Protein 6WFM (pdb70)

Foldseek 3Di:
DWWKKKFAAAAFFEEEFAFFFDPLQVLLLLLLQLQAQFKAKEFSAAQAVSVVLSQVQLVVQPWDKDWDCDFRHTHIMMITGNNRRDDQEGDCVSLQVDVSVCSNNLSSCQRPQKHKGFCYCVCVLLVVLQVQQPWDWDADPRITIIGGPFGAAGEEERPAEDSSSLSSSVSNQQAGAAKHKYAQYAQQVSSLLSVVSQVQQPWDWPPHNHRIIMTGHDNGGYYYYGGHAGHQLLVLLVLLLNQQSQYKYKYFQHQCVQCVQSVVQSVQQQWDWDDDRTMIITGNPRDHTAQEEAEDDGPPHHHLSCQLSSLLSQQAHAAKYKYFYPDDPVPDPLVVQQVQQVWDWDDDPRIIIGHHDQAGAADEGEAEDPSNQSSQNSNSHHHHGMHMYTYDDSVDSDSNDSVNVSVVRPIDMDIDD/DWWKKKFAAAAFFAEEFAFAFAPLQVLLLLLLQLQADAKAKEWSAAQAPSVVLSQVQLVVQPWDKDWACDFRHTHIIIITGNNRRDDQEGDCVSLQVPVLVCSNNLSSCQNPQKHKDFAYPPPCVLQVVLQVQQPWDWDADPRMIIIGHPAGAAGEEEGPAEDASSLSSSVSNQQAGAAKHKYAQYAQQVSSLLSVVSQVQQPWDWPDHNHRIIMTGHDNGGHYYYGGHAGHQLLVLLVLLLNQQSQHKYKYFQHQCVQCVQSVVQSVQQQWDWDDDRTMIMTGNPNDHTAQEEAEDDGPPHHHLSCQLSSLLSQQAGAAKYKYAYPPPSPPLVVQQVQQVWDWDDDPRMIIGHYDQAGAADEGEAEDPSNQSNQNSNSNRHHGMHMYIYDDSVDRDSNRSVNVSVVRPIDMDIDD

Nearest PDB structures (foldseek):
  6wfm-assembly1_B  TM=1.002E+00  e=2.589E-90  Stenotrophomonas maltophilia K279a
  1q3g-assembly4_W  TM=9.207E-01  e=4.689E-57  Enterobacter cloacae
  3kr6-assembly1_A  TM=9.138E-01  e=2.370E-57  Escherichia coli K-12
  4r7u-assembly1_A  TM=9.165E-01  e=1.010E-55  Vibrio cholerae O1 biovar El Tor str. N16961
  3swe-assembly1_A  TM=9.162E-01  e=1.100E-54  Haemophilus influenzae Rd KW20

Radius of gyration: 29.43 Å; Cα contacts (8 Å, |Δi|>4): 2212; chains: 2; bounding box: 81×82×48 Å

Organism: Stenotrophomonas maltophilia (strain K279a) (NCBI:txid522373)

InterPro domains:
  IPR001986 Enolpyruvate transferase domain [PF00275] (6-412)
  IPR005750 UDP-N-acetylglucosamine 1-carboxyvinyltransferase [MF_00111] (1-422)
  IPR005750 UDP-N-acetylglucosamine 1-carboxyvinyltransferase [PTHR43783] (3-423)
  IPR005750 UDP-N-acetylglucosamine 1-carboxyvinyltransferase [TIGR01072] (1-421)
  IPR005750 UDP-N-acetylglucosamine 1-carboxyvinyltransferase [cd01555] (12-415)
  IPR013792 RNA 3'-terminal phosphate cyclase/enolpyruvate transferase, alpha/beta [SSF55205] (1-422)
  IPR036968 Enolpyruvate transferase domain superfamily [G3DSA:3.65.10.10] (4-419)
  IPR036968 Enolpyruvate transferase domain superfamily [G3DSA:3.65.10.10] (21-234)

CATH classification: 3.65.10.10 (+1 more: 3.65.10.10)

Secondary structure (DSSP, 8-state):
-EEEEEEE--PPPEEEEE--B-HHHHHHHHHHGGGBSS-EEEEEE---HHHHHHHHHHHHTT-EEEEE--BTTB-EEEEEE-TT----B--HHHHTT-GGGGGGHHHHHHHHSEEEEEPP---HHHHHHHHHTT-EEEEETTEEEEE-SS-B--EEE-SS--HHHHHHHHHHHTTSBSEEEEES----HHHHHHHHHHHHTT-EEE-TTSS-EEEE--S-B--EEEEPPB-HHHHHHHHHHHHHTT-EEEEES--GGG-HHHHHHHHHTT-EEEE-SSEEEEE-TTPPPBP--EE--STTS--GGGHHHHHHHHHTSBSEEEEE--S-SS--TTHHHHHHTT-EEEEETTEEEEE--S--B--EEEE-SHHHHHHHHHHHTTSBSEEEEEEEGGG--GGGSHHHHHHHTT-EEEEE-/-EEEEEEE--PPPEEEEE--B-HHHHHHHHHHGGGBSS-EEEEEE---HHHHHHHHHHHHTT-EEEEE---SSS-EEEEEE-TT----B--HHHHTT-GGGGGGHHHHHHHHSEEEEEPP----HHHHHHHHTTT-EEEEETTEEEEE-SS-B--EEE-SS--HHHHHHHHHHHTTSBSEEEEES----HHHHHHHHHHHHTT-EEE-TTSS-EEEE--S-B--EEEEPPB-HHHHHHHHHHHHHTT-EEEEES--GGG-HHHHHHHHHTT-EEEE-SSEEEEE-TTPPPBP--EE--STTS--GGGHHHHHHHHHTSBSEEEEE------TTHHHHHHTT-EEEEETTEEEEE--S--B--EEEE-SHHHHHHHHHHHTTSBSEEEEEEEGGG--GGGSHHHHHHHTT-EEEEE-

Solvent-accessible surface area: 30779 Å² total; per-residue (Å²): 85,72,37,86,2,19,0,50,18,45,51,42,0,105,38,117,10,9,6,7,1,4,72,75,0,0,6,1,0,0,2,0,0,0,6,2,65,79,47,0,50,0,13,9,0,2,56,22,78,29,7,56,21,1,21,113,0,0,37,93,0,17,7,132,35,87,77,97,99,8,61,76,64,112,2,3,20,0,55,0,25,0,140,49,9,113,89,67,53,0,36,25,102,25,10,41,88,8,81,20,1,17,2,0,0,0,0,0,1,27,72,77,20,28,0,40,1,3,13,47,91,130,24,71,7,5,22,101,0,0,81,40,1,50,7,127,13,86,67,85,82,1,48,0,51,5,54,13,116,99,6,108,26,21,111,23,67,2,90,108,85,21,43,52,0,0,1,0,0,0,0,0,1,0,19,1,88,41,74,0,37,0,24,49,1,2,84,46,11,7,4,25,5,0,1,84,1,0,65,59,2,38,6,113,10,126,30,52,42,68,35,132,5,47,0,88,25,26,163,114,0,30,12,35,145,20,79,0,2,12,19,32,37,32,2,0,4,2,0,0,0,0,0,2,9,14,1,88,0,29,0,38,102,3,82,16,112,15,4,95,24,7,20,60,34,0,82,88,0,14,9,97,36,81,68,84,138,78,17,0,26,0,24,0,96,73,103,94,1,112,20,3,83,10,80,1,30,100,52,100,41,11,18,26,73,0,0,0,6,0,0,0,0,0,0,10,0,90,35,56,0,65,0,36,0,71,82,79,86,98,47,16,53,0,9,31,9,0,29,17,1,28,9,60,14,112,66,112,61,88,30,0,55,0,141,15,26,128,156,5,60,19,25,65,1,35,0,65,45,130,24,3,10,16,0,0,0,0,0,0,4,62,0,65,46,61,0,32,0,16,16,44,125,103,20,77,36,36,52,9,8,20,10,71,11,0,45,66,1,46,14,69,22,95,143,60,145,96,69,46,80,4,18,0,50,18,47,52,40,0,108,39,58,10,13,3,8,1,5,87,77,0,0,6,1,0,0,3,0,2,0,7,4,58,89,46,0,47,0,21,6,0,2,50,26,101,29,6,79,25,2,20,44,0,0,34,97,0,20,10,54,35,87,80,81,96,8,59,74,70,91,6,3,21,0,55,0,29,0,139,64,9,109,83,61,49,0,37,24,103,38,10,33,88,8,147,18,1,16,2,0,0,0,0,0,1,25,78,81,21,28,0,41,1,2,13,35,33,55,146,33,88,15,7,25,39,0,0,81,39,0,53,8,128,12,84,70,86,84,1,46,0,54,5,52,10,119,117,5,44,27,21,120,24,71,3,124,59,92,20,42,50,0,0,1,0,0,0,0,0,0,0,18,2,113,42,74,0,30,0,35,49,0,2,83,50,12,7,4,23,5,0,1,79,1,0,64,62,3,42,8,39,11,128,31,54,45,69,29,126,4,40,0,111,19,40,161,120,0,28,12,27,155,20,78,0,2,9,18,24,37,34,1,0,5,4,0,0,0,0,0,2,9,15,1,87,0,32,0,56,80,4,78,15,110,16,4,95,27,5,17,62,32,0,83,99,0,46,6,98,35,82,65,82,126,72,19,0,25,0,25,2,126,74,48,96,2,42,19,5,86,8,67,2,38,116,54,102,41,11,19,38,75,0,0,1,7,0,0,0,0,0,0,10,0,94,33,60,0,49,0,49,8,101,106,108,64,31,69,0,8,38,8,0,29,19,1,28,10,67,15,97,63,110,64,118,34,0,45,0,139,17,28,126,153,4,58,23,24,66,1,28,0,77,47,128,52,4,9,15,0,0,0,0,0,0,4,62,0,68,46,60,0,28,0,16,21,42,126,84,20,66,33,36,50,9,9,21,9,70,12,0,45,65,1,45,14,67,21,96,139,60,146

Sequence (833 aa):
HMAKIIVVTGGAALHGEVSSISGAKNAVLPILCATLLADEEPVEITNVPHLHDVVTTVKLLGELGAKVTIDDQGTLSRGSAIVVDPRPVNQHVAPYELVKTMRASSILVLGPLLARFGAAEVSLPGPVDQHIKGLQALGAEIVVENGFIKASAKRLKGGHFTFDMVSVTGTENVLMGAVLAEGTTVLDNCAMEPEVTDLAHCLIALGAKIEGLGTARLVIEGVERLSGGRHEVLPDRIETGTFLVAAAMTGGKVVTVNRARPNTMDAVLSKLVEAGAKIETTDDSITLDMQGRRPKAVNLTTAPYPAFPTDMQAQFMALNCVADGVGVINETIFENRFMHVNELLRLGADIQVEGHTAIVRGSEHLSGAPVMATDLRASASSLILAGLMASGDTTIDRIYHLDRGYENIEEKLSSLGATIRRVPHMAKIVVTGGAALHGEVSISGAKNAVLPILCATLLADEPVEITNVPHLHDVVTTVKLLGELGAKVTIDQGTLSRGSAIVVDPRPVNQHVAPYELVKTMRASSILVLGPLLARFGAAEVSLPGGPVDQHIKGLQALGAEIVVENGFIKASAKRLKGGHFTFDMVSVTGTENVLMGAVLAEGTTVLDNCAMEPEVTDLAHCLIALGAKIEGLGTARLVIEGVERRLSGGRHEVLPDRIETGTFLVAAAMTGGKVTVNRARPNTMDAVLSKLVEAGAKIETTDDSITLDMQGRRPKAVNLTTAPYPAFPTDMQAQFMALNCVADGVGVINETENRFMHVNELLRLGADIQVEGHTAIVRGSEHLSSGAPVMATDLRASASSLILAGLMASGDTTIDRIYHLDRGYENIEEKLSSLGATIRRVP

B-factor: mean 49.15, std 12.38, range [25.23, 108.74]

Structure (mmCIF, N/CA/C/O backbone):
data_6WFM
#
_entry.id   6WFM
#
_cell.length_a   84.740
_cell.length_b   136.950
_cell.length_c   155.920
_cell.angle_alpha   90.000
_cell.angle_beta   90.000
_cell.angle_gamma   90.000
#
_symmetry.space_group_name_H-M   'C 2 2 21'
#
loop_
_entity.id
_entity.type
_entity.pdbx_description
1 polymer 'UDP-N-acetylglucosamine 1-carboxyvinyltransferase'
2 water water
#
loop_
_atom_site.group_PDB
_atom_site.id
_atom_site.type_symbol
_atom_site.label_atom_id
_atom_site.label_alt_id
_atom_site.label_comp_id
_atom_site.label_asym_id
_atom_site.label_entity_id
_atom_site.label_seq_id
_atom_site.pdbx_PDB_ins_code
_atom_site.Cartn_x
_atom_site.Cartn_y
_atom_site.Cartn_z
_atom_site.occupancy
_atom_site.B_iso_or_equiv
_atom_site.auth_seq_id
_atom_site.auth_comp_id
_atom_site.auth_asym_id
_atom_site.auth_atom_id
_atom_site.pdbx_PDB_model_num
ATOM 1 N N . HIS A 1 8 ? 4.833 -19.833 34.307 1.00 83.58 0 HIS A N 1
ATOM 2 C CA . HIS A 1 8 ? 4.836 -20.888 35.320 1.00 87.75 0 HIS A CA 1
ATOM 3 C C . HIS A 1 8 ? 5.281 -22.232 34.743 1.00 82.10 0 HIS A C 1
ATOM 4 O O . HIS A 1 8 ? 4.871 -22.613 33.648 1.00 73.61 0 HIS A O 1
ATOM 6 N N . MET A 1 9 ? 6.121 -22.945 35.498 1.00 93.32 1 MET A N 1
ATOM 7 C CA . MET A 1 9 ? 6.854 -24.108 34.995 1.00 82.68 1 MET A CA 1
ATOM 8 C C . MET A 1 9 ? 6.933 -25.151 36.102 1.00 85.70 1 MET A C 1
ATOM 9 O O . MET A 1 9 ? 7.627 -24.940 37.106 1.00 78.74 1 MET A O 1
ATOM 14 N N . ALA A 1 10 ? 6.244 -26.275 35.924 1.00 69.99 2 ALA A N 1
ATOM 15 C CA . ALA A 1 10 ? 6.445 -27.401 36.822 1.00 68.43 2 ALA A CA 1
ATOM 16 C C . ALA A 1 10 ? 7.506 -28.340 36.249 1.00 61.86 2 ALA A C 1
ATOM 17 O O . ALA A 1 10 ? 7.784 -28.339 35.044 1.00 62.56 2 ALA A O 1
ATOM 19 N N . LYS A 1 11 ? 8.072 -29.170 37.118 1.00 38.81 3 LYS A N 1
ATOM 20 C CA . LYS A 1 11 ? 9.116 -30.109 36.738 1.00 39.59 3 LYS A CA 1
ATOM 21 C C . LYS A 1 11 ? 8.580 -31.530 36.710 1.00 40.82 3 LYS A C 1
ATOM 22 O O . LYS A 1 11 ? 7.801 -31.948 37.579 1.00 37.97 3 LYS A O 1
ATOM 28 N N . ILE A 1 12 ? 9.035 -32.243 35.689 1.00 34.30 4 ILE A N 1
ATOM 29 C CA A ILE A 1 12 ? 8.771 -33.659 35.468 0.49 37.12 4 ILE A CA 1
ATOM 30 C CA B ILE A 1 12 ? 8.771 -33.657 35.454 0.51 37.12 4 ILE A CA 1
ATOM 31 C C . ILE A 1 12 ? 10.134 -34.339 35.449 1.00 38.46 4 ILE A C 1
ATOM 32 O O . ILE A 1 12 ? 11.021 -33.930 34.694 1.00 42.71 4 ILE A O 1
ATOM 41 N N . VAL A 1 13 ? 10.316 -35.355 36.288 1.00 32.97 5 VAL A N 1
ATOM 42 C CA . VAL A 1 13 ? 11.618 -36.019 36.392 1.00 31.68 5 VAL A CA 1
ATOM 43 C C . VAL A 1 13 ? 11.471 -37.470 35.955 1.00 35.66 5 VAL A C 1
ATOM 44 O O . VAL A 1 13 ? 10.696 -38.225 36.547 1.00 31.44 5 VAL A O 1
ATOM 48 N N . VAL A 1 14 ? 12.213 -37.856 34.917 1.00 31.64 6 VAL A N 1
ATOM 49 C CA . VAL A 1 14 ? 12.157 -39.197 34.345 1.00 32.88 6 VAL A CA 1
ATOM 50 C C . VAL A 1 14 ? 13.456 -39.923 34.668 1.00 33.85 6 VAL A C 1
ATOM 51 O O . VAL A 1 14 ? 14.541 -39.397 34.405 1.00 36.99 6 VAL A O 1
ATOM 55 N N . THR A 1 15 ? 13.361 -41.141 35.190 1.00 32.29 7 THR A N 1
ATOM 56 C CA . THR A 1 15 ? 14.534 -42.004 35.293 1.00 37.03 7 THR A CA 1
ATOM 57 C C . THR A 1 15 ? 14.510 -42.998 34.136 1.00 35.96 7 THR A C 1
ATOM 58 O O . THR A 1 15 ? 13.550 -43.767 33.999 1.00 38.00 7 THR A O 1
ATOM 62 N N . GLY A 1 16 ? 15.567 -42.992 33.327 1.00 37.58 8 GLY A N 1
ATOM 63 C CA . GLY A 1 16 ? 15.580 -43.764 32.090 1.00 38.51 8 GLY A CA 1
ATOM 64 C C . GLY A 1 16 ? 16.027 -45.221 32.258 1.00 41.26 8 GLY A C 1
ATOM 65 O O . GLY A 1 16 ? 16.644 -45.613 33.253 1.00 37.68 8 GLY A O 1
ATOM 66 N N . GLY A 1 17 ? 15.666 -46.040 31.271 1.00 40.89 9 GLY A N 1
ATOM 67 C CA . GLY A 1 17 ? 16.206 -47.387 31.176 1.00 48.64 9 GLY A CA 1
ATOM 68 C C . GLY A 1 17 ? 15.222 -48.535 31.030 1.00 44.03 9 GLY A C 1
ATOM 69 O O . GLY A 1 17 ? 15.503 -49.517 30.335 1.00 45.07 9 GLY A O 1
ATOM 70 N N . ALA A 1 18 ? 14.071 -48.427 31.681 1.00 39.06 10 ALA A N 1
ATOM 71 C CA . ALA A 1 18 ? 13.160 -49.556 31.828 1.00 40.45 10 ALA A CA 1
ATOM 72 C C . ALA A 1 18 ? 12.334 -49.794 30.567 1.00 43.33 10 ALA A C 1
ATOM 73 O O . ALA A 1 18 ? 11.757 -48.862 29.996 1.00 37.18 10 ALA A O 1
ATOM 75 N N . ALA A 1 19 ? 12.232 -51.061 30.163 1.00 41.57 11 ALA A N 1
ATOM 76 C CA . ALA A 1 19 ? 11.315 -51.419 29.085 1.00 41.21 11 ALA A CA 1
ATOM 77 C C . ALA A 1 19 ? 9.868 -51.327 29.558 1.00 41.41 11 ALA A C 1
ATOM 78 O O . ALA A 1 19 ? 9.516 -51.805 30.640 1.00 39.01 11 ALA A O 1
ATOM 80 N N . LEU A 1 20 ? 9.018 -50.728 28.730 1.00 36.57 12 LEU A N 1
ATOM 81 C CA . LEU A 1 20 ? 7.618 -50.546 29.086 1.00 41.97 12 LEU A CA 1
ATOM 82 C C . LEU A 1 20 ? 6.825 -51.806 28.761 1.00 40.21 12 LEU A C 1
ATOM 83 O O . LEU A 1 20 ? 7.045 -52.441 27.732 1.00 40.59 12 LEU A O 1
ATOM 88 N N . HIS A 1 21 ? 5.916 -52.176 29.662 1.00 41.75 13 HIS A N 1
ATOM 89 C CA . HIS A 1 21 ? 5.091 -53.369 29.520 1.00 43.28 13 HIS A CA 1
ATOM 90 C C . HIS A 1 21 ? 3.723 -53.084 30.112 1.00 47.20 13 HIS A C 1
ATOM 91 O O . HIS A 1 21 ? 3.626 -52.441 31.159 1.00 44.73 13 HIS A O 1
ATOM 98 N N . GLY A 1 22 ? 2.670 -53.495 29.424 1.00 42.02 14 GLY A N 1
ATOM 99 C CA . GLY A 1 22 ? 1.356 -53.362 30.010 1.00 41.80 14 GLY A CA 1
ATOM 100 C C . GLY A 1 22 ? 0.347 -52.886 28.991 1.00 46.74 14 GLY A C 1
ATOM 101 O O . GLY A 1 22 ? 0.567 -52.959 27.782 1.00 42.08 14 GLY A O 1
ATOM 102 N N . GLU A 1 23 ? -0.777 -52.383 29.489 1.00 41.02 15 GLU A N 1
ATOM 103 C CA . GLU A 1 23 ? -1.818 -51.885 28.609 1.00 39.04 15 GLU A CA 1
ATOM 104 C C . GLU A 1 23 ? -2.285 -50.514 29.058 1.00 43.20 15 GLU A C 1
ATOM 105 O O . GLU A 1 23 ? -2.265 -50.184 30.244 1.00 43.95 15 GLU A O 1
ATOM 111 N N . VAL A 1 24 ? -2.692 -49.709 28.084 1.00 38.93 16 VAL A N 1
ATOM 112 C CA . VAL A 1 24 ? -3.247 -48.388 28.335 1.00 40.81 16 VAL A CA 1
ATOM 113 C C . VAL A 1 24 ? -4.389 -48.176 27.364 1.00 43.10 16 VAL A C 1
ATOM 114 O O . VAL A 1 24 ? -4.520 -48.869 26.353 1.00 42.29 16 VAL A O 1
ATOM 118 N N . SER A 1 25 ? -5.220 -47.208 27.685 1.00 40.09 17 SER A N 1
ATOM 119 C CA A SER A 1 25 ? -6.290 -46.775 26.804 0.54 41.25 17 SER A CA 1
ATOM 120 C CA B SER A 1 25 ? -6.277 -46.777 26.791 0.46 41.29 17 SER A CA 1
ATOM 121 C C . SER A 1 25 ? -6.158 -45.277 26.589 1.00 39.42 17 SER A C 1
ATOM 122 O O . SER A 1 25 ? -5.687 -44.548 27.468 1.00 41.49 17 SER A O 1
ATOM 127 N N . ILE A 1 26 ? -6.576 -44.821 25.424 1.00 33.99 18 ILE A N 1
ATOM 128 C CA . ILE A 1 26 ? -6.511 -43.404 25.125 1.00 36.70 18 ILE A CA 1
ATOM 129 C C . ILE A 1 26 ? -7.940 -42.929 24.984 1.00 34.43 18 ILE A C 1
ATOM 130 O O . ILE A 1 26 ? -8.864 -43.733 24.865 1.00 39.91 18 ILE A O 1
ATOM 135 N N . SER A 1 27 ? -8.127 -41.616 25.086 1.00 29.81 19 SER A N 1
ATOM 136 C CA . SER A 1 27 ? -9.445 -41.020 24.933 1.00 37.97 19 SER A CA 1
ATOM 137 C C . SER A 1 27 ? -9.521 -40.288 23.588 1.00 35.25 19 SER A C 1
ATOM 138 O O . SER A 1 27 ? -8.689 -40.524 22.700 1.00 35.97 19 SER A O 1
ATOM 141 N N . GLY A 1 28 ? -10.500 -39.386 23.456 1.00 36.93 20 GLY A N 1
ATOM 142 C CA . GLY A 1 28 ? -10.876 -38.850 22.141 1.00 33.97 20 GLY A CA 1
ATOM 143 C C . GLY A 1 28 ? -9.950 -37.768 21.611 1.00 34.11 20 GLY A C 1
ATOM 144 O O . GLY A 1 28 ? -9.306 -37.035 22.351 1.00 31.85 20 GLY A O 1
ATOM 145 N N . ALA A 1 29 ? -9.916 -37.647 20.280 1.00 34.24 21 ALA A N 1
ATOM 146 C CA . ALA A 1 29 ? -9.110 -36.621 19.636 1.00 31.93 21 ALA A CA 1
ATOM 147 C C . ALA A 1 29 ? -9.728 -35.246 19.836 1.00 36.12 21 ALA A C 1
ATOM 148 O O . ALA A 1 29 ? -10.941 -35.075 19.707 1.00 35.06 21 ALA A O 1
ATOM 150 N N . LYS A 1 30 ? -8.877 -34.249 20.095 1.00 45.88 22 LYS A N 1
ATOM 151 C CA . LYS A 1 30 ? -9.349 -32.871 20.279 1.00 46.54 22 LYS A CA 1
ATOM 152 C C . LYS A 1 30 ? -10.097 -32.360 19.048 1.00 49.94 22 LYS A C 1
ATOM 153 O O . LYS A 1 30 ? -11.199 -31.797 19.143 1.00 46.09 22 LYS A O 1
ATOM 159 N N . ASN A 1 31 ? -9.510 -32.540 17.880 1.00 47.78 23 ASN A N 1
ATOM 160 C CA . ASN A 1 31 ? -10.114 -31.983 16.688 1.00 47.75 23 ASN A CA 1
ATOM 161 C C . ASN A 1 31 ? -11.341 -32.756 16.254 1.00 46.81 23 ASN A C 1
ATOM 162 O O . ASN A 1 31 ? -11.973 -32.392 15.249 1.00 47.67 23 ASN A O 1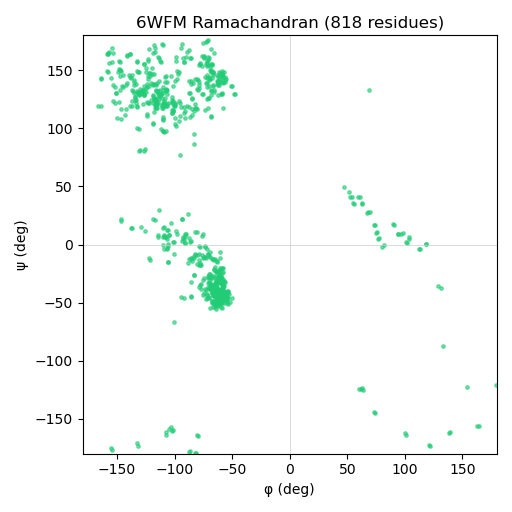
ATOM 167 N N . ALA A 1 32 ? -11.686 -33.822 16.986 1.00 38.23 24 ALA A N 1
ATOM 168 C CA . ALA A 1 32 ? -12.998 -34.427 16.833 1.00 37.77 24 ALA A CA 1
ATOM 169 C C . ALA A 1 32 ? -13.983 -33.881 17.859 1.00 35.83 24 ALA A C 1
ATOM 170 O O . ALA A 1 32 ? -15.114 -33.533 17.509 1.00 33.58 24 ALA A O 1
ATOM 172 N N . VAL A 1 33 ? -13.573 -33.777 19.126 1.00 35.53 25 VAL A N 1
ATOM 173 C CA . VAL A 1 33 ? -14.552 -33.492 20.169 1.00 34.03 25 VAL A CA 1
ATOM 174 C C . VAL A 1 33 ? -15.050 -32.054 20.078 1.00 33.04 25 VAL A C 1
ATOM 175 O O . VAL A 1 33 ? -16.219 -31.782 20.369 1.00 32.35 25 VAL A O 1
ATOM 179 N N . LEU A 1 34 ? -14.197 -31.114 19.660 1.00 32.54 26 LEU A N 1
ATOM 180 C CA . LEU A 1 34 ? -14.629 -29.715 19.678 1.00 32.95 26 LEU A CA 1
ATOM 181 C C . LEU A 1 34 ? -15.746 -29.436 18.680 1.00 35.19 26 LEU A C 1
ATOM 182 O O . LEU A 1 34 ? -16.801 -28.922 19.087 1.00 34.33 26 LEU A O 1
ATOM 187 N N . PRO A 1 35 ? -15.607 -29.752 17.382 1.00 34.36 27 PRO A N 1
ATOM 188 C CA . PRO A 1 35 ? -16.753 -29.538 16.490 1.00 33.05 27 PRO A CA 1
ATOM 189 C C . PRO A 1 35 ? -17.951 -30.376 16.873 1.00 35.29 27 PRO A C 1
ATOM 190 O O . PRO A 1 35 ? -19.089 -29.939 16.667 1.00 36.19 27 PRO A O 1
ATOM 194 N N . ILE A 1 36 ? -17.730 -31.563 17.445 1.00 32.21 28 ILE A N 1
ATOM 195 C CA . ILE A 1 36 ? -18.846 -32.416 17.823 1.00 34.04 28 ILE A CA 1
ATOM 196 C C . ILE A 1 36 ? -19.647 -31.775 18.957 1.00 34.87 28 ILE A C 1
ATOM 197 O O . ILE A 1 36 ? -20.884 -31.809 18.958 1.00 34.63 28 ILE A O 1
ATOM 202 N N . LEU A 1 37 ? -18.969 -31.168 19.933 1.00 33.26 29 LEU A N 1
ATOM 203 C CA . LEU A 1 37 ? -19.706 -30.443 20.964 1.00 35.42 29 LEU A CA 1
ATOM 204 C C . LEU A 1 37 ? -20.506 -29.291 20.363 1.00 35.30 29 LEU A C 1
ATOM 205 O O . LEU A 1 37 ? -21.653 -29.041 20.762 1.00 34.12 29 LEU A O 1
ATOM 210 N N . CYS A 1 38 ? -19.914 -28.567 19.412 1.00 35.41 30 CYS A N 1
ATOM 211 C CA . CYS A 1 38 ? -20.654 -27.475 18.793 1.00 38.35 30 CYS A CA 1
ATOM 212 C C . CYS A 1 38 ? -21.832 -28.008 17.996 1.00 37.59 30 CYS A C 1
ATOM 213 O O . CYS A 1 38 ? -22.887 -27.369 17.946 1.00 35.98 30 CYS A O 1
ATOM 216 N N . ALA A 1 39 ? -21.678 -29.187 17.396 1.00 37.51 31 ALA A N 1
ATOM 217 C CA . ALA A 1 39 ? -22.754 -29.751 16.584 1.00 40.11 31 ALA A CA 1
ATOM 218 C C . ALA A 1 39 ? -24.001 -30.052 17.404 1.00 39.57 31 ALA A C 1
ATOM 219 O O . ALA A 1 39 ? -25.097 -30.110 16.838 1.00 37.96 31 ALA A O 1
ATOM 221 N N . THR A 1 40 ? -23.869 -30.226 18.729 1.00 33.61 32 THR A N 1
ATOM 222 C CA . THR A 1 40 ? -25.047 -30.506 19.540 1.00 35.94 32 THR A CA 1
ATOM 223 C C . THR A 1 40 ? -26.040 -29.354 19.511 1.00 37.21 32 THR A C 1
ATOM 224 O O . THR A 1 40 ? -27.231 -29.580 19.721 1.00 39.21 32 THR A O 1
ATOM 228 N N . LEU A 1 41 ? -25.582 -28.133 19.226 1.00 38.69 33 LEU A N 1
ATOM 229 C CA . LEU A 1 41 ? -26.493 -27.005 19.057 1.00 41.91 33 LEU A CA 1
ATOM 230 C C . LEU A 1 41 ? -27.493 -27.220 17.919 1.00 43.29 33 LEU A C 1
ATOM 231 O O . LEU A 1 41 ? -28.559 -26.590 17.915 1.00 41.43 33 LEU A O 1
ATOM 236 N N . LEU A 1 42 ? -27.191 -28.118 16.982 1.00 40.10 34 LEU A N 1
ATOM 237 C CA . LEU A 1 42 ? -28.103 -28.407 15.878 1.00 39.90 34 LEU A CA 1
ATOM 238 C C . LEU A 1 42 ? -29.262 -29.305 16.289 1.00 41.94 34 LEU A C 1
ATOM 239 O O . LEU A 1 42 ? -30.260 -29.373 15.566 1.00 43.76 34 LEU A O 1
ATOM 244 N N . ALA A 1 43 ? -29.167 -29.982 17.431 1.00 39.32 35 ALA A N 1
ATOM 245 C CA . ALA A 1 43 ? -30.071 -31.086 17.720 1.00 45.01 35 ALA A CA 1
ATOM 246 C C . ALA A 1 43 ? -31.312 -30.615 18.489 1.00 46.22 35 ALA A C 1
ATOM 247 O O . ALA A 1 43 ? -31.310 -29.569 19.142 1.00 43.80 35 ALA A O 1
ATOM 249 N N . ASP A 1 44 ? -32.388 -31.408 18.376 1.00 46.85 36 ASP A N 1
ATOM 250 C CA . ASP A 1 44 ? -33.672 -31.163 19.036 1.00 45.94 36 ASP A CA 1
ATOM 251 C C . ASP A 1 44 ? -33.777 -31.757 20.430 1.00 49.08 36 ASP A C 1
ATOM 252 O O . ASP A 1 44 ? -34.711 -31.411 21.158 1.00 48.18 36 ASP A O 1
ATOM 257 N N . GLU A 1 45 ? -32.897 -32.678 20.780 1.00 46.75 37 GLU A N 1
ATOM 258 C CA A GLU A 1 45 ? -32.979 -33.458 22.014 0.55 46.99 37 GLU A CA 1
ATOM 259 C CA B GLU A 1 45 ? -32.985 -33.410 22.032 0.45 46.99 37 GLU A CA 1
ATOM 260 C C . GLU A 1 45 ? -31.583 -33.584 22.588 1.00 46.30 37 GLU A C 1
ATOM 261 O O . GLU A 1 45 ? -30.592 -33.316 21.895 1.00 44.54 37 GLU A O 1
ATOM 272 N N . PRO A 1 46 ? -31.442 -33.991 23.865 1.00 46.50 38 PRO A N 1
ATOM 273 C CA . PRO A 1 46 ? -30.100 -34.124 24.443 1.00 41.51 38 PRO A CA 1
ATOM 274 C C . PRO A 1 46 ? -29.219 -35.081 23.654 1.00 44.35 38 PRO A C 1
ATOM 275 O O . PRO A 1 46 ? -29.696 -36.032 23.026 1.00 44.42 38 PRO A O 1
ATOM 279 N N . VAL A 1 47 ? -27.918 -34.791 23.664 1.00 41.87 39 VAL A N 1
ATOM 280 C CA . VAL A 1 47 ? -26.913 -35.588 22.967 1.00 38.80 39 VAL A CA 1
ATOM 281 C C . VAL A 1 47 ? -25.838 -35.965 23.979 1.00 40.51 39 VAL A C 1
ATOM 282 O O . VAL A 1 47 ? -25.320 -35.098 24.690 1.00 39.56 39 VAL A O 1
ATOM 286 N N . GLU A 1 48 ? -25.509 -37.249 24.060 1.00 37.19 40 GLU A N 1
ATOM 287 C CA . GLU A 1 48 ? -24.435 -37.697 24.935 1.00 40.68 40 GLU A CA 1
ATOM 288 C C . GLU A 1 48 ? -23.181 -37.962 24.110 1.00 34.74 40 GLU A C 1
ATOM 289 O O . GLU A 1 48 ? -23.213 -38.754 23.165 1.00 38.40 40 GLU A O 1
ATOM 295 N N . ILE A 1 49 ? -22.097 -37.280 24.466 1.00 33.17 41 ILE A N 1
ATOM 296 C CA . ILE A 1 49 ? -20.781 -37.432 23.849 1.00 36.87 41 ILE A CA 1
ATOM 297 C C . ILE A 1 49 ? -19.875 -38.149 24.841 1.00 36.50 41 ILE A C 1
ATOM 298 O O . ILE A 1 49 ? -19.674 -37.670 25.964 1.00 39.38 41 ILE A O 1
ATOM 303 N N . THR A 1 50 ? -19.363 -39.311 24.452 1.00 34.59 42 THR A N 1
ATOM 304 C CA . THR A 1 50 ? -18.461 -40.090 25.291 1.00 33.23 42 THR A CA 1
ATOM 305 C C . THR A 1 50 ? -17.043 -40.101 24.724 1.00 39.66 42 THR A C 1
ATOM 306 O O . THR A 1 50 ? -16.766 -39.597 23.624 1.00 32.96 42 THR A O 1
ATOM 310 N N . ASN A 1 51 ? -16.129 -40.664 25.518 1.00 33.01 43 ASN A N 1
ATOM 311 C CA . ASN A 1 51 ? -14.697 -40.709 25.192 1.00 34.70 43 ASN A CA 1
ATOM 312 C C . ASN A 1 51 ? -14.087 -39.311 25.100 1.00 33.85 43 ASN A C 1
ATOM 313 O O . ASN A 1 51 ? -13.161 -39.070 24.321 1.00 32.20 43 ASN A O 1
ATOM 318 N N . VAL A 1 52 ? -14.551 -38.386 25.934 1.00 33.24 44 VAL A N 1
ATOM 319 C CA . VAL A 1 52 ? -14.133 -36.985 25.827 1.00 28.55 44 VAL A CA 1
ATOM 320 C C . VAL A 1 52 ? -12.822 -36.789 26.585 1.00 34.97 44 VAL A C 1
ATOM 321 O O . VAL A 1 52 ? -12.755 -37.100 27.795 1.00 30.13 44 VAL A O 1
ATOM 325 N N . PRO A 1 53 ? -11.783 -36.258 25.942 1.00 32.62 45 PRO A N 1
ATOM 326 C CA . PRO A 1 53 ? -10.511 -36.027 26.634 1.00 30.41 45 PRO A CA 1
ATOM 327 C C . PRO A 1 53 ? -10.592 -34.831 27.562 1.00 34.21 45 PRO A C 1
ATOM 328 O O . PRO A 1 53 ? -11.482 -33.977 27.459 1.00 31.94 45 PRO A O 1
ATOM 332 N N . HIS A 1 54 ? -9.639 -34.764 28.494 1.00 33.28 46 HIS A N 1
ATOM 333 C CA . HIS A 1 54 ? -9.519 -33.574 29.327 1.00 31.17 46 HIS A CA 1
ATOM 334 C C . HIS A 1 54 ? -8.564 -32.611 28.641 1.00 32.46 46 HIS A C 1
ATOM 335 O O . HIS A 1 54 ? -7.382 -32.916 28.466 1.00 33.55 46 HIS A O 1
ATOM 342 N N . LEU A 1 55 ? -9.096 -31.463 28.227 1.00 35.71 47 LEU A N 1
ATOM 343 C CA . LEU A 1 55 ? -8.370 -30.404 27.547 1.00 38.50 47 LEU A CA 1
ATOM 344 C C . LEU A 1 55 ? -8.990 -29.081 27.962 1.00 36.39 47 LEU A C 1
ATOM 345 O O . LEU A 1 55 ? -10.205 -28.986 28.129 1.00 33.79 47 LEU A O 1
ATOM 350 N N . HIS A 1 56 ? -8.156 -28.048 28.088 1.00 40.32 48 HIS A N 1
ATOM 351 C CA . HIS A 1 56 ? -8.691 -26.727 28.393 1.00 41.64 48 HIS A CA 1
ATOM 352 C C . HIS A 1 56 ? -9.783 -26.329 27.403 1.00 38.00 48 HIS A C 1
ATOM 353 O O . HIS A 1 56 ? -10.803 -25.752 27.793 1.00 38.17 48 HIS A O 1
ATOM 355 N N . ASP A 1 57 ? -9.594 -26.642 26.114 1.00 39.10 49 ASP A N 1
ATOM 356 C CA . ASP A 1 57 ? -10.592 -26.273 25.113 1.00 40.41 49 ASP A CA 1
ATOM 357 C C . ASP A 1 57 ? -11.924 -26.984 25.343 1.00 38.90 49 ASP A C 1
ATOM 358 O O . ASP A 1 57 ? -12.990 -26.415 25.076 1.00 39.51 49 ASP A O 1
ATOM 363 N N . VAL A 1 58 ? -11.891 -28.237 25.800 1.00 35.69 50 VAL A N 1
ATOM 364 C CA . VAL A 1 58 ? -13.142 -28.917 26.131 1.00 34.66 50 VAL A CA 1
ATOM 365 C C . VAL A 1 58 ? -13.844 -28.189 27.271 1.00 36.54 50 VAL A C 1
ATOM 366 O O . VAL A 1 58 ? -15.066 -27.990 27.254 1.00 35.98 50 VAL A O 1
ATOM 370 N N . VAL A 1 59 ? -13.078 -27.784 28.283 1.00 39.12 51 VAL A N 1
ATOM 371 C CA . VAL A 1 59 ? -13.647 -27.047 29.405 1.00 38.26 51 VAL A CA 1
ATOM 372 C C . VAL A 1 59 ? -14.257 -25.740 28.916 1.00 40.04 51 VAL A C 1
ATOM 373 O O . VAL A 1 59 ? -15.372 -25.367 29.303 1.00 35.62 51 VAL A O 1
ATOM 377 N N . THR A 1 60 ? -13.523 -25.016 28.062 1.00 34.83 52 THR A N 1
ATOM 378 C CA . THR A 1 60 ? -14.036 -23.755 27.537 1.00 39.95 52 THR A CA 1
ATOM 379 C C . THR A 1 60 ? -15.299 -23.979 26.719 1.00 35.47 52 THR A C 1
ATOM 380 O O . THR A 1 60 ? -16.282 -23.245 26.870 1.00 36.70 52 THR A O 1
ATOM 384 N N . THR A 1 61 ? -15.308 -25.021 25.887 1.00 35.85 53 THR A N 1
ATOM 385 C CA . THR A 1 61 ? -16.468 -25.274 25.031 1.00 37.57 53 THR A CA 1
ATOM 386 C C . THR A 1 61 ? -17.699 -25.633 25.851 1.00 38.99 53 THR A C 1
ATOM 387 O O . THR A 1 61 ? -18.804 -25.158 25.562 1.00 39.01 53 THR A O 1
ATOM 391 N N . VAL A 1 62 ? -17.526 -26.439 26.902 1.00 38.72 54 VAL A N 1
ATOM 392 C CA . VAL A 1 62 ? -18.638 -26.717 27.807 1.00 37.09 54 VAL A CA 1
ATOM 393 C C . VAL A 1 62 ? -19.179 -25.420 28.386 1.00 36.29 54 VAL A C 1
ATOM 394 O O . VAL A 1 62 ? -20.395 -25.212 28.443 1.00 37.64 54 VAL A O 1
ATOM 398 N N . LYS A 1 63 ? -18.284 -24.521 28.805 1.00 34.97 55 LYS A N 1
ATOM 399 C CA . LYS A 1 63 ? -18.723 -23.229 29.320 1.00 37.65 55 LYS A CA 1
ATOM 400 C C . LYS A 1 63 ? -19.455 -22.433 28.258 1.00 41.37 55 LYS A C 1
ATOM 401 O O . LYS A 1 63 ? -20.486 -21.807 28.536 1.00 43.39 55 LYS A O 1
ATOM 407 N N . LEU A 1 64 ? -18.928 -22.431 27.032 1.00 40.33 56 LEU A N 1
ATOM 408 C CA . LEU A 1 64 ? -19.563 -21.683 25.959 1.00 36.47 56 LEU A CA 1
ATOM 409 C C . LEU A 1 64 ? -20.981 -22.177 25.718 1.00 36.91 56 LEU A C 1
ATOM 410 O O . LEU A 1 64 ? -21.916 -21.379 25.583 1.00 37.67 56 LEU A O 1
ATOM 415 N N . LEU A 1 65 ? -21.161 -23.498 25.656 1.00 34.99 57 LEU A N 1
ATOM 416 C CA . LEU A 1 65 ? -22.494 -24.047 25.440 1.00 35.58 57 LEU A CA 1
ATOM 417 C C . LEU A 1 65 ? -23.444 -23.614 26.550 1.00 42.20 57 LEU A C 1
ATOM 418 O O . LEU A 1 65 ? -24.609 -23.272 26.293 1.00 42.39 57 LEU A O 1
ATOM 423 N N . GLY A 1 66 ? -22.954 -23.615 27.794 1.00 40.31 58 GLY A N 1
ATOM 424 C CA . GLY A 1 66 ? -23.772 -23.157 28.903 1.00 42.30 58 GLY A CA 1
ATOM 425 C C . GLY A 1 66 ? -24.155 -21.698 28.763 1.00 47.25 58 GLY A C 1
ATOM 426 O O . GLY A 1 66 ? -25.306 -21.326 28.990 1.00 47.71 58 GLY A O 1
ATOM 427 N N . GLU A 1 67 ? -23.208 -20.851 28.346 1.00 40.85 59 GLU A N 1
ATOM 428 C CA . GLU A 1 67 ? -23.545 -19.438 28.215 1.00 43.92 59 GLU A CA 1
ATOM 429 C C . GLU A 1 67 ? -24.497 -19.185 27.050 1.00 46.88 59 GLU A C 1
ATOM 430 O O . GLU A 1 67 ? -25.249 -18.204 27.070 1.00 49.80 59 GLU A O 1
ATOM 436 N N . LEU A 1 68 ? -24.498 -20.057 26.038 1.00 44.57 60 LEU A N 1
ATOM 437 C CA . LEU A 1 68 ? -25.507 -19.973 24.992 1.00 46.62 60 LEU A CA 1
ATOM 438 C C . LEU A 1 68 ? -26.866 -20.475 25.456 1.00 43.71 60 LEU A C 1
ATOM 439 O O . LEU A 1 68 ? -27.859 -20.283 24.744 1.00 46.91 60 LEU A O 1
ATOM 444 N N . GLY A 1 69 ? -26.938 -21.116 26.620 1.00 52.39 61 GLY A N 1
ATOM 445 C CA . GLY A 1 69 ? -28.199 -21.556 27.187 1.00 46.11 61 GLY A CA 1
ATOM 446 C C . GLY A 1 69 ? -28.386 -23.057 27.251 1.00 50.26 61 GLY A C 1
ATOM 447 O O . GLY A 1 69 ? -29.411 -23.510 27.774 1.00 48.18 61 GLY A O 1
ATOM 448 N N . ALA A 1 70 ? -27.449 -23.847 26.732 1.00 45.59 62 ALA A N 1
ATOM 449 C CA . ALA A 1 70 ? -27.566 -25.292 26.843 1.00 46.06 62 ALA A CA 1
ATOM 450 C C . ALA A 1 70 ? -27.341 -25.727 28.289 1.00 44.05 62 ALA A C 1
ATOM 451 O O . ALA A 1 70 ? -26.676 -25.041 29.067 1.00 47.26 62 ALA A O 1
ATOM 453 N N . LYS A 1 71 ? -27.912 -26.871 28.651 1.00 45.45 63 LYS A N 1
ATOM 454 C CA . LYS A 1 71 ? -27.655 -27.508 29.940 1.00 46.80 63 LYS A CA 1
ATOM 455 C C . LYS A 1 71 ? -26.683 -28.660 29.714 1.00 45.36 63 LYS A C 1
ATOM 456 O O . LYS A 1 71 ? -26.963 -29.560 28.911 1.00 45.01 63 LYS A O 1
ATOM 462 N N . VAL A 1 72 ? -25.535 -28.614 30.388 1.00 38.90 64 VAL A N 1
ATOM 463 C CA . VAL A 1 72 ? -24.439 -29.544 30.144 1.00 35.75 64 VAL A CA 1
ATOM 464 C C . VAL A 1 72 ? -24.031 -30.202 31.450 1.00 41.89 64 VAL A C 1
ATOM 465 O O . VAL A 1 72 ? -23.795 -29.512 32.445 1.00 40.81 64 VAL A O 1
ATOM 469 N N . THR A 1 73 ? -23.900 -31.525 31.432 1.00 41.71 65 THR A N 1
ATOM 470 C CA . THR A 1 73 ? -23.394 -32.279 32.568 1.00 40.16 65 THR A CA 1
ATOM 471 C C . THR A 1 73 ? -22.157 -33.059 32.142 1.00 42.72 65 THR A C 1
ATOM 472 O O . THR A 1 73 ? -22.021 -33.461 30.978 1.00 44.20 65 THR A O 1
ATOM 476 N N . ILE A 1 74 ? -21.228 -33.228 33.079 1.00 36.22 66 ILE A N 1
ATOM 477 C CA . ILE A 1 74 ? -19.964 -33.894 32.809 1.00 38.27 66 ILE A CA 1
ATOM 478 C C . ILE A 1 74 ? -19.720 -34.960 33.862 1.00 42.30 66 ILE A C 1
ATOM 479 O O . ILE A 1 74 ? -19.827 -34.690 35.068 1.00 43.01 66 ILE A O 1
ATOM 484 N N . ASP A 1 75 ? -19.399 -36.163 33.403 1.00 39.65 67 ASP A N 1
ATOM 485 C CA A ASP A 1 75 ? -18.849 -37.223 34.243 0.59 39.11 67 ASP A CA 1
ATOM 486 C CA B ASP A 1 75 ? -18.860 -37.238 34.228 0.41 39.31 67 ASP A CA 1
ATOM 487 C C . ASP A 1 75 ? -17.374 -37.341 33.886 1.00 40.72 67 ASP A C 1
ATOM 488 O O . ASP A 1 75 ? -17.019 -37.731 32.761 1.00 36.69 67 ASP A O 1
ATOM 497 N N . GLN A 1 76 ? -16.515 -36.972 34.831 1.00 34.46 68 GLN A N 1
ATOM 498 C CA . GLN A 1 76 ? -15.091 -36.856 34.532 1.00 38.32 68 GLN A CA 1
ATOM 499 C C . GLN A 1 76 ? -14.463 -38.207 34.221 1.00 35.49 68 GLN A C 1
ATOM 500 O O . GLN A 1 76 ? -14.708 -39.203 34.913 1.00 36.18 68 GLN A O 1
ATOM 506 N N . GLY A 1 77 ? -13.625 -38.222 33.189 1.00 37.77 69 GLY A N 1
ATOM 507 C CA . GLY A 1 77 ? -12.900 -39.407 32.798 1.00 36.44 69 GLY A CA 1
ATOM 508 C C . GLY A 1 77 ? -11.803 -39.780 33.791 1.00 41.35 69 GLY A C 1
ATOM 509 O O . GLY A 1 77 ? -11.557 -39.124 34.814 1.00 37.06 69 GLY A O 1
ATOM 510 N N . THR A 1 78 ? -11.179 -40.922 33.489 1.00 33.86 70 THR A N 1
ATOM 511 C CA . THR A 1 78 ? -10.123 -41.527 34.292 1.00 37.78 70 THR A CA 1
ATOM 512 C C . THR A 1 78 ? -8.952 -41.920 33.406 1.00 41.11 70 THR A C 1
ATOM 513 O O . THR A 1 78 ? -8.968 -41.655 32.193 1.00 38.67 70 THR A O 1
ATOM 517 N N . LEU A 1 79 ? -7.964 -42.610 33.993 1.00 38.96 71 LEU A N 1
ATOM 518 C CA . LEU A 1 79 ? -6.841 -43.122 33.208 1.00 43.62 71 LEU A CA 1
ATOM 519 C C . LEU A 1 79 ? -7.314 -44.082 32.121 1.00 41.24 71 LEU A C 1
ATOM 520 O O . LEU A 1 79 ? -6.680 -44.190 31.065 1.00 47.30 71 LEU A O 1
ATOM 525 N N . SER A 1 80 ? -8.410 -44.796 32.365 1.00 41.66 72 SER A N 1
ATOM 526 C CA . SER A 1 80 ? -8.842 -45.860 31.478 1.00 45.63 72 SER A CA 1
ATOM 527 C C . SER A 1 80 ? -10.109 -45.518 30.705 1.00 41.62 72 SER A C 1
ATOM 528 O O . SER A 1 80 ? -10.560 -46.337 29.898 1.00 45.47 72 SER A O 1
ATOM 531 N N . ARG A 1 81 ? -10.684 -44.336 30.905 1.00 41.78 73 ARG A N 1
ATOM 532 C CA . ARG A 1 81 ? -11.927 -43.985 30.232 1.00 41.37 73 ARG A CA 1
ATOM 533 C C . ARG A 1 81 ? -12.019 -42.473 30.080 1.00 42.51 73 ARG A C 1
ATOM 534 O O . ARG A 1 81 ? -11.724 -41.733 31.021 1.00 40.46 73 ARG A O 1
ATOM 542 N N . GLY A 1 82 ? -12.450 -42.007 28.904 1.00 37.03 74 GLY A N 1
ATOM 543 C CA . GLY A 1 82 ? -12.648 -40.583 28.730 1.00 31.60 74 GLY A CA 1
ATOM 544 C C . GLY A 1 82 ? -13.912 -40.110 29.422 1.00 33.45 74 GLY A C 1
ATOM 545 O O . GLY A 1 82 ? -14.718 -40.893 29.907 1.00 39.29 74 GLY A O 1
ATOM 546 N N . SER A 1 83 ? -14.110 -38.798 29.433 1.00 35.39 75 SER A N 1
ATOM 547 C CA . SER A 1 83 ? -15.279 -38.237 30.102 1.00 37.22 75 SER A CA 1
ATOM 548 C C . SER A 1 83 ? -16.545 -38.483 29.290 1.00 37.39 75 SER A C 1
ATOM 549 O O . SER A 1 83 ? -16.491 -38.792 28.100 1.00 32.19 75 SER A O 1
ATOM 552 N N . ALA A 1 84 ? -17.698 -38.368 29.955 1.00 36.41 76 ALA A N 1
ATOM 553 C CA . ALA A 1 84 ? -19.002 -38.409 29.298 1.00 34.83 76 ALA A CA 1
ATOM 554 C C . ALA A 1 84 ? -19.707 -37.075 29.507 1.00 39.26 76 ALA A C 1
ATOM 555 O O . ALA A 1 84 ? -19.875 -36.622 30.648 1.00 36.34 76 ALA A O 1
ATOM 557 N N . ILE A 1 85 ? -20.117 -36.442 28.410 1.00 33.00 77 ILE A N 1
ATOM 558 C CA . ILE A 1 85 ? -20.774 -35.140 28.458 1.00 36.28 77 ILE A CA 1
ATOM 559 C C . ILE A 1 85 ? -22.180 -35.267 27.879 1.00 43.49 77 ILE A C 1
ATOM 560 O O . ILE A 1 85 ? -22.355 -35.808 26.780 1.00 40.23 77 ILE A O 1
ATOM 565 N N . VAL A 1 86 ? -23.186 -34.784 28.615 1.00 37.70 78 VAL A N 1
ATOM 566 C CA . VAL A 1 86 ? -24.548 -34.726 28.087 1.00 37.61 78 VAL A CA 1
ATOM 567 C C . VAL A 1 86 ? -24.916 -33.268 27.835 1.00 42.31 78 VAL A C 1
ATOM 568 O O . VAL A 1 86 ? -24.868 -32.443 28.756 1.00 37.91 78 VAL A O 1
ATOM 572 N N . VAL A 1 87 ? -25.285 -32.951 26.588 1.00 36.19 79 VAL A N 1
ATOM 573 C CA . VAL A 1 87 ? -25.680 -31.601 26.192 1.00 38.21 79 VAL A CA 1
ATOM 574 C C . VAL A 1 87 ? -27.169 -31.600 25.904 1.00 38.57 79 VAL A C 1
ATOM 575 O O . VAL A 1 87 ? -27.625 -32.290 24.982 1.00 43.29 79 VAL A O 1
ATOM 579 N N . ASP A 1 88 ? -27.921 -30.791 26.649 1.00 39.45 80 ASP A N 1
ATOM 580 C CA . ASP A 1 88 ? -29.320 -30.539 26.343 1.00 40.61 80 ASP A CA 1
ATOM 581 C C . ASP A 1 88 ? -29.394 -29.221 25.597 1.00 46.64 80 ASP A C 1
ATOM 582 O O . ASP A 1 88 ? -29.326 -28.156 26.225 1.00 42.26 80 ASP A O 1
ATOM 587 N N . PRO A 1 89 ? -29.544 -29.236 24.266 1.00 42.01 81 PRO A N 1
ATOM 588 C CA . PRO A 1 89 ? -29.567 -27.988 23.494 1.00 47.84 81 PRO A CA 1
ATOM 589 C C . PRO A 1 89 ? -30.913 -27.289 23.479 1.00 47.77 81 PRO A C 1
ATOM 590 O O . PRO A 1 89 ? -31.006 -26.176 22.944 1.00 50.15 81 PRO A O 1
ATOM 594 N N . ARG A 1 90 ? -31.958 -27.925 23.998 1.00 47.00 82 ARG A N 1
ATOM 595 C CA . ARG A 1 90 ? -33.308 -27.367 23.905 1.00 50.68 82 ARG A CA 1
ATOM 596 C C . ARG A 1 90 ? -33.440 -25.963 24.497 1.00 53.43 82 ARG A C 1
ATOM 597 O O . ARG A 1 90 ? -34.089 -25.117 23.851 1.00 52.31 82 ARG A O 1
ATOM 605 N N . PRO A 1 91 ? -32.919 -25.641 25.676 1.00 53.50 83 PRO A N 1
ATOM 606 C CA . PRO A 1 91 ? -33.068 -24.274 26.194 1.00 51.21 83 PRO A CA 1
ATOM 607 C C . PRO A 1 91 ? -32.078 -23.265 25.627 1.00 53.94 83 PRO A C 1
ATOM 608 O O . PRO A 1 91 ? -32.008 -22.148 26.146 1.00 55.90 83 PRO A O 1
ATOM 612 N N . VAL A 1 92 ? -31.324 -23.602 24.578 1.00 52.73 84 VAL A N 1
ATOM 613 C CA . VAL A 1 92 ? -30.413 -22.631 23.976 1.00 53.00 84 VAL A CA 1
ATOM 614 C C . VAL A 1 92 ? -31.206 -21.415 23.513 1.00 53.95 84 VAL A C 1
ATOM 615 O O . VAL A 1 92 ? -32.233 -21.541 22.836 1.00 54.79 84 VAL A O 1
ATOM 619 N N . ASN A 1 93 ? -30.745 -20.220 23.905 1.00 52.27 85 ASN A N 1
ATOM 620 C CA . ASN A 1 93 ? -31.495 -19.004 23.617 1.00 57.35 85 ASN A CA 1
ATOM 621 C C . ASN A 1 93 ? -30.631 -17.837 23.151 1.00 59.47 85 ASN A C 1
ATOM 622 O O . ASN A 1 93 ? -31.117 -16.698 23.154 1.00 61.07 85 ASN A O 1
ATOM 627 N N . GLN A 1 94 ? -29.378 -18.069 22.770 1.00 52.21 86 GLN A N 1
ATOM 628 C CA . GLN A 1 94 ? -28.470 -16.995 22.398 1.00 54.21 86 GLN A CA 1
ATOM 629 C C . GLN A 1 94 ? -27.778 -17.370 21.101 1.00 51.67 86 GLN A C 1
ATOM 630 O O . GLN A 1 94 ? -27.257 -18.482 20.974 1.00 49.86 86 GLN A O 1
ATOM 636 N N . HIS A 1 95 ? -27.752 -16.439 20.155 1.00 49.37 87 HIS A N 1
ATOM 637 C CA . HIS A 1 95 ? -27.040 -16.629 18.901 1.00 51.86 87 HIS A CA 1
ATOM 638 C C . HIS A 1 95 ? -25.769 -15.800 18.842 1.00 47.98 87 HIS A C 1
ATOM 639 O O . HIS A 1 95 ? -25.029 -15.888 17.858 1.00 46.42 87 HIS A O 1
ATOM 646 N N . VAL A 1 96 ? -25.505 -14.986 19.861 1.00 46.33 88 VAL A N 1
ATOM 647 C CA . VAL A 1 96 ? -24.277 -14.206 19.951 1.00 47.82 88 VAL A CA 1
ATOM 648 C C . VAL A 1 96 ? -23.343 -14.906 20.927 1.00 49.32 88 VAL A C 1
ATOM 649 O O . VAL A 1 96 ? -23.643 -15.006 22.124 1.00 46.77 88 VAL A O 1
ATOM 653 N N . ALA A 1 97 ? -22.218 -15.392 20.421 1.00 46.13 89 ALA A N 1
ATOM 654 C CA . ALA A 1 97 ? -21.239 -16.038 21.281 1.00 43.45 89 ALA A CA 1
ATOM 655 C C . ALA A 1 97 ? -20.476 -14.977 22.069 1.00 47.69 89 ALA A C 1
ATOM 656 O O . ALA A 1 97 ? -19.978 -14.013 21.472 1.00 46.79 89 ALA A O 1
ATOM 658 N N . PRO A 1 98 ? -20.373 -15.118 23.392 1.00 47.22 90 PRO A N 1
ATOM 659 C CA . PRO A 1 98 ? -19.765 -14.063 24.223 1.00 47.44 90 PRO A CA 1
ATOM 660 C C . PRO A 1 98 ? -18.269 -13.920 23.978 1.00 43.66 90 PRO A C 1
ATOM 661 O O . PRO A 1 98 ? -17.519 -14.894 24.053 1.00 48.14 90 PRO A O 1
ATOM 665 N N . TYR A 1 99 ? -17.838 -12.682 23.710 1.00 45.75 91 TYR A N 1
ATOM 666 C CA . TYR A 1 99 ? -16.420 -12.407 23.496 1.00 42.56 91 TYR A CA 1
ATOM 667 C C . TYR A 1 99 ? -15.553 -12.910 24.648 1.00 46.61 91 TYR A C 1
ATOM 668 O O . TYR A 1 99 ? -14.465 -13.452 24.420 1.00 45.47 91 TYR A O 1
ATOM 677 N N . GLU A 1 100 ? -16.017 -12.740 25.899 1.00 47.33 92 GLU A N 1
ATOM 678 C CA . GLU A 1 100 ? -15.188 -13.088 27.051 1.00 50.58 92 GLU A CA 1
ATOM 679 C C . GLU A 1 100 ? -14.757 -14.550 27.031 1.00 46.20 92 G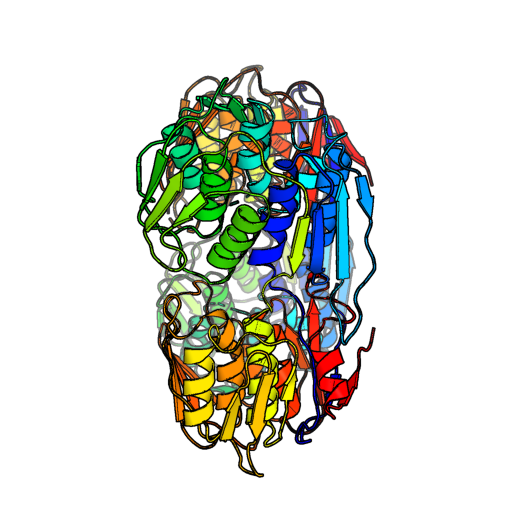LU A C 1
ATOM 680 O O . GLU A 1 100 ? -13.623 -14.870 27.399 1.00 49.08 92 GLU A O 1
ATOM 686 N N . LEU A 1 101 ? -15.618 -15.445 26.568 1.00 47.47 93 LEU A N 1
ATOM 687 C CA . LEU A 1 101 ? -15.201 -16.833 26.414 1.00 50.76 93 LEU A CA 1
ATOM 688 C C . LEU A 1 101 ? -14.512 -17.083 25.080 1.00 49.72 93 LEU A C 1
ATOM 689 O O . LEU A 1 101 ? -13.477 -17.757 25.019 1.00 54.56 93 LEU A O 1
ATOM 694 N N . VAL A 1 102 ? -15.074 -16.539 24.004 1.00 50.03 94 VAL A N 1
ATOM 695 C CA . VAL A 1 102 ? -14.562 -16.815 22.668 1.00 46.55 94 VAL A CA 1
ATOM 696 C C . VAL A 1 102 ? -13.097 -16.417 22.562 1.00 44.48 94 VAL A C 1
ATOM 697 O O . VAL A 1 102 ? -12.293 -17.112 21.929 1.00 44.83 94 VAL A O 1
ATOM 701 N N . LYS A 1 103 ? -12.713 -15.331 23.231 1.00 42.64 95 LYS A N 1
ATOM 702 C CA . LYS A 1 103 ? -11.380 -14.770 23.052 1.00 44.15 95 LYS A CA 1
ATOM 703 C C . LYS A 1 103 ? -10.260 -15.713 23.490 1.00 53.52 95 LYS A C 1
ATOM 704 O O . LYS A 1 103 ? -9.097 -15.446 23.167 1.00 48.27 95 LYS A O 1
ATOM 710 N N . THR A 1 104 ? -10.562 -16.787 24.226 1.00 47.32 96 THR A N 1
ATOM 711 C CA . THR A 1 104 ? -9.528 -17.696 24.710 1.00 52.84 96 THR A CA 1
ATOM 712 C C . THR A 1 104 ? -9.409 -18.959 23.870 1.00 52.98 96 THR A C 1
ATOM 713 O O . THR A 1 104 ? -8.624 -19.846 24.228 1.00 55.27 96 THR A O 1
ATOM 717 N N . MET A 1 105 ? -10.189 -19.081 22.795 1.00 46.41 97 MET A N 1
ATOM 718 C CA . MET A 1 105 ? -10.292 -20.341 22.062 1.00 45.57 97 MET A CA 1
ATOM 719 C C . MET A 1 105 ? -10.591 -20.061 20.589 1.00 40.87 97 MET A C 1
ATOM 720 O O . MET A 1 105 ? -11.720 -19.690 20.255 1.00 42.72 97 MET A O 1
ATOM 725 N N . ARG A 1 106 ? -9.613 -20.279 19.700 1.00 45.60 98 ARG A N 1
ATOM 726 C CA . ARG A 1 106 ? -9.856 -20.048 18.270 1.00 46.76 98 ARG A CA 1
ATOM 727 C C . ARG A 1 106 ? -10.927 -20.985 17.722 1.00 47.86 98 ARG A C 1
ATOM 728 O O . ARG A 1 106 ? -11.699 -20.600 16.830 1.00 46.76 98 ARG A O 1
ATOM 730 N N . ALA A 1 107 ? -11.016 -22.202 18.262 1.00 42.11 99 ALA A N 1
ATOM 731 C CA . ALA A 1 107 ? -12.033 -23.167 17.858 1.00 46.80 99 ALA A CA 1
ATOM 732 C C . ALA A 1 107 ? -13.459 -22.676 18.088 1.00 44.89 99 ALA A C 1
ATOM 733 O O . ALA A 1 107 ? -14.412 -23.345 17.679 1.00 48.14 99 ALA A O 1
ATOM 735 N N . SER A 1 108 ? -13.623 -21.519 18.730 1.00 40.74 100 SER A N 1
ATOM 736 C CA A SER A 1 108 ? -14.956 -20.966 18.961 0.67 43.83 100 SER A CA 1
ATOM 737 C CA B SER A 1 108 ? -14.960 -20.975 18.958 0.33 43.82 100 SER A CA 1
ATOM 738 C C . SER A 1 108 ? -15.695 -20.670 17.659 1.00 40.02 100 SER A C 1
ATOM 739 O O . SER A 1 108 ? -16.930 -20.586 17.661 1.00 42.05 100 SER A O 1
ATOM 744 N N . ILE A 1 109 ? -14.974 -20.504 16.553 1.00 42.27 101 ILE A N 1
ATOM 745 C CA . ILE A 1 109 ? -15.614 -20.259 15.261 1.00 39.63 101 ILE A CA 1
ATOM 746 C C . ILE A 1 109 ? -16.565 -21.387 14.885 1.00 39.34 101 ILE A C 1
ATOM 747 O O . ILE A 1 109 ? -17.468 -21.200 14.054 1.00 38.08 101 ILE A O 1
ATOM 752 N N . LEU A 1 110 ? -16.397 -22.563 15.495 1.00 40.94 102 LEU A N 1
ATOM 753 C CA . LEU A 1 110 ? -17.213 -23.722 15.154 1.00 38.88 102 LEU A CA 1
ATOM 754 C C . LEU A 1 110 ? -18.660 -23.617 15.624 1.00 36.78 102 LEU A C 1
ATOM 755 O O . LEU A 1 110 ? -19.470 -24.468 15.233 1.00 37.07 102 LEU A O 1
ATOM 760 N N . VAL A 1 111 ? -19.022 -22.606 16.429 1.00 37.74 103 VAL A N 1
ATOM 761 C CA . VAL A 1 111 ? -20.441 -22.379 16.717 1.00 36.03 103 VAL A CA 1
ATOM 762 C C . VAL A 1 111 ? -21.130 -21.556 15.635 1.00 40.68 103 VAL A C 1
ATOM 763 O O . VAL A 1 111 ? -22.363 -21.471 15.624 1.00 40.04 103 VAL A O 1
ATOM 767 N N . LEU A 1 112 ? -20.379 -20.957 14.708 1.00 36.35 104 LEU A N 1
ATOM 768 C CA . LEU A 1 112 ? -21.004 -20.083 13.716 1.00 39.57 104 LEU A CA 1
ATOM 769 C C . LEU A 1 112 ? -21.982 -20.854 12.829 1.00 38.26 104 LEU A C 1
ATOM 770 O O . LEU A 1 112 ? -23.150 -20.470 12.691 1.00 41.68 104 LEU A O 1
ATOM 775 N N . GLY A 1 113 ? -21.535 -21.960 12.243 1.00 40.00 105 GLY A N 1
ATOM 776 C CA . GLY A 1 113 ? -22.385 -22.778 11.396 1.00 37.75 105 GLY A CA 1
ATOM 777 C C . GLY A 1 113 ? -23.625 -23.316 12.094 1.00 39.08 105 GLY A C 1
ATOM 778 O O . GLY A 1 113 ? -24.750 -23.136 11.621 1.00 37.94 105 GLY A O 1
ATOM 779 N N . PRO A 1 114 ? -23.438 -24.004 13.230 1.00 39.20 106 PRO A N 1
ATOM 780 C CA . PRO A 1 114 ? -24.609 -24.494 13.995 1.00 41.08 106 PRO A CA 1
ATOM 781 C C . PRO A 1 114 ? -25.592 -23.403 14.403 1.00 38.31 106 PRO A C 1
ATOM 782 O O . PRO A 1 114 ? -26.798 -23.549 14.182 1.00 39.91 106 PRO A O 1
ATOM 786 N N . LEU A 1 115 ? -25.115 -22.311 15.009 1.00 38.71 107 LEU A N 1
ATOM 787 C CA . LEU A 1 115 ? -26.035 -21.261 15.438 1.00 39.61 107 LEU A CA 1
ATOM 788 C C . LEU A 1 115 ? -26.758 -20.642 14.250 1.00 42.08 107 LEU A C 1
ATOM 789 O O . LEU A 1 115 ? -27.963 -20.365 14.313 1.00 43.95 107 LEU A O 1
ATOM 794 N N . LEU A 1 116 ? -26.037 -20.424 13.154 1.00 40.89 108 LEU A N 1
ATOM 795 C CA . LEU A 1 116 ? -26.675 -19.890 11.958 1.00 39.42 108 LEU A CA 1
ATOM 796 C C . LEU A 1 116 ? -27.764 -20.830 11.448 1.00 46.67 108 LEU A C 1
ATOM 797 O O . LEU A 1 116 ? -28.880 -20.396 11.136 1.00 44.29 108 LEU A O 1
ATOM 802 N N . ALA A 1 117 ? -27.467 -22.132 11.380 1.00 42.64 109 ALA A N 1
ATOM 803 C CA . ALA A 1 117 ? -28.444 -23.076 10.838 1.00 46.91 109 ALA A CA 1
ATOM 804 C C . ALA A 1 117 ? -29.659 -23.210 11.746 1.00 52.94 109 ALA A C 1
ATOM 805 O O . ALA A 1 117 ? -30.795 -23.270 11.262 1.00 59.23 109 ALA A O 1
ATOM 807 N N . ARG A 1 118 ? -29.438 -23.261 13.063 1.00 48.32 110 ARG A N 1
ATOM 808 C CA . ARG A 1 118 ? -30.539 -23.439 14.010 1.00 51.04 110 ARG A CA 1
ATOM 809 C C . ARG A 1 118 ? -31.360 -22.163 14.168 1.00 51.13 110 ARG A C 1
ATOM 810 O O . ARG A 1 118 ? -32.595 -22.217 14.236 1.00 56.04 110 ARG A O 1
ATOM 818 N N . PHE A 1 119 ? -30.699 -21.006 14.234 1.00 48.79 111 PHE A N 1
ATOM 819 C CA . PHE A 1 119 ? -31.362 -19.767 14.608 1.00 47.81 111 PHE A CA 1
ATOM 820 C C . PHE A 1 119 ? -31.601 -18.804 13.454 1.00 51.94 111 PHE A C 1
ATOM 821 O O . PHE A 1 119 ? -32.396 -17.869 13.609 1.00 55.21 111 PHE A O 1
ATOM 829 N N . GLY A 1 120 ? -30.953 -19.000 12.313 1.00 48.50 112 GLY A N 1
ATOM 830 C CA . GLY A 1 120 ? -31.015 -18.016 11.253 1.00 50.26 112 GLY A CA 1
ATOM 831 C C . GLY A 1 120 ? -30.144 -16.801 11.479 1.00 52.63 112 GLY A C 1
ATOM 832 O O . GLY A 1 120 ? -30.203 -15.853 10.683 1.00 53.62 112 GLY A O 1
ATOM 833 N N . ALA A 1 121 ? -29.346 -16.800 12.540 1.00 50.86 113 ALA A N 1
ATOM 834 C CA . ALA A 1 121 ? -28.475 -15.693 12.903 1.00 53.46 113 ALA A CA 1
ATOM 835 C C . ALA A 1 121 ? -27.366 -16.241 13.791 1.00 48.34 113 ALA A C 1
ATOM 836 O O . ALA A 1 121 ? -27.567 -17.213 14.526 1.00 49.83 113 ALA A O 1
ATOM 838 N N . ALA A 1 122 ? -26.191 -15.621 13.699 1.00 50.95 114 ALA A N 1
ATOM 839 C CA . ALA A 1 122 ? -25.051 -16.001 14.524 1.00 49.96 114 ALA A CA 1
ATOM 840 C C . ALA A 1 122 ? -24.026 -14.878 14.478 1.00 49.14 114 ALA A C 1
ATOM 841 O O . ALA A 1 122 ? -23.843 -14.240 13.432 1.00 49.42 114 ALA A O 1
ATOM 843 N N . GLU A 1 123 ? -23.384 -14.629 15.620 1.00 48.29 115 GLU A N 1
ATOM 844 C CA . GLU A 1 123 ? -22.346 -13.611 15.737 1.00 44.55 115 GLU A CA 1
ATOM 845 C C . GLU A 1 123 ? -21.208 -14.205 16.552 1.00 47.58 115 GLU A C 1
ATOM 846 O O . GLU A 1 123 ? -21.426 -14.673 17.676 1.00 46.16 115 GLU A O 1
ATOM 852 N N . VAL A 1 124 ? -20.003 -14.206 15.988 1.00 42.15 116 VAL A N 1
ATOM 853 C CA . VAL A 1 124 ? -18.821 -14.719 16.670 1.00 48.07 116 VAL A CA 1
ATOM 854 C C . VAL A 1 124 ? -17.700 -13.715 16.479 1.00 49.66 116 VAL A C 1
ATOM 855 O O . VAL A 1 124 ? -17.524 -13.181 15.376 1.00 41.27 116 VAL A O 1
ATOM 859 N N . SER A 1 125 ? -16.943 -13.469 17.552 1.00 39.69 117 SER A N 1
ATOM 860 C CA . SER A 1 125 ? -15.808 -12.562 17.473 1.00 42.38 117 SER A CA 1
ATOM 861 C C . SER A 1 125 ? -14.779 -13.080 16.479 1.00 42.86 117 SER A C 1
ATOM 862 O O . SER A 1 125 ? -14.581 -14.290 16.345 1.00 43.00 117 SER A O 1
ATOM 865 N N . LEU A 1 126 ? -14.131 -12.155 15.779 1.00 45.02 118 LEU A N 1
ATOM 866 C CA . LEU A 1 126 ? -12.935 -12.484 15.014 1.00 51.46 118 LEU A CA 1
ATOM 867 C C . LEU A 1 126 ? -11.864 -13.056 15.942 1.00 53.72 118 LEU A C 1
ATOM 868 O O . LEU A 1 126 ? -11.734 -12.603 17.082 1.00 49.28 118 LEU A O 1
ATOM 873 N N . PRO A 1 127 ? -11.086 -14.040 15.494 1.00 56.34 119 PRO A N 1
ATOM 874 C CA . PRO A 1 127 ? -9.978 -14.556 16.314 1.00 54.91 119 PRO A CA 1
ATOM 875 C C . PRO A 1 127 ? -8.854 -13.542 16.467 1.00 56.48 119 PRO A C 1
ATOM 876 O O . PRO A 1 127 ? -8.798 -12.506 15.803 1.00 55.70 119 PRO A O 1
ATOM 880 N N . GLY A 1 128 ? -7.950 -13.848 17.394 1.00 60.01 120 GLY A N 1
ATOM 881 C CA . GLY A 1 128 ? -6.765 -13.034 17.600 1.00 64.54 120 GLY A CA 1
ATOM 882 C C . GLY A 1 128 ? -5.594 -13.455 16.730 1.00 74.28 120 GLY A C 1
ATOM 883 O O . GLY A 1 128 ? -5.654 -14.483 16.053 1.00 80.46 120 GLY A O 1
ATOM 884 N N . PRO A 1 136 ? -7.465 -18.791 6.738 1.00 91.38 128 PRO A N 1
ATOM 885 C CA . PRO A 1 136 ? -7.768 -18.220 8.054 1.00 92.20 128 PRO A CA 1
ATOM 886 C C . PRO A 1 136 ? -9.251 -18.412 8.317 1.00 88.54 128 PRO A C 1
ATOM 887 O O . PRO A 1 136 ? -9.759 -19.535 8.355 1.00 92.57 128 PRO A O 1
ATOM 891 N N . VAL A 1 137 ? -9.936 -17.287 8.521 1.00 71.87 129 VAL A N 1
ATOM 892 C CA . VAL A 1 137 ? -11.375 -17.284 8.735 1.00 63.77 129 VAL A CA 1
ATOM 893 C C . VAL A 1 137 ? -12.140 -17.223 7.414 1.00 63.74 129 VAL A C 1
ATOM 894 O O . VAL A 1 137 ? -13.353 -17.489 7.390 1.00 52.83 129 VAL A O 1
ATOM 898 N N . ASP A 1 138 ? -11.465 -16.923 6.304 1.00 59.91 130 ASP A N 1
ATOM 899 C CA . ASP A 1 138 ? -12.184 -16.615 5.072 1.00 61.64 130 ASP A CA 1
ATOM 900 C C . ASP A 1 138 ? -12.904 -17.832 4.499 1.00 53.28 130 ASP A C 1
ATOM 901 O O . ASP A 1 138 ? -13.985 -17.693 3.919 1.00 55.14 130 ASP A O 1
ATOM 906 N N . GLN A 1 139 ? -12.325 -19.029 4.633 1.00 53.42 131 GLN A N 1
ATOM 907 C CA . GLN A 1 139 ? -12.982 -20.221 4.095 1.00 51.17 131 GLN A CA 1
ATOM 908 C C . GLN A 1 139 ? -14.309 -20.488 4.797 1.00 51.28 131 GLN A C 1
ATOM 909 O O . GLN A 1 139 ? -15.265 -20.974 4.172 1.00 41.44 131 GLN A O 1
ATOM 915 N N . HIS A 1 140 ? -14.376 -20.211 6.108 1.00 44.41 132 HIS A N 1
ATOM 916 C CA . HIS A 1 140 ? -15.628 -20.354 6.851 1.00 41.11 132 HIS A CA 1
ATOM 917 C C . HIS A 1 140 ? -16.683 -19.382 6.336 1.00 43.50 132 HIS A C 1
ATOM 918 O O . HIS A 1 140 ? -17.844 -19.760 6.126 1.00 40.50 132 HIS A O 1
ATOM 925 N N . ILE A 1 141 ? -16.298 -18.114 6.159 1.00 43.41 133 ILE A N 1
ATOM 926 C CA . ILE A 1 141 ? -17.232 -17.096 5.686 1.00 45.70 133 ILE A CA 1
ATOM 927 C C . ILE A 1 141 ? -17.669 -17.391 4.249 1.00 50.08 133 ILE A C 1
ATOM 928 O O . ILE A 1 141 ? -18.868 -17.396 3.949 1.00 46.22 133 ILE A O 1
ATOM 933 N N . LYS A 1 142 ? -16.707 -17.651 3.348 1.00 44.60 134 LYS A N 1
ATOM 934 C CA . LYS A 1 142 ? -17.041 -17.946 1.956 1.00 52.34 134 LYS A CA 1
ATOM 935 C C . LYS A 1 142 ? -17.910 -19.193 1.843 1.00 52.52 134 LYS A C 1
ATOM 936 O O . LYS A 1 142 ? -18.872 -19.216 1.066 1.00 44.54 134 LYS A O 1
ATOM 942 N N . GLY A 1 143 ? -17.576 -20.247 2.597 1.00 43.35 135 GLY A N 1
ATOM 943 C CA . GLY A 1 143 ? -18.352 -21.474 2.513 1.00 40.17 135 GLY A CA 1
ATOM 944 C C . GLY A 1 143 ? -19.794 -21.288 2.952 1.00 46.55 135 GLY A C 1
ATOM 945 O O . GLY A 1 143 ? -20.719 -21.802 2.316 1.00 41.73 135 GLY A O 1
ATOM 946 N N . LEU A 1 144 ? -20.006 -20.556 4.052 1.00 43.87 136 LEU A N 1
ATOM 947 C CA . LEU A 1 144 ? -21.366 -20.303 4.512 1.00 41.12 136 LEU A CA 1
ATOM 948 C C . LEU A 1 144 ? -22.103 -19.373 3.558 1.00 43.06 136 LEU A C 1
ATOM 949 O O . LEU A 1 144 ? -23.316 -19.528 3.351 1.00 44.82 136 LEU A O 1
ATOM 954 N N . GLN A 1 145 ? -21.378 -18.447 2.917 1.00 44.92 137 GLN A N 1
ATOM 955 C CA . GLN A 1 145 ? -21.989 -17.594 1.903 1.00 45.05 137 GLN A CA 1
ATOM 956 C C . GLN A 1 145 ? -22.460 -18.399 0.701 1.00 48.92 137 GLN A C 1
ATOM 957 O O . GLN A 1 145 ? -23.471 -18.049 0.071 1.00 47.08 137 GLN A O 1
ATOM 963 N N . ALA A 1 146 ? -21.732 -19.468 0.355 1.00 46.23 138 ALA A N 1
ATOM 964 C CA . ALA A 1 146 ? -22.150 -20.342 -0.733 1.00 46.95 138 ALA A CA 1
ATOM 965 C C . ALA A 1 146 ? -23.445 -21.075 -0.413 1.00 45.65 138 ALA A C 1
ATOM 966 O O . ALA A 1 146 ? -24.134 -21.519 -1.336 1.00 45.94 138 ALA A O 1
ATOM 968 N N . LEU A 1 147 ? -23.794 -21.190 0.863 1.00 43.75 139 LEU A N 1
ATOM 969 C CA . LEU A 1 147 ? -25.057 -21.759 1.312 1.00 46.76 139 LEU A CA 1
ATOM 970 C C . LEU A 1 147 ? -26.142 -20.704 1.476 1.00 49.11 139 LEU A C 1
ATOM 971 O O . LEU A 1 147 ? -27.209 -21.000 2.028 1.00 47.52 139 LEU A O 1
ATOM 976 N N . GLY A 1 148 ? -25.874 -19.472 1.062 1.00 45.94 140 GLY A N 1
ATOM 977 C CA . GLY A 1 148 ? -26.881 -18.438 1.074 1.00 51.64 140 GLY A CA 1
ATOM 978 C C . GLY A 1 148 ? -26.872 -17.519 2.271 1.00 47.27 140 GLY A C 1
ATOM 979 O O . GLY A 1 148 ? -27.808 -16.723 2.419 1.00 48.69 140 GLY A O 1
ATOM 980 N N . ALA A 1 149 ? -25.852 -17.589 3.125 1.00 47.57 141 ALA A N 1
ATOM 981 C CA . ALA A 1 149 ? -25.804 -16.723 4.289 1.00 45.10 141 ALA A CA 1
ATOM 982 C C . ALA A 1 149 ? -25.335 -15.327 3.905 1.00 48.18 141 ALA A C 1
ATOM 983 O O . ALA A 1 149 ? -24.415 -15.161 3.095 1.00 43.79 141 ALA A O 1
ATOM 985 N N . GLU A 1 150 ? -25.966 -14.324 4.513 1.00 44.71 142 GLU A N 1
ATOM 986 C CA . GLU A 1 150 ? -25.471 -12.956 4.488 1.00 46.80 142 GLU A CA 1
ATOM 987 C C . GLU A 1 150 ? -24.508 -12.802 5.661 1.00 50.09 142 GLU A C 1
ATOM 988 O O . GLU A 1 150 ? -24.898 -12.991 6.819 1.00 45.23 142 GLU A O 1
ATOM 994 N N . ILE A 1 151 ? -23.248 -12.506 5.370 1.00 49.08 143 ILE A N 1
ATOM 995 C CA . ILE A 1 151 ? -22.232 -12.405 6.406 1.00 46.65 143 ILE A CA 1
ATOM 996 C C . ILE A 1 151 ? -21.471 -11.109 6.207 1.00 48.60 143 ILE A C 1
ATOM 997 O O . ILE A 1 151 ? -21.045 -10.801 5.089 1.00 51.39 143 ILE A O 1
ATOM 1002 N N . VAL A 1 152 ? -21.340 -10.337 7.281 1.00 45.28 144 VAL A N 1
ATOM 1003 C CA . VAL A 1 152 ? -20.512 -9.143 7.307 1.00 48.11 144 VAL A CA 1
ATOM 1004 C C . VAL A 1 152 ? -19.663 -9.192 8.567 1.00 48.07 144 VAL A C 1
ATOM 1005 O O . VAL A 1 152 ? -19.978 -9.889 9.534 1.00 47.64 144 VAL A O 1
ATOM 1009 N N . VAL A 1 153 ? -18.556 -8.465 8.531 1.00 47.29 145 VAL A N 1
ATOM 1010 C CA . VAL A 1 153 ? -17.697 -8.274 9.690 1.00 48.72 145 VAL A CA 1
ATOM 1011 C C . VAL A 1 153 ? -17.843 -6.819 10.100 1.00 49.73 145 VAL A C 1
ATOM 1012 O O . VAL A 1 153 ? -17.543 -5.915 9.307 1.00 51.30 145 VAL A O 1
ATOM 1016 N N . GLU A 1 154 ? -18.352 -6.580 11.310 1.00 50.07 146 GLU A N 1
ATOM 1017 C CA . GLU A 1 154 ? -18.396 -5.224 11.839 1.00 52.36 146 GLU A CA 1
ATOM 1018 C C . GLU A 1 154 ? -18.072 -5.241 13.324 1.00 52.57 146 GLU A C 1
ATOM 1019 O O . GLU A 1 154 ? -18.502 -6.138 14.057 1.00 51.20 146 GLU A O 1
ATOM 1025 N N . ASN A 1 155 ? -17.282 -4.251 13.740 1.00 54.49 147 ASN A N 1
ATOM 1026 C CA . ASN A 1 155 ? -16.849 -4.112 15.129 1.00 55.18 147 ASN A CA 1
ATOM 1027 C C . ASN A 1 155 ? -16.146 -5.372 15.615 1.00 53.22 147 ASN A C 1
ATOM 1028 O O . ASN A 1 155 ? -16.277 -5.774 16.770 1.00 52.94 147 ASN A O 1
ATOM 1033 N N . GLY A 1 156 ? -15.410 -6.021 14.714 1.00 52.00 148 GLY A N 1
ATOM 1034 C CA . GLY A 1 156 ? -14.674 -7.204 15.110 1.00 50.34 148 GLY A CA 1
ATOM 1035 C C . GLY A 1 156 ? -15.514 -8.437 15.347 1.00 48.25 148 GLY A C 1
ATOM 1036 O O . GLY A 1 156 ? -15.042 -9.378 15.994 1.00 49.71 148 GLY A O 1
ATOM 1037 N N . PHE A 1 157 ? -16.753 -8.458 14.865 1.00 47.88 149 PHE A N 1
ATOM 1038 C CA . PHE A 1 157 ? -17.606 -9.634 14.946 1.00 46.11 149 PHE A CA 1
ATOM 1039 C C . PHE A 1 157 ? -17.948 -10.134 13.552 1.00 47.61 149 PHE A C 1
ATOM 1040 O O . PHE A 1 157 ? -18.248 -9.338 12.659 1.00 46.01 149 PHE A O 1
ATOM 1048 N N . ILE A 1 158 ? -17.920 -11.451 13.379 1.00 47.30 150 ILE A N 1
ATOM 1049 C CA . ILE A 1 158 ? -18.533 -12.072 12.212 1.00 46.94 150 ILE A CA 1
ATOM 1050 C C . ILE A 1 158 ? -20.030 -12.182 12.479 1.00 50.41 150 ILE A C 1
ATOM 1051 O O . ILE A 1 158 ? -20.455 -12.884 13.402 1.00 46.01 150 ILE A O 1
ATOM 1056 N N . LYS A 1 159 ? -20.833 -11.487 11.674 1.00 43.50 151 LYS A N 1
ATOM 1057 C CA . LYS A 1 159 ? -22.281 -11.470 11.837 1.00 43.62 151 LYS A CA 1
ATOM 1058 C C . LYS A 1 159 ? -22.916 -12.111 10.612 1.00 48.64 151 LYS A C 1
ATOM 1059 O O . LYS A 1 159 ? -22.801 -11.585 9.501 1.00 43.54 151 LYS A O 1
ATOM 1065 N N . ALA A 1 160 ? -23.612 -13.220 10.825 1.00 47.92 152 ALA A N 1
ATOM 1066 C CA . ALA A 1 160 ? -24.196 -14.008 9.756 1.00 48.75 152 ALA A CA 1
ATOM 1067 C C . ALA A 1 160 ? -25.700 -14.100 9.961 1.00 51.81 152 ALA A C 1
ATOM 1068 O O . ALA A 1 160 ? -26.181 -14.147 11.099 1.00 45.95 152 ALA A O 1
ATOM 1070 N N . SER A 1 161 ? -26.444 -14.108 8.856 1.00 47.86 153 SER A N 1
ATOM 1071 C CA . SER A 1 161 ? -27.881 -14.290 8.936 1.00 48.63 153 SER A CA 1
ATOM 1072 C C . SER A 1 161 ? -28.363 -14.997 7.681 1.00 47.71 153 SER A C 1
ATOM 1073 O O . SER A 1 161 ? -27.798 -14.831 6.596 1.00 46.65 153 SER A O 1
ATOM 1076 N N . ALA A 1 162 ? -29.420 -15.784 7.849 1.00 49.43 154 ALA A N 1
ATOM 1077 C CA . ALA A 1 162 ? -30.072 -16.456 6.734 1.00 52.11 154 ALA A CA 1
ATOM 1078 C C . ALA A 1 162 ? -31.414 -16.986 7.199 1.00 53.55 154 ALA A C 1
ATOM 1079 O O . ALA A 1 162 ? -31.468 -17.786 8.136 1.00 55.77 154 ALA A O 1
ATOM 1081 N N . LYS A 1 163 ? -32.502 -16.521 6.583 1.00 57.04 155 LYS A N 1
ATOM 1082 C CA . LYS A 1 163 ? -33.805 -17.112 6.864 1.00 63.15 155 LYS A CA 1
ATOM 1083 C C . LYS A 1 163 ? -33.725 -18.625 6.732 1.00 60.54 155 LYS A C 1
ATOM 1084 O O . LYS A 1 163 ? -34.166 -19.368 7.615 1.00 62.47 155 LYS A O 1
ATOM 1086 N N . ARG A 1 164 ? -33.105 -19.093 5.650 1.00 60.63 156 ARG A N 1
ATOM 1087 C CA . ARG A 1 164 ? -33.028 -20.518 5.353 1.00 62.21 156 ARG A CA 1
ATOM 1088 C C . ARG A 1 164 ? -31.764 -20.778 4.542 1.00 54.32 156 ARG A C 1
ATOM 1089 O O . ARG A 1 164 ? -31.582 -20.191 3.471 1.00 53.29 156 ARG A O 1
ATOM 1097 N N . LEU A 1 165 ? -30.886 -21.634 5.056 1.00 55.67 157 LEU A N 1
ATOM 1098 C CA . LEU A 1 165 ? -29.700 -22.029 4.308 1.00 49.83 157 LEU A CA 1
ATOM 1099 C C . LEU A 1 165 ? -30.105 -22.942 3.156 1.00 43.90 157 LEU A C 1
ATOM 1100 O O . LEU A 1 165 ? -31.045 -23.731 3.270 1.00 43.55 157 LEU A O 1
ATOM 1105 N N . LYS A 1 166 ? -29.384 -22.828 2.039 1.00 43.29 158 LYS A N 1
ATOM 1106 C CA . LYS A 1 166 ? -29.756 -23.494 0.792 1.00 47.28 158 LYS A CA 1
ATOM 1107 C C . LYS A 1 166 ? -28.581 -24.282 0.221 1.00 41.81 158 LYS A C 1
ATOM 1108 O O . LYS A 1 166 ? -27.467 -23.766 0.130 1.00 40.46 158 LYS A O 1
ATOM 1114 N N . GLY A 1 167 ? -28.835 -25.527 -0.179 1.00 46.96 159 GLY A N 1
ATOM 1115 C CA . GLY A 1 167 ? -27.748 -26.366 -0.656 1.00 42.12 159 GLY A CA 1
ATOM 1116 C C . GLY A 1 167 ? -27.101 -25.787 -1.905 1.00 44.08 159 GLY A C 1
ATOM 1117 O O . GLY A 1 167 ? -27.781 -25.291 -2.808 1.00 45.34 159 GLY A O 1
ATOM 1118 N N . GLY A 1 168 ? -25.774 -25.859 -1.952 1.00 41.29 160 GLY A N 1
ATOM 1119 C CA . GLY A 1 168 ? -25.067 -25.428 -3.141 1.00 51.19 160 GLY A CA 1
ATOM 1120 C C . GLY A 1 168 ? -23.723 -26.109 -3.270 1.00 47.80 160 GLY A C 1
ATOM 1121 O O . GLY A 1 168 ? -23.370 -26.987 -2.481 1.00 41.83 160 GLY A O 1
ATOM 1122 N N . HIS A 1 169 ? -22.969 -25.681 -4.278 1.00 43.16 161 HIS A N 1
ATOM 1123 C CA . HIS A 1 169 ? -21.616 -26.167 -4.495 1.00 41.33 161 HIS A CA 1
ATOM 1124 C C . HIS A 1 169 ? -20.618 -25.179 -3.908 1.00 43.79 161 HIS A C 1
ATOM 1125 O O . HIS A 1 169 ? -20.841 -23.966 -3.942 1.00 45.45 161 HIS A O 1
ATOM 1132 N N . PHE A 1 170 ? -19.545 -25.710 -3.320 1.00 40.43 162 PHE A N 1
ATOM 1133 C CA . PHE A 1 170 ? -18.453 -24.886 -2.819 1.00 43.38 162 PHE A CA 1
ATOM 1134 C C . PHE A 1 170 ? -17.144 -25.664 -2.855 1.00 44.76 162 PHE A C 1
ATOM 1135 O O . PHE A 1 170 ? -17.092 -26.819 -2.413 1.00 42.67 162 PHE A O 1
ATOM 1143 N N . THR A 1 171 ? -16.086 -25.014 -3.329 1.00 44.59 163 THR A N 1
ATOM 1144 C CA . THR A 1 171 ? -14.737 -25.562 -3.300 1.00 42.11 163 THR A CA 1
ATOM 1145 C C . THR A 1 171 ? -13.877 -24.735 -2.357 1.00 44.15 163 THR A C 1
ATOM 1146 O O . THR A 1 171 ? -13.787 -23.509 -2.499 1.00 44.86 163 THR A O 1
ATOM 1150 N N . PHE A 1 172 ? -13.254 -25.407 -1.395 1.00 40.20 164 PHE A N 1
ATOM 1151 C CA . PHE A 1 172 ? -12.294 -24.750 -0.524 1.00 45.19 164 PHE A CA 1
ATOM 1152 C C . PHE A 1 172 ? -11.044 -24.369 -1.309 1.00 45.68 164 PHE A C 1
ATOM 1153 O O . PHE A 1 172 ? -10.478 -25.197 -2.026 1.00 42.76 164 PHE A O 1
ATOM 1161 N N . ASP A 1 173 ? -10.586 -23.128 -1.134 1.00 52.14 165 ASP A N 1
ATOM 1162 C CA . ASP A 1 173 ? -9.357 -22.686 -1.793 1.00 61.14 165 ASP A CA 1
ATOM 1163 C C . ASP A 1 173 ? -8.152 -23.472 -1.285 1.00 59.86 165 ASP A C 1
ATOM 1164 O O . ASP A 1 173 ? -7.335 -23.961 -2.071 1.00 62.55 165 ASP A O 1
ATOM 1169 N N . MET A 1 174 ? -7.999 -23.565 0.028 1.00 56.39 166 MET A N 1
ATOM 1170 C CA . MET A 1 174 ? -7.004 -24.436 0.641 1.00 57.86 166 MET A CA 1
ATOM 1171 C C . MET A 1 174 ? -7.711 -25.363 1.613 1.00 50.43 166 MET A C 1
ATOM 1172 O O . MET A 1 174 ? -8.785 -25.042 2.132 1.00 48.38 166 MET A O 1
ATOM 1177 N N . VAL A 1 175 ? -7.122 -26.541 1.815 1.00 51.82 167 VAL A N 1
ATOM 1178 C CA . VAL A 1 175 ? -7.695 -27.504 2.741 1.00 44.66 167 VAL A CA 1
ATOM 1179 C C . VAL A 1 175 ? -7.756 -26.885 4.132 1.00 44.65 167 VAL A C 1
ATOM 1180 O O . VAL A 1 175 ? -6.773 -26.324 4.620 1.00 44.16 167 VAL A O 1
ATOM 1184 N N . SER A 1 176 ? -8.927 -26.966 4.764 1.00 40.63 168 SER A N 1
ATOM 1185 C CA . SER A 1 176 ? -9.149 -26.412 6.095 1.00 43.95 168 SER A CA 1
ATOM 1186 C C . SER A 1 176 ? -9.943 -27.434 6.892 1.00 40.27 168 SER A C 1
ATOM 1187 O O . SER A 1 176 ? -11.066 -27.783 6.517 1.00 41.10 168 SER A O 1
ATOM 1190 N N . VAL A 1 177 ? -9.362 -27.916 7.987 1.00 37.05 169 VAL A N 1
ATOM 1191 C CA . VAL A 1 177 ? -10.069 -28.881 8.821 1.00 36.29 169 VAL A CA 1
ATOM 1192 C C . VAL A 1 177 ? -11.296 -28.238 9.443 1.00 36.97 169 VAL A C 1
ATOM 1193 O O . VAL A 1 177 ? -12.407 -28.767 9.344 1.00 35.88 169 VAL A O 1
ATOM 1197 N N . THR A 1 178 ? -11.115 -27.081 10.089 1.00 36.87 170 THR A N 1
ATOM 1198 C CA . THR A 1 178 ? -12.240 -26.447 10.770 1.00 37.62 170 THR A CA 1
ATOM 1199 C C . THR A 1 178 ? -13.187 -25.776 9.782 1.00 37.59 170 THR A C 1
ATOM 1200 O O . THR A 1 178 ? -14.389 -25.693 10.046 1.00 37.34 170 THR A O 1
ATOM 1204 N N . GLY A 1 179 ? -12.667 -25.292 8.652 1.00 39.26 171 GLY A N 1
ATOM 1205 C CA . GLY A 1 179 ? -13.544 -24.828 7.585 1.00 37.75 171 GLY A CA 1
ATOM 1206 C C . GLY A 1 179 ? -14.460 -25.923 7.068 1.00 37.29 171 GLY A C 1
ATOM 1207 O O . GLY A 1 179 ? -15.673 -25.726 6.916 1.00 34.73 171 GLY A O 1
ATOM 1208 N N . THR A 1 180 ? -13.887 -27.088 6.761 1.00 35.26 172 THR A N 1
ATOM 1209 C CA . THR A 1 180 ? -14.722 -28.204 6.340 1.00 33.76 172 THR A CA 1
ATOM 1210 C C . THR A 1 180 ? -15.797 -28.487 7.379 1.00 33.84 172 THR A C 1
ATOM 1211 O O . THR A 1 180 ? -16.967 -28.680 7.041 1.00 32.17 172 THR A O 1
ATOM 1215 N N . GLU A 1 181 ? -15.419 -28.502 8.663 1.00 32.63 173 GLU A N 1
ATOM 1216 C CA . GLU A 1 181 ? -16.370 -28.839 9.719 1.00 32.22 173 GLU A CA 1
ATOM 1217 C C . GLU A 1 181 ? -17.475 -27.795 9.843 1.00 33.61 173 GLU A C 1
ATOM 1218 O O . GLU A 1 181 ? -18.655 -28.141 9.939 1.00 33.82 173 GLU A O 1
ATOM 1224 N N . ASN A 1 182 ? -17.125 -26.514 9.799 1.00 34.66 174 ASN A N 1
ATOM 1225 C CA . ASN A 1 182 ? -18.130 -25.474 10.003 1.00 36.25 174 ASN A CA 1
ATOM 1226 C C . ASN A 1 182 ? -19.146 -25.448 8.867 1.00 38.95 174 ASN A C 1
ATOM 1227 O O . ASN A 1 182 ? -20.359 -25.323 9.095 1.00 34.25 174 ASN A O 1
ATOM 1232 N N . VAL A 1 183 ? -18.669 -25.553 7.628 1.00 34.79 175 VAL A N 1
ATOM 1233 C CA . VAL A 1 183 ? -19.580 -25.530 6.499 1.00 36.70 175 VAL A CA 1
ATOM 1234 C C . VAL A 1 183 ? -20.424 -26.793 6.472 1.00 36.03 175 VAL A C 1
ATOM 1235 O O . VAL A 1 183 ? -21.624 -26.744 6.180 1.00 36.14 175 VAL A O 1
ATOM 1239 N N . LEU A 1 184 ? -19.829 -27.937 6.812 1.00 34.68 176 LEU A N 1
ATOM 1240 C CA . LEU A 1 184 ? -20.607 -29.172 6.885 1.00 33.80 176 LEU A CA 1
ATOM 1241 C C . LEU A 1 184 ? -21.787 -29.022 7.835 1.00 34.59 176 LEU A C 1
ATOM 1242 O O . LEU A 1 184 ? -22.916 -29.409 7.518 1.00 33.73 176 LEU A O 1
ATOM 1247 N N . MET A 1 185 ? -21.537 -28.466 9.023 1.00 34.59 177 MET A N 1
ATOM 1248 C CA . MET A 1 185 ? -22.619 -28.283 9.977 1.00 35.73 177 MET A CA 1
ATOM 1249 C C . MET A 1 185 ? -23.688 -27.335 9.444 1.00 37.60 177 MET A C 1
ATOM 1250 O O . MET A 1 185 ? -24.874 -27.505 9.749 1.00 37.95 177 MET A O 1
ATOM 1255 N N . GLY A 1 186 ? -23.304 -26.358 8.616 1.00 35.18 178 GLY A N 1
ATOM 1256 C CA . GLY A 1 186 ? -24.302 -25.498 8.012 1.00 35.70 178 GLY A CA 1
ATOM 1257 C C . GLY A 1 186 ? -25.132 -26.205 6.956 1.00 37.46 178 GLY A C 1
ATOM 1258 O O . GLY A 1 186 ? -26.309 -25.892 6.780 1.00 36.14 178 GLY A O 1
ATOM 1259 N N . ALA A 1 187 ? -24.561 -27.211 6.295 1.00 37.53 179 ALA A N 1
ATOM 1260 C CA . ALA A 1 187 ? -25.236 -27.852 5.170 1.00 38.47 179 ALA A CA 1
ATOM 1261 C C . ALA A 1 187 ? -26.232 -28.911 5.612 1.00 37.91 179 ALA A C 1
ATOM 1262 O O . ALA A 1 187 ? -27.219 -29.142 4.911 1.00 37.35 179 ALA A O 1
ATOM 1264 N N . VAL A 1 188 ? -26.036 -29.521 6.790 1.00 37.73 180 VAL A N 1
ATOM 1265 C CA . VAL A 1 188 ? -26.813 -30.717 7.110 1.00 36.80 180 VAL A CA 1
ATOM 1266 C C . VAL A 1 188 ? -28.287 -30.390 7.317 1.00 39.10 180 VAL A C 1
ATOM 1267 O O . VAL A 1 188 ? -29.145 -31.255 7.121 1.00 39.27 180 VAL A O 1
ATOM 1271 N N . LEU A 1 189 ? -28.615 -29.167 7.726 1.00 38.10 181 LEU A N 1
ATOM 1272 C CA . LEU A 1 189 ? -30.008 -28.758 7.861 1.00 39.15 181 LEU A CA 1
ATOM 1273 C C . LEU A 1 189 ? -30.434 -27.786 6.767 1.00 40.09 181 LEU A C 1
ATOM 1274 O O . LEU A 1 189 ? -31.553 -27.256 6.814 1.00 40.87 181 LEU A O 1
ATOM 1279 N N . ALA A 1 190 ? -29.578 -27.538 5.785 1.00 40.52 182 ALA A N 1
ATOM 1280 C CA . ALA A 1 190 ? -29.945 -26.624 4.717 1.00 41.03 182 ALA A CA 1
ATOM 1281 C C . ALA A 1 190 ? -31.026 -27.242 3.838 1.00 43.39 182 ALA A C 1
ATOM 1282 O O . ALA A 1 190 ? -31.243 -28.456 3.824 1.00 43.74 182 ALA A O 1
ATOM 1284 N N . GLU A 1 191 ? -31.711 -26.379 3.099 1.00 42.37 183 GLU A N 1
ATOM 1285 C CA . GLU A 1 191 ? -32.742 -26.817 2.168 1.00 46.11 183 GLU A CA 1
ATOM 1286 C C . GLU A 1 191 ? -32.063 -27.221 0.869 1.00 43.73 183 GLU A C 1
ATOM 1287 O O . GLU A 1 191 ? -31.458 -26.385 0.194 1.00 44.30 183 GLU A O 1
ATOM 1293 N N . GLY A 1 192 ? -32.145 -28.493 0.519 1.00 48.06 184 GLY A N 1
ATOM 1294 C CA . GLY A 1 192 ? -31.567 -28.963 -0.725 1.00 45.65 184 GLY A CA 1
ATOM 1295 C C . GLY A 1 192 ? -30.240 -29.656 -0.504 1.00 44.64 184 GLY A C 1
ATOM 1296 O O . GLY A 1 192 ? -29.882 -30.040 0.610 1.00 43.68 184 GLY A O 1
ATOM 1297 N N . THR A 1 193 ? -29.493 -29.807 -1.596 1.00 43.47 185 THR A N 1
ATOM 1298 C CA . THR A 1 193 ? -28.319 -30.668 -1.620 1.00 42.58 185 THR A CA 1
ATOM 1299 C C . THR A 1 193 ? -27.050 -29.848 -1.818 1.00 41.42 185 THR A C 1
ATOM 1300 O O . THR A 1 193 ? -26.959 -29.052 -2.764 1.00 42.08 185 THR A O 1
ATOM 1304 N N . THR A 1 194 ? -26.048 -30.117 -0.988 1.00 40.08 186 THR A N 1
ATOM 1305 C CA . THR A 1 194 ? -24.775 -29.407 -0.994 1.00 40.29 186 THR A CA 1
ATOM 1306 C C . THR A 1 194 ? -23.664 -30.351 -1.418 1.00 41.35 186 THR A C 1
ATOM 1307 O O . THR A 1 194 ? -23.682 -31.537 -1.074 1.00 39.06 186 THR A O 1
ATOM 1311 N N . VAL A 1 195 ? -22.730 -29.831 -2.210 1.00 40.20 187 VAL A N 1
ATOM 1312 C CA . VAL A 1 195 ? -21.504 -30.539 -2.541 1.00 39.28 187 VAL A CA 1
ATOM 1313 C C . VAL A 1 195 ? -20.334 -29.648 -2.147 1.00 38.49 187 VAL A C 1
ATOM 1314 O O . VAL A 1 195 ? -20.226 -28.510 -2.621 1.00 41.10 187 VAL A O 1
ATOM 1318 N N . LEU A 1 196 ? -19.465 -30.164 -1.280 1.00 37.55 188 LEU A N 1
ATOM 1319 C CA . LEU A 1 196 ? -18.257 -29.476 -0.845 1.00 36.95 188 LEU A CA 1
ATOM 1320 C C . LEU A 1 196 ? -17.055 -30.172 -1.472 1.00 42.31 188 LEU A C 1
ATOM 1321 O O . LEU A 1 196 ? -16.903 -31.390 -1.326 1.00 39.75 188 LEU A O 1
ATOM 1326 N N . ASP A 1 197 ? -16.205 -29.409 -2.166 1.00 39.67 189 ASP A N 1
ATOM 1327 C CA . ASP A 1 197 ? -14.998 -29.964 -2.763 1.00 38.94 189 ASP A CA 1
ATOM 1328 C C . ASP A 1 197 ? -13.745 -29.438 -2.069 1.00 38.49 189 ASP A C 1
ATOM 1329 O O . ASP A 1 197 ? -13.740 -28.358 -1.471 1.00 40.37 189 ASP A O 1
ATOM 1334 N N . ASN A 1 198 ? -12.660 -30.206 -2.203 1.00 38.93 190 ASN A N 1
ATOM 1335 C CA . ASN A 1 198 ? -11.379 -29.925 -1.541 1.00 38.73 190 ASN A CA 1
ATOM 1336 C C . ASN A 1 198 ? -11.531 -29.930 -0.020 1.00 37.21 190 ASN A C 1
ATOM 1337 O O . ASN A 1 198 ? -10.941 -29.101 0.683 1.00 36.89 190 ASN A O 1
ATOM 1342 N N . CYS A 1 199 ? -12.306 -30.885 0.491 1.00 37.51 191 CYS A N 1
ATOM 1343 C CA . CYS A 1 199 ? -12.503 -30.999 1.940 1.00 35.28 191 CYS A CA 1
ATOM 1344 C C . CYS A 1 199 ? -11.288 -31.622 2.611 1.00 37.67 191 CYS A C 1
ATOM 1345 O O . CYS A 1 199 ? -10.560 -32.415 2.018 1.00 37.41 191 CYS A O 1
ATOM 1348 N N . ALA A 1 200 ? -11.099 -31.300 3.887 1.00 34.76 192 ALA A N 1
ATOM 1349 C CA . ALA A 1 200 ? -10.083 -32.005 4.653 1.00 35.12 192 ALA A CA 1
ATOM 1350 C C . ALA A 1 200 ? -10.504 -33.461 4.831 1.00 34.30 192 ALA A C 1
ATOM 1351 O O . ALA A 1 200 ? -11.686 -33.762 4.996 1.00 37.30 192 ALA A O 1
ATOM 1353 N N . MET A 1 201 ? -9.531 -34.367 4.785 1.00 36.00 193 MET A N 1
ATOM 1354 C CA . MET A 1 201 ? -9.773 -35.804 4.870 1.00 39.85 193 MET A CA 1
ATOM 1355 C C . MET A 1 201 ? -9.299 -36.413 6.187 1.00 37.71 193 MET A C 1
ATOM 1356 O O . MET A 1 201 ? -9.290 -37.639 6.319 1.00 45.03 193 MET A O 1
ATOM 1361 N N . GLU A 1 202 ? -8.875 -35.601 7.148 1.00 38.31 194 GLU A N 1
ATOM 1362 C CA . GLU A 1 202 ? -8.431 -36.148 8.425 1.00 37.80 194 GLU A CA 1
ATOM 1363 C C . GLU A 1 202 ? -9.558 -36.955 9.078 1.00 38.12 194 GLU A C 1
ATOM 1364 O O . GLU A 1 202 ? -10.738 -36.617 8.945 1.00 36.02 194 GLU A O 1
ATOM 1370 N N . PRO A 1 203 ? -9.221 -38.034 9.786 1.00 37.49 195 PRO A N 1
ATOM 1371 C CA . PRO A 1 203 ? -10.263 -38.864 10.423 1.00 39.41 195 PRO A CA 1
ATOM 1372 C C . PRO A 1 203 ? -11.163 -38.106 11.406 1.00 36.96 195 PRO A C 1
ATOM 1373 O O . PRO A 1 203 ? -12.290 -38.552 11.671 1.00 36.31 195 PRO A O 1
ATOM 1377 N N . GLU A 1 204 ? -10.689 -36.998 11.970 1.00 34.06 196 GLU A N 1
ATOM 1378 C CA . GLU A 1 204 ? -11.510 -36.204 12.880 1.00 37.29 196 GLU A CA 1
ATOM 1379 C C . GLU A 1 204 ? -12.672 -35.547 12.140 1.00 38.15 196 GLU A C 1
ATOM 1380 O O . GLU A 1 204 ? -13.778 -35.432 12.676 1.00 33.58 196 GLU A O 1
ATOM 1386 N N . VAL A 1 205 ? -12.431 -35.093 10.909 1.00 31.13 197 VAL A N 1
ATOM 1387 C CA . VAL A 1 205 ? -13.522 -34.600 10.074 1.00 35.43 197 VAL A CA 1
ATOM 1388 C C . VAL A 1 205 ? -14.545 -35.705 9.833 1.00 34.23 197 VAL A C 1
ATOM 1389 O O . VAL A 1 205 ? -15.754 -35.523 10.032 1.00 36.14 197 VAL A O 1
ATOM 1393 N N . THR A 1 206 ? -14.072 -36.868 9.393 1.00 34.26 198 THR A N 1
ATOM 1394 C CA . THR A 1 206 ? -14.975 -37.987 9.173 1.00 34.64 198 THR A CA 1
ATOM 1395 C C . THR A 1 206 ? -15.739 -38.335 10.448 1.00 32.22 198 THR A C 1
ATOM 1396 O O . THR A 1 206 ? -16.918 -38.696 10.392 1.00 34.72 198 THR A O 1
ATOM 1400 N N . ASP A 1 207 ? -15.096 -38.205 11.616 1.00 33.96 199 ASP A N 1
ATOM 1401 C CA . ASP A 1 207 ? -15.805 -38.543 12.847 1.00 31.44 199 ASP A CA 1
ATOM 1402 C C . ASP A 1 207 ? -16.940 -37.568 13.123 1.00 33.79 199 ASP A C 1
ATOM 1403 O O . ASP A 1 207 ? -18.016 -37.976 13.566 1.00 36.75 199 ASP A O 1
ATOM 1408 N N . LEU A 1 208 ? -16.729 -36.276 12.870 1.00 32.65 200 LEU A N 1
ATOM 1409 C CA . LEU A 1 208 ? -17.849 -35.343 12.950 1.00 33.78 200 LEU A CA 1
ATOM 1410 C C . LEU A 1 208 ? -18.981 -35.772 12.018 1.00 33.79 200 LEU A C 1
ATOM 1411 O O . LEU A 1 208 ? -20.157 -35.744 12.401 1.00 33.22 200 LEU A O 1
ATOM 1416 N N . ALA A 1 209 ? -18.647 -36.181 10.786 1.00 32.62 201 ALA A N 1
ATOM 1417 C CA . ALA A 1 209 ? -19.696 -36.597 9.867 1.00 34.50 201 ALA A CA 1
ATOM 1418 C C . ALA A 1 209 ? -20.444 -37.817 10.399 1.00 34.99 201 ALA A C 1
ATOM 1419 O O . ALA A 1 209 ? -21.678 -37.886 10.306 1.00 34.90 201 ALA A O 1
ATOM 1421 N N . HIS A 1 210 ? -19.726 -38.781 10.985 1.00 37.44 202 HIS A N 1
ATOM 1422 C CA . HIS A 1 210 ? -20.414 -39.926 11.579 1.00 37.24 202 HIS A CA 1
ATOM 1423 C C . HIS A 1 210 ? -21.387 -39.474 12.662 1.00 34.23 202 HIS A C 1
ATOM 1424 O O . HIS A 1 210 ? -22.507 -39.985 12.758 1.00 36.16 202 HIS A O 1
ATOM 1431 N N . CYS A 1 211 ? -20.980 -38.493 13.465 1.00 38.04 203 CYS A N 1
ATOM 1432 C CA . CYS A 1 211 ? -21.851 -37.955 14.511 1.00 33.24 203 CYS A CA 1
ATOM 1433 C C . CYS A 1 211 ? -23.091 -37.312 13.911 1.00 35.50 203 CYS A C 1
ATOM 1434 O O . CYS A 1 211 ? -24.210 -37.562 14.363 1.00 35.21 203 CYS A O 1
ATOM 1437 N N . LEU A 1 212 ? -22.911 -36.474 12.877 1.00 37.60 204 LEU A N 1
ATOM 1438 C CA . LEU A 1 212 ? -24.069 -35.829 12.272 1.00 36.41 204 LEU A CA 1
ATOM 1439 C C . LEU A 1 212 ? -25.025 -36.862 11.706 1.00 38.49 204 LEU A C 1
ATOM 1440 O O . LEU A 1 212 ? -26.237 -36.770 11.915 1.00 38.47 204 LEU A O 1
ATOM 1445 N N . ILE A 1 213 ? -24.490 -37.892 11.043 1.00 40.51 205 ILE A N 1
ATOM 1446 C CA . ILE A 1 213 ? -25.348 -38.953 10.521 1.00 38.07 205 ILE A CA 1
ATOM 1447 C C . ILE A 1 213 ? -26.092 -39.638 11.668 1.00 40.92 205 ILE A C 1
ATOM 1448 O O . ILE A 1 213 ? -27.285 -39.942 11.558 1.00 40.99 205 ILE A O 1
ATOM 1453 N N . ALA A 1 214 ? -25.410 -39.864 12.795 1.00 39.33 206 ALA A N 1
ATOM 1454 C CA . ALA A 1 214 ? -26.081 -40.509 13.927 1.00 41.16 206 ALA A CA 1
ATOM 1455 C C . ALA A 1 214 ? -27.266 -39.691 14.418 1.00 41.25 206 ALA A C 1
ATOM 1456 O O . ALA A 1 214 ? -28.236 -40.251 14.932 1.00 44.49 206 ALA A O 1
ATOM 1458 N N . LEU A 1 215 ? -27.219 -38.374 14.246 1.00 44.16 207 LEU A N 1
ATOM 1459 C CA . LEU A 1 215 ? -28.319 -37.504 14.623 1.00 39.66 207 LEU A CA 1
ATOM 1460 C C . LEU A 1 215 ? -29.311 -37.287 13.489 1.00 43.48 207 LEU A C 1
ATOM 1461 O O . LEU A 1 215 ? -30.284 -36.548 13.667 1.00 44.58 207 LEU A O 1
ATOM 1466 N N . GLY A 1 216 ? -29.098 -37.908 12.330 1.00 44.66 208 GLY A N 1
ATOM 1467 C CA . GLY A 1 216 ? -30.074 -37.851 11.250 1.00 45.17 208 GLY A CA 1
ATOM 1468 C C . GLY A 1 216 ? -29.581 -37.198 9.974 1.00 43.27 208 GLY A C 1
ATOM 1469 O O . GLY A 1 216 ? -30.361 -37.101 9.015 1.00 44.66 208 GLY A O 1
ATOM 1470 N N . ALA A 1 217 ? -28.334 -36.738 9.905 1.00 41.12 209 ALA A N 1
ATOM 1471 C CA . ALA A 1 217 ? -27.844 -36.121 8.676 1.00 43.53 209 ALA A CA 1
ATOM 1472 C C . ALA A 1 217 ? -27.650 -37.169 7.582 1.00 45.63 209 ALA A C 1
ATOM 1473 O O . ALA A 1 217 ? -27.490 -38.364 7.846 1.00 41.62 209 ALA A O 1
ATOM 1475 N N . LYS A 1 218 ? -27.648 -36.699 6.335 1.00 41.84 210 LYS A N 1
ATOM 1476 C CA . LYS A 1 218 ? -27.395 -37.552 5.176 1.00 46.44 210 LYS A CA 1
ATOM 1477 C C . LYS A 1 218 ? -26.150 -37.011 4.488 1.00 44.81 210 LYS A C 1
ATOM 1478 O O . LYS A 1 218 ? -26.218 -35.983 3.810 1.00 44.72 210 LYS A O 1
ATOM 1484 N N . ILE A 1 219 ? -25.019 -37.688 4.674 1.00 41.45 211 ILE A N 1
ATOM 1485 C CA . ILE A 1 219 ? -23.738 -37.260 4.126 1.00 40.56 211 ILE A CA 1
ATOM 1486 C C . ILE A 1 219 ? -23.091 -38.458 3.451 1.00 44.61 211 ILE A C 1
ATOM 1487 O O . ILE A 1 219 ? -23.003 -39.536 4.048 1.00 45.39 211 ILE A O 1
ATOM 1492 N N . GLU A 1 220 ? -22.624 -38.267 2.221 1.00 43.19 212 GLU A N 1
ATOM 1493 C CA . GLU A 1 220 ? -21.904 -39.289 1.480 1.00 45.05 212 GLU A CA 1
ATOM 1494 C C . GLU A 1 220 ? -20.542 -38.737 1.079 1.00 43.71 212 GLU A C 1
ATOM 1495 O O . GLU A 1 220 ? -20.312 -37.525 1.098 1.00 43.36 212 GLU A O 1
ATOM 1501 N N . GLY A 1 221 ? -19.618 -39.643 0.774 1.00 42.63 213 GLY A N 1
ATOM 1502 C CA . GLY A 1 221 ? -18.255 -39.260 0.450 1.00 40.24 213 GLY A CA 1
ATOM 1503 C C . GLY A 1 221 ? -17.322 -39.196 1.638 1.00 43.07 213 GLY A C 1
ATOM 1504 O O . GLY A 1 221 ? -16.242 -38.599 1.530 1.00 38.78 213 GLY A O 1
ATOM 1505 N N . LEU A 1 222 ? -17.702 -39.796 2.767 1.00 43.34 214 LEU A N 1
ATOM 1506 C CA . LEU A 1 222 ? -16.890 -39.706 3.974 1.00 39.17 214 LEU A CA 1
ATOM 1507 C C . LEU A 1 222 ? -15.485 -40.210 3.692 1.00 43.43 214 LEU A C 1
ATOM 1508 O O . LEU A 1 222 ? -15.300 -41.214 2.999 1.00 43.30 214 LEU A O 1
ATOM 1513 N N . GLY A 1 223 ? -14.498 -39.523 4.251 1.00 41.48 215 GLY A N 1
ATOM 1514 C CA . GLY A 1 223 ? -13.113 -39.867 4.031 1.00 46.45 215 GLY A CA 1
ATOM 1515 C C . GLY A 1 223 ? -12.507 -39.350 2.738 1.00 43.46 215 GLY A C 1
ATOM 1516 O O . GLY A 1 223 ? -11.322 -39.609 2.488 1.00 41.81 215 GLY A O 1
ATOM 1517 N N . THR A 1 224 ? -13.270 -38.648 1.906 1.00 42.15 216 THR A N 1
ATOM 1518 C CA . THR A 1 224 ? -12.767 -38.137 0.635 1.00 40.64 216 THR A CA 1
ATOM 1519 C C . THR A 1 224 ? -12.837 -36.616 0.649 1.00 42.66 216 THR A C 1
ATOM 1520 O O . THR A 1 224 ? -13.443 -36.008 1.537 1.00 37.87 216 THR A O 1
ATOM 1524 N N . ALA A 1 225 ? -12.243 -36.013 -0.388 1.00 40.50 217 ALA A N 1
ATOM 1525 C CA . ALA A 1 225 ? -12.257 -34.567 -0.586 1.00 41.96 217 ALA A CA 1
ATOM 1526 C C . ALA A 1 225 ? -13.621 -34.034 -1.026 1.00 41.80 217 ALA A C 1
ATOM 1527 O O . ALA A 1 225 ? -13.824 -32.818 -0.979 1.00 43.44 217 ALA A O 1
ATOM 1529 N N . ARG A 1 226 ? -14.566 -34.893 -1.417 1.00 40.44 218 ARG A N 1
ATOM 1530 C CA . ARG A 1 226 ? -15.900 -34.452 -1.825 1.00 40.86 218 ARG A CA 1
ATOM 1531 C C . ARG A 1 226 ? -16.969 -35.005 -0.888 1.00 43.93 218 ARG A C 1
ATOM 1532 O O . ARG A 1 226 ? -17.168 -36.222 -0.804 1.00 41.17 218 ARG A O 1
ATOM 1540 N N . LEU A 1 227 ? -17.670 -34.107 -0.209 1.00 36.83 219 LEU A N 1
ATOM 1541 C CA . LEU A 1 227 ? -18.790 -34.465 0.650 1.00 39.93 219 LEU A CA 1
ATOM 1542 C C . LEU A 1 227 ? -20.080 -34.020 -0.030 1.00 39.42 219 LEU A C 1
ATOM 1543 O O . LEU A 1 227 ? -20.163 -32.885 -0.510 1.00 40.53 219 LEU A O 1
ATOM 1548 N N . VAL A 1 228 ? -21.069 -34.917 -0.084 1.00 38.40 220 VAL A N 1
ATOM 1549 C CA . VAL A 1 228 ? -22.380 -34.656 -0.683 1.00 39.87 220 VAL A CA 1
ATOM 1550 C C . VAL A 1 228 ? -23.411 -34.755 0.430 1.00 41.94 220 VAL A C 1
ATOM 1551 O O . VAL A 1 228 ? -23.518 -35.795 1.092 1.00 41.03 220 VAL A O 1
ATOM 1555 N N . ILE A 1 229 ? -24.160 -33.680 0.647 1.00 43.78 221 ILE A N 1
ATOM 1556 C CA . ILE A 1 229 ? -25.055 -33.575 1.800 1.00 41.68 221 ILE A CA 1
ATOM 1557 C C . ILE A 1 229 ? -26.471 -33.317 1.301 1.00 46.16 221 ILE A C 1
ATOM 1558 O O . ILE A 1 229 ? -26.727 -32.311 0.630 1.00 45.74 221 ILE A O 1
ATOM 1563 N N . GLU A 1 230 ? -27.390 -34.200 1.666 1.00 43.66 222 GLU A N 1
ATOM 1564 C CA . GLU A 1 230 ? -28.811 -34.021 1.408 1.00 43.10 222 GLU A CA 1
ATOM 1565 C C . GLU A 1 230 ? -29.383 -33.410 2.682 1.00 48.13 222 GLU A C 1
ATOM 1566 O O . GLU A 1 230 ? -29.382 -34.058 3.734 1.00 46.58 222 GLU A O 1
ATOM 1572 N N . GLY A 1 231 ? -29.779 -32.142 2.605 1.00 46.30 223 GLY A N 1
ATOM 1573 C CA . GLY A 1 231 ? -30.232 -31.444 3.802 1.00 44.84 223 GLY A CA 1
ATOM 1574 C C . GLY A 1 231 ? -31.474 -32.095 4.380 1.00 47.01 223 GLY A C 1
ATOM 1575 O O . GLY A 1 231 ? -32.357 -32.538 3.652 1.00 48.89 223 GLY A O 1
ATOM 1576 N N . VAL A 1 232 ? -31.536 -32.165 5.713 1.00 47.73 224 VAL A N 1
ATOM 1577 C CA . VAL A 1 232 ? -32.708 -32.687 6.406 1.00 50.00 224 VAL A CA 1
ATOM 1578 C C . VAL A 1 232 ? -33.311 -31.573 7.257 1.00 46.99 224 VAL A C 1
ATOM 1579 O O . VAL A 1 232 ? -32.688 -30.542 7.511 1.00 45.48 224 VAL A O 1
ATOM 1583 N N . GLU A 1 233 ? -34.543 -31.800 7.707 1.00 51.04 225 GLU A N 1
ATOM 1584 C CA . GLU A 1 233 ? -35.254 -30.745 8.414 1.00 53.35 225 GLU A CA 1
ATOM 1585 C C . GLU A 1 233 ? -34.793 -30.611 9.869 1.00 49.54 225 GLU A C 1
ATOM 1586 O O . GLU A 1 233 ? -34.682 -29.490 10.374 1.00 52.19 225 GLU A O 1
ATOM 1592 N N . ARG A 1 234 ? -34.483 -31.717 10.544 1.00 46.17 226 ARG A N 1
ATOM 1593 C CA . ARG A 1 234 ? -34.096 -31.656 11.953 1.00 48.99 226 ARG A CA 1
ATOM 1594 C C . ARG A 1 234 ? -33.074 -32.736 12.274 1.00 47.90 226 ARG A C 1
ATOM 1595 O O . ARG A 1 234 ? -33.089 -33.823 11.687 1.00 50.65 226 ARG A O 1
ATOM 1603 N N . LEU A 1 235 ? -32.198 -32.438 13.229 1.00 46.86 227 LEU A N 1
ATOM 1604 C CA . LEU A 1 235 ? -31.353 -33.452 13.846 1.00 44.77 227 LEU A CA 1
ATOM 1605 C C . LEU A 1 235 ? -31.952 -33.863 15.185 1.00 50.21 227 LEU A C 1
ATOM 1606 O O . LEU A 1 235 ? -32.482 -33.029 15.925 1.00 48.65 227 LEU A O 1
ATOM 1611 N N . SER A 1 236 ? -31.882 -35.155 15.479 1.00 48.36 228 SER A N 1
ATOM 1612 C CA . SER A 1 236 ? -32.426 -35.687 16.711 1.00 49.62 228 SER A CA 1
ATOM 1613 C C . SER A 1 236 ? -31.379 -35.598 17.816 1.00 47.97 228 SER A C 1
ATOM 1614 O O . SER A 1 236 ? -30.260 -35.118 17.615 1.00 44.50 228 SER A O 1
ATOM 1617 N N . GLY A 1 237 ? -31.740 -36.088 19.001 1.00 49.09 229 GLY A N 1
ATOM 1618 C CA . GLY A 1 237 ? -30.756 -36.367 20.016 1.00 46.22 229 GLY A CA 1
ATOM 1619 C C . GLY A 1 237 ? -30.115 -37.706 19.738 1.00 47.50 229 GLY A C 1
ATOM 1620 O O . GLY A 1 237 ? -30.429 -38.387 18.763 1.00 47.45 229 GLY A O 1
ATOM 1621 N N . GLY A 1 238 ? -29.190 -38.091 20.601 1.00 43.81 230 GLY A N 1
ATOM 1622 C CA . GLY A 1 238 ? -28.513 -39.351 20.382 1.00 47.70 230 GLY A CA 1
ATOM 1623 C C . GLY A 1 238 ? -27.226 -39.430 21.181 1.00 48.38 230 GLY A C 1
ATOM 1624 O O . GLY A 1 238 ? -27.063 -38.756 22.199 1.00 41.18 230 GLY A O 1
ATOM 1625 N N . ARG A 1 239 ? -26.329 -40.277 20.686 1.00 46.64 231 ARG A N 1
ATOM 1626 C CA . ARG A 1 239 ? -25.098 -40.627 21.374 1.00 45.45 231 ARG A CA 1
ATOM 1627 C C . ARG A 1 239 ? -23.973 -40.700 20.353 1.00 46.17 231 ARG A C 1
ATOM 1628 O O . ARG A 1 239 ? -24.200 -41.086 19.205 1.00 44.38 231 ARG A O 1
ATOM 1636 N N . HIS A 1 240 ? -22.761 -40.320 20.760 1.00 41.08 232 HIS A N 1
ATOM 1637 C CA . HIS A 1 240 ? -21.602 -40.480 19.882 1.00 41.07 232 HIS A CA 1
ATOM 1638 C C . HIS A 1 240 ? -20.348 -40.670 20.727 1.00 44.32 232 HIS A C 1
ATOM 1639 O O . HIS A 1 240 ? -20.103 -39.901 21.665 1.00 38.58 232 HIS A O 1
ATOM 1646 N N . GLU A 1 241 ? -19.569 -41.701 20.397 1.00 40.65 233 GLU A N 1
ATOM 1647 C CA . GLU A 1 241 ? -18.280 -41.950 21.032 1.00 39.72 233 GLU A CA 1
ATOM 1648 C C . GLU A 1 241 ? -17.185 -41.313 20.187 1.00 38.97 233 GLU A C 1
ATOM 1649 O O . GLU A 1 241 ? -16.997 -41.685 19.019 1.00 38.92 233 GLU A O 1
ATOM 1655 N N . VAL A 1 242 ? -16.460 -40.354 20.776 1.00 33.96 234 VAL A N 1
ATOM 1656 C CA . VAL A 1 242 ? -15.451 -39.618 20.023 1.00 35.18 234 VAL A CA 1
ATOM 1657 C C . VAL A 1 242 ? -14.353 -40.547 19.530 1.00 38.74 234 VAL A C 1
ATOM 1658 O O . VAL A 1 242 ? -13.893 -41.439 20.254 1.00 32.07 234 VAL A O 1
ATOM 1662 N N . LEU A 1 243 ? -13.941 -40.333 18.268 1.00 33.21 235 LEU A N 1
ATOM 1663 C CA . LEU A 1 243 ? -12.816 -41.039 17.674 1.00 36.42 235 LEU A CA 1
ATOM 1664 C C . LEU A 1 243 ? -11.606 -41.023 18.612 1.00 32.65 235 LEU A C 1
ATOM 1665 O O . LEU A 1 243 ? -11.199 -39.948 19.066 1.00 31.77 235 LEU A O 1
ATOM 1670 N N . PRO A 1 244 ? -10.992 -42.175 18.881 1.00 35.39 236 PRO A N 1
ATOM 1671 C CA . PRO A 1 244 ? -9.754 -42.199 19.675 1.00 36.27 236 PRO A CA 1
ATOM 1672 C C . PRO A 1 244 ? -8.667 -41.325 19.069 1.00 36.19 236 PRO A C 1
ATOM 1673 O O . PRO A 1 244 ? -8.537 -41.225 17.844 1.00 34.73 236 PRO A O 1
ATOM 1677 N N . ASP A 1 245 ? -7.882 -40.693 19.952 1.00 31.97 237 ASP A N 1
ATOM 1678 C CA . ASP A 1 245 ? -6.779 -39.824 19.556 1.00 35.33 237 ASP A CA 1
ATOM 1679 C C . ASP A 1 245 ? -5.660 -40.654 18.921 1.00 37.50 237 ASP A C 1
ATOM 1680 O O . ASP A 1 245 ? -4.977 -41.429 19.607 1.00 34.10 237 ASP A O 1
ATOM 1685 N N . ARG A 1 246 ? -5.461 -40.500 17.604 1.00 32.21 238 ARG A N 1
ATOM 1686 C CA . ARG A 1 246 ? -4.416 -41.282 16.943 1.00 32.32 238 ARG A CA 1
ATOM 1687 C C . ARG A 1 246 ? -3.015 -40.829 17.351 1.00 30.32 238 ARG A C 1
ATOM 1688 O O . ARG A 1 246 ? -2.079 -41.632 17.349 1.00 31.63 238 ARG A O 1
ATOM 1696 N N . ILE A 1 247 ? -2.851 -39.562 17.716 1.00 31.39 239 ILE A N 1
ATOM 1697 C CA . ILE A 1 247 ? -1.532 -39.064 18.101 1.00 33.60 239 ILE A CA 1
ATOM 1698 C C . ILE A 1 247 ? -1.125 -39.621 19.466 1.00 37.00 239 ILE A C 1
ATOM 1699 O O . ILE A 1 247 ? 0.010 -40.082 19.645 1.00 33.81 239 ILE A O 1
ATOM 1704 N N . GLU A 1 248 ? -2.036 -39.586 20.443 1.00 34.02 240 GLU A N 1
ATOM 1705 C CA . GLU A 1 248 ? -1.761 -40.232 21.730 1.00 35.26 240 GLU A CA 1
ATOM 1706 C C . GLU A 1 248 ? -1.457 -41.709 21.553 1.00 34.82 240 GLU A C 1
ATOM 1707 O O . GLU A 1 248 ? -0.543 -42.242 22.195 1.00 31.26 240 GLU A O 1
ATOM 1713 N N . THR A 1 249 ? -2.254 -42.398 20.726 1.00 32.09 241 THR A N 1
ATOM 1714 C CA . THR A 1 249 ? -2.004 -43.806 20.443 1.00 31.64 241 THR A CA 1
ATOM 1715 C C . THR A 1 249 ? -0.581 -44.004 19.938 1.00 32.82 241 THR A C 1
ATOM 1716 O O . THR A 1 249 ? 0.166 -44.838 20.459 1.00 31.67 241 THR A O 1
ATOM 1720 N N . GLY A 1 250 ? -0.181 -43.214 18.934 1.00 34.25 242 GLY A N 1
ATOM 1721 C CA . GLY A 1 250 ? 1.163 -43.352 18.385 1.00 35.56 242 GLY A CA 1
ATOM 1722 C C . GLY A 1 250 ? 2.241 -43.062 19.416 1.00 34.05 242 GLY A C 1
ATOM 1723 O O . GLY A 1 250 ? 3.270 -43.745 19.468 1.00 31.53 242 GLY A O 1
ATOM 1724 N N . THR A 1 251 ? 2.017 -42.050 20.255 1.00 33.27 243 THR A N 1
ATOM 1725 C CA . THR A 1 251 ? 3.017 -41.710 21.263 1.00 31.75 243 THR A CA 1
ATOM 1726 C C . THR A 1 251 ? 3.300 -42.889 22.185 1.00 31.50 243 THR A C 1
ATOM 1727 O O . THR A 1 251 ? 4.466 -43.192 22.465 1.00 31.84 243 THR A O 1
ATOM 1731 N N . PHE A 1 252 ? 2.250 -43.588 22.649 1.00 30.91 244 PHE A N 1
ATOM 1732 C CA . PHE A 1 252 ? 2.467 -44.741 23.529 1.00 30.45 244 PHE A CA 1
ATOM 1733 C C . PHE A 1 252 ? 3.107 -45.908 22.783 1.00 33.16 244 PHE A C 1
ATOM 1734 O O . PHE A 1 252 ? 3.929 -46.635 23.356 1.00 31.80 244 PHE A O 1
ATOM 1742 N N . LEU A 1 253 ? 2.725 -46.131 21.515 1.00 30.04 245 LEU A N 1
ATOM 1743 C CA . LEU A 1 253 ? 3.395 -47.168 20.729 1.00 32.85 245 LEU A CA 1
ATOM 1744 C C . LEU A 1 253 ? 4.869 -46.843 20.527 1.00 31.56 245 LEU A C 1
ATOM 1745 O O . LEU A 1 253 ? 5.727 -47.736 20.612 1.00 30.08 245 LEU A O 1
ATOM 1750 N N . VAL A 1 254 ? 5.184 -45.575 20.254 1.00 27.58 246 VAL A N 1
ATOM 1751 C CA . VAL A 1 254 ? 6.582 -45.187 20.085 1.00 31.17 246 VAL A CA 1
ATOM 1752 C C . VAL A 1 254 ? 7.347 -45.385 21.384 1.00 32.75 246 VAL A C 1
ATOM 1753 O O . VAL A 1 254 ? 8.477 -45.886 21.390 1.00 31.69 246 VAL A O 1
ATOM 1757 N N . ALA A 1 255 ? 6.738 -45.003 22.515 1.00 30.47 247 ALA A N 1
ATOM 1758 C CA . ALA A 1 255 ? 7.401 -45.182 23.800 1.00 33.42 247 ALA A CA 1
ATOM 1759 C C . ALA A 1 255 ? 7.700 -46.652 24.060 1.00 31.12 247 ALA A C 1
ATOM 1760 O O . ALA A 1 255 ? 8.807 -46.995 24.475 1.00 32.75 247 ALA A O 1
ATOM 1762 N N . ALA A 1 256 ? 6.744 -47.545 23.767 1.00 30.98 248 ALA A N 1
ATOM 1763 C CA . ALA A 1 256 ? 7.013 -48.977 23.871 1.00 37.42 248 ALA A CA 1
ATOM 1764 C C . ALA A 1 256 ? 8.148 -49.402 22.953 1.00 37.47 248 ALA A C 1
ATOM 1765 O O . ALA A 1 256 ? 9.045 -50.152 23.358 1.00 35.02 248 ALA A O 1
ATOM 1767 N N . ALA A 1 257 ? 8.105 -48.956 21.693 1.00 34.42 249 ALA A N 1
ATOM 1768 C CA . ALA A 1 257 ? 9.114 -49.364 20.723 1.00 34.00 249 ALA A CA 1
ATOM 1769 C C . ALA A 1 257 ? 10.511 -48.955 21.170 1.00 35.36 249 ALA A C 1
ATOM 1770 O O . ALA A 1 257 ? 11.434 -49.777 21.171 1.00 36.21 249 ALA A O 1
ATOM 1772 N N . MET A 1 258 ? 10.680 -47.699 21.613 1.00 33.18 250 MET A N 1
ATOM 1773 C CA . MET A 1 258 ? 12.034 -47.209 21.849 1.00 37.54 250 MET A CA 1
ATOM 1774 C C . MET A 1 258 ? 12.646 -47.715 23.147 1.00 36.55 250 MET A C 1
ATOM 1775 O O . MET A 1 258 ? 13.873 -47.643 23.291 1.00 34.60 250 MET A O 1
ATOM 1780 N N . THR A 1 259 ? 11.832 -48.217 24.090 1.00 35.43 251 THR A N 1
ATOM 1781 C CA . THR A 1 259 ? 12.327 -48.853 25.309 1.00 36.19 251 THR A CA 1
ATOM 1782 C C . THR A 1 259 ? 12.457 -50.365 25.171 1.00 36.82 251 THR A C 1
ATOM 1783 O O . THR A 1 259 ? 12.798 -51.034 26.150 1.00 37.97 251 THR A O 1
ATOM 1787 N N . GLY A 1 260 ? 12.189 -50.921 23.994 1.00 33.92 252 GLY A N 1
ATOM 1788 C CA . GLY A 1 260 ? 12.281 -52.361 23.829 1.00 37.24 252 GLY A CA 1
ATOM 1789 C C . GLY A 1 260 ? 11.211 -53.148 24.553 1.00 35.72 252 GLY A C 1
ATOM 1790 O O . GLY A 1 260 ? 11.433 -54.308 24.891 1.00 38.69 252 GLY A O 1
ATOM 1791 N N . GLY A 1 261 ? 10.040 -52.559 24.763 1.00 39.05 253 GLY A N 1
ATOM 1792 C CA . GLY A 1 261 ? 8.988 -53.161 25.551 1.00 40.20 253 GLY A CA 1
ATOM 1793 C C . GLY A 1 261 ? 7.893 -53.793 24.713 1.00 44.41 253 GLY A C 1
ATOM 1794 O O . GLY A 1 261 ? 8.089 -54.157 23.548 1.00 41.99 253 GLY A O 1
ATOM 1795 N N . LYS A 1 262 ? 6.733 -53.978 25.342 1.00 43.23 254 LYS A N 1
ATOM 1796 C CA . LYS A 1 262 ? 5.563 -54.572 24.699 1.00 43.42 254 LYS A CA 1
ATOM 1797 C C . LYS A 1 262 ? 4.336 -53.941 25.335 1.00 47.37 254 LYS A C 1
ATOM 1798 O O . LYS A 1 262 ? 4.177 -54.024 26.559 1.00 48.08 254 LYS A O 1
ATOM 1804 N N . VAL A 1 263 ? 3.476 -53.313 24.532 1.00 39.81 255 VAL A N 1
ATOM 1805 C CA A VAL A 1 263 ? 2.303 -52.607 25.041 0.66 43.04 255 VAL A CA 1
ATOM 1806 C CA B VAL A 1 263 ? 2.285 -52.663 25.070 0.34 43.08 255 VAL A CA 1
ATOM 1807 C C . VAL A 1 263 ? 1.099 -52.920 24.158 1.00 47.37 255 VAL A C 1
ATOM 1808 O O . VAL A 1 263 ? 1.230 -53.062 22.937 1.00 42.90 255 VAL A O 1
ATOM 1815 N N . THR A 1 264 ? -0.074 -53.008 24.781 1.00 40.97 256 THR A N 1
ATOM 1816 C CA . THR A 1 264 ? -1.352 -53.058 24.094 1.00 39.80 256 THR A CA 1
ATOM 1817 C C . THR A 1 264 ? -2.091 -51.761 24.377 1.00 43.04 256 THR A C 1
ATOM 1818 O O . THR A 1 264 ? -2.284 -51.395 25.544 1.00 41.84 256 THR A O 1
ATOM 1822 N N . VAL A 1 265 ? -2.509 -51.072 23.322 1.00 40.87 257 VAL A N 1
ATOM 1823 C CA . VAL A 1 265 ? -3.340 -49.881 23.451 1.00 42.48 257 VAL A CA 1
ATOM 1824 C C . VAL A 1 265 ? -4.776 -50.307 23.179 1.00 44.85 257 VAL A C 1
ATOM 1825 O O . VAL A 1 265 ? -5.078 -50.855 22.114 1.00 41.77 257 VAL A O 1
ATOM 1829 N N . ASN A 1 266 ? -5.658 -50.091 24.155 1.00 40.87 258 ASN A N 1
ATOM 1830 C CA . ASN A 1 266 ? -7.052 -50.489 24.067 1.00 38.84 258 ASN A CA 1
ATOM 1831 C C . ASN A 1 266 ? -7.907 -49.298 23.671 1.00 38.16 258 ASN A C 1
ATOM 1832 O O . ASN A 1 266 ? -7.504 -48.148 23.828 1.00 40.81 258 ASN A O 1
ATOM 1837 N N . ARG A 1 267 ? -9.110 -49.593 23.179 1.00 39.32 259 ARG A N 1
ATOM 1838 C CA . ARG A 1 267 ? -10.010 -48.580 22.632 1.00 41.31 259 ARG A CA 1
ATOM 1839 C C . ARG A 1 267 ? -9.284 -47.721 21.588 1.00 43.26 259 ARG A C 1
ATOM 1840 O O . ARG A 1 267 ? -9.397 -46.494 21.548 1.00 41.71 259 ARG A O 1
ATOM 1848 N N . ALA A 1 268 ? -8.551 -48.407 20.716 1.00 43.47 260 ALA A N 1
ATOM 1849 C CA . ALA A 1 268 ? -7.850 -47.818 19.583 1.00 44.21 260 ALA A CA 1
ATOM 1850 C C . ALA A 1 268 ? -8.709 -47.901 18.322 1.00 38.05 260 ALA A C 1
ATOM 1851 O O . ALA A 1 268 ? -9.736 -48.577 18.279 1.00 42.98 260 ALA A O 1
ATOM 1853 N N . ARG A 1 269 ? -8.270 -47.199 17.280 1.00 39.19 261 ARG A N 1
ATOM 1854 C CA . ARG A 1 269 ? -8.914 -47.221 15.966 1.00 44.39 261 ARG A CA 1
ATOM 1855 C C . ARG A 1 269 ? -7.814 -47.452 14.937 1.00 36.12 261 ARG A C 1
ATOM 1856 O O . ARG A 1 269 ? -7.306 -46.500 14.330 1.00 35.78 261 ARG A O 1
ATOM 1864 N N . PRO A 1 270 ? -7.393 -48.706 14.751 1.00 39.33 262 PRO A N 1
ATOM 1865 C CA . PRO A 1 270 ? -6.198 -48.972 13.928 1.00 39.58 262 PRO A CA 1
ATOM 1866 C C . PRO A 1 270 ? -6.272 -48.437 12.505 1.00 39.73 262 PRO A C 1
ATOM 1867 O O . PRO A 1 270 ? -5.243 -48.004 11.978 1.00 36.69 262 PRO A O 1
ATOM 1871 N N . ASN A 1 271 ? -7.444 -48.395 11.873 1.00 39.68 263 ASN A N 1
ATOM 1872 C CA . ASN A 1 271 ? -7.447 -47.946 10.482 1.00 42.09 263 ASN A CA 1
ATOM 1873 C C . ASN A 1 271 ? -7.273 -46.431 10.362 1.00 43.47 263 ASN A C 1
ATOM 1874 O O . ASN A 1 271 ? -7.450 -45.878 9.275 1.00 43.05 263 ASN A O 1
ATOM 1879 N N . THR A 1 272 ? -6.963 -45.743 11.464 1.00 36.16 264 THR A N 1
ATOM 1880 C CA . THR A 1 272 ? -6.507 -44.361 11.412 1.00 32.92 264 THR A CA 1
ATOM 1881 C C . THR A 1 272 ? -5.010 -44.258 11.670 1.00 31.79 264 THR A C 1
ATOM 1882 O O . THR A 1 272 ? -4.484 -43.151 11.776 1.00 36.64 264 THR A O 1
ATOM 1886 N N . MET A 1 273 ? -4.309 -45.394 11.726 1.00 37.56 265 MET A N 1
ATOM 1887 C CA . MET A 1 273 ? -2.924 -45.443 12.187 1.00 39.09 265 MET A CA 1
ATOM 1888 C C . MET A 1 273 ? -1.979 -46.099 11.187 1.00 37.74 265 MET A C 1
ATOM 1889 O O . MET A 1 273 ? -0.827 -46.383 11.549 1.00 34.95 265 MET A O 1
ATOM 1894 N N . ASP A 1 274 ? -2.422 -46.341 9.946 1.00 36.56 266 ASP A N 1
ATOM 1895 C CA . ASP A 1 274 ? -1.641 -47.178 9.027 1.00 39.28 266 ASP A CA 1
ATOM 1896 C C . ASP A 1 274 ? -0.199 -46.685 8.870 1.00 39.40 266 ASP A C 1
ATOM 1897 O O . ASP A 1 274 ? 0.753 -47.461 9.019 1.00 37.51 266 ASP A O 1
ATOM 1902 N N . ALA A 1 275 ? -0.015 -45.395 8.571 1.00 37.42 267 ALA A N 1
ATOM 1903 C CA . ALA A 1 275 ? 1.335 -44.907 8.279 1.00 37.88 267 ALA A CA 1
ATOM 1904 C C . ALA A 1 275 ? 2.230 -45.027 9.502 1.00 36.78 267 ALA A C 1
ATOM 1905 O O . ALA A 1 275 ? 3.428 -45.321 9.390 1.00 35.30 267 ALA A O 1
ATOM 1907 N N . VAL A 1 276 ? 1.664 -44.791 10.681 1.00 32.89 268 VAL A N 1
ATOM 1908 C CA . VAL A 1 276 ? 2.442 -44.875 11.912 1.00 35.20 268 VAL A CA 1
ATOM 1909 C C . VAL A 1 276 ? 2.815 -46.321 12.214 1.00 34.25 268 VAL A C 1
ATOM 1910 O O . VAL A 1 276 ? 3.958 -46.618 12.580 1.00 35.86 268 VAL A O 1
ATOM 1914 N N . LEU A 1 277 ? 1.857 -47.244 12.084 1.00 33.70 269 LEU A N 1
ATOM 1915 C CA . LEU A 1 277 ? 2.185 -48.646 12.336 1.00 37.08 269 LEU A CA 1
ATOM 1916 C C . LEU A 1 277 ? 3.216 -49.166 11.336 1.00 37.85 269 LEU A C 1
ATOM 1917 O O . LEU A 1 277 ? 4.113 -49.937 11.697 1.00 36.00 269 LEU A O 1
ATOM 1922 N N . SER A 1 278 ? 3.110 -48.758 10.070 1.00 37.42 270 SER A N 1
ATOM 1923 C CA . SER A 1 278 ? 4.085 -49.220 9.085 1.00 39.93 270 SER A CA 1
ATOM 1924 C C . SER A 1 278 ? 5.493 -48.751 9.445 1.00 37.96 270 SER A C 1
ATOM 1925 O O . SER A 1 278 ? 6.459 -49.518 9.348 1.00 35.03 270 SER A O 1
ATOM 1928 N N . LYS A 1 279 ? 5.616 -47.510 9.917 1.00 34.75 271 LYS A N 1
ATOM 1929 C CA . LYS A 1 279 ? 6.923 -46.986 10.293 1.00 38.30 271 LYS A CA 1
ATOM 1930 C C . LYS A 1 279 ? 7.479 -47.698 11.532 1.00 40.43 271 LYS A C 1
ATOM 1931 O O . LYS A 1 279 ? 8.689 -47.921 11.640 1.00 39.48 271 LYS A O 1
ATOM 1937 N N . LEU A 1 280 ? 6.612 -48.059 12.481 1.00 35.52 272 LEU A N 1
ATOM 1938 C CA . LEU A 1 280 ? 7.072 -48.829 13.637 1.00 38.15 272 LEU A CA 1
ATOM 1939 C C . LEU A 1 280 ? 7.536 -50.230 13.229 1.00 38.80 272 LEU A C 1
ATOM 1940 O O . LEU A 1 280 ? 8.506 -50.753 13.789 1.00 39.73 272 LEU A O 1
ATOM 1945 N N . VAL A 1 281 ? 6.848 -50.868 12.274 1.00 38.49 273 VAL A N 1
ATOM 1946 C CA . VAL A 1 281 ? 7.349 -52.139 11.744 1.00 40.86 273 VAL A CA 1
ATOM 1947 C C . VAL A 1 281 ? 8.757 -51.950 11.199 1.00 40.70 273 VAL A C 1
ATOM 1948 O O . VAL A 1 281 ? 9.658 -52.765 11.441 1.00 40.36 273 VAL A O 1
ATOM 1952 N N . GLU A 1 282 ? 8.975 -50.850 10.481 1.00 39.58 274 GLU A N 1
ATOM 1953 C CA . GLU A 1 282 ? 10.307 -50.559 9.970 1.00 41.71 274 GLU A CA 1
ATOM 1954 C C . GLU A 1 282 ? 11.313 -50.400 11.095 1.00 41.47 274 GLU A C 1
ATOM 1955 O O . GLU A 1 282 ? 12.491 -50.715 10.917 1.00 41.57 274 GLU A O 1
ATOM 1961 N N . ALA A 1 283 ? 10.866 -49.946 12.268 1.00 39.81 275 ALA A N 1
ATOM 1962 C CA . ALA A 1 283 ? 11.760 -49.805 13.402 1.00 39.01 275 ALA A CA 1
ATOM 1963 C C . ALA A 1 283 ? 12.064 -51.132 14.081 1.00 45.54 275 ALA A C 1
ATOM 1964 O O . ALA A 1 283 ? 12.855 -51.153 15.035 1.00 44.00 275 ALA A O 1
ATOM 1966 N N . GLY A 1 284 ? 11.471 -52.229 13.620 1.00 43.91 276 GLY A N 1
ATOM 1967 C CA . GLY A 1 284 ? 11.662 -53.522 14.252 1.00 49.31 276 GLY A CA 1
ATOM 1968 C C . GLY A 1 284 ? 10.519 -54.025 15.121 1.00 47.93 276 GLY A C 1
ATOM 1969 O O . GLY A 1 284 ? 10.667 -55.075 15.757 1.00 44.61 276 GLY A O 1
ATOM 1970 N N . ALA A 1 285 ? 9.380 -53.335 15.151 1.00 42.82 277 ALA A N 1
ATOM 1971 C CA . ALA A 1 285 ? 8.278 -53.744 16.008 1.00 41.37 277 ALA A CA 1
ATOM 1972 C C . ALA A 1 285 ? 7.461 -54.872 15.383 1.00 46.16 277 ALA A C 1
ATOM 1973 O O . ALA A 1 285 ? 7.237 -54.904 14.170 1.00 43.21 277 ALA A O 1
ATOM 1975 N N . LYS A 1 286 ? 7.016 -55.800 16.231 1.00 40.42 278 LYS A N 1
ATOM 1976 C CA . LYS A 1 286 ? 6.020 -56.809 15.887 1.00 41.30 278 LYS A CA 1
ATOM 1977 C C . LYS A 1 286 ? 4.659 -56.280 16.331 1.00 46.23 278 LYS A C 1
ATOM 1978 O O . LYS A 1 286 ? 4.469 -55.957 17.509 1.00 42.98 278 LYS A O 1
ATOM 1984 N N . ILE A 1 287 ? 3.723 -56.165 15.395 1.00 42.45 279 ILE A N 1
ATOM 1985 C CA . ILE A 1 287 ? 2.466 -55.467 15.651 1.00 40.78 279 ILE A CA 1
ATOM 1986 C C . ILE A 1 287 ? 1.280 -56.333 15.240 1.00 47.25 279 ILE A C 1
ATOM 1987 O O . ILE A 1 287 ? 1.263 -56.884 14.134 1.00 44.58 279 ILE A O 1
ATOM 1992 N N . GLU A 1 288 ? 0.299 -56.466 16.143 1.00 44.99 280 GLU A N 1
ATOM 1993 C CA . GLU A 1 288 ? -1.018 -57.016 15.836 1.00 47.57 280 GLU A CA 1
ATOM 1994 C C . GLU A 1 288 ? -2.103 -55.981 16.109 1.00 47.15 280 GLU A C 1
ATOM 1995 O O . GLU A 1 288 ? -1.924 -55.076 16.930 1.00 45.05 280 GLU A O 1
ATOM 2001 N N . THR A 1 289 ? -3.217 -56.087 15.381 1.00 48.02 281 THR A N 1
ATOM 2002 C CA . THR A 1 289 ? -4.354 -55.192 15.576 1.00 52.70 281 THR A CA 1
ATOM 2003 C C . THR A 1 289 ? -5.656 -55.984 15.598 1.00 56.91 281 THR A C 1
ATOM 2004 O O . THR A 1 289 ? -5.802 -56.967 14.865 1.00 60.00 281 THR A O 1
ATOM 2008 N N . THR A 1 290 ? -6.586 -55.580 16.471 1.00 55.45 282 THR A N 1
ATOM 2009 C CA . THR A 1 290 ? -7.961 -56.058 16.412 1.00 52.32 282 THR A CA 1
ATOM 2010 C C . THR A 1 290 ? -8.832 -54.940 15.836 1.00 55.30 282 THR A C 1
ATOM 2011 O O . THR A 1 290 ? -8.325 -53.999 15.215 1.00 56.23 282 THR A O 1
ATOM 2015 N N . ASP A 1 291 ? -10.136 -54.988 16.101 1.00 57.49 283 ASP A N 1
ATOM 2016 C CA . ASP A 1 291 ? -10.999 -53.889 15.685 1.00 57.17 283 ASP A CA 1
ATOM 2017 C C . ASP A 1 291 ? -10.867 -52.675 16.589 1.00 53.37 283 ASP A C 1
ATOM 2018 O O . ASP A 1 291 ? -11.237 -51.568 16.182 1.00 53.00 283 ASP A O 1
ATOM 2023 N N . ASP A 1 292 ? -10.318 -52.854 17.791 1.00 47.87 284 ASP A N 1
ATOM 2024 C CA . ASP A 1 292 ? -10.218 -51.740 18.725 1.00 47.72 284 ASP A CA 1
ATOM 2025 C C . ASP A 1 292 ? -8.969 -51.814 19.592 1.00 45.35 284 ASP A C 1
ATOM 2026 O O . ASP A 1 292 ? -8.945 -51.199 20.662 1.00 45.56 284 ASP A O 1
ATOM 2031 N N . SER A 1 293 ? -7.933 -52.536 19.177 1.00 48.17 285 SER A N 1
ATOM 2032 C CA . SER A 1 293 ? -6.714 -52.569 19.968 1.00 46.91 285 SER A CA 1
ATOM 2033 C C . SER A 1 293 ? -5.515 -52.726 19.050 1.00 48.94 285 SER A C 1
ATOM 2034 O O . SER A 1 293 ? -5.625 -53.215 17.919 1.00 42.97 285 SER A O 1
ATOM 2037 N N . ILE A 1 294 ? -4.360 -52.320 19.574 1.00 39.64 286 ILE A N 1
ATOM 2038 C CA . ILE A 1 294 ? -3.076 -52.464 18.901 1.00 41.61 286 ILE A CA 1
ATOM 2039 C C . ILE A 1 294 ? -2.097 -53.031 19.914 1.00 45.56 286 ILE A C 1
ATOM 2040 O O . ILE A 1 294 ? -1.988 -52.507 21.031 1.00 45.90 286 ILE A O 1
ATOM 2045 N N . THR A 1 295 ? -1.382 -54.084 19.531 1.00 39.83 287 THR A N 1
ATOM 2046 C CA . THR A 1 295 ? -0.329 -54.653 20.363 1.00 40.20 287 THR A CA 1
ATOM 2047 C C . THR A 1 295 ? 1.003 -54.528 19.645 1.00 44.07 287 THR A C 1
ATOM 2048 O O . THR A 1 295 ? 1.143 -54.952 18.490 1.00 42.84 287 THR A O 1
ATOM 2052 N N . LEU A 1 296 ? 1.966 -53.914 20.321 1.00 41.12 288 LEU A N 1
ATOM 2053 C CA . LEU A 1 296 ? 3.317 -53.759 19.808 1.00 39.32 288 LEU A CA 1
ATOM 2054 C C . LEU A 1 296 ? 4.258 -54.526 20.725 1.00 42.23 288 LEU A C 1
ATOM 2055 O O . LEU A 1 296 ? 4.161 -54.410 21.953 1.00 40.84 288 LEU A O 1
ATOM 2060 N N . ASP A 1 297 ? 5.144 -55.317 20.126 1.00 36.69 289 ASP A N 1
ATOM 2061 C CA . ASP A 1 297 ? 6.126 -56.136 20.830 1.00 41.73 289 ASP A CA 1
ATOM 2062 C C . ASP A 1 297 ? 7.486 -55.945 20.170 1.00 44.46 289 ASP A C 1
ATOM 2063 O O . ASP A 1 297 ? 7.649 -56.244 18.980 1.00 41.50 289 ASP A O 1
ATOM 2068 N N . MET A 1 298 ? 8.457 -55.442 20.930 1.00 44.98 290 MET A N 1
ATOM 2069 C CA . MET A 1 298 ? 9.831 -55.325 20.448 1.00 44.34 290 MET A CA 1
ATOM 2070 C C . MET A 1 298 ? 10.638 -56.598 20.657 1.00 48.60 290 MET A C 1
ATOM 2071 O O . MET A 1 298 ? 11.739 -56.712 20.106 1.00 48.07 290 MET A O 1
ATOM 2076 N N . GLN A 1 299 ? 10.123 -57.545 21.445 1.00 46.40 291 GLN A N 1
ATOM 2077 C CA . GLN A 1 299 ? 10.783 -58.831 21.681 1.00 49.52 291 GLN A CA 1
ATOM 2078 C C . GLN A 1 299 ? 12.229 -58.650 22.140 1.00 52.69 291 GLN A C 1
ATOM 2079 O O . GLN A 1 299 ? 13.130 -59.376 21.717 1.00 51.95 291 GLN A O 1
ATOM 2085 N N . GLY A 1 300 ? 12.450 -57.671 23.016 1.00 51.92 292 GLY A N 1
ATOM 2086 C CA . GLY A 1 300 ? 13.765 -57.427 23.577 1.00 57.26 292 GLY A CA 1
ATOM 2087 C C . GLY A 1 300 ? 14.765 -56.736 22.672 1.00 57.79 292 GLY A C 1
ATOM 2088 O O . GLY A 1 300 ? 15.952 -56.688 23.016 1.00 64.72 292 GLY A O 1
ATOM 2089 N N . ARG A 1 301 ? 14.343 -56.202 21.533 1.00 51.34 293 ARG A N 1
ATOM 2090 C CA . ARG A 1 301 ? 15.253 -55.522 20.619 1.00 50.95 293 ARG A CA 1
ATOM 2091 C C . ARG A 1 301 ? 15.234 -54.009 20.824 1.00 44.63 293 ARG A C 1
ATOM 2092 O O . ARG A 1 301 ? 14.199 -53.420 21.151 1.00 41.81 293 ARG A O 1
ATOM 2100 N N . ARG A 1 302 ? 16.390 -53.381 20.617 1.00 42.99 294 ARG A N 1
ATOM 2101 C CA . ARG A 1 302 ? 16.424 -51.941 20.428 1.00 43.66 294 ARG A CA 1
ATOM 2102 C C . ARG A 1 302 ? 15.780 -51.607 19.085 1.00 45.98 294 ARG A C 1
ATOM 2103 O O . ARG A 1 302 ? 15.867 -52.398 18.141 1.00 41.58 294 ARG A O 1
ATOM 2111 N N . PRO A 1 303 ? 15.161 -50.433 18.963 1.00 45.14 295 PRO A N 1
ATOM 2112 C CA . PRO A 1 303 ? 14.579 -50.041 17.673 1.00 43.60 295 PRO A CA 1
ATOM 2113 C C . PRO A 1 303 ? 15.658 -49.782 16.635 1.00 41.11 295 PRO A C 1
ATOM 2114 O O . PRO A 1 303 ? 16.784 -49.392 16.956 1.00 41.19 295 PRO A O 1
ATOM 2118 N N . LYS A 1 304 ? 15.305 -50.030 15.380 1.00 41.94 296 LYS A N 1
ATOM 2119 C CA . LYS A 1 304 ? 16.106 -49.574 14.251 1.00 39.42 296 LYS A CA 1
ATOM 2120 C C . LYS A 1 304 ? 15.690 -48.161 13.858 1.00 39.41 296 LYS A C 1
ATOM 2121 O O . LYS A 1 304 ? 14.500 -47.825 13.877 1.00 38.50 296 LYS A O 1
ATOM 2127 N N . ALA A 1 305 ? 16.671 -47.330 13.503 1.00 39.84 297 ALA A N 1
ATOM 2128 C CA . ALA A 1 305 ? 16.356 -45.986 13.027 1.00 39.81 297 ALA A CA 1
ATOM 2129 C C . ALA A 1 305 ? 15.456 -46.054 11.799 1.00 42.33 297 ALA A C 1
ATOM 2130 O O . ALA A 1 305 ? 15.557 -46.968 10.979 1.00 36.82 297 ALA A O 1
ATOM 2132 N N . VAL A 1 306 ? 14.571 -45.062 11.675 1.00 42.00 298 VAL A N 1
ATOM 2133 C CA . VAL A 1 306 ? 13.623 -44.998 10.572 1.00 42.86 298 VAL A CA 1
ATOM 2134 C C . VAL A 1 306 ? 13.736 -43.647 9.874 1.00 38.11 298 VAL A C 1
ATOM 2135 O O . VAL A 1 306 ? 14.194 -42.655 10.439 1.00 38.32 298 VAL A O 1
ATOM 2139 N N . ASN A 1 307 ? 13.340 -43.643 8.608 1.00 36.12 299 ASN A N 1
ATOM 2140 C CA . ASN A 1 307 ? 13.281 -42.454 7.777 1.00 36.50 299 ASN A CA 1
ATOM 2141 C C . ASN A 1 307 ? 11.825 -42.073 7.575 1.00 38.17 299 ASN A C 1
ATOM 2142 O O . ASN A 1 307 ? 10.961 -42.948 7.479 1.00 43.17 299 ASN A O 1
ATOM 2147 N N . LEU A 1 308 ? 11.541 -40.778 7.515 1.00 37.19 300 LEU A N 1
ATOM 2148 C CA . LEU A 1 308 ? 10.153 -40.393 7.312 1.00 37.37 300 LEU A CA 1
ATOM 2149 C C . LEU A 1 308 ? 10.100 -39.000 6.709 1.00 37.62 300 LEU A C 1
ATOM 2150 O O . LEU A 1 308 ? 11.021 -38.194 6.856 1.00 35.20 300 LEU A O 1
ATOM 2155 N N . THR A 1 309 ? 8.992 -38.736 6.026 1.00 36.09 301 THR A N 1
ATOM 2156 C CA . THR A 1 309 ? 8.681 -37.439 5.452 1.00 34.37 301 THR A CA 1
ATOM 2157 C C . THR A 1 309 ? 7.241 -37.168 5.834 1.00 36.70 301 THR A C 1
ATOM 2158 O O . THR A 1 309 ? 6.364 -37.980 5.524 1.00 38.91 301 THR A O 1
ATOM 2162 N N . THR A 1 310 ? 6.993 -36.063 6.538 1.00 38.08 302 THR A N 1
ATOM 2163 C CA . THR A 1 310 ? 5.625 -35.764 6.950 1.00 38.10 302 THR A CA 1
ATOM 2164 C C . THR A 1 310 ? 4.793 -35.343 5.744 1.00 37.81 302 THR A C 1
ATOM 2165 O O . THR A 1 310 ? 5.275 -34.639 4.856 1.00 38.57 302 THR A O 1
ATOM 2169 N N . ALA A 1 311 ? 3.526 -35.747 5.721 1.00 37.84 303 ALA A N 1
ATOM 2170 C CA . ALA A 1 311 ? 2.708 -35.522 4.538 1.00 38.62 303 ALA A CA 1
ATOM 2171 C C . ALA A 1 311 ? 1.244 -35.552 4.950 1.00 41.19 303 ALA A C 1
ATOM 2172 O O . ALA A 1 311 ? 0.923 -36.005 6.062 1.00 38.29 303 ALA A O 1
ATOM 2174 N N . PRO A 1 312 ? 0.329 -35.051 4.115 1.00 42.70 304 PRO A N 1
ATOM 2175 C CA . PRO A 1 312 ? -1.087 -35.054 4.504 1.00 41.12 304 PRO A CA 1
ATOM 2176 C C . PRO A 1 312 ? -1.600 -36.470 4.743 1.00 39.19 304 PRO A C 1
ATOM 2177 O O . PRO A 1 312 ? -1.150 -37.433 4.109 1.00 36.62 304 PRO A O 1
ATOM 2181 N N . TYR A 1 313 ? -2.537 -36.575 5.682 1.00 37.66 305 TYR A N 1
ATOM 2182 C CA . TYR A 1 313 ? -3.230 -37.826 5.960 1.00 39.38 305 TYR A CA 1
ATOM 2183 C C . TYR A 1 313 ? -3.760 -38.420 4.656 1.00 40.95 305 TYR A C 1
ATOM 2184 O O . TYR A 1 313 ? -4.353 -37.690 3.847 1.00 36.44 305 TYR A O 1
ATOM 2193 N N . PRO A 1 314 ? -3.620 -39.745 4.438 1.00 40.47 306 PRO A N 1
ATOM 2194 C CA . PRO A 1 314 ? -3.211 -40.787 5.392 1.00 39.99 306 PRO A CA 1
ATOM 2195 C C . PRO A 1 314 ? -1.713 -41.117 5.416 1.00 39.80 306 PRO A C 1
ATOM 2196 O O . PRO A 1 314 ? -1.338 -42.221 5.824 1.00 37.12 306 PRO A O 1
ATOM 2200 N N . ALA A 1 315 ? -0.868 -40.199 4.949 1.00 39.12 307 ALA A N 1
ATOM 2201 C CA . ALA A 1 315 ? 0.569 -40.437 4.974 1.00 39.06 307 ALA A CA 1
ATOM 2202 C C . ALA A 1 315 ? 1.097 -40.146 6.369 1.00 38.06 307 ALA A C 1
ATOM 2203 O O . ALA A 1 315 ? 0.310 -40.074 7.320 1.00 36.23 307 ALA A O 1
ATOM 2205 N N . PHE A 1 316 ? 2.409 -39.983 6.509 1.00 39.39 308 PHE A N 1
ATOM 2206 C CA . PHE A 1 316 ? 2.975 -39.897 7.851 1.00 36.41 308 PHE A CA 1
ATOM 2207 C C . PHE A 1 316 ? 2.618 -38.564 8.515 1.00 34.86 308 PHE A C 1
ATOM 2208 O O . PHE A 1 316 ? 2.942 -37.501 7.982 1.00 33.85 308 PHE A O 1
ATOM 2216 N N . PRO A 1 317 ? 2.023 -38.583 9.707 1.00 33.29 309 PRO A N 1
ATOM 2217 C CA . PRO A 1 317 ? 1.522 -37.340 10.316 1.00 32.76 309 PRO A CA 1
ATOM 2218 C C . PRO A 1 317 ? 2.616 -36.504 10.977 1.00 34.77 309 PRO A C 1
ATOM 2219 O O . PRO A 1 317 ? 3.427 -37.000 11.772 1.00 34.17 309 PRO A O 1
ATOM 2223 N N . THR A 1 318 ? 2.595 -35.205 10.687 1.00 33.41 310 THR A N 1
ATOM 2224 C CA . THR A 1 318 ? 3.553 -34.302 11.309 1.00 33.75 310 THR A CA 1
ATOM 2225 C C . THR A 1 318 ? 3.485 -34.373 12.843 1.00 33.36 310 THR A C 1
ATOM 2226 O O . THR A 1 318 ? 4.517 -34.260 13.512 1.00 32.70 310 THR A O 1
ATOM 2230 N N . ASP A 1 319 ? 2.300 -34.625 13.409 1.00 31.38 311 ASP A N 1
ATOM 2231 C CA . ASP A 1 319 ? 2.129 -34.662 14.865 1.00 33.26 311 ASP A CA 1
ATOM 2232 C C . ASP A 1 319 ? 2.765 -35.880 15.509 1.00 36.75 311 ASP A C 1
ATOM 2233 O O . ASP A 1 319 ? 2.717 -35.993 16.744 1.00 31.16 311 ASP A O 1
ATOM 2238 N N . MET A 1 320 ? 3.319 -36.803 14.717 1.00 30.90 312 MET A N 1
ATOM 2239 C CA . MET A 1 320 ? 4.099 -37.911 15.242 1.00 29.34 312 MET A CA 1
ATOM 2240 C C . MET A 1 320 ? 5.586 -37.730 15.017 1.00 31.30 312 MET A C 1
ATOM 2241 O O . MET A 1 320 ? 6.371 -38.571 15.477 1.00 28.55 312 MET A O 1
ATOM 2246 N N . GLN A 1 321 ? 6.001 -36.638 14.363 1.00 28.03 313 GLN A N 1
ATOM 2247 C CA . GLN A 1 321 ? 7.396 -36.510 13.947 1.00 29.80 313 GLN A CA 1
ATOM 2248 C C . GLN A 1 321 ? 8.346 -36.376 15.145 1.00 31.77 313 GLN A C 1
ATOM 2249 O O . GLN A 1 321 ? 9.382 -37.051 15.202 1.00 31.94 313 GLN A O 1
ATOM 2255 N N . ALA A 1 322 ? 8.032 -35.483 16.092 1.00 31.01 314 ALA A N 1
ATOM 2256 C CA . ALA A 1 322 ? 8.928 -35.288 17.240 1.00 28.70 314 ALA A CA 1
ATOM 2257 C C . ALA A 1 322 ? 9.123 -36.582 18.013 1.00 29.15 314 ALA A C 1
ATOM 2258 O O . ALA A 1 322 ? 10.235 -36.876 18.478 1.00 29.46 314 ALA A O 1
ATOM 2260 N N . GLN A 1 323 ? 8.056 -37.376 18.162 1.00 26.40 315 GLN A N 1
ATOM 2261 C CA . GLN A 1 323 ? 8.183 -38.628 18.913 1.00 33.10 315 GLN A CA 1
ATOM 2262 C C . GLN A 1 323 ? 9.108 -39.606 18.206 1.00 32.43 315 GLN A C 1
ATOM 2263 O O . GLN A 1 323 ? 9.900 -40.308 18.851 1.00 28.91 315 GLN A O 1
ATOM 2269 N N . PHE A 1 324 ? 8.972 -39.727 16.883 1.00 27.73 316 PHE A N 1
ATOM 2270 C CA . PHE A 1 324 ? 9.874 -40.605 16.160 1.00 28.48 316 PHE A CA 1
ATOM 2271 C C . PHE A 1 324 ? 11.295 -40.059 16.152 1.00 29.78 316 PHE A C 1
ATOM 2272 O O . PHE A 1 324 ? 12.255 -40.837 16.067 1.00 30.01 316 PHE A O 1
ATOM 2280 N N . MET A 1 325 ? 11.458 -38.737 16.219 1.00 28.02 317 MET A N 1
ATOM 2281 C CA . MET A 1 325 ? 12.809 -38.204 16.349 1.00 31.19 317 MET A CA 1
ATOM 2282 C C . MET A 1 325 ? 13.462 -38.692 17.637 1.00 30.63 317 MET A C 1
ATOM 2283 O O . MET A 1 325 ? 14.622 -39.132 17.628 1.00 31.81 317 MET A O 1
ATOM 2288 N N . ALA A 1 326 ? 12.713 -38.654 18.750 1.00 29.18 318 ALA A N 1
ATOM 2289 C CA . ALA A 1 326 ? 13.209 -39.198 20.011 1.00 30.46 318 ALA A CA 1
ATOM 2290 C C . ALA A 1 326 ? 13.557 -40.671 19.876 1.00 28.15 318 ALA A C 1
ATOM 2291 O O . ALA A 1 326 ? 14.600 -41.113 20.369 1.00 30.44 318 ALA A O 1
ATOM 2293 N N . LEU A 1 327 ? 12.690 -41.453 19.224 1.00 32.52 319 LEU A N 1
ATOM 2294 C CA . LEU A 1 327 ? 13.001 -42.858 18.969 1.00 29.74 319 LEU A CA 1
ATOM 2295 C C . LEU A 1 327 ? 14.321 -42.995 18.223 1.00 36.10 319 LEU A C 1
ATOM 2296 O O . LEU A 1 327 ? 15.170 -43.822 18.596 1.00 33.09 319 LEU A O 1
ATOM 2301 N N . ASN A 1 328 ? 14.510 -42.199 17.150 1.00 31.78 320 ASN A N 1
ATOM 2302 C CA . ASN A 1 328 ? 15.746 -42.285 16.375 1.00 33.45 320 ASN A CA 1
ATOM 2303 C C . ASN A 1 328 ? 16.962 -41.922 17.221 1.00 36.70 320 ASN A C 1
ATOM 2304 O O . ASN A 1 328 ? 18.059 -42.431 16.976 1.00 35.43 320 ASN A O 1
ATOM 2309 N N . CYS A 1 329 ? 16.794 -41.033 18.205 1.00 32.28 321 CYS A N 1
ATOM 2310 C CA . CYS A 1 329 ? 17.921 -40.634 19.044 1.00 34.05 321 CYS A CA 1
ATOM 2311 C C . CYS A 1 329 ? 18.528 -41.817 19.792 1.00 36.42 321 CYS A C 1
ATOM 2312 O O . CYS A 1 329 ? 19.716 -41.775 20.150 1.00 36.09 321 CYS A O 1
ATOM 2315 N N . VAL A 1 330 ? 17.738 -42.857 20.070 1.00 31.50 322 VAL A N 1
ATOM 2316 C CA . VAL A 1 330 ? 18.224 -44.014 20.816 1.00 36.62 322 VAL A CA 1
ATOM 2317 C C . VAL A 1 330 ? 18.240 -45.278 19.968 1.00 40.36 322 VAL A C 1
ATOM 2318 O O . VAL A 1 330 ? 18.502 -46.366 20.496 1.00 43.51 322 VAL A O 1
ATOM 2322 N N . ALA A 1 331 ? 17.989 -45.167 18.657 1.00 40.51 323 ALA A N 1
ATOM 2323 C CA . ALA A 1 331 ? 17.864 -46.328 17.792 1.00 36.56 323 ALA A CA 1
ATOM 2324 C C . ALA A 1 331 ? 19.222 -46.759 17.248 1.00 41.35 323 ALA A C 1
ATOM 2325 O O . ALA A 1 331 ? 20.223 -46.050 17.346 1.00 43.72 323 ALA A O 1
ATOM 2327 N N . ASP A 1 332 ? 19.248 -47.954 16.674 1.00 41.34 324 ASP A N 1
ATOM 2328 C CA . ASP A 1 332 ? 20.429 -48.445 15.984 1.00 40.46 324 ASP A CA 1
ATOM 2329 C C . ASP A 1 332 ? 20.361 -47.945 14.542 1.00 41.71 324 ASP A C 1
ATOM 2330 O O . ASP A 1 332 ? 19.507 -48.385 13.769 1.00 45.16 324 ASP A O 1
ATOM 2335 N N . GLY A 1 333 ? 21.238 -47.014 14.188 1.00 43.75 325 GLY A N 1
ATOM 2336 C CA . GLY A 1 333 ? 21.400 -46.566 12.811 1.00 40.87 325 GLY A CA 1
ATOM 2337 C C . GLY A 1 333 ? 21.156 -45.076 12.674 1.00 43.03 325 GLY A C 1
ATOM 2338 O O . GLY A 1 333 ? 20.986 -44.347 13.657 1.00 39.70 325 GLY A O 1
ATOM 2339 N N . VAL A 1 334 ? 21.149 -44.617 11.427 1.00 39.35 326 VAL A N 1
ATOM 2340 C CA . VAL A 1 334 ? 20.910 -43.216 11.098 1.00 41.11 326 VAL A CA 1
ATOM 2341 C C . VAL A 1 334 ? 19.524 -43.098 10.490 1.00 40.21 326 VAL A C 1
ATOM 2342 O O . VAL A 1 334 ? 19.172 -43.865 9.587 1.00 43.78 326 VAL A O 1
ATOM 2346 N N . GLY A 1 335 ? 18.758 -42.123 10.952 1.00 37.83 327 GLY A N 1
ATOM 2347 C CA . GLY A 1 335 ? 17.429 -41.856 10.420 1.00 39.76 327 GLY A CA 1
ATOM 2348 C C . GLY A 1 335 ? 17.322 -40.449 9.867 1.00 39.75 327 GLY A C 1
ATOM 2349 O O . GLY A 1 335 ? 17.852 -39.502 10.453 1.00 40.36 327 GLY A O 1
ATOM 2350 N N . VAL A 1 336 ? 16.656 -40.322 8.724 1.00 40.13 328 VAL A N 1
ATOM 2351 C CA . VAL A 1 336 ? 16.450 -39.046 8.053 1.00 36.44 328 VAL A CA 1
ATOM 2352 C C . VAL A 1 336 ? 14.995 -38.641 8.241 1.00 36.84 328 VAL A C 1
ATOM 2353 O O . VAL A 1 336 ? 14.080 -39.364 7.825 1.00 36.67 328 VAL A O 1
ATOM 2357 N N . ILE A 1 337 ? 14.780 -37.479 8.850 1.00 37.01 329 ILE A N 1
ATOM 2358 C CA . ILE A 1 337 ? 13.443 -36.976 9.153 1.00 33.08 329 ILE A CA 1
ATOM 2359 C C . ILE A 1 337 ? 13.243 -35.659 8.420 1.00 38.05 329 ILE A C 1
ATOM 2360 O O . ILE A 1 337 ? 14.016 -34.708 8.606 1.00 42.11 329 ILE A O 1
ATOM 2365 N N . ASN A 1 338 ? 12.220 -35.598 7.583 1.00 36.28 330 ASN A N 1
ATOM 2366 C CA . ASN A 1 338 ? 11.960 -34.403 6.798 1.00 37.37 330 ASN A CA 1
ATOM 2367 C C . ASN A 1 338 ? 10.617 -33.834 7.221 1.00 40.02 330 ASN A C 1
ATOM 2368 O O . ASN A 1 338 ? 9.588 -34.507 7.103 1.00 40.71 330 ASN A O 1
ATOM 2373 N N . GLU A 1 339 ? 10.629 -32.612 7.726 1.00 43.27 331 GLU A N 1
ATOM 2374 C CA . GLU A 1 339 ? 9.423 -31.972 8.225 1.00 41.46 331 GLU A CA 1
ATOM 2375 C C . GLU A 1 339 ? 9.094 -30.829 7.275 1.00 45.75 331 GLU A C 1
ATOM 2376 O O . GLU A 1 339 ? 9.670 -29.744 7.361 1.00 54.34 331 GLU A O 1
ATOM 2382 N N . THR A 1 340 ? 8.157 -31.076 6.369 1.00 48.19 332 THR A N 1
ATOM 2383 C CA . THR A 1 340 ? 7.770 -30.102 5.367 1.00 52.78 332 THR A CA 1
ATOM 2384 C C . THR A 1 340 ? 6.480 -29.377 5.717 1.00 54.74 332 THR A C 1
ATOM 2385 O O . THR A 1 340 ? 6.116 -28.426 5.027 1.00 51.83 332 THR A O 1
ATOM 2389 N N . ILE A 1 341 ? 5.779 -29.809 6.763 1.00 52.11 333 ILE A N 1
ATOM 2390 C CA . ILE A 1 341 ? 4.462 -29.278 7.088 1.00 58.99 333 ILE A CA 1
ATOM 2391 C C . ILE A 1 341 ? 4.590 -28.267 8.222 1.00 55.57 333 ILE A C 1
ATOM 2392 O O . ILE A 1 341 ? 4.383 -27.068 8.013 1.00 62.84 333 ILE A O 1
ATOM 2397 N N . PHE A 1 342 ? 4.958 -28.731 9.415 1.00 57.89 334 PHE A N 1
ATOM 2398 C CA . PHE A 1 342 ? 5.069 -27.837 10.570 1.00 59.40 334 PHE A CA 1
ATOM 2399 C C . PHE A 1 342 ? 6.061 -26.713 10.288 1.00 67.06 334 PHE A C 1
ATOM 2400 O O . PHE A 1 342 ? 7.253 -26.965 10.086 1.00 65.95 334 PHE A O 1
ATOM 2408 N N . GLU A 1 343 ? 5.569 -25.469 10.288 1.00 73.70 335 GLU A N 1
ATOM 2409 C CA . GLU A 1 343 ? 6.405 -24.336 9.889 1.00 71.07 335 GLU A CA 1
ATOM 2410 C C . GLU A 1 343 ? 7.504 -24.072 10.917 1.00 68.79 335 GLU A C 1
ATOM 2411 O O . GLU A 1 343 ? 8.691 -24.020 10.576 1.00 69.12 335 GLU A O 1
ATOM 2413 N N . ASN A 1 344 ? 7.133 -23.893 12.183 1.00 67.46 336 ASN A N 1
ATOM 2414 C CA . ASN A 1 344 ? 8.152 -23.653 13.204 1.00 68.89 336 ASN A CA 1
ATOM 2415 C C . ASN A 1 344 ? 8.691 -25.011 13.616 1.00 66.59 336 ASN A C 1
ATOM 2416 O O . ASN A 1 344 ? 8.308 -25.581 14.639 1.00 60.53 336 ASN A O 1
ATOM 2421 N N . ARG A 1 345 ? 9.686 -25.472 12.877 1.00 63.01 337 ARG A N 1
ATOM 2422 C CA . ARG A 1 345 ? 10.113 -26.856 12.937 1.00 56.66 337 ARG A CA 1
ATOM 2423 C C . ARG A 1 345 ? 11.316 -27.024 13.845 1.00 51.55 337 ARG A C 1
ATOM 2424 O O . ARG A 1 345 ? 12.130 -26.110 14.018 1.00 55.56 337 ARG A O 1
ATOM 2432 N N . PHE A 1 346 ? 11.385 -28.200 14.456 1.00 40.29 338 PHE A N 1
ATOM 2433 C CA . PHE A 1 346 ? 12.573 -28.673 15.142 1.00 44.19 338 PHE A CA 1
ATOM 2434 C C . PHE A 1 346 ? 12.898 -27.854 16.394 1.00 45.53 338 PHE A C 1
ATOM 2435 O O . PHE A 1 346 ? 14.055 -27.772 16.804 1.00 41.24 338 PHE A O 1
ATOM 2443 N N . MET A 1 347 ? 11.883 -27.253 17.013 1.00 43.11 339 MET A N 1
ATOM 2444 C CA . MET A 1 347 ? 12.109 -26.536 18.263 1.00 48.86 339 MET A CA 1
ATOM 2445 C C . MET A 1 347 ? 12.680 -27.462 19.326 1.00 42.25 339 MET A C 1
ATOM 2446 O O . MET A 1 347 ? 13.471 -27.033 20.169 1.00 47.81 339 MET A O 1
ATOM 2451 N N . HIS A 1 348 ? 12.303 -28.735 19.286 1.00 39.33 340 HIS A N 1
ATOM 2452 C CA . HIS A 1 348 ? 12.750 -29.718 20.257 1.00 39.96 340 HIS A CA 1
ATOM 2453 C C . HIS A 1 348 ? 14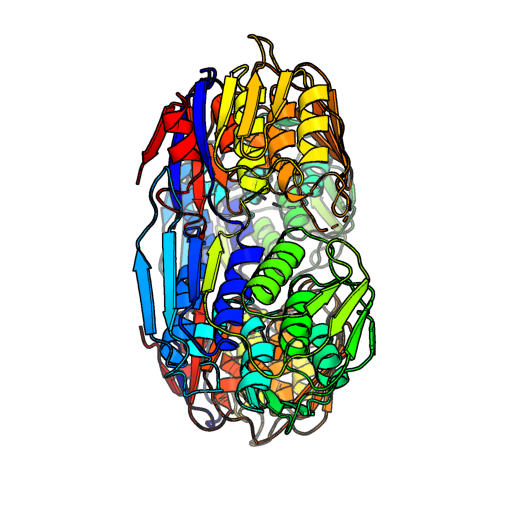.190 -30.175 20.036 1.00 41.61 340 HIS A C 1
ATOM 2454 O O . HIS A 1 348 ? 14.748 -30.845 20.914 1.00 35.36 340 HIS A O 1
ATOM 2461 N N . VAL A 1 349 ? 14.807 -29.838 18.896 1.00 35.86 341 VAL A N 1
ATOM 2462 C CA . VAL A 1 349 ? 16.122 -30.393 18.571 1.00 36.20 341 VAL A CA 1
ATOM 2463 C C . VAL A 1 349 ? 17.169 -29.971 19.599 1.00 35.80 341 VAL A C 1
ATOM 2464 O O . VAL A 1 349 ? 17.934 -30.804 20.093 1.00 34.40 341 VAL A O 1
ATOM 2468 N N . ASN A 1 350 ? 17.244 -28.671 19.913 1.00 34.45 342 ASN A N 1
ATOM 2469 C CA . ASN A 1 350 ? 18.287 -28.211 20.829 1.00 39.28 342 ASN A CA 1
ATOM 2470 C C . ASN A 1 350 ? 18.127 -28.806 22.223 1.00 36.53 342 ASN A C 1
ATOM 2471 O O . ASN A 1 350 ? 19.132 -29.003 22.917 1.00 37.42 342 ASN A O 1
ATOM 2476 N N . GLU A 1 351 ? 16.891 -29.123 22.640 1.00 36.67 343 GLU A N 1
ATOM 2477 C CA . GLU A 1 351 ? 16.697 -29.779 23.936 1.00 37.66 343 GLU A CA 1
ATOM 2478 C C . GLU A 1 351 ? 17.167 -31.228 23.879 1.00 38.04 343 GLU A C 1
ATOM 2479 O O . GLU A 1 351 ? 17.855 -31.693 24.789 1.00 32.77 343 GLU A O 1
ATOM 2485 N N . LEU A 1 352 ? 16.851 -31.947 22.784 1.00 32.14 344 LEU A N 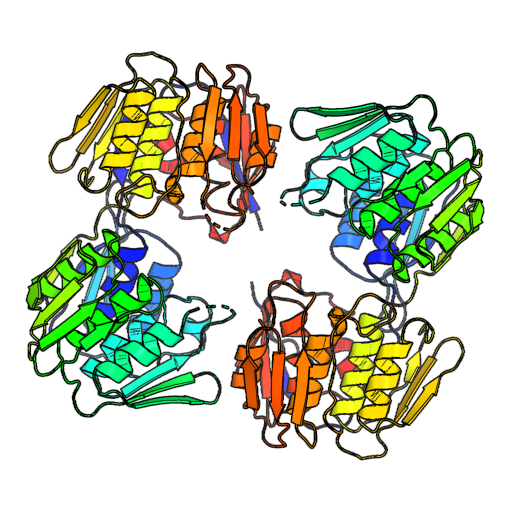1
ATOM 2486 C CA . LEU A 1 352 ? 17.379 -33.303 22.617 1.00 34.92 344 LEU A CA 1
ATOM 2487 C C . LEU A 1 352 ? 18.902 -33.315 22.624 1.00 34.19 344 LEU A C 1
ATOM 2488 O O . LEU A 1 352 ? 19.508 -34.272 23.123 1.00 34.53 344 LEU A O 1
ATOM 2493 N N . LEU A 1 353 ? 19.537 -32.257 22.096 1.00 31.58 345 LEU A N 1
ATOM 2494 C CA . LEU A 1 353 ? 20.992 -32.160 22.130 1.00 35.40 345 LEU A CA 1
ATOM 2495 C C . LEU A 1 353 ? 21.521 -32.072 23.564 1.00 36.76 345 LEU A C 1
ATOM 2496 O O . LEU A 1 353 ? 22.642 -32.522 23.836 1.00 35.53 345 LEU A O 1
ATOM 2501 N N . ARG A 1 354 ? 20.765 -31.461 24.475 1.00 34.99 346 ARG A N 1
ATOM 2502 C CA . ARG A 1 354 ? 21.211 -31.405 25.870 1.00 37.06 346 ARG A CA 1
ATOM 2503 C C . ARG A 1 354 ? 21.282 -32.792 26.490 1.00 37.00 346 ARG A C 1
ATOM 2504 O O . ARG A 1 354 ? 22.044 -33.003 27.437 1.00 43.61 346 ARG A O 1
ATOM 2512 N N . LEU A 1 355 ? 20.528 -33.747 25.959 1.00 34.67 347 LEU A N 1
ATOM 2513 C CA . LEU A 1 355 ? 20.578 -35.121 26.420 1.00 36.04 347 LEU A CA 1
ATOM 2514 C C . LEU A 1 355 ? 21.677 -35.923 25.744 1.00 40.29 347 LEU A C 1
ATOM 2515 O O . LEU A 1 355 ? 21.797 -37.127 26.005 1.00 40.30 347 LEU A O 1
ATOM 2520 N N . GLY A 1 356 ? 22.473 -35.293 24.885 1.00 33.70 348 GLY A N 1
ATOM 2521 C CA . GLY A 1 356 ? 23.537 -35.990 24.215 1.00 37.89 348 GLY A CA 1
ATOM 2522 C C . GLY A 1 356 ? 23.170 -36.537 22.858 1.00 35.85 348 GLY A C 1
ATOM 2523 O O . GLY A 1 356 ? 23.960 -37.294 22.291 1.00 37.77 348 GLY A O 1
ATOM 2524 N N . ALA A 1 357 ? 22.003 -36.192 22.322 1.00 36.25 349 ALA A N 1
ATOM 2525 C CA . ALA A 1 357 ? 21.595 -36.739 21.028 1.00 36.00 349 ALA A CA 1
ATOM 2526 C C . ALA A 1 357 ? 22.492 -36.217 19.910 1.00 39.59 349 ALA A C 1
ATOM 2527 O O . ALA A 1 357 ? 23.097 -35.143 20.003 1.00 39.91 349 ALA A O 1
ATOM 2529 N N . ASP A 1 358 ? 22.567 -37.002 18.831 1.00 37.73 350 ASP A N 1
ATOM 2530 C CA . ASP A 1 358 ? 23.365 -36.684 17.654 1.00 40.93 350 ASP A CA 1
ATOM 2531 C C . ASP A 1 358 ? 22.375 -36.339 16.551 1.00 40.00 350 ASP A C 1
ATOM 2532 O O . ASP A 1 358 ? 21.835 -37.233 15.898 1.00 38.63 350 ASP A O 1
ATOM 2537 N N . ILE A 1 359 ? 22.133 -35.045 16.359 1.00 40.59 351 ILE A N 1
ATOM 2538 C CA . ILE A 1 359 ? 21.150 -34.545 15.406 1.00 38.00 351 ILE A CA 1
ATOM 2539 C C . ILE A 1 359 ? 21.805 -33.411 14.637 1.00 38.46 351 ILE A C 1
ATOM 2540 O O . ILE A 1 359 ? 22.347 -32.479 15.239 1.00 40.94 351 ILE A O 1
ATOM 2545 N N . GLN A 1 360 ? 21.778 -33.494 13.317 1.00 36.55 352 GLN A N 1
ATOM 2546 C CA . GLN A 1 360 ? 22.201 -32.391 12.475 1.00 39.75 352 GLN A CA 1
ATOM 2547 C C . GLN A 1 360 ? 21.004 -31.963 11.639 1.00 43.03 352 GLN A C 1
ATOM 2548 O O . GLN A 1 360 ? 20.222 -32.803 11.187 1.00 41.88 352 GLN A O 1
ATOM 2554 N N . VAL A 1 361 ? 20.814 -30.658 11.482 1.00 44.56 353 VAL A N 1
ATOM 2555 C CA . VAL A 1 361 ? 19.675 -30.128 10.738 1.00 46.24 353 VAL A CA 1
ATOM 2556 C C . VAL A 1 361 ? 20.175 -29.451 9.471 1.00 42.77 353 VAL A C 1
ATOM 2557 O O . VAL A 1 361 ? 21.116 -28.649 9.512 1.00 46.77 353 VAL A O 1
ATOM 2561 N N . GLU A 1 362 ? 19.535 -29.769 8.351 1.00 44.04 354 GLU A N 1
ATOM 2562 C CA . GLU A 1 362 ? 19.831 -29.170 7.053 1.00 47.98 354 GLU A CA 1
ATOM 2563 C C . GLU A 1 362 ? 18.490 -28.746 6.476 1.00 49.28 354 GLU A C 1
ATOM 2564 O O . GLU A 1 362 ? 17.759 -29.587 5.944 1.00 45.69 354 GLU A O 1
ATOM 2570 N N . GLY A 1 363 ? 18.155 -27.469 6.604 1.00 53.29 355 GLY A N 1
ATOM 2571 C CA . GLY A 1 363 ? 16.862 -27.014 6.118 1.00 57.34 355 GLY A CA 1
ATOM 2572 C C . GLY A 1 363 ? 15.728 -27.706 6.857 1.00 46.99 355 GLY A C 1
ATOM 2573 O O . GLY A 1 363 ? 15.648 -27.682 8.092 1.00 50.45 355 GLY A O 1
ATOM 2574 N N . HIS A 1 364 ? 14.841 -28.354 6.103 1.00 48.38 356 HIS A N 1
ATOM 2575 C CA . HIS A 1 364 ? 13.683 -29.050 6.659 1.00 49.11 356 HIS A CA 1
ATOM 2576 C C . HIS A 1 364 ? 13.989 -30.488 7.044 1.00 41.46 356 HIS A C 1
ATOM 2577 O O . HIS A 1 364 ? 13.080 -31.221 7.437 1.00 44.27 356 HIS A O 1
ATOM 2584 N N . THR A 1 365 ? 15.240 -30.908 6.944 1.00 42.67 357 THR A N 1
ATOM 2585 C CA . THR A 1 365 ? 15.625 -32.289 7.171 1.00 41.19 357 THR A CA 1
ATOM 2586 C C . THR A 1 365 ? 16.551 -32.375 8.372 1.00 42.98 357 THR A C 1
ATOM 2587 O O . THR A 1 365 ? 17.545 -31.643 8.450 1.00 44.08 357 THR A O 1
ATOM 2591 N N . ALA A 1 366 ? 16.250 -33.303 9.267 1.00 37.52 358 ALA A N 1
ATOM 2592 C CA . ALA A 1 366 ? 17.112 -33.639 10.387 1.00 38.77 358 ALA A CA 1
ATOM 2593 C C . ALA A 1 366 ? 17.703 -35.025 10.177 1.00 36.35 358 ALA A C 1
ATOM 2594 O O . ALA A 1 366 ? 16.989 -35.966 9.817 1.00 39.74 358 ALA A O 1
ATOM 2596 N N . ILE A 1 367 ? 19.004 -35.140 10.380 1.00 36.84 359 ILE A N 1
ATOM 2597 C CA . ILE A 1 367 ? 19.714 -36.410 10.305 1.00 35.57 359 ILE A CA 1
ATOM 2598 C C . ILE A 1 367 ? 20.045 -36.809 11.733 1.00 35.78 359 ILE A C 1
ATOM 2599 O O . ILE A 1 367 ? 20.781 -36.094 12.419 1.00 35.08 359 ILE A O 1
ATOM 2604 N N . VAL A 1 368 ? 19.539 -37.958 12.165 1.00 35.87 360 VAL A N 1
ATOM 2605 C CA . VAL A 1 368 ? 19.686 -38.423 13.545 1.00 39.06 360 VAL A CA 1
ATOM 2606 C C . VAL A 1 368 ? 20.513 -39.695 13.533 1.00 37.08 360 VAL A C 1
ATOM 2607 O O . VAL A 1 368 ? 20.110 -40.687 12.921 1.00 39.98 360 VAL A O 1
ATOM 2611 N N . ARG A 1 369 ? 21.645 -39.690 14.229 1.00 36.78 361 ARG A N 1
ATOM 2612 C CA . ARG A 1 369 ? 22.410 -40.913 14.423 1.00 36.20 361 ARG A CA 1
ATOM 2613 C C . ARG A 1 369 ? 22.110 -41.419 15.836 1.00 41.05 361 ARG A C 1
ATOM 2614 O O . ARG A 1 369 ? 22.431 -40.753 16.829 1.00 37.77 361 ARG A O 1
ATOM 2622 N N . GLY A 1 370 ? 21.466 -42.579 15.915 1.00 39.86 362 GLY A N 1
ATOM 2623 C CA . GLY A 1 370 ? 21.058 -43.103 17.202 1.00 37.89 362 GLY A CA 1
ATOM 2624 C C . GLY A 1 370 ? 22.251 -43.505 18.039 1.00 42.29 362 GLY A C 1
ATOM 2625 O O . GLY A 1 370 ? 23.320 -43.831 17.527 1.00 40.55 362 GLY A O 1
ATOM 2626 N N . SER A 1 371 ? 22.054 -43.481 19.354 1.00 38.26 363 SER A N 1
ATOM 2627 C CA . SER A 1 371 ? 23.137 -43.698 20.298 1.00 47.17 363 SER A CA 1
ATOM 2628 C C . SER A 1 371 ? 22.587 -44.387 21.534 1.00 44.95 363 SER A C 1
ATOM 2629 O O . SER A 1 371 ? 21.426 -44.189 21.908 1.00 40.81 363 SER A O 1
ATOM 2632 N N . GLU A 1 372 ? 23.441 -45.175 22.174 1.00 45.10 364 GLU A N 1
ATOM 2633 C CA . GLU A 1 372 ? 23.136 -45.761 23.472 1.00 46.98 364 GLU A CA 1
ATOM 2634 C C . GLU A 1 372 ? 23.603 -44.882 24.625 1.00 48.50 364 GLU A C 1
ATOM 2635 O O . GLU A 1 372 ? 23.559 -45.316 25.780 1.00 46.99 364 GLU A O 1
ATOM 2641 N N . HIS A 1 373 ? 24.040 -43.655 24.345 1.00 45.84 365 HIS A N 1
ATOM 2642 C CA . HIS A 1 373 ? 24.735 -42.859 25.349 1.00 48.67 365 HIS A CA 1
ATOM 2643 C C . HIS A 1 373 ? 24.004 -41.575 25.722 1.00 42.75 365 HIS A C 1
ATOM 2644 O O . HIS A 1 373 ? 24.64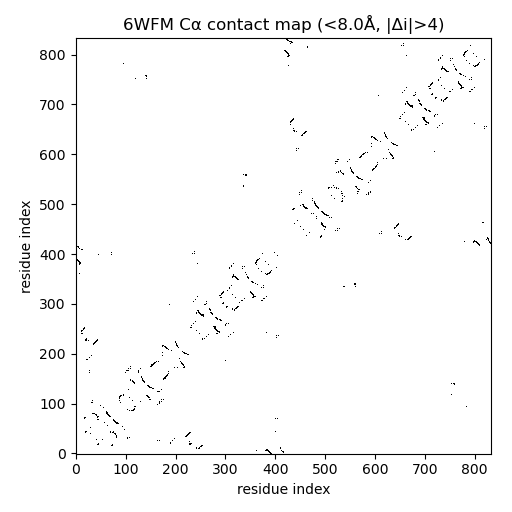5 -40.641 26.223 1.00 45.50 365 HIS A O 1
ATOM 2651 N N . LEU A 1 374 ? 22.694 -41.490 25.480 1.00 37.21 366 LEU A N 1
ATOM 2652 C CA . LEU A 1 374 ? 21.954 -40.336 25.969 1.00 39.97 366 LEU A CA 1
ATOM 2653 C C . LEU A 1 374 ? 22.051 -40.310 27.486 1.00 39.69 366 LEU A C 1
ATOM 2654 O O . LEU A 1 374 ? 21.983 -41.351 28.146 1.00 38.93 366 LEU A O 1
ATOM 2659 N N . SER A 1 375 ? 22.278 -39.124 28.027 1.00 35.68 367 SER A N 1
ATOM 2660 C CA . SER A 1 375 ? 22.420 -38.926 29.462 1.00 39.52 367 SER A CA 1
ATOM 2661 C C . SER A 1 375 ? 21.412 -37.869 29.890 1.00 40.24 367 SER A C 1
ATOM 2662 O O . SER A 1 375 ? 21.305 -36.820 29.243 1.00 39.76 367 SER A O 1
ATOM 2665 N N . GLY A 1 376 ? 20.662 -38.169 30.944 1.00 38.47 368 GLY A N 1
ATOM 2666 C CA . GLY A 1 376 ? 19.625 -37.252 31.390 1.00 36.99 368 GLY A CA 1
ATOM 2667 C C . GLY A 1 376 ? 20.212 -35.923 31.832 1.00 39.33 368 GLY A C 1
ATOM 2668 O O . GLY A 1 376 ? 21.297 -35.858 32.408 1.00 39.37 368 GLY A O 1
ATOM 2669 N N . ALA A 1 377 ? 19.474 -34.858 31.558 1.00 36.65 369 ALA A N 1
ATOM 2670 C CA . ALA A 1 377 ? 19.920 -33.514 31.904 1.00 38.56 369 ALA A CA 1
ATOM 2671 C C . ALA A 1 377 ? 18.694 -32.629 31.998 1.00 35.50 369 ALA A C 1
ATOM 2672 O O . ALA A 1 377 ? 17.594 -33.033 31.587 1.00 34.23 369 ALA A O 1
ATOM 2674 N N . PRO A 1 378 ? 18.827 -31.433 32.579 1.00 39.39 370 PRO A N 1
ATOM 2675 C CA . PRO A 1 378 ? 17.709 -30.489 32.573 1.00 38.49 370 PRO A CA 1
ATOM 2676 C C . PRO A 1 378 ? 17.407 -30.042 31.150 1.00 38.96 370 PRO A C 1
ATOM 2677 O O . PRO A 1 378 ? 18.309 -29.634 30.419 1.00 36.86 370 PRO A O 1
ATOM 2681 N N . VAL A 1 379 ? 16.128 -30.099 30.777 1.00 37.74 371 VAL A N 1
ATOM 2682 C CA . VAL A 1 379 ? 15.639 -29.655 29.477 1.00 41.24 371 VAL A CA 1
ATOM 2683 C C . VAL A 1 379 ? 14.328 -28.926 29.711 1.00 42.92 371 VAL A C 1
ATOM 2684 O O . VAL A 1 379 ? 13.698 -29.058 30.762 1.00 39.26 371 VAL A O 1
ATOM 2688 N N . MET A 1 380 ? 13.905 -28.175 28.706 1.00 35.70 372 MET A N 1
ATOM 2689 C CA . MET A 1 380 ? 12.736 -27.317 28.817 1.00 42.11 372 MET A CA 1
ATOM 2690 C C . MET A 1 380 ? 11.762 -27.618 27.688 1.00 43.39 372 MET A C 1
ATOM 2691 O O . MET A 1 380 ? 12.167 -27.763 26.532 1.00 36.35 372 MET A O 1
ATOM 2696 N N . ALA A 1 381 ? 10.476 -27.695 28.016 1.00 38.63 373 ALA A N 1
ATOM 2697 C CA . ALA A 1 381 ? 9.448 -27.985 27.024 1.00 42.52 373 ALA A CA 1
ATOM 2698 C C . ALA A 1 381 ? 8.413 -26.872 27.061 1.00 43.26 373 ALA A C 1
ATOM 2699 O O . ALA A 1 381 ? 7.654 -26.754 28.031 1.00 43.11 373 ALA A O 1
ATOM 2701 N N . THR A 1 382 ? 8.362 -26.065 26.006 1.00 42.20 374 THR A N 1
ATOM 2702 C CA . THR A 1 382 ? 7.386 -24.984 25.941 1.00 47.18 374 THR A CA 1
ATOM 2703 C C . THR A 1 382 ? 6.304 -25.257 24.914 1.00 44.30 374 THR A C 1
ATOM 2704 O O . THR A 1 382 ? 5.464 -24.386 24.662 1.00 45.58 374 THR A O 1
ATOM 2708 N N . ASP A 1 383 ? 6.284 -26.459 24.346 1.00 41.62 375 ASP A N 1
ATOM 2709 C CA . ASP A 1 383 ? 5.281 -26.831 23.364 1.00 40.67 375 ASP A CA 1
ATOM 2710 C C . ASP A 1 383 ? 5.087 -28.341 23.394 1.00 37.00 375 ASP A C 1
ATOM 2711 O O . ASP A 1 383 ? 5.912 -29.086 23.928 1.00 36.87 375 ASP A O 1
ATOM 2716 N N . LEU A 1 384 ? 3.994 -28.791 22.776 1.00 38.08 376 LEU A N 1
ATOM 2717 C CA . LEU A 1 384 ? 3.647 -30.214 22.777 1.00 36.77 376 LEU A CA 1
ATOM 2718 C C . LEU A 1 384 ? 4.757 -31.086 22.195 1.00 38.87 376 LEU A C 1
ATOM 2719 O O . LEU A 1 384 ? 4.998 -32.201 22.679 1.00 35.67 376 LEU A O 1
ATOM 2724 N N . ARG A 1 385 ? 5.405 -30.632 21.109 1.00 34.47 377 ARG A N 1
ATOM 2725 C CA . ARG A 1 385 ? 6.438 -31.455 20.488 1.00 35.30 377 ARG A CA 1
ATOM 2726 C C . ARG A 1 385 ? 7.619 -31.637 21.418 1.00 35.33 377 ARG A C 1
ATOM 2727 O O . ARG A 1 385 ? 8.138 -32.749 21.563 1.00 38.37 377 ARG A O 1
ATOM 2735 N N . ALA A 1 386 ? 8.109 -30.538 21.998 1.00 34.10 378 ALA A N 1
ATOM 2736 C CA . ALA A 1 386 ? 9.180 -30.653 22.982 1.00 38.05 378 ALA A CA 1
ATOM 2737 C C . ALA A 1 386 ? 8.783 -31.584 24.125 1.00 38.88 378 ALA A C 1
ATOM 2738 O O . ALA A 1 386 ? 9.563 -32.455 24.521 1.00 37.52 378 ALA A O 1
ATOM 2740 N N . SER A 1 387 ? 7.553 -31.447 24.635 1.00 34.19 379 SER A N 1
ATOM 2741 C CA . SER A 1 387 ? 7.131 -32.240 25.789 1.00 32.74 379 SER A CA 1
ATOM 2742 C C . SER A 1 387 ? 7.140 -33.728 25.471 1.00 30.96 379 SER A C 1
ATOM 2743 O O . SER A 1 387 ? 7.758 -34.535 26.186 1.00 25.88 379 SER A O 1
ATOM 2746 N N . ALA A 1 388 ? 6.458 -34.113 24.388 1.00 31.15 380 ALA A N 1
ATOM 2747 C CA . ALA A 1 388 ? 6.366 -35.517 24.031 1.00 32.97 380 ALA A CA 1
ATOM 2748 C C . ALA A 1 388 ? 7.740 -36.089 23.711 1.00 31.44 380 ALA A C 1
ATOM 2749 O O . ALA A 1 388 ? 8.087 -37.180 24.182 1.00 31.69 380 ALA A O 1
ATOM 2751 N N . SER A 1 389 ? 8.549 -35.364 22.923 1.00 31.81 381 SER A N 1
ATOM 2752 C CA A SER A 1 389 ? 9.832 -35.934 22.514 0.62 29.55 381 SER A CA 1
ATOM 2753 C CA B SER A 1 389 ? 9.846 -35.895 22.506 0.38 29.12 381 SER A CA 1
ATOM 2754 C C . SER A 1 389 ? 10.807 -36.027 23.686 1.00 31.06 381 SER A C 1
ATOM 2755 O O . SER A 1 389 ? 11.565 -36.996 23.777 1.00 28.81 381 SER A O 1
ATOM 2760 N N . LEU A 1 390 ? 10.804 -35.040 24.582 1.00 29.24 382 LEU A N 1
ATOM 2761 C CA . LEU A 1 390 ? 11.738 -35.057 25.702 1.00 30.99 382 LEU A CA 1
ATOM 2762 C C . LEU A 1 390 ? 11.352 -36.103 26.742 1.00 29.01 382 LEU A C 1
ATOM 2763 O O . LEU A 1 390 ? 12.230 -36.769 27.309 1.00 31.30 382 LEU A O 1
ATOM 2768 N N . ILE A 1 391 ? 10.052 -36.270 27.011 1.00 31.85 383 ILE A N 1
ATOM 2769 C CA . ILE A 1 391 ? 9.631 -37.338 27.919 1.00 29.22 383 ILE A CA 1
ATOM 2770 C C . ILE A 1 391 ? 10.022 -38.689 27.348 1.00 34.90 383 ILE A C 1
ATOM 2771 O O . ILE A 1 391 ? 10.571 -39.547 28.054 1.00 28.18 383 ILE A O 1
ATOM 2776 N N . LEU A 1 392 ? 9.781 -38.896 26.040 1.00 27.99 384 LEU A N 1
ATOM 2777 C CA . LEU A 1 392 ? 10.132 -40.171 25.434 1.00 27.82 384 LEU A CA 1
ATOM 2778 C C . LEU A 1 392 ? 11.641 -40.402 25.491 1.00 28.09 384 LEU A C 1
ATOM 2779 O O . LEU A 1 392 ? 12.097 -41.479 25.887 1.00 28.73 384 LEU A O 1
ATOM 2784 N N . ALA A 1 393 ? 12.439 -39.400 25.098 1.00 26.76 385 ALA A N 1
ATOM 2785 C CA . ALA A 1 393 ? 13.887 -39.554 25.217 1.00 30.74 385 ALA A CA 1
ATOM 2786 C C . ALA A 1 393 ? 14.292 -39.822 26.668 1.00 31.44 385 ALA A C 1
ATOM 2787 O O . ALA A 1 393 ? 15.233 -40.580 26.931 1.00 29.49 385 ALA A O 1
ATOM 2789 N N . GLY A 1 394 ? 13.611 -39.181 27.619 1.00 30.47 386 GLY A N 1
ATOM 2790 C CA . GLY A 1 394 ? 13.928 -39.404 29.031 1.00 32.61 386 GLY A CA 1
ATOM 2791 C C . GLY A 1 394 ? 13.745 -40.851 29.451 1.00 34.55 386 GLY A C 1
ATOM 2792 O O . GLY A 1 394 ? 14.410 -41.319 30.383 1.00 34.73 386 GLY A O 1
ATOM 2793 N N . LEU A 1 395 ? 12.855 -41.581 28.765 1.00 29.09 387 LEU A N 1
ATOM 2794 C CA . LEU A 1 395 ? 12.623 -42.989 29.085 1.00 30.87 387 LEU A CA 1
ATOM 2795 C C . LEU A 1 395 ? 13.861 -43.854 28.900 1.00 34.33 387 LEU A C 1
ATOM 2796 O O . LEU A 1 395 ? 13.955 -44.923 29.523 1.00 34.30 387 LEU A O 1
ATOM 2801 N N . MET A 1 396 ? 14.813 -43.435 28.061 1.00 33.80 388 MET A N 1
ATOM 2802 C CA . MET A 1 396 ? 15.988 -44.254 27.817 1.00 35.56 388 MET A CA 1
ATOM 2803 C C . MET A 1 396 ? 17.312 -43.583 28.149 1.00 34.57 388 MET A C 1
ATOM 2804 O O . MET A 1 396 ? 18.326 -44.281 28.219 1.00 40.06 388 MET A O 1
ATOM 2809 N N . ALA A 1 397 ? 17.341 -42.274 28.359 1.00 34.16 389 ALA A N 1
ATOM 2810 C CA . ALA A 1 397 ? 18.583 -41.617 28.728 1.00 37.25 389 ALA A CA 1
ATOM 2811 C C . ALA A 1 397 ? 19.013 -42.084 30.115 1.00 39.47 389 ALA A C 1
ATOM 2812 O O . ALA A 1 397 ? 18.184 -42.396 30.973 1.00 38.20 389 ALA A O 1
ATOM 2814 N N . SER A 1 398 ? 20.317 -42.154 30.325 1.00 38.74 390 SER A N 1
ATOM 2815 C CA . SER A 1 398 ? 20.825 -42.617 31.611 1.00 37.77 390 SER A CA 1
ATOM 2816 C C . SER A 1 398 ? 20.565 -41.587 32.698 1.00 38.70 390 SER A C 1
ATOM 2817 O O . SER A 1 398 ? 20.653 -40.378 32.465 1.00 42.05 390 SER A O 1
ATOM 2820 N N . GLY A 1 399 ? 20.262 -42.076 33.898 1.00 39.91 391 GLY A N 1
ATOM 2821 C CA . GLY A 1 399 ? 20.009 -41.180 35.018 1.00 40.04 391 GLY A CA 1
ATOM 2822 C C . GLY A 1 399 ? 18.665 -40.499 34.873 1.00 37.34 391 GLY A C 1
ATOM 2823 O O . GLY A 1 399 ? 17.702 -41.064 34.341 1.00 39.98 391 GLY A O 1
ATOM 2824 N N . ASP A 1 400 ? 18.611 -39.246 35.308 1.00 36.36 392 ASP A N 1
ATOM 2825 C CA . ASP A 1 400 ? 17.365 -38.511 35.442 1.00 36.57 392 ASP A CA 1
ATOM 2826 C C . ASP A 1 400 ? 17.320 -37.357 34.456 1.00 35.60 392 ASP A C 1
ATOM 2827 O O . ASP A 1 400 ? 18.234 -36.528 34.413 1.00 36.07 392 ASP A O 1
ATOM 2832 N N . THR A 1 401 ? 16.229 -37.282 33.711 1.00 32.55 393 THR A N 1
ATOM 2833 C CA . THR A 1 401 ? 15.944 -36.154 32.844 1.00 32.89 393 THR A CA 1
ATOM 2834 C C . THR A 1 401 ? 14.909 -35.274 33.526 1.00 33.64 393 THR A C 1
ATOM 2835 O O . THR A 1 401 ? 13.828 -35.751 33.897 1.00 36.14 393 THR A O 1
ATOM 2839 N N . THR A 1 402 ? 15.234 -33.994 33.692 1.00 33.35 394 THR A N 1
ATOM 2840 C CA . THR A 1 402 ? 14.390 -33.061 34.431 1.00 37.93 394 THR A CA 1
ATOM 2841 C C . THR A 1 402 ? 13.782 -32.085 33.439 1.00 39.21 394 THR A C 1
ATOM 2842 O O . THR A 1 402 ? 14.479 -31.206 32.929 1.00 38.46 394 THR A O 1
ATOM 2846 N N . ILE A 1 403 ? 12.487 -32.243 33.179 1.00 34.82 395 ILE A N 1
ATOM 2847 C CA . ILE A 1 403 ? 11.790 -31.504 32.137 1.00 37.29 395 ILE A CA 1
ATOM 2848 C C . ILE A 1 403 ? 10.983 -30.387 32.780 1.00 42.05 395 ILE A C 1
ATOM 2849 O O . ILE A 1 403 ? 10.001 -30.641 33.491 1.00 38.74 395 ILE A O 1
ATOM 2854 N N . ASP A 1 404 ? 11.392 -29.150 32.507 1.00 38.16 396 ASP A N 1
ATOM 2855 C CA . ASP A 1 404 ? 10.609 -27.971 32.857 1.00 41.76 396 ASP A CA 1
ATOM 2856 C C . ASP A 1 404 ? 9.559 -27.763 31.779 1.00 47.44 396 ASP A C 1
ATOM 2857 O O . ASP A 1 404 ? 9.906 -27.531 30.613 1.00 45.59 396 ASP A O 1
ATOM 2862 N N . ARG A 1 405 ? 8.284 -27.841 32.146 1.00 44.72 397 ARG A N 1
ATOM 2863 C CA . ARG A 1 405 ? 7.208 -27.754 31.166 1.00 44.41 397 ARG A CA 1
ATOM 2864 C C . ARG A 1 405 ? 6.271 -26.609 31.509 1.00 51.80 397 ARG A C 1
ATOM 2865 O O . ARG A 1 405 ? 5.888 -26.429 32.671 1.00 45.42 397 ARG A O 1
ATOM 2873 N N . ILE A 1 406 ? 5.889 -25.856 30.481 1.00 44.41 398 ILE A N 1
ATOM 2874 C CA . ILE A 1 406 ? 5.029 -24.696 30.667 1.00 51.65 398 ILE A CA 1
ATOM 2875 C C . ILE A 1 406 ? 3.634 -25.138 31.125 1.00 51.48 398 ILE A C 1
ATOM 2876 O O . ILE A 1 406 ? 3.149 -26.227 30.780 1.00 41.63 398 ILE A O 1
ATOM 2881 N N . TYR A 1 407 ? 2.987 -24.281 31.927 1.00 52.88 399 TYR A N 1
ATOM 2882 C CA . TYR A 1 407 ? 1.798 -24.689 32.676 1.00 49.32 399 TYR A CA 1
ATOM 2883 C C . TYR A 1 407 ? 0.658 -25.137 31.763 1.00 50.33 399 TYR A C 1
ATOM 2884 O O . TYR A 1 407 ? -0.059 -26.089 32.091 1.00 42.66 399 TYR A O 1
ATOM 2893 N N . HIS A 1 408 ? 0.455 -24.456 30.623 1.00 51.43 400 HIS A N 1
ATOM 2894 C CA . HIS A 1 408 ? -0.729 -24.733 29.808 1.00 49.01 400 HIS A CA 1
ATOM 2895 C C . HIS A 1 408 ? -0.692 -26.098 29.124 1.00 40.23 400 HIS A C 1
ATOM 2896 O O . HIS A 1 408 ? -1.724 -26.537 28.615 1.00 44.60 400 HIS A O 1
ATOM 2903 N N . LEU A 1 409 ? 0.436 -26.800 29.131 1.00 36.44 401 LEU A N 1
ATOM 2904 C CA . LEU A 1 409 ? 0.458 -28.159 28.617 1.00 37.13 401 LEU A CA 1
ATOM 2905 C C . LEU A 1 409 ? -0.096 -29.195 29.600 1.00 35.43 401 LEU A C 1
ATOM 2906 O O . LEU A 1 409 ? -0.262 -30.364 29.229 1.00 36.16 401 LEU A O 1
ATOM 2911 N N . ASP A 1 410 ? -0.377 -28.807 30.832 1.00 37.01 402 ASP A N 1
ATOM 2912 C CA . ASP A 1 410 ? -0.736 -29.780 31.860 1.00 37.51 402 ASP A CA 1
ATOM 2913 C C . ASP A 1 410 ? -2.141 -30.311 31.619 1.00 30.71 402 ASP A C 1
ATOM 2914 O O . ASP A 1 410 ? -3.107 -29.556 31.687 1.00 32.69 402 ASP A O 1
ATOM 2919 N N . ARG A 1 411 ? -2.255 -31.606 31.342 1.00 29.82 403 ARG A N 1
ATOM 2920 C CA . ARG A 1 411 ? -3.555 -32.259 31.200 1.00 31.19 403 ARG A CA 1
ATOM 2921 C C . ARG A 1 411 ? -3.876 -33.204 32.361 1.00 34.19 403 ARG A C 1
ATOM 2922 O O . ARG A 1 411 ? -4.791 -34.031 32.244 1.00 32.39 403 ARG A O 1
ATOM 2930 N N . GLY A 1 412 ? -3.145 -33.107 33.470 1.00 33.09 404 GLY A N 1
ATOM 2931 C CA . GLY A 1 412 ? -3.486 -33.910 34.638 1.00 31.33 404 GLY A CA 1
ATOM 2932 C C . GLY A 1 412 ? -3.421 -35.388 34.328 1.00 29.33 404 GLY A C 1
ATOM 2933 O O . GLY A 1 412 ? -2.406 -35.895 33.848 1.00 32.37 404 GLY A O 1
ATOM 2934 N N . TYR A 1 413 ? -4.527 -36.095 34.570 1.00 30.80 405 TYR A N 1
ATOM 2935 C CA . TYR A 1 413 ? -4.531 -37.542 34.370 1.00 30.97 405 TYR A CA 1
ATOM 2936 C C . TYR A 1 413 ? -4.332 -37.938 32.906 1.00 34.75 405 TYR A C 1
ATOM 2937 O O . TYR A 1 413 ? -4.077 -39.116 32.633 1.00 33.85 405 TYR A O 1
ATOM 2946 N N . GLU A 1 414 ? -4.428 -37.006 31.964 1.00 36.58 406 GLU A N 1
ATOM 2947 C CA . GLU A 1 414 ? -4.136 -37.350 30.571 1.00 36.00 406 GLU A CA 1
ATOM 2948 C C . GLU A 1 414 ? -2.793 -36.805 30.088 1.00 37.61 406 GLU A C 1
ATOM 2949 O O . GLU A 1 414 ? -2.497 -36.871 28.881 1.00 35.79 406 GLU A O 1
ATOM 2955 N N . ASN A 1 415 ? -1.945 -36.321 30.998 1.00 33.45 407 ASN A N 1
ATOM 2956 C CA . ASN A 1 415 ? -0.528 -36.202 30.669 1.00 36.30 407 ASN A CA 1
ATOM 2957 C C . ASN A 1 415 ? 0.020 -37.567 30.288 1.00 38.18 407 ASN A C 1
ATOM 2958 O O . ASN A 1 415 ? -0.328 -38.573 30.911 1.00 39.26 407 ASN A O 1
ATOM 2963 N N . ILE A 1 416 ? 0.884 -37.616 29.263 1.00 31.06 408 ILE A N 1
ATOM 2964 C CA . ILE A 1 416 ? 1.353 -38.933 28.834 1.00 30.90 408 ILE A CA 1
ATOM 2965 C C . ILE A 1 416 ? 2.142 -39.611 29.949 1.00 30.01 408 ILE A C 1
ATOM 2966 O O . ILE A 1 416 ? 2.085 -40.837 30.098 1.00 33.87 408 ILE A O 1
ATOM 2971 N N . GLU A 1 417 ? 2.843 -38.838 30.782 1.00 31.56 409 GLU A N 1
ATOM 2972 C CA . GLU A 1 417 ? 3.662 -39.463 31.825 1.00 34.62 409 GLU A CA 1
ATOM 2973 C C . GLU A 1 417 ? 2.819 -40.270 32.816 1.00 35.46 409 GLU A C 1
ATOM 2974 O O . GLU A 1 417 ? 3.305 -41.272 33.364 1.00 34.33 409 GLU A O 1
ATOM 2980 N N . GLU A 1 418 ? 1.547 -39.901 33.021 1.00 37.17 410 GLU A N 1
ATOM 2981 C CA . GLU A 1 418 ? 0.701 -40.685 33.935 1.00 39.68 410 GLU A CA 1
ATOM 2982 C C . GLU A 1 418 ? 0.421 -42.077 33.375 1.00 39.29 410 GLU A C 1
ATOM 2983 O O . GLU A 1 418 ? 0.416 -43.069 34.114 1.00 35.06 410 GLU A O 1
ATOM 2989 N N . LYS A 1 419 ? 0.148 -42.175 32.075 1.00 35.90 411 LYS A N 1
ATOM 2990 C CA . LYS A 1 419 ? -0.053 -43.498 31.509 1.00 34.03 411 LYS A CA 1
ATOM 2991 C C . LYS A 1 419 ? 1.271 -44.225 31.300 1.00 35.28 411 LYS A C 1
ATOM 2992 O O . LYS A 1 419 ? 1.331 -45.452 31.472 1.00 35.27 411 LYS A O 1
ATOM 2998 N N . LEU A 1 420 ? 2.341 -43.497 30.969 1.00 32.58 412 LEU A N 1
ATOM 2999 C CA . LEU A 1 420 ? 3.659 -44.123 30.909 1.00 31.87 412 LEU A CA 1
ATOM 3000 C C . LEU A 1 420 ? 4.046 -44.742 32.253 1.00 36.44 412 LEU A C 1
ATOM 3001 O O . LEU A 1 420 ? 4.584 -45.854 32.300 1.00 35.43 412 LEU A O 1
ATOM 3006 N N . SER A 1 421 ? 3.769 -44.043 33.356 1.00 36.98 413 SER A N 1
ATOM 3007 C CA . SER A 1 421 ? 4.003 -44.629 34.674 1.00 35.48 413 SER A CA 1
ATOM 3008 C C . SER A 1 421 ? 3.282 -45.958 34.821 1.00 36.49 413 SER A C 1
ATOM 3009 O O . SER A 1 421 ? 3.842 -46.918 35.367 1.00 38.25 413 SER A O 1
ATOM 3012 N N . SER A 1 422 ? 2.036 -46.039 34.351 1.00 37.89 414 SER A N 1
ATOM 3013 C CA . SER A 1 422 ? 1.322 -47.301 34.485 1.00 40.08 414 SER A CA 1
ATOM 3014 C C . SER A 1 422 ? 1.931 -48.413 33.635 1.00 40.64 414 SER A C 1
ATOM 3015 O O . SER A 1 422 ? 1.593 -49.584 33.855 1.00 42.69 414 SER A O 1
ATOM 3018 N N . LEU A 1 423 ? 2.832 -48.087 32.704 1.00 42.06 415 LEU A N 1
ATOM 3019 C CA . LEU A 1 423 ? 3.535 -49.069 31.881 1.00 42.98 415 LEU A CA 1
ATOM 3020 C C . LEU A 1 423 ? 4.936 -49.383 32.406 1.00 43.14 415 LEU A C 1
ATOM 3021 O O . LEU A 1 423 ? 5.737 -49.990 31.686 1.00 45.10 415 LEU A O 1
ATOM 3026 N N . GLY A 1 424 ? 5.272 -48.946 33.617 1.00 41.28 416 GLY A N 1
ATOM 3027 C CA . GLY A 1 424 ? 6.564 -49.265 34.185 1.00 39.56 416 GLY A CA 1
ATOM 3028 C C . GLY A 1 424 ? 7.600 -48.167 34.119 1.00 38.71 416 GLY A C 1
ATOM 3029 O O . GLY A 1 424 ? 8.750 -48.407 34.512 1.00 37.98 416 GLY A O 1
ATOM 3030 N N . ALA A 1 425 ? 7.250 -46.989 33.603 1.00 34.04 417 ALA A N 1
ATOM 3031 C CA . ALA A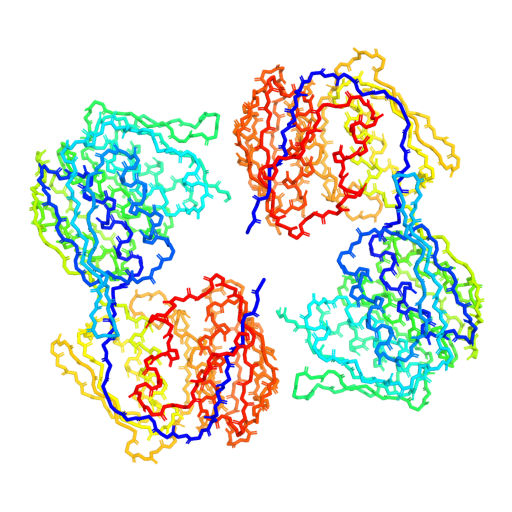 1 425 ? 8.166 -45.864 33.639 1.00 34.40 417 ALA A CA 1
ATOM 3032 C C . ALA A 1 425 ? 8.268 -45.312 35.058 1.00 37.53 417 ALA A C 1
ATOM 3033 O O . ALA A 1 425 ? 7.358 -45.463 35.882 1.00 34.17 417 ALA A O 1
ATOM 3035 N N . THR A 1 426 ? 9.393 -44.659 35.335 1.00 35.02 418 THR A N 1
ATOM 3036 C CA . THR A 1 426 ? 9.606 -43.959 36.602 1.00 34.99 418 THR A CA 1
ATOM 3037 C C . THR A 1 426 ? 9.600 -42.465 36.308 1.00 33.23 418 THR A C 1
ATOM 3038 O O . THR A 1 426 ? 10.606 -41.907 35.859 1.00 33.88 418 THR A O 1
ATOM 3042 N N . ILE A 1 427 ? 8.453 -41.833 36.531 1.00 28.90 419 ILE A N 1
ATOM 3043 C CA . ILE A 1 427 ? 8.250 -40.416 36.244 1.00 31.77 419 ILE A CA 1
ATOM 3044 C C . ILE A 1 427 ? 7.511 -39.773 37.412 1.00 31.15 419 ILE A C 1
ATOM 3045 O O . ILE A 1 427 ? 6.491 -40.296 37.872 1.00 32.99 419 ILE A O 1
ATOM 3050 N N . ARG A 1 428 ? 8.001 -38.628 37.875 1.00 29.90 420 ARG A N 1
ATOM 3051 C CA . ARG A 1 428 ? 7.326 -37.972 38.980 1.00 33.96 420 ARG A CA 1
ATOM 3052 C C . ARG A 1 428 ? 7.250 -36.470 38.754 1.00 33.29 420 ARG A C 1
ATOM 3053 O O . ARG A 1 428 ? 8.144 -35.852 38.157 1.00 31.44 420 ARG A O 1
ATOM 3061 N N . ARG A 1 429 ? 6.128 -35.911 39.176 1.00 33.12 421 ARG A N 1
ATOM 3062 C CA . ARG A 1 429 ? 5.883 -34.482 39.114 1.00 30.95 421 ARG A CA 1
ATOM 3063 C C . ARG A 1 429 ? 6.443 -33.848 40.378 1.00 36.93 421 ARG A C 1
ATOM 3064 O O . ARG A 1 429 ? 6.181 -34.335 41.487 1.00 30.72 421 ARG A O 1
ATOM 3072 N N . VAL A 1 430 ? 7.234 -32.788 40.221 1.00 29.59 422 VAL A N 1
ATOM 3073 C CA . VAL A 1 430 ? 7.910 -32.186 41.378 1.00 31.10 422 VAL A CA 1
ATOM 3074 C C . VAL A 1 430 ? 7.592 -30.699 41.436 1.00 37.82 422 VAL A C 1
ATOM 3075 O O . VAL A 1 430 ? 8.421 -29.880 41.011 1.00 41.71 422 VAL A O 1
ATOM 3079 N N . PRO A 1 431 ? 6.421 -30.291 41.961 1.00 34.21 423 PRO A N 1
ATOM 3080 C CA . PRO A 1 431 ? 6.074 -28.869 41.993 1.00 38.74 423 PRO A CA 1
ATOM 3081 C C . PRO A 1 431 ? 6.878 -28.097 43.021 1.00 48.54 423 PRO A C 1
ATOM 3082 O O . PRO A 1 431 ? 7.288 -28.643 44.056 1.00 46.18 423 PRO A O 1
ATOM 3087 N N . HIS B 1 8 ? -2.411 -15.907 32.752 1.00 85.12 0 HIS B N 1
ATOM 3088 C CA . HIS B 1 8 ? -2.973 -14.978 33.725 1.00 92.60 0 HIS B CA 1
ATOM 3089 C C . HIS B 1 8 ? -2.976 -13.562 33.145 1.00 90.98 0 HIS B C 1
ATOM 3090 O O . HIS B 1 8 ? -1.993 -13.132 32.536 1.00 75.42 0 HIS B O 1
ATOM 3092 N N . MET B 1 9 ? -4.072 -12.825 33.335 1.00 103.06 1 MET B N 1
ATOM 3093 C CA . MET B 1 9 ? -4.290 -11.590 32.581 1.00 97.85 1 MET B CA 1
ATOM 3094 C C . MET B 1 9 ? -4.945 -10.551 33.489 1.00 97.70 1 MET B C 1
ATOM 3095 O O . MET B 1 9 ? -6.070 -10.758 33.960 1.00 95.45 1 MET B O 1
ATOM 3100 N N . ALA B 1 10 ? -4.251 -9.443 33.751 1.00 73.74 2 ALA B N 1
ATOM 3101 C CA . ALA B 1 10 ? -4.892 -8.305 34.398 1.00 71.48 2 ALA B CA 1
ATOM 3102 C C . ALA B 1 10 ? -5.473 -7.362 33.339 1.00 62.68 2 ALA B C 1
ATOM 3103 O O . ALA B 1 10 ? -5.088 -7.392 32.163 1.00 55.20 2 ALA B O 1
ATOM 3105 N N . LYS B 1 11 ? -6.405 -6.514 33.772 1.00 47.97 3 LYS B N 1
ATOM 3106 C CA . LYS B 1 11 ? -7.086 -5.574 32.891 1.00 45.39 3 LYS B CA 1
ATOM 3107 C C . LYS B 1 11 ? -6.614 -4.160 33.174 1.00 44.63 3 LYS B C 1
ATOM 3108 O O . LYS B 1 11 ? -6.407 -3.792 34.333 1.00 41.01 3 LYS B O 1
ATOM 3114 N N . ILE B 1 12 ? -6.501 -3.338 32.137 1.00 41.66 4 ILE B N 1
ATOM 3115 C CA . ILE B 1 12 ? -6.489 -1.900 32.357 1.00 42.19 4 ILE B CA 1
ATOM 3116 C C . ILE B 1 12 ? -7.619 -1.275 31.553 1.00 45.19 4 ILE B C 1
ATOM 3117 O O . ILE B 1 12 ? -7.926 -1.707 30.433 1.00 42.13 4 ILE B O 1
ATOM 3122 N N . VAL B 1 13 ? -8.244 -0.264 32.146 1.00 37.27 5 VAL B N 1
ATOM 3123 C CA . VAL B 1 13 ? -9.433 0.370 31.600 1.00 39.54 5 VAL B CA 1
ATOM 3124 C C . VAL B 1 13 ? -9.077 1.811 31.268 1.00 41.79 5 VAL B C 1
ATOM 3125 O O . VAL B 1 13 ? -8.695 2.582 32.159 1.00 39.05 5 VAL B O 1
ATOM 3129 N N . VAL B 1 14 ? -9.215 2.168 29.987 1.00 38.01 6 VAL B N 1
ATOM 3130 C CA . VAL B 1 14 ? -8.907 3.492 29.457 1.00 40.60 6 VAL B CA 1
ATOM 3131 C C . VAL B 1 14 ? -10.221 4.201 29.160 1.00 40.60 6 VAL B C 1
ATOM 3132 O O . VAL B 1 14 ? -11.080 3.655 28.459 1.00 41.73 6 VAL B O 1
ATOM 3136 N N . THR B 1 15 ? -10.362 5.423 29.657 1.00 44.70 7 THR B N 1
ATOM 3137 C CA . THR B 1 15 ? -11.475 6.294 29.300 1.00 43.75 7 THR B CA 1
ATOM 3138 C C . THR B 1 15 ? -10.978 7.281 28.251 1.00 43.29 7 THR B C 1
ATOM 3139 O O . THR B 1 15 ? -10.048 8.049 28.510 1.00 46.03 7 THR B O 1
ATOM 3143 N N . GLY B 1 16 ? -11.587 7.252 27.059 1.00 40.81 8 GLY B N 1
ATOM 3144 C CA . GLY B 1 16 ? -11.081 8.048 25.966 1.00 49.00 8 GLY B CA 1
ATOM 3145 C C . GLY B 1 16 ? -11.623 9.469 25.940 1.00 48.57 8 GLY B C 1
ATOM 3146 O O . GLY B 1 16 ? -12.659 9.769 26.533 1.00 45.55 8 GLY B O 1
ATOM 3147 N N . GLY B 1 17 ? -10.897 10.327 25.221 1.00 48.98 9 GLY B N 1
ATOM 3148 C CA . GLY B 1 17 ? -11.344 11.668 24.889 1.00 54.27 9 GLY B CA 1
ATOM 3149 C C . GLY B 1 17 ? -10.364 12.797 25.153 1.00 50.29 9 GLY B C 1
ATOM 3150 O O . GLY B 1 17 ? -10.266 13.727 24.351 1.00 56.18 9 GLY B O 1
ATOM 3151 N N . ALA B 1 18 ? -9.599 12.715 26.236 1.00 49.39 10 ALA B N 1
ATOM 3152 C CA . ALA B 1 18 ? -8.825 13.859 26.697 1.00 52.98 10 ALA B CA 1
ATOM 3153 C C . ALA B 1 18 ? -7.550 14.061 25.889 1.00 56.17 10 ALA B C 1
ATOM 3154 O O . ALA B 1 18 ? -6.836 13.106 25.570 1.00 53.96 10 ALA B O 1
ATOM 3156 N N . ALA B 1 19 ? -7.272 15.321 25.564 1.00 53.35 11 ALA B N 1
ATOM 3157 C CA . ALA B 1 19 ? -5.977 15.711 25.031 1.00 45.82 11 ALA B CA 1
ATOM 3158 C C . ALA B 1 19 ? -4.911 15.614 26.115 1.00 52.48 11 ALA B C 1
ATOM 3159 O O . ALA B 1 19 ? -5.125 16.011 27.266 1.00 56.75 11 ALA B O 1
ATOM 3161 N N . LEU B 1 20 ? -3.760 15.072 25.749 1.00 52.00 12 LEU B N 1
ATOM 3162 C CA . LEU B 1 20 ? -2.662 14.895 26.685 1.00 54.23 12 LEU B CA 1
ATOM 3163 C C . LEU B 1 20 ? -1.830 16.168 26.765 1.00 58.78 12 LEU B C 1
ATOM 3164 O O . LEU B 1 20 ? -1.562 16.812 25.749 1.00 57.94 12 LEU B O 1
ATOM 3169 N N . HIS B 1 21 ? -1.443 16.535 27.986 1.00 58.22 13 HIS B N 1
ATOM 3170 C CA . HIS B 1 21 ? -0.652 17.729 28.246 1.00 58.60 13 HIS B CA 1
ATOM 3171 C C . HIS B 1 21 ? 0.307 17.454 29.391 1.00 61.11 13 HIS B C 1
ATOM 3172 O O . HIS B 1 21 ? -0.082 16.866 30.405 1.00 61.01 13 HIS B O 1
ATOM 3179 N N . GLY B 1 22 ? 1.554 17.875 29.232 1.00 61.51 14 GLY B N 1
ATOM 3180 C CA . GLY B 1 22 ? 2.507 17.744 30.308 1.00 61.69 14 GLY B CA 1
ATOM 3181 C C . GLY B 1 22 ? 3.860 17.318 29.786 1.00 60.00 14 GLY B C 1
ATOM 3182 O O . GLY B 1 22 ? 4.158 17.465 28.603 1.00 56.43 14 GLY B O 1
ATOM 3183 N N . GLU B 1 23 ? 4.683 16.799 30.700 1.00 54.53 15 GLU B N 1
ATOM 3184 C CA . GLU B 1 23 ? 6.020 16.324 30.384 1.00 57.76 15 GLU B CA 1
ATOM 3185 C C . GLU B 1 23 ? 6.225 14.936 30.975 1.00 60.76 15 GLU B C 1
ATOM 3186 O O . GLU B 1 23 ? 5.646 14.595 32.010 1.00 61.82 15 GLU B O 1
ATOM 3188 N N . VAL B 1 24 ? 7.041 14.128 30.286 1.00 59.09 16 VAL B N 1
ATOM 3189 C CA . VAL B 1 24 ? 7.455 12.808 30.748 1.00 54.80 16 VAL B CA 1
ATOM 3190 C C . VAL B 1 24 ? 8.912 12.600 30.370 1.00 56.96 16 VAL B C 1
ATOM 3191 O O . VAL B 1 24 ? 9.465 13.303 29.522 1.00 56.88 16 VAL B O 1
ATOM 3195 N N . SER B 1 25 ? 9.528 11.612 31.013 1.00 53.28 17 SER B N 1
ATOM 3196 C CA . SER B 1 25 ? 10.866 11.156 30.681 1.00 51.13 17 SER B CA 1
ATOM 3197 C C . SER B 1 25 ? 10.825 9.660 30.409 1.00 52.51 17 SER B C 1
ATOM 3198 O O . SER B 1 25 ? 10.022 8.929 30.995 1.00 53.25 17 SER B O 1
ATOM 3201 N N . ILE B 1 26 ? 11.691 9.205 29.517 1.00 49.70 18 ILE B N 1
ATOM 3202 C CA . ILE B 1 26 ? 11.790 7.790 29.207 1.00 50.01 18 ILE B CA 1
ATOM 3203 C C . ILE B 1 26 ? 13.147 7.299 29.684 1.00 51.81 18 ILE B C 1
ATOM 3204 O O . ILE B 1 26 ? 14.067 8.082 29.936 1.00 54.65 18 ILE B O 1
ATOM 3209 N N . SER B 1 27 ? 13.256 5.981 29.852 1.00 48.16 19 SER B N 1
ATOM 3210 C CA . SER B 1 27 ? 14.505 5.395 30.300 1.00 48.32 19 SER B CA 1
ATOM 3211 C C . SER B 1 27 ? 15.183 4.667 29.136 1.00 50.68 19 SER B C 1
ATOM 3212 O O . SER B 1 27 ? 14.832 4.881 27.964 1.00 48.75 19 SER B O 1
ATOM 3215 N N . GLY B 1 28 ? 16.153 3.807 29.457 1.00 48.07 20 GLY B N 1
ATOM 3216 C CA . GLY B 1 28 ? 17.053 3.301 28.442 1.00 48.17 20 GLY B CA 1
ATOM 3217 C C . GLY B 1 28 ? 16.447 2.206 27.588 1.00 46.46 20 GLY B C 1
ATOM 3218 O O . GLY B 1 28 ? 15.533 1.503 28.007 1.00 44.69 20 GLY B O 1
ATOM 3219 N N . ALA B 1 29 ? 16.996 2.075 26.375 1.00 45.69 21 ALA B N 1
ATOM 3220 C CA . ALA B 1 29 ? 16.563 1.056 25.424 1.00 46.75 21 ALA B CA 1
ATOM 3221 C C . ALA B 1 29 ? 17.026 -0.332 25.858 1.00 50.37 21 ALA B C 1
ATOM 3222 O O . ALA B 1 29 ? 18.164 -0.512 26.298 1.00 46.08 21 ALA B O 1
ATOM 3224 N N . LYS B 1 30 ? 16.145 -1.326 25.696 1.00 48.01 22 LYS B N 1
ATOM 3225 C CA . LYS B 1 30 ? 16.471 -2.692 26.116 1.00 50.78 22 LYS B CA 1
ATOM 3226 C C . LYS B 1 30 ? 17.714 -3.226 25.411 1.00 56.02 22 LYS B C 1
ATOM 3227 O O . LYS B 1 30 ? 18.631 -3.759 26.056 1.00 51.30 22 LYS B O 1
ATOM 3233 N N . ASN B 1 31 ? 17.768 -3.095 24.082 1.00 47.75 23 ASN B N 1
ATOM 3234 C CA . ASN B 1 31 ? 18.879 -3.667 23.333 1.00 49.31 23 ASN B CA 1
ATOM 3235 C C . ASN B 1 31 ? 20.172 -2.891 23.510 1.00 50.73 23 ASN B C 1
ATOM 3236 O O . ASN B 1 31 ? 21.197 -3.291 22.938 1.00 49.42 23 ASN B O 1
ATOM 3241 N N . ALA B 1 32 ? 20.151 -1.788 24.258 1.00 46.41 24 ALA B N 1
ATOM 3242 C CA . ALA B 1 32 ? 21.394 -1.168 24.686 1.00 44.74 24 ALA B CA 1
ATOM 3243 C C . ALA B 1 32 ? 21.831 -1.707 26.040 1.00 44.12 24 ALA B C 1
ATOM 3244 O O . ALA B 1 32 ? 22.987 -2.106 26.210 1.00 45.48 24 ALA B O 1
ATOM 3246 N N . VAL B 1 33 ? 20.899 -1.787 26.987 1.00 42.83 25 VAL B N 1
ATOM 3247 C CA . VAL B 1 33 ? 21.285 -2.051 28.370 1.00 47.16 25 VAL B CA 1
ATOM 3248 C C . VAL B 1 33 ? 21.769 -3.488 28.544 1.00 42.41 25 VAL B C 1
ATOM 3249 O O . VAL B 1 33 ? 22.728 -3.741 29.282 1.00 42.07 25 VAL B O 1
ATOM 3253 N N . LEU B 1 34 ? 21.165 -4.441 27.834 1.00 39.87 26 LEU B N 1
ATOM 3254 C CA . LEU B 1 34 ? 21.552 -5.837 28.029 1.00 39.87 26 LEU B CA 1
ATOM 3255 C C . LEU B 1 34 ? 22.993 -6.109 27.609 1.00 43.72 26 LEU B C 1
ATOM 3256 O O . LEU B 1 34 ? 23.762 -6.647 28.429 1.00 41.13 26 LEU B O 1
ATOM 3261 N N . PRO B 1 35 ? 23.434 -5.789 26.384 1.00 40.09 27 PRO B N 1
ATOM 3262 C CA . PRO B 1 35 ? 24.854 -5.989 26.076 1.00 40.52 27 PRO B CA 1
ATOM 3263 C C . PRO B 1 35 ? 25.759 -5.139 26.941 1.00 39.84 27 PRO B C 1
ATOM 3264 O O . PRO B 1 35 ? 26.868 -5.564 27.280 1.00 41.23 27 PRO B O 1
ATOM 3268 N N . ILE B 1 36 ? 25.310 -3.946 27.328 1.00 43.03 28 ILE B N 1
ATOM 3269 C CA . ILE B 1 36 ? 26.150 -3.080 28.147 1.00 41.64 28 ILE B CA 1
ATOM 3270 C C . ILE B 1 36 ? 26.390 -3.713 29.513 1.00 41.91 28 ILE B C 1
ATOM 3271 O O . ILE B 1 36 ? 27.507 -3.668 30.048 1.00 43.24 28 ILE B O 1
ATOM 3276 N N . LEU B 1 37 ? 25.354 -4.322 30.095 1.00 40.69 29 LEU B N 1
ATOM 3277 C CA . LEU B 1 37 ? 25.537 -5.043 31.354 1.00 45.56 29 LEU B CA 1
ATOM 3278 C C . LEU B 1 37 ? 26.529 -6.184 31.189 1.00 43.63 29 LEU B C 1
ATOM 3279 O O . LEU B 1 37 ? 27.363 -6.426 32.072 1.00 40.24 29 LEU B O 1
ATOM 3284 N N . CYS B 1 38 ? 26.457 -6.897 30.059 1.00 39.34 30 CYS B N 1
ATOM 3285 C CA . CYS B 1 38 ? 27.408 -7.975 29.828 1.00 39.17 30 CYS B CA 1
ATOM 3286 C C . CYS B 1 38 ? 28.813 -7.432 29.638 1.00 40.92 30 CYS B C 1
ATOM 3287 O O . CYS B 1 38 ? 29.787 -8.062 30.069 1.00 43.95 30 CYS B O 1
ATOM 3290 N N . ALA B 1 39 ? 28.941 -6.261 29.010 1.00 43.52 31 ALA B N 1
ATOM 3291 C CA . ALA B 1 39 ? 30.263 -5.697 28.765 1.00 43.70 31 ALA B CA 1
ATOM 3292 C C . ALA B 1 39 ? 30.990 -5.322 30.055 1.00 46.36 31 ALA B C 1
ATOM 3293 O O . ALA B 1 39 ? 32.226 -5.235 30.046 1.00 46.32 31 ALA B O 1
ATOM 3295 N N . THR B 1 40 ? 30.267 -5.112 31.166 1.00 42.67 32 THR B N 1
ATOM 3296 C CA . THR B 1 40 ? 30.956 -4.779 32.408 1.00 47.82 32 THR B CA 1
ATOM 3297 C C . THR B 1 40 ? 31.896 -5.894 32.833 1.00 46.94 32 THR B C 1
ATOM 3298 O O . THR B 1 40 ? 32.860 -5.630 33.556 1.00 46.94 32 THR B O 1
ATOM 3302 N N . LEU B 1 41 ? 31.640 -7.131 32.390 1.00 47.19 33 LEU B N 1
ATOM 3303 C CA . LEU B 1 41 ? 32.567 -8.228 32.646 1.00 46.27 33 LEU B CA 1
ATOM 3304 C C . LEU B 1 41 ? 33.942 -7.981 32.034 1.00 50.92 33 LEU B C 1
ATOM 3305 O O . LEU B 1 41 ? 34.918 -8.607 32.459 1.00 51.52 33 LEU B O 1
ATOM 3310 N N . LEU B 1 42 ? 34.045 -7.097 31.042 1.00 43.65 34 LEU B N 1
ATOM 3311 C CA . LEU B 1 42 ? 35.342 -6.805 30.445 1.00 51.66 34 LEU B CA 1
ATOM 3312 C C . LEU B 1 42 ? 36.189 -5.851 31.283 1.00 55.76 34 LEU B C 1
ATOM 3313 O O . LEU B 1 42 ? 37.382 -5.699 30.993 1.00 52.56 34 LEU B O 1
ATOM 3318 N N . ALA B 1 43 ? 35.609 -5.189 32.283 1.00 52.45 35 ALA B N 1
ATOM 3319 C CA . ALA B 1 43 ? 36.251 -4.042 32.909 1.00 52.20 35 ALA B CA 1
ATOM 3320 C C . ALA B 1 43 ? 37.089 -4.451 34.115 1.00 56.67 35 ALA B C 1
ATOM 3321 O O . ALA B 1 43 ? 36.865 -5.492 34.735 1.00 55.56 35 ALA B O 1
ATOM 3323 N N . ASP B 1 44 ? 38.064 -3.596 34.444 1.00 57.52 36 ASP B N 1
ATOM 3324 C CA . ASP B 1 44 ? 38.942 -3.804 35.591 1.00 59.36 36 ASP B CA 1
ATOM 3325 C C . ASP B 1 44 ? 38.346 -3.258 36.880 1.00 62.79 36 ASP B C 1
ATOM 3326 O O . ASP B 1 44 ? 38.601 -3.811 37.954 1.00 65.69 36 ASP B O 1
ATOM 3331 N N . GLU B 1 45 ? 37.565 -2.179 36.795 1.00 62.62 37 GLU B N 1
ATOM 3332 C CA . GLU B 1 45 ? 37.029 -1.467 37.948 1.00 61.62 37 GLU B CA 1
ATOM 3333 C C . GLU B 1 45 ? 35.504 -1.420 37.871 1.00 59.10 37 GLU B C 1
ATOM 3334 O O . GLU B 1 45 ? 34.927 -1.775 36.834 1.00 55.37 37 GLU B O 1
ATOM 3340 N N . PRO B 1 46 ? 34.817 -1.019 38.943 1.00 57.51 38 PRO B N 1
ATOM 3341 C CA . PRO B 1 46 ? 33.349 -0.962 38.897 1.00 55.90 38 PRO B CA 1
ATOM 3342 C C . PRO B 1 46 ? 32.833 -0.033 37.804 1.00 55.82 38 PRO B C 1
ATOM 3343 O O . PRO B 1 46 ? 33.466 0.963 37.445 1.00 55.95 38 PRO B O 1
ATOM 3347 N N . VAL B 1 47 ? 31.657 -0.373 37.278 1.00 50.46 39 VAL B N 1
ATOM 3348 C CA . VAL B 1 47 ? 31.008 0.392 36.220 1.00 55.42 39 VAL B CA 1
ATOM 3349 C C . VAL B 1 47 ? 29.597 0.741 36.671 1.00 51.44 39 VAL B C 1
ATOM 3350 O O . VAL B 1 47 ? 28.842 -0.141 37.093 1.00 48.29 39 VAL B O 1
ATOM 3354 N N . GLU B 1 48 ? 29.242 2.022 36.584 1.00 51.79 40 GLU B N 1
ATOM 3355 C CA . GLU B 1 48 ? 27.899 2.474 36.919 1.00 51.57 40 GLU B CA 1
ATOM 3356 C C . GLU B 1 48 ? 27.116 2.673 35.629 1.00 50.20 40 GLU B C 1
ATOM 3357 O O . GLU B 1 48 ? 27.495 3.494 34.787 1.00 50.94 40 GLU B O 1
ATOM 3363 N N . ILE B 1 49 ? 26.015 1.945 35.492 1.00 47.72 41 ILE B N 1
ATOM 3364 C CA . ILE B 1 49 ? 25.114 2.073 34.353 1.00 45.71 41 ILE B CA 1
ATOM 3365 C C . ILE B 1 49 ? 23.862 2.772 34.854 1.00 48.05 41 ILE B C 1
ATOM 3366 O O . ILE B 1 49 ? 23.180 2.258 35.751 1.00 44.26 41 ILE B O 1
ATOM 3371 N N . THR B 1 50 ? 23.566 3.945 34.292 1.00 47.17 42 THR B N 1
ATOM 3372 C CA . THR B 1 50 ? 22.385 4.709 34.662 1.00 46.37 42 THR B CA 1
ATOM 3373 C C . THR B 1 50 ? 21.373 4.693 33.522 1.00 47.51 42 THR B C 1
ATOM 3374 O O . THR B 1 50 ? 21.655 4.225 32.416 1.00 46.83 42 THR B O 1
ATOM 3378 N N . ASN B 1 51 ? 20.179 5.213 33.822 1.00 45.90 43 ASN B N 1
ATOM 3379 C CA . ASN B 1 51 ? 19.045 5.234 32.897 1.00 43.68 43 ASN B CA 1
ATOM 3380 C C . ASN B 1 51 ? 18.585 3.825 32.530 1.00 45.95 43 ASN B C 1
ATOM 3381 O O . ASN B 1 51 ? 18.155 3.569 31.406 1.00 39.69 43 ASN B O 1
ATOM 3386 N N . VAL B 1 52 ? 18.651 2.904 33.490 1.00 43.33 44 VAL B N 1
ATOM 3387 C CA . VAL B 1 52 ? 18.349 1.499 33.234 1.00 37.23 44 VAL B CA 1
ATOM 3388 C C . VAL B 1 52 ? 16.840 1.251 33.341 1.00 40.62 44 VAL B C 1
ATOM 3389 O O . VAL B 1 52 ? 16.233 1.582 34.363 1.00 42.40 44 VAL B O 1
ATOM 3393 N N . PRO B 1 53 ? 16.209 0.676 32.316 1.00 41.33 45 PRO B N 1
ATOM 3394 C CA . PRO B 1 53 ? 14.766 0.409 32.407 1.00 37.15 45 PRO B CA 1
ATOM 3395 C C . PRO B 1 53 ? 14.465 -0.797 33.280 1.00 35.67 45 PRO B C 1
ATOM 3396 O O . PRO B 1 53 ? 15.321 -1.633 33.563 1.00 36.65 45 PRO B O 1
ATOM 3400 N N . HIS B 1 54 ? 13.210 -0.890 33.707 1.00 37.20 46 HIS B N 1
ATOM 3401 C CA . HIS B 1 54 ? 12.756 -2.087 34.409 1.00 37.73 46 HIS B CA 1
ATOM 3402 C C . HIS B 1 54 ? 12.178 -3.057 33.385 1.00 40.97 46 HIS B C 1
ATOM 3403 O O . HIS B 1 54 ? 11.148 -2.784 32.764 1.00 40.67 46 HIS B O 1
ATOM 3410 N N . LEU B 1 55 ? 12.857 -4.182 33.212 1.00 39.71 47 LEU B N 1
ATOM 3411 C CA . LEU B 1 55 ? 12.506 -5.233 32.282 1.00 43.05 47 LEU B CA 1
ATOM 3412 C C . LEU B 1 55 ? 12.890 -6.542 32.929 1.00 43.81 47 LEU B C 1
ATOM 3413 O O . LEU B 1 55 ? 13.889 -6.610 33.650 1.00 40.08 47 LEU B O 1
ATOM 3418 N N . HIS B 1 56 ? 12.096 -7.582 32.652 1.00 45.45 48 HIS B N 1
ATOM 3419 C CA . HIS B 1 56 ? 12.431 -8.917 33.132 1.00 45.39 48 HIS B CA 1
ATOM 3420 C C . HIS B 1 56 ? 13.852 -9.301 32.736 1.00 44.66 48 HIS B C 1
ATOM 3421 O O . HIS B 1 56 ? 14.610 -9.838 33.553 1.00 44.56 48 HIS B O 1
ATOM 3428 N N . ASP B 1 57 ? 14.246 -8.997 31.493 1.00 45.01 49 ASP B N 1
ATOM 3429 C CA . ASP B 1 57 ? 15.588 -9.348 31.041 1.00 45.18 49 ASP B CA 1
ATOM 3430 C C . ASP B 1 57 ? 16.664 -8.609 31.831 1.00 40.96 49 ASP B C 1
ATOM 3431 O O . ASP B 1 57 ? 17.748 -9.158 32.053 1.00 40.97 49 ASP B O 1
ATOM 3436 N N . VAL B 1 58 ? 16.403 -7.363 32.241 1.00 36.77 50 VAL B N 1
ATOM 3437 C CA . VAL B 1 58 ? 17.369 -6.658 33.085 1.00 40.92 50 VAL B CA 1
ATOM 3438 C C . VAL B 1 58 ? 17.530 -7.383 34.412 1.00 40.65 50 VAL B C 1
ATOM 3439 O O . VAL B 1 58 ? 18.650 -7.619 34.881 1.00 41.15 50 VAL B O 1
ATOM 3443 N N . VAL B 1 59 ? 16.411 -7.770 35.028 1.00 41.05 51 VAL B N 1
ATOM 3444 C CA . VAL B 1 59 ? 16.484 -8.479 36.303 1.00 41.83 51 VAL B CA 1
ATOM 3445 C C . VAL B 1 59 ? 17.250 -9.785 36.141 1.00 40.76 51 VAL B C 1
ATOM 3446 O O . VAL B 1 59 ? 18.119 -10.118 36.959 1.00 35.98 51 VAL B O 1
ATOM 3450 N N . THR B 1 60 ? 16.956 -10.541 35.074 1.00 41.19 52 THR B N 1
ATOM 3451 C CA . THR B 1 60 ? 17.672 -11.793 34.843 1.00 41.09 52 THR B CA 1
ATOM 3452 C C . THR B 1 60 ? 19.160 -11.555 34.629 1.00 39.50 52 THR B C 1
ATOM 3453 O O . THR B 1 60 ? 19.993 -12.325 35.124 1.00 40.34 52 THR B O 1
ATOM 3457 N N . THR B 1 61 ? 19.521 -10.513 33.873 1.00 39.29 53 THR B N 1
ATOM 3458 C CA . THR B 1 61 ? 20.938 -10.274 33.609 1.00 40.64 53 THR B CA 1
ATOM 3459 C C . THR B 1 61 ? 21.666 -9.893 34.896 1.00 44.47 53 THR B C 1
ATOM 3460 O O . THR B 1 61 ? 22.784 -10.358 35.157 1.00 39.73 53 THR B O 1
ATOM 3464 N N . VAL B 1 62 ? 21.034 -9.068 35.726 1.00 41.77 54 VAL B N 1
ATOM 3465 C CA . VAL B 1 62 ? 21.632 -8.746 37.013 1.00 40.08 54 VAL B CA 1
ATOM 3466 C C . VAL B 1 62 ? 21.868 -10.018 37.823 1.00 41.63 54 VAL B C 1
ATOM 3467 O O . VAL B 1 62 ? 22.962 -10.235 38.356 1.00 42.51 54 VAL B O 1
ATOM 3471 N N . LYS B 1 63 ? 20.878 -10.914 37.864 1.00 42.86 55 LYS B N 1
ATOM 3472 C CA . LYS B 1 63 ? 21.063 -12.171 38.584 1.00 42.87 55 LYS B CA 1
ATOM 3473 C C . LYS B 1 63 ? 22.193 -12.994 37.970 1.00 48.89 55 LYS B C 1
ATOM 3474 O O . LYS B 1 63 ? 23.004 -13.586 38.693 1.00 45.37 55 LYS B O 1
ATOM 3476 N N . LEU B 1 64 ? 22.266 -13.035 36.634 1.00 47.68 56 LEU B N 1
ATOM 3477 C CA . LEU B 1 64 ? 23.323 -13.784 35.957 1.00 46.01 56 LEU B CA 1
ATOM 3478 C C . LEU B 1 64 ? 24.704 -13.253 36.317 1.00 46.90 56 LEU B C 1
ATOM 3479 O O . LEU B 1 64 ? 25.632 -14.031 36.566 1.00 52.42 56 LEU B O 1
ATOM 3484 N N . LEU B 1 65 ? 24.874 -11.929 36.309 1.00 43.66 57 LEU B N 1
ATOM 3485 C CA . LEU B 1 65 ? 26.173 -11.369 36.665 1.00 44.16 57 LEU B CA 1
ATOM 3486 C C . LEU B 1 65 ? 26.563 -11.776 38.081 1.00 50.34 57 LEU B C 1
ATOM 3487 O O . LEU B 1 65 ? 27.718 -12.129 38.339 1.00 49.85 57 LEU B O 1
ATOM 3492 N N . GLY B 1 66 ? 25.597 -11.760 39.003 1.00 49.46 58 GLY B N 1
ATOM 3493 C CA . GLY B 1 66 ? 25.879 -12.173 40.370 1.00 51.19 58 GLY B CA 1
ATOM 3494 C C . GLY B 1 66 ? 26.321 -13.620 40.466 1.00 48.25 58 GLY B C 1
ATOM 3495 O O . GLY B 1 66 ? 27.264 -13.939 41.187 1.00 52.99 58 GLY B O 1
ATOM 3496 N N . GLU B 1 67 ? 25.660 -14.516 39.729 1.00 49.40 59 GLU B N 1
ATOM 3497 C CA . GLU B 1 67 ? 26.062 -15.918 39.781 1.00 53.27 59 GLU B CA 1
ATOM 3498 C C . GLU B 1 67 ? 27.421 -16.137 39.129 1.00 53.44 59 GLU B C 1
ATOM 3499 O O . GLU B 1 67 ? 28.129 -17.088 39.479 1.00 54.70 59 GLU B O 1
ATOM 3505 N N . LEU B 1 68 ? 27.811 -15.270 38.192 1.00 47.94 60 LEU B N 1
ATOM 3506 C CA . LEU B 1 68 ? 29.168 -15.338 37.673 1.00 53.16 60 LEU B CA 1
ATOM 3507 C C . LEU B 1 68 ? 30.182 -14.813 38.671 1.00 56.64 60 LEU B C 1
ATOM 3508 O O . LEU B 1 68 ? 31.385 -14.992 38.457 1.00 56.32 60 LEU B O 1
ATOM 3513 N N . GLY B 1 69 ? 29.723 -14.183 39.751 1.00 52.43 61 GLY B N 1
ATOM 3514 C CA . GLY B 1 69 ? 30.590 -13.711 40.811 1.00 54.53 61 GLY B CA 1
ATOM 3515 C C . GLY B 1 69 ? 30.671 -12.209 40.964 1.00 52.98 61 GLY B C 1
ATOM 3516 O O . GLY B 1 69 ? 31.318 -11.743 41.906 1.00 57.28 61 GLY B O 1
ATOM 3517 N N . ALA B 1 70 ? 30.026 -11.432 40.098 1.00 53.04 62 ALA B N 1
ATOM 3518 C CA . ALA B 1 70 ? 30.071 -9.984 40.240 1.00 53.12 62 ALA B CA 1
ATOM 3519 C C . ALA B 1 70 ? 29.249 -9.524 41.440 1.00 52.98 62 ALA B C 1
ATOM 3520 O O . ALA B 1 70 ? 28.286 -10.177 41.856 1.00 51.30 62 ALA B O 1
ATOM 3522 N N . LYS B 1 71 ? 29.629 -8.370 41.982 1.00 49.87 63 LYS B N 1
ATOM 3523 C CA . LYS B 1 71 ? 28.860 -7.696 43.020 1.00 54.97 63 LYS B CA 1
ATOM 3524 C C . LYS B 1 71 ? 28.063 -6.581 42.353 1.00 54.79 63 LYS B C 1
ATOM 3525 O O . LYS B 1 71 ? 28.643 -5.678 41.736 1.00 52.15 63 LYS B O 1
ATOM 3527 N N . VAL B 1 72 ? 26.740 -6.654 42.456 1.00 52.36 64 VAL B N 1
ATOM 3528 C CA . VAL B 1 72 ? 25.853 -5.752 41.733 1.00 51.40 64 VAL B CA 1
ATOM 3529 C C . VAL B 1 72 ? 24.885 -5.123 42.721 1.00 50.37 64 VAL B C 1
ATOM 3530 O O . VAL B 1 72 ? 24.283 -5.827 43.536 1.00 55.19 64 VAL B O 1
ATOM 3534 N N . THR B 1 73 ? 24.725 -3.807 42.636 1.00 47.43 65 THR B N 1
ATOM 3535 C CA . THR B 1 73 ? 23.741 -3.083 43.422 1.00 55.10 65 THR B CA 1
ATOM 3536 C C . THR B 1 73 ? 22.798 -2.336 42.490 1.00 50.28 65 THR B C 1
ATOM 3537 O O . THR B 1 73 ? 23.190 -1.900 41.405 1.00 48.88 65 THR B O 1
ATOM 3541 N N . ILE B 1 74 ? 21.543 -2.206 42.910 1.00 46.93 66 ILE B N 1
ATOM 3542 C CA . ILE B 1 74 ? 20.512 -1.595 42.084 1.00 49.33 66 ILE B CA 1
ATOM 3543 C C . ILE B 1 74 ? 19.827 -0.508 42.880 1.00 48.20 66 ILE B C 1
ATOM 3544 O O . ILE B 1 74 ? 19.239 -0.777 43.933 1.00 53.52 66 ILE B O 1
ATOM 3549 N N . ASP B 1 75 ? 19.879 0.703 42.360 1.00 46.79 67 ASP B N 1
ATOM 3550 C CA . ASP B 1 75 ? 19.072 1.818 42.812 1.00 47.58 67 ASP B CA 1
ATOM 3551 C C . ASP B 1 75 ? 17.855 1.891 41.894 1.00 47.02 67 ASP B C 1
ATOM 3552 O O . ASP B 1 75 ? 17.971 2.298 40.733 1.00 48.21 67 ASP B O 1
ATOM 3557 N N . GLN B 1 76 ? 16.691 1.495 42.405 1.00 46.55 68 GLN B N 1
ATOM 3558 C CA . GLN B 1 76 ? 15.522 1.343 41.547 1.00 48.16 68 GLN B CA 1
ATOM 3559 C C . GLN B 1 76 ? 15.045 2.680 40.993 1.00 44.76 68 GLN B C 1
ATOM 3560 O O . GLN B 1 76 ? 14.945 3.677 41.717 1.00 45.24 68 GLN B O 1
ATOM 3566 N N . GLY B 1 77 ? 14.726 2.680 39.703 1.00 41.79 69 GLY B N 1
ATOM 3567 C CA . GLY B 1 77 ? 14.206 3.855 39.041 1.00 43.49 69 GLY B CA 1
ATOM 3568 C C . GLY B 1 77 ? 12.777 4.187 39.446 1.00 46.99 69 GLY B C 1
ATOM 3569 O O . GLY B 1 77 ? 12.116 3.483 40.215 1.00 46.43 69 GLY B O 1
ATOM 3570 N N . THR B 1 78 ? 12.311 5.322 38.924 1.00 44.56 70 THR B N 1
ATOM 3571 C CA . THR B 1 78 ? 10.984 5.856 39.202 1.00 45.36 70 THR B CA 1
ATOM 3572 C C . THR B 1 78 ? 10.311 6.266 37.899 1.00 50.28 70 THR B C 1
ATOM 3573 O O . THR B 1 78 ? 10.830 5.991 36.810 1.00 47.18 70 THR B O 1
ATOM 3577 N N . LEU B 1 79 ? 9.168 6.948 38.009 1.00 46.05 71 LEU B N 1
ATOM 3578 C CA . LEU B 1 79 ? 8.495 7.472 36.826 1.00 49.28 71 LEU B CA 1
ATOM 3579 C C . LEU B 1 79 ? 9.378 8.448 36.057 1.00 52.91 71 LEU B C 1
ATOM 3580 O O . LEU B 1 79 ? 9.249 8.566 34.833 1.00 56.55 71 LEU B O 1
ATOM 3585 N N . SER B 1 80 ? 10.276 9.155 36.744 1.00 52.42 72 SER B N 1
ATOM 3586 C CA . SER B 1 80 ? 11.016 10.240 36.121 1.00 53.67 72 SER B CA 1
ATOM 3587 C C . SER B 1 80 ? 12.493 9.943 35.882 1.00 54.90 72 SER B C 1
ATOM 3588 O O . SER B 1 80 ? 13.175 10.776 35.278 1.00 55.21 72 SER B O 1
ATOM 3591 N N . ARG B 1 81 ? 13.012 8.792 36.315 1.00 51.79 73 ARG B N 1
ATOM 3592 C CA . ARG B 1 81 ? 14.410 8.457 36.057 1.00 48.01 73 ARG B CA 1
ATOM 3593 C C . ARG B 1 81 ? 14.591 6.944 36.082 1.00 52.92 73 ARG B C 1
ATOM 3594 O O . ARG B 1 81 ? 13.928 6.249 36.854 1.00 51.05 73 ARG B O 1
ATOM 3602 N N . GLY B 1 82 ? 15.462 6.435 35.210 1.00 48.85 74 GLY B N 1
ATOM 3603 C CA . GLY B 1 82 ? 15.741 5.012 35.184 1.00 44.74 74 GLY B CA 1
ATOM 3604 C C . GLY B 1 82 ? 16.584 4.567 36.369 1.00 45.93 74 GLY B C 1
ATOM 3605 O O . GLY B 1 82 ? 17.032 5.361 37.196 1.00 41.76 74 GLY B O 1
ATOM 3606 N N . SER B 1 83 ? 16.781 3.253 36.462 1.00 42.69 75 SER B N 1
ATOM 3607 C CA . SER B 1 83 ? 17.546 2.701 37.573 1.00 45.69 75 SER B CA 1
ATOM 3608 C C . SER B 1 83 ? 19.041 2.963 37.391 1.00 47.50 75 SER B C 1
ATOM 3609 O O . SER B 1 83 ? 19.525 3.230 36.286 1.00 46.09 75 SER B O 1
ATOM 3612 N N . ALA B 1 84 ? 19.776 2.875 38.505 1.00 49.38 76 ALA B N 1
ATOM 3613 C CA . ALA B 1 84 ? 21.233 2.942 38.510 1.00 43.76 76 ALA B CA 1
ATOM 3614 C C . ALA B 1 84 ? 21.781 1.607 38.997 1.00 47.27 76 ALA B C 1
ATOM 3615 O O . ALA B 1 84 ? 21.460 1.157 40.105 1.00 46.75 76 ALA B O 1
ATOM 3617 N N . ILE B 1 85 ? 22.608 0.979 38.175 1.00 47.54 77 ILE B N 1
ATOM 3618 C CA . ILE B 1 85 ? 23.188 -0.318 38.481 1.00 48.61 77 ILE B CA 1
ATOM 3619 C C . ILE B 1 85 ? 24.697 -0.159 38.528 1.00 52.00 77 ILE B C 1
ATOM 3620 O O . ILE B 1 85 ? 25.300 0.360 37.582 1.00 53.00 77 ILE B O 1
ATOM 3625 N N . VAL B 1 86 ? 25.301 -0.605 39.621 1.00 46.30 78 VAL B N 1
ATOM 3626 C CA . VAL B 1 86 ? 26.750 -0.621 39.763 1.00 47.92 78 VAL B CA 1
ATOM 3627 C C . VAL B 1 86 ? 27.186 -2.074 39.736 1.00 49.09 78 VAL B C 1
ATOM 3628 O O . VAL B 1 86 ? 26.729 -2.885 40.553 1.00 50.19 78 VAL B O 1
ATOM 3632 N N . VAL B 1 87 ? 28.044 -2.408 38.781 1.00 45.32 79 VAL B N 1
ATOM 3633 C CA . VAL B 1 87 ? 28.583 -3.753 38.626 1.00 48.06 79 VAL B CA 1
ATOM 3634 C C . VAL B 1 87 ? 30.055 -3.703 38.999 1.00 52.71 79 VAL B C 1
ATOM 3635 O O . VAL B 1 87 ? 30.835 -2.964 38.383 1.00 50.64 79 VAL B O 1
ATOM 3639 N N . ASP B 1 88 ? 30.432 -4.467 40.026 1.00 50.61 80 ASP B N 1
ATOM 3640 C CA . ASP B 1 88 ? 31.838 -4.664 40.347 1.00 50.48 80 ASP B CA 1
ATOM 3641 C C . ASP B 1 88 ? 32.259 -6.006 39.769 1.00 50.85 80 ASP B C 1
ATOM 3642 O O . ASP B 1 88 ? 31.884 -7.056 40.314 1.00 48.94 80 ASP B O 1
ATOM 3647 N N . PRO B 1 89 ? 32.995 -6.034 38.654 1.00 51.14 81 PRO B N 1
ATOM 3648 C CA . PRO B 1 89 ? 33.355 -7.313 38.027 1.00 53.55 81 PRO B CA 1
ATOM 3649 C C . PRO B 1 89 ? 34.559 -8.003 38.639 1.00 55.04 81 PRO B C 1
ATOM 3650 O O . PRO B 1 89 ? 34.830 -9.156 38.282 1.00 58.32 81 PRO B O 1
ATOM 3654 N N . ARG B 1 90 ? 35.286 -7.342 39.536 1.00 55.77 82 ARG B N 1
ATOM 3655 C CA . ARG B 1 90 ? 36.530 -7.894 40.071 1.00 56.42 82 ARG B CA 1
ATOM 3656 C C . ARG B 1 90 ? 36.402 -9.290 40.666 1.00 55.73 82 ARG B C 1
ATOM 3657 O O . ARG B 1 90 ? 37.242 -10.143 40.364 1.00 58.87 82 ARG B O 1
ATOM 3665 N N . PRO B 1 91 ? 35.391 -9.610 41.498 1.00 54.84 83 PRO B N 1
ATOM 3666 C CA . PRO B 1 91 ? 35.308 -10.969 42.037 1.00 56.65 83 PRO B CA 1
ATOM 3667 C C . PRO B 1 91 ? 34.673 -11.996 41.111 1.00 58.04 83 PRO B C 1
ATOM 3668 O O . PRO B 1 91 ? 34.398 -13.110 41.563 1.00 56.88 83 PRO B O 1
ATOM 3672 N N . VAL B 1 92 ? 34.438 -11.681 39.834 1.00 57.35 84 VAL B N 1
ATOM 3673 C CA . VAL B 1 92 ? 33.914 -12.687 38.919 1.00 59.37 84 VAL B CA 1
ATOM 3674 C C . VAL B 1 92 ? 34.881 -13.860 38.862 1.00 59.75 84 VAL B C 1
ATOM 3675 O O . VAL B 1 92 ? 36.092 -13.683 38.684 1.00 61.52 84 VAL B O 1
ATOM 3679 N N . ASN B 1 93 ? 34.351 -15.069 39.034 1.00 57.76 85 ASN B N 1
ATOM 3680 C CA . ASN B 1 93 ? 35.194 -16.254 39.111 1.00 60.74 85 ASN B CA 1
ATOM 3681 C C . ASN B 1 93 ? 34.635 -17.428 38.318 1.00 65.31 85 ASN B C 1
ATOM 3682 O O . ASN B 1 93 ? 35.094 -18.561 38.513 1.00 68.36 85 ASN B O 1
ATOM 3687 N N . GLN B 1 94 ? 33.662 -17.203 37.442 1.00 62.83 86 GLN B N 1
ATOM 3688 C CA . GLN B 1 94 ? 33.034 -18.271 36.679 1.00 64.03 86 GLN B CA 1
ATOM 3689 C C . GLN B 1 94 ? 33.005 -17.899 35.211 1.00 61.75 86 GLN B C 1
ATOM 3690 O O . GLN B 1 94 ? 32.647 -16.772 34.860 1.00 64.09 86 GLN B O 1
ATOM 3696 N N . HIS B 1 95 ? 33.386 -18.849 34.363 1.00 62.61 87 HIS B N 1
ATOM 3697 C CA . HIS B 1 95 ? 33.277 -18.701 32.922 1.00 61.70 87 HIS B CA 1
ATOM 3698 C C . HIS B 1 95 ? 32.152 -19.547 32.341 1.00 60.64 87 HIS B C 1
ATOM 3699 O O . HIS B 1 95 ? 31.884 -19.457 31.141 1.00 59.06 87 HIS B O 1
ATOM 3706 N N . VAL B 1 96 ? 31.481 -20.354 33.158 1.00 61.59 88 VAL B N 1
ATOM 3707 C CA . VAL B 1 96 ? 30.357 -21.174 32.716 1.00 58.54 88 VAL B CA 1
ATOM 3708 C C . VAL B 1 96 ? 29.067 -20.489 33.147 1.00 58.89 88 VAL B C 1
ATOM 3709 O O . VAL B 1 96 ? 28.807 -20.332 34.346 1.00 56.94 88 VAL B O 1
ATOM 3713 N N . ALA B 1 97 ? 28.265 -20.074 32.177 1.00 53.69 89 ALA B N 1
ATOM 3714 C CA . ALA B 1 97 ? 26.985 -19.460 32.502 1.00 52.83 89 ALA B CA 1
ATOM 3715 C C . ALA B 1 97 ? 25.996 -20.535 32.933 1.00 54.97 89 ALA B C 1
ATOM 3716 O O . ALA B 1 97 ? 25.835 -21.539 32.230 1.00 56.18 89 ALA B O 1
ATOM 3718 N N . PRO B 1 98 ? 25.330 -20.370 34.075 1.00 54.71 90 PRO B N 1
ATOM 3719 C CA . PRO B 1 98 ? 24.432 -21.424 34.568 1.00 55.54 90 PRO B CA 1
ATOM 3720 C C . PRO B 1 98 ? 23.189 -21.547 33.698 1.00 52.75 90 PRO B C 1
ATOM 3721 O O . PRO B 1 98 ? 22.462 -20.574 33.482 1.00 52.15 90 PRO B O 1
ATOM 3725 N N . TYR B 1 99 ? 22.940 -22.772 33.228 1.00 50.96 91 TYR B N 1
ATOM 3726 C CA . TYR B 1 99 ? 21.771 -23.050 32.399 1.00 50.71 91 TYR B CA 1
ATOM 3727 C C . TYR B 1 99 ? 20.468 -22.613 33.064 1.00 53.37 91 TYR B C 1
ATOM 3728 O O . TYR B 1 99 ? 19.565 -22.093 32.396 1.00 51.84 91 TYR B O 1
ATOM 3737 N N . GLU B 1 100 ? 20.347 -22.822 34.378 1.00 50.07 92 GLU B N 1
ATOM 3738 C CA . GLU B 1 100 ? 19.067 -22.590 35.042 1.00 53.53 92 GLU B CA 1
ATOM 3739 C C . GLU B 1 100 ? 18.589 -21.146 34.877 1.00 53.23 92 GLU B C 1
ATOM 3740 O O . GLU B 1 100 ? 17.381 -20.904 34.797 1.00 53.03 92 GLU B O 1
ATOM 3746 N N . LEU B 1 101 ? 19.514 -20.179 34.824 1.00 58.30 93 LEU B N 1
ATOM 3747 C CA . LEU B 1 101 ? 19.201 -18.784 34.502 1.00 58.56 93 LEU B CA 1
ATOM 3748 C C . LEU B 1 101 ? 19.177 -18.490 33.003 1.00 60.16 93 LEU B C 1
ATOM 3749 O O . LEU B 1 101 ? 18.281 -17.785 32.520 1.00 64.12 93 LEU B O 1
ATOM 3754 N N . VAL B 1 102 ? 20.171 -18.986 32.266 1.00 55.51 94 VAL B N 1
ATOM 3755 C CA . VAL B 1 102 ? 20.299 -18.693 30.841 1.00 53.05 94 VAL B CA 1
ATOM 3756 C C . VAL B 1 102 ? 19.064 -19.133 30.058 1.00 56.58 94 VAL B C 1
ATOM 3757 O O . VAL B 1 102 ? 18.657 -18.463 29.099 1.00 52.34 94 VAL B O 1
ATOM 3761 N N . LYS B 1 103 ? 18.423 -20.234 30.472 1.00 54.18 95 LYS B N 1
ATOM 3762 C CA . LYS B 1 103 ? 17.378 -20.850 29.659 1.00 51.87 95 LYS B CA 1
ATOM 3763 C C . LYS B 1 103 ? 16.167 -19.947 29.448 1.00 54.19 95 LYS B C 1
ATOM 3764 O O . LYS B 1 103 ? 15.368 -20.206 28.546 1.00 52.54 95 LYS B O 1
ATOM 3770 N N . THR B 1 104 ? 16.025 -18.883 30.231 1.00 51.73 96 THR B N 1
ATOM 3771 C CA . THR B 1 104 ? 14.869 -17.999 30.149 1.00 56.88 96 THR B CA 1
ATOM 3772 C C . THR B 1 104 ? 15.149 -16.713 29.384 1.00 53.34 96 THR B C 1
ATOM 3773 O O . THR B 1 104 ? 14.257 -15.866 29.277 1.00 56.70 96 THR B O 1
ATOM 3777 N N . MET B 1 105 ? 16.353 -16.544 28.850 1.00 50.82 97 MET B N 1
ATOM 3778 C CA . MET B 1 105 ? 16.745 -15.262 28.278 1.00 55.16 97 MET B CA 1
ATOM 3779 C C . MET B 1 105 ? 17.678 -15.521 27.105 1.00 47.40 97 MET B C 1
ATOM 3780 O O . MET B 1 105 ? 18.835 -15.897 27.303 1.00 49.31 97 MET B O 1
ATOM 3785 N N . ARG B 1 106 ? 17.184 -15.297 25.890 1.00 51.29 98 ARG B N 1
ATOM 3786 C CA . ARG B 1 106 ? 18.017 -15.528 24.711 1.00 58.28 98 ARG B CA 1
ATOM 3787 C C . ARG B 1 106 ? 19.222 -14.599 24.683 1.00 55.27 98 ARG B C 1
ATOM 3788 O O . ARG B 1 106 ? 20.300 -14.988 24.210 1.00 55.76 98 ARG B O 1
ATOM 3796 N N . ALA B 1 107 ? 19.071 -13.380 25.202 1.00 51.18 99 ALA B N 1
ATOM 3797 C CA . ALA B 1 107 ? 20.175 -12.430 25.232 1.00 55.28 99 ALA B CA 1
ATOM 3798 C C . ALA B 1 107 ? 21.378 -12.929 26.028 1.00 53.32 99 ALA B C 1
ATOM 3799 O O . ALA B 1 107 ? 22.447 -12.322 25.930 1.00 53.31 99 ALA B O 1
ATOM 3801 N N . SER B 1 108 ? 21.242 -14.017 26.791 1.00 52.79 100 SER B N 1
ATOM 3802 C CA A SER B 1 108 ? 22.357 -14.552 27.568 0.36 51.15 100 SER B CA 1
ATOM 3803 C CA B SER B 1 108 ? 22.370 -14.503 27.573 0.64 51.14 100 SER B CA 1
ATOM 3804 C C . SER B 1 108 ? 23.571 -14.866 26.707 1.00 48.17 100 SER B C 1
ATOM 3805 O O . SER B 1 108 ? 24.689 -14.925 27.223 1.00 45.89 100 SER B O 1
ATOM 3810 N N . ILE B 1 109 ? 23.380 -15.089 25.403 1.00 50.74 101 ILE B N 1
ATOM 3811 C CA . ILE B 1 109 ? 24.521 -15.372 24.532 1.00 48.43 101 ILE B CA 1
ATOM 3812 C C . ILE B 1 109 ? 25.556 -14.246 24.573 1.00 45.56 101 ILE B C 1
ATOM 3813 O O . ILE B 1 109 ? 26.730 -14.463 24.263 1.00 43.08 101 ILE B O 1
ATOM 3818 N N . LEU B 1 110 ? 25.150 -13.054 25.006 1.00 49.72 102 LEU B N 1
ATOM 3819 C CA . LEU B 1 110 ? 26.004 -11.876 25.058 1.00 46.62 102 LEU B CA 1
ATOM 3820 C C . LEU B 1 110 ? 27.078 -11.940 26.146 1.00 48.65 102 LEU B C 1
ATOM 3821 O O . LEU B 1 110 ? 27.943 -11.058 26.181 1.00 44.22 102 LEU B O 1
ATOM 3826 N N . VAL B 1 111 ? 27.055 -12.937 27.039 1.00 44.26 103 VAL B N 1
ATOM 3827 C CA . VAL B 1 111 ? 28.194 -13.098 27.947 1.00 47.51 103 VAL B CA 1
ATOM 3828 C C . VAL B 1 111 ? 29.337 -13.873 27.312 1.00 48.25 103 VAL B C 1
ATOM 3829 O O . VAL B 1 111 ? 30.449 -13.878 27.855 1.00 48.43 103 VAL B O 1
ATOM 3833 N N . LEU B 1 112 ? 29.108 -14.497 26.155 1.00 46.93 104 LEU B N 1
ATOM 3834 C CA . LEU B 1 112 ? 30.120 -15.363 25.555 1.00 48.12 104 LEU B CA 1
ATOM 3835 C C . LEU B 1 112 ? 31.381 -14.585 25.196 1.00 48.64 104 LEU B C 1
ATOM 3836 O O . LEU B 1 112 ? 32.496 -14.980 25.554 1.00 52.47 104 LEU B O 1
ATOM 3841 N N . GLY B 1 113 ? 31.227 -13.480 24.475 1.00 53.09 105 GLY B N 1
ATOM 3842 C CA . GLY B 1 113 ? 32.354 -12.657 24.087 1.00 51.50 105 GLY B CA 1
ATOM 3843 C C . GLY B 1 113 ? 33.155 -12.111 25.261 1.00 51.92 105 GLY B C 1
ATOM 3844 O O . GLY B 1 113 ? 34.381 -12.251 25.323 1.00 51.74 105 GLY B O 1
ATOM 3845 N N . PRO B 1 114 ? 32.479 -11.441 26.200 1.00 49.14 106 PRO B N 1
ATOM 3846 C CA . PRO B 1 114 ? 33.203 -10.925 27.379 1.00 51.37 106 PRO B CA 1
ATOM 3847 C C . PRO B 1 114 ? 33.919 -12.002 28.193 1.00 53.30 106 PRO B C 1
ATOM 3848 O O . PRO B 1 114 ? 35.088 -11.824 28.560 1.00 56.60 106 PRO B O 1
ATOM 3852 N N . LEU B 1 115 ? 33.238 -13.104 28.518 1.00 54.77 107 LEU B N 1
ATOM 3853 C CA . LEU B 1 115 ? 33.867 -14.141 29.331 1.00 52.86 107 LEU B CA 1
ATOM 3854 C C . LEU B 1 115 ? 35.049 -14.761 28.605 1.00 59.08 107 LEU B C 1
ATOM 3855 O O . LEU B 1 115 ? 36.086 -15.047 29.216 1.00 61.06 107 LEU B O 1
ATOM 3860 N N . LEU B 1 116 ? 34.910 -14.978 27.296 1.00 59.80 108 LEU B N 1
ATOM 3861 C CA . LEU B 1 116 ? 36.011 -15.521 26.509 1.00 57.25 108 LEU B CA 1
ATOM 3862 C C . LEU B 1 116 ? 37.215 -14.588 26.535 1.00 59.74 108 LEU B C 1
ATOM 3863 O O . LEU B 1 116 ? 38.352 -15.033 26.721 1.00 62.11 108 LEU B O 1
ATOM 3868 N N . ALA B 1 117 ? 36.982 -13.285 26.360 1.00 62.72 109 ALA B N 1
ATOM 3869 C CA . ALA B 1 117 ? 38.076 -12.319 26.380 1.00 59.76 109 ALA B CA 1
ATOM 3870 C C . ALA B 1 117 ? 38.697 -12.207 27.772 1.00 63.58 109 ALA B C 1
ATOM 3871 O O . ALA B 1 117 ? 39.919 -12.070 27.904 1.00 67.96 109 ALA B O 1
ATOM 3873 N N . ARG B 1 118 ? 37.871 -12.238 28.823 1.00 66.48 110 ARG B N 1
ATOM 3874 C CA . ARG B 1 118 ? 38.391 -12.094 30.182 1.00 62.53 110 ARG B CA 1
ATOM 3875 C C . ARG B 1 118 ? 39.082 -13.362 30.679 1.00 62.36 110 ARG B C 1
ATOM 3876 O O . ARG B 1 118 ? 40.157 -13.284 31.285 1.00 63.99 110 ARG B O 1
ATOM 3884 N N . PHE B 1 119 ? 38.491 -14.534 30.429 1.00 63.49 111 PHE B N 1
ATOM 3885 C CA . PHE B 1 119 ? 38.948 -15.791 31.012 1.00 62.35 111 PHE B CA 1
ATOM 3886 C C . PHE B 1 119 ? 39.680 -16.703 30.043 1.00 62.60 111 PHE B C 1
ATOM 3887 O O . PHE B 1 119 ? 40.323 -17.657 30.494 1.00 63.81 111 PHE B O 1
ATOM 3895 N N . GLY B 1 120 ? 39.593 -16.462 28.738 1.00 60.13 112 GLY B N 1
ATOM 3896 C CA . GLY B 1 120 ? 40.111 -17.423 27.788 1.00 61.31 112 GLY B CA 1
ATOM 3897 C C . GLY B 1 120 ? 39.234 -18.639 27.595 1.00 58.88 112 GLY B C 1
ATOM 3898 O O . GLY B 1 120 ? 39.634 -19.573 26.889 1.00 61.62 112 GLY B O 1
ATOM 3899 N N . ALA B 1 121 ? 38.059 -18.658 28.215 1.00 60.58 113 ALA B N 1
ATOM 3900 C CA . ALA B 1 121 ? 37.132 -19.775 28.146 1.00 61.30 113 ALA B CA 1
ATOM 3901 C C . ALA B 1 121 ? 35.746 -19.257 28.500 1.00 58.60 113 ALA B C 1
ATOM 3902 O O . ALA B 1 121 ? 35.606 -18.301 29.267 1.00 58.67 113 ALA B O 1
ATOM 3904 N N . ALA B 1 122 ? 34.728 -19.888 27.922 1.00 60.54 114 ALA B N 1
ATOM 3905 C CA . ALA B 1 122 ? 33.350 -19.502 28.192 1.00 59.32 114 ALA B CA 1
ATOM 3906 C C . ALA B 1 122 ? 32.428 -20.621 27.736 1.00 56.25 114 ALA B C 1
ATOM 3907 O O . ALA B 1 122 ? 32.692 -21.268 26.721 1.00 54.33 114 ALA B O 1
ATOM 3909 N N . GLU B 1 123 ? 31.355 -20.843 28.496 1.00 56.77 115 GLU B N 1
ATOM 3910 C CA . GLU B 1 123 ? 30.334 -21.836 28.174 1.00 53.83 115 GLU B CA 1
ATOM 3911 C C . GLU B 1 123 ? 28.960 -21.212 28.363 1.00 54.26 115 GLU B C 1
ATOM 3912 O O . GLU B 1 123 ? 28.662 -20.671 29.433 1.00 51.62 115 GLU B O 1
ATOM 3918 N N . VAL B 1 124 ? 28.146 -21.252 27.315 1.00 46.73 116 VAL B N 1
ATOM 3919 C CA . VAL B 1 124 ? 26.780 -20.754 27.349 1.00 51.70 116 VAL B CA 1
ATOM 3920 C C . VAL B 1 124 ? 25.902 -21.786 26.659 1.00 51.09 116 VAL B C 1
ATOM 3921 O O . VAL B 1 124 ? 26.292 -22.351 25.630 1.00 49.64 116 VAL B O 1
ATOM 3925 N N . SER B 1 125 ? 24.734 -22.057 27.239 1.00 50.25 117 SER B N 1
ATOM 3926 C CA . SER B 1 125 ? 23.803 -22.997 26.632 1.00 46.71 117 SER B CA 1
ATOM 3927 C C . SER B 1 125 ? 23.321 -22.496 25.278 1.00 51.38 117 SER B C 1
ATOM 3928 O O . SER B 1 125 ? 23.167 -21.293 25.052 1.00 52.77 117 SER B O 1
ATOM 3931 N N . LEU B 1 126 ? 23.087 -23.434 24.372 1.00 51.09 118 LEU B N 1
ATOM 3932 C CA . LEU B 1 126 ? 22.383 -23.086 23.155 1.00 53.60 118 LEU B CA 1
ATOM 3933 C C . LEU B 1 126 ? 21.028 -22.493 23.520 1.00 56.26 118 LEU B C 1
ATOM 3934 O O . LEU B 1 126 ? 20.390 -22.949 24.480 1.00 55.90 118 LEU B O 1
ATOM 3939 N N . PRO B 1 127 ? 20.540 -21.504 22.782 1.00 61.63 119 PRO B N 1
ATOM 3940 C CA . PRO B 1 127 ? 19.209 -20.964 23.060 1.00 61.35 119 PRO B CA 1
ATOM 3941 C C . PRO B 1 127 ? 18.124 -21.997 22.792 1.00 64.33 119 PRO B C 1
ATOM 3942 O O . PRO B 1 127 ? 18.346 -23.037 22.165 1.00 63.28 119 PRO B O 1
ATOM 3946 N N . GLY B 1 128 ? 16.936 -21.703 23.307 1.00 63.83 120 GLY B N 1
ATOM 3947 C CA . GLY B 1 128 ? 15.774 -22.527 23.043 1.00 70.66 120 GLY B CA 1
ATOM 3948 C C . GLY B 1 128 ? 14.986 -22.080 21.827 1.00 86.77 120 GLY B C 1
ATOM 3949 O O . GLY B 1 128 ? 14.322 -21.039 21.866 1.00 90.84 120 GLY B O 1
ATOM 3950 N N . GLY B 1 129 ? 15.039 -22.853 20.744 1.00 90.83 121 GLY B N 1
ATOM 3951 C CA . GLY B 1 129 ? 14.289 -22.522 19.543 1.00 85.63 121 GLY B CA 1
ATOM 3952 C C . GLY B 1 129 ? 15.080 -22.623 18.252 1.00 87.64 121 GLY B C 1
ATOM 3953 O O . GLY B 1 129 ? 14.913 -21.808 17.342 1.00 94.84 121 GLY B O 1
ATOM 3954 N N . PRO B 1 136 ? 20.922 -16.626 13.086 1.00 102.95 128 PRO B N 1
ATOM 3955 C CA . PRO B 1 136 ? 20.762 -17.172 14.442 1.00 100.19 128 PRO B CA 1
ATOM 3956 C C . PRO B 1 136 ? 22.075 -17.245 15.238 1.00 96.29 128 PRO B C 1
ATOM 3957 O O . PRO B 1 136 ? 22.752 -16.230 15.382 1.00 91.45 128 PRO B O 1
ATOM 3961 N N . VAL B 1 137 ? 22.454 -18.439 15.709 1.00 90.48 129 VAL B N 1
ATOM 3962 C CA . VAL B 1 137 ? 23.631 -18.560 16.569 1.00 80.67 129 VAL B CA 1
ATOM 3963 C C . VAL B 1 137 ? 24.943 -18.669 15.806 1.00 75.97 129 VAL B C 1
ATOM 3964 O O . VAL B 1 137 ? 26.010 -18.478 16.403 1.00 71.03 129 VAL B O 1
ATOM 3968 N N . ASP B 1 138 ? 24.902 -18.932 14.497 1.00 81.46 130 ASP B N 1
ATOM 3969 C CA . ASP B 1 138 ? 26.133 -19.191 13.758 1.00 78.14 130 ASP B CA 1
ATOM 3970 C C . ASP B 1 138 ? 26.986 -17.934 13.643 1.00 75.62 130 ASP B C 1
ATOM 3971 O O . ASP B 1 138 ? 28.219 -18.009 13.681 1.00 73.53 130 ASP B O 1
ATOM 3976 N N . GLN B 1 139 ? 26.348 -16.769 13.511 1.00 73.48 131 GLN B N 1
ATOM 3977 C CA . GLN B 1 139 ? 27.104 -15.528 13.381 1.00 66.37 131 GLN B CA 1
ATOM 3978 C C . GLN B 1 139 ? 27.942 -15.259 14.625 1.00 67.79 131 GLN B C 1
ATOM 3979 O O . GLN B 1 139 ? 29.076 -14.774 14.521 1.00 61.95 131 GLN B O 1
ATOM 3985 N N . HIS B 1 140 ? 27.414 -15.580 15.810 1.00 60.33 132 HIS B N 1
ATOM 3986 C CA . HIS B 1 140 ? 28.206 -15.420 17.026 1.00 60.37 132 HIS B CA 1
ATOM 3987 C C . HIS B 1 140 ? 29.398 -16.368 17.028 1.00 56.43 132 HIS B C 1
ATOM 3988 O O . HIS B 1 140 ? 30.536 -15.953 17.277 1.00 56.37 132 HIS B O 1
ATOM 3995 N N . ILE B 1 141 ? 29.157 -17.644 16.726 1.00 59.18 133 ILE B N 1
ATOM 3996 C CA . ILE B 1 141 ? 30.228 -18.636 16.747 1.00 60.36 133 ILE B CA 1
ATOM 3997 C C . ILE B 1 141 ? 31.252 -18.348 15.653 1.00 62.23 133 ILE B C 1
ATOM 3998 O O . ILE B 1 141 ? 32.459 -18.289 15.915 1.00 62.23 133 ILE B O 1
ATOM 4003 N N . LYS B 1 142 ? 30.791 -18.146 14.417 1.00 60.83 134 LYS B N 1
ATOM 4004 C CA . LYS B 1 142 ? 31.725 -17.874 13.324 1.00 60.64 134 LYS B CA 1
ATOM 4005 C C . LYS B 1 142 ? 32.509 -16.585 13.570 1.00 62.63 134 LYS B C 1
ATOM 4006 O O . LYS B 1 142 ? 33.729 -16.543 13.368 1.00 60.54 134 LYS B O 1
ATOM 4008 N N . GLY B 1 143 ? 31.830 -15.535 14.040 1.00 63.38 135 GLY B N 1
ATOM 4009 C CA . GLY B 1 143 ? 32.507 -14.268 14.277 1.00 58.82 135 GLY B CA 1
ATOM 4010 C C . GLY B 1 143 ? 33.588 -14.349 15.341 1.00 59.09 135 GLY B C 1
ATOM 4011 O O . GLY B 1 143 ? 34.660 -13.760 15.194 1.00 56.60 135 GLY B O 1
ATOM 4012 N N . LEU B 1 144 ? 33.313 -15.051 16.441 1.00 57.51 136 LEU B N 1
ATOM 4013 C CA . LEU B 1 144 ? 34.336 -15.199 17.470 1.00 55.69 136 LEU B CA 1
ATOM 4014 C C . LEU B 1 144 ? 35.471 -16.093 16.990 1.00 61.44 136 LEU B C 1
ATOM 4015 O O . LEU B 1 144 ? 36.628 -15.887 17.374 1.00 59.25 136 LEU B O 1
ATOM 4020 N N . GLN B 1 145 ? 35.168 -17.073 16.139 1.00 60.48 137 GLN B N 1
ATOM 4021 C CA . GLN B 1 145 ? 36.226 -17.897 15.570 1.00 59.99 137 GLN B CA 1
ATOM 4022 C C . GLN B 1 145 ? 37.159 -17.068 14.696 1.00 62.62 137 GLN B C 1
ATOM 4023 O O . GLN B 1 145 ? 38.361 -17.355 14.620 1.00 61.09 137 GLN B O 1
ATOM 4029 N N . ALA B 1 146 ? 36.627 -16.035 14.034 1.00 62.05 138 ALA B N 1
ATOM 4030 C CA . ALA B 1 146 ? 37.471 -15.144 13.244 1.00 60.94 138 ALA B CA 1
ATOM 4031 C C . ALA B 1 146 ? 38.456 -14.375 14.112 1.00 62.28 138 ALA B C 1
ATOM 4032 O O . ALA B 1 146 ? 39.445 -13.852 13.592 1.00 62.93 138 ALA B O 1
ATOM 4034 N N . LEU B 1 147 ? 38.203 -14.280 15.416 1.00 60.94 139 LEU B N 1
ATOM 4035 C CA . LEU B 1 147 ? 39.142 -13.676 16.349 1.00 60.79 139 LEU B CA 1
ATOM 4036 C C . LEU B 1 147 ? 40.090 -14.701 16.958 1.00 64.48 139 LEU B C 1
ATOM 4037 O O . LEU B 1 147 ? 40.907 -14.337 17.813 1.00 65.94 139 LEU B O 1
ATOM 4042 N N . GLY B 1 148 ? 40.020 -15.958 16.521 1.00 62.47 140 GLY B N 1
ATOM 4043 C CA . GLY B 1 148 ? 40.924 -16.993 16.978 1.00 63.68 140 GLY B CA 1
ATOM 4044 C C . GLY B 1 148 ? 40.405 -17.909 18.069 1.00 61.06 140 GLY B C 1
ATOM 4045 O O . GLY B 1 148 ? 41.193 -18.681 18.626 1.00 64.36 140 GLY B O 1
ATOM 4046 N N . ALA B 1 149 ? 39.120 -17.851 18.400 1.00 59.35 141 ALA B N 1
ATOM 4047 C CA . ALA B 1 149 ? 38.578 -18.722 19.435 1.00 64.50 141 ALA B CA 1
ATOM 4048 C C . ALA B 1 149 ? 38.305 -20.116 18.879 1.00 63.33 141 ALA B C 1
ATOM 4049 O O . ALA B 1 149 ? 37.882 -20.272 17.731 1.00 62.36 141 ALA B O 1
ATOM 4051 N N . GLU B 1 150 ? 38.576 -21.129 19.696 1.00 59.50 142 GLU B N 1
ATOM 4052 C CA . GLU B 1 150 ? 38.135 -22.490 19.422 1.00 63.66 142 GLU B CA 1
ATOM 4053 C C . GLU B 1 150 ? 36.754 -22.673 20.033 1.00 60.06 142 GLU B C 1
ATOM 4054 O O . GLU B 1 150 ? 36.591 -22.521 21.247 1.00 60.48 142 GLU B O 1
ATOM 4060 N N . ILE B 1 151 ? 35.757 -22.975 19.203 1.00 63.51 143 ILE B N 1
ATOM 4061 C CA . ILE B 1 151 ? 34.377 -23.095 19.664 1.00 61.09 143 ILE B CA 1
ATOM 4062 C C . ILE B 1 151 ? 33.783 -24.393 19.140 1.00 61.60 143 ILE B C 1
ATOM 4063 O O . ILE B 1 151 ? 33.837 -24.668 17.936 1.00 64.83 143 ILE B O 1
ATOM 4068 N N . VAL B 1 152 ? 33.200 -25.179 20.045 1.00 57.64 144 VAL B N 1
ATOM 4069 C CA . VAL B 1 152 ? 32.464 -26.383 19.691 1.00 59.25 144 VAL B CA 1
ATOM 4070 C C . VAL B 1 152 ? 31.135 -26.373 20.433 1.00 58.31 144 VAL B C 1
ATOM 4071 O O . VAL B 1 152 ? 30.971 -25.708 21.458 1.00 56.53 144 VAL B O 1
ATOM 4075 N N . VAL B 1 153 ? 30.175 -27.109 19.887 1.00 59.47 145 VAL B N 1
ATOM 4076 C CA . VAL B 1 153 ? 28.880 -27.329 20.518 1.00 57.53 145 VAL B CA 1
ATOM 4077 C C . VAL B 1 153 ? 28.824 -28.787 20.948 1.00 55.50 145 VAL B C 1
ATOM 4078 O O . VAL B 1 153 ? 28.925 -29.685 20.107 1.00 55.86 145 VAL B O 1
ATOM 4082 N N . GLU B 1 154 ? 28.701 -29.033 22.254 1.00 52.37 146 GLU B N 1
ATOM 4083 C CA . GLU B 1 154 ? 28.491 -30.394 22.734 1.00 55.02 146 GLU B CA 1
ATOM 4084 C C . GLU B 1 154 ? 27.518 -30.397 23.910 1.00 55.72 146 GLU B C 1
ATOM 4085 O O . GLU B 1 154 ? 27.580 -29.533 24.793 1.00 49.92 146 GLU B O 1
ATOM 4091 N N . ASN B 1 155 ? 26.603 -31.369 23.893 1.00 51.05 147 ASN B N 1
ATOM 4092 C CA . ASN B 1 155 ? 25.564 -31.515 24.920 1.00 51.98 147 ASN B CA 1
ATOM 4093 C C . ASN B 1 155 ? 24.753 -30.229 25.063 1.00 49.98 147 ASN B C 1
ATOM 4094 O O . ASN B 1 155 ? 24.340 -29.851 26.159 1.00 48.48 147 ASN B O 1
ATOM 4099 N N . GLY B 1 156 ? 24.538 -29.541 23.945 1.00 49.74 148 GLY B N 1
ATOM 4100 C CA . GLY B 1 156 ? 23.730 -28.341 23.958 1.00 47.94 148 GLY B CA 1
ATOM 4101 C C . GLY B 1 156 ? 24.384 -27.131 24.570 1.00 48.65 148 GLY B C 1
ATOM 4102 O O . GLY B 1 156 ? 23.689 -26.165 24.903 1.00 53.16 148 GLY B O 1
ATOM 4103 N N . PHE B 1 157 ? 25.703 -27.152 24.728 1.00 48.86 149 PHE B N 1
ATOM 4104 C CA . PHE B 1 157 ? 26.466 -26.014 25.211 1.00 48.66 149 PHE B CA 1
ATOM 4105 C C . PHE B 1 157 ? 27.419 -25.531 24.126 1.00 55.24 149 PHE B C 1
ATOM 4106 O O . PHE B 1 157 ? 28.054 -26.334 23.427 1.00 51.79 149 PHE B O 1
ATOM 4114 N N . ILE B 1 158 ? 27.493 -24.213 23.979 1.00 52.75 150 ILE B N 1
ATOM 4115 C CA . ILE B 1 158 ? 28.564 -23.575 23.226 1.00 50.55 150 ILE B CA 1
ATOM 4116 C C . ILE B 1 158 ? 29.774 -23.473 24.142 1.00 55.70 150 ILE B C 1
ATOM 4117 O O . ILE B 1 158 ? 29.709 -22.841 25.203 1.00 53.40 150 ILE B O 1
ATOM 4122 N N . LYS B 1 159 ? 30.864 -24.134 23.762 1.00 54.06 151 LYS B N 1
ATOM 4123 C CA . LYS B 1 159 ? 32.086 -24.164 24.553 1.00 55.07 151 LYS B CA 1
ATOM 4124 C C . LYS B 1 159 ? 33.190 -23.489 23.752 1.00 58.09 151 LYS B C 1
ATOM 4125 O O . LYS B 1 159 ? 33.542 -23.954 22.663 1.00 56.80 151 LYS B O 1
ATOM 4131 N N . ALA B 1 160 ? 33.713 -22.387 24.281 1.00 56.68 152 ALA B N 1
ATOM 4132 C CA . ALA B 1 160 ? 34.699 -21.578 23.584 1.00 61.40 152 ALA B CA 1
ATOM 4133 C C . ALA B 1 160 ? 35.957 -21.437 24.429 1.00 58.84 152 ALA B C 1
ATOM 4134 O O . ALA B 1 160 ? 35.895 -21.370 25.659 1.00 57.46 152 ALA B O 1
ATOM 4136 N N . SER B 1 161 ? 37.102 -21.400 23.754 1.00 56.83 153 SER B N 1
ATOM 4137 C CA . SER B 1 161 ? 38.373 -21.155 24.415 1.00 59.59 153 SER B CA 1
ATOM 4138 C C . SER B 1 161 ? 39.282 -20.415 23.450 1.00 62.76 153 SER B C 1
ATOM 4139 O O . SER B 1 161 ? 39.159 -20.548 22.228 1.00 64.04 153 SER B O 1
ATOM 4142 N N . ALA B 1 162 ? 40.185 -19.621 24.016 1.00 64.77 154 ALA B N 1
ATOM 4143 C CA . ALA B 1 162 ? 41.172 -18.882 23.235 1.00 67.81 154 ALA B CA 1
ATOM 4144 C C . ALA B 1 162 ? 42.259 -18.418 24.185 1.00 72.30 154 ALA B C 1
ATOM 4145 O O . ALA B 1 162 ? 41.971 -17.672 25.125 1.00 74.30 154 ALA B O 1
ATOM 4147 N N . LYS B 1 163 ? 43.496 -18.865 23.955 1.00 78.80 155 LYS B N 1
ATOM 4148 C CA . LYS B 1 163 ? 44.611 -18.380 24.763 1.00 90.41 155 LYS B CA 1
ATOM 4149 C C . LYS B 1 163 ? 44.634 -16.857 24.791 1.00 90.64 155 LYS B C 1
ATOM 4150 O O . LYS B 1 163 ? 44.689 -16.236 25.861 1.00 92.58 155 LYS B O 1
ATOM 4152 N N . ARG B 1 164 ? 44.539 -16.243 23.617 1.00 87.48 156 ARG B N 1
ATOM 4153 C CA . ARG B 1 164 ? 44.591 -14.794 23.465 1.00 87.66 156 ARG B CA 1
ATOM 4154 C C . ARG B 1 164 ? 43.831 -14.447 22.197 1.00 79.35 156 ARG B C 1
ATOM 4155 O O . ARG B 1 164 ? 44.159 -14.966 21.127 1.00 82.95 156 ARG B O 1
ATOM 4163 N N . LEU B 1 165 ? 42.819 -13.591 22.307 1.00 69.83 157 LEU B N 1
ATOM 4164 C CA . LEU B 1 165 ? 42.074 -13.201 21.119 1.00 66.15 157 LEU B CA 1
ATOM 4165 C C . LEU B 1 165 ? 42.936 -12.311 20.230 1.00 68.82 157 LEU B C 1
ATOM 4166 O O . LEU B 1 165 ? 43.697 -11.469 20.717 1.00 72.13 157 LEU B O 1
ATOM 4171 N N . LYS B 1 166 ? 42.810 -12.499 18.916 1.00 64.51 158 LYS B N 1
ATOM 4172 C CA . LYS B 1 166 ? 43.685 -11.858 17.941 1.00 66.38 158 LYS B CA 1
ATOM 4173 C C . LYS B 1 166 ? 42.846 -11.166 16.876 1.00 68.31 158 LYS B C 1
ATOM 4174 O O . LYS B 1 166 ? 41.922 -11.770 16.324 1.00 65.50 158 LYS B O 1
ATOM 4176 N N . GLY B 1 167 ? 43.186 -9.916 16.576 1.00 69.62 159 GLY B N 1
ATOM 4177 C CA . GLY B 1 167 ? 42.376 -9.139 15.651 1.00 66.65 159 GLY B CA 1
ATOM 4178 C C . GLY B 1 167 ? 42.338 -9.763 14.268 1.00 69.43 159 GLY B C 1
ATOM 4179 O O . GLY B 1 167 ? 43.338 -10.286 13.771 1.00 69.25 159 GLY B O 1
ATOM 4180 N N . GLY B 1 168 ? 41.161 -9.715 13.639 1.00 69.68 160 GLY B N 1
ATOM 4181 C CA . GLY B 1 168 ? 41.020 -10.203 12.283 1.00 72.48 160 GLY B CA 1
ATOM 4182 C C . GLY B 1 168 ? 39.870 -9.539 11.552 1.00 72.99 160 GLY B C 1
ATOM 4183 O O . GLY B 1 168 ? 39.199 -8.648 12.080 1.00 68.34 160 GLY B O 1
ATOM 4184 N N . HIS B 1 169 ? 39.647 -9.985 10.316 1.00 75.86 161 HIS B N 1
ATOM 4185 C CA . HIS B 1 169 ? 38.559 -9.485 9.486 1.00 71.19 161 HIS B CA 1
ATOM 4186 C C . HIS B 1 169 ? 37.416 -10.494 9.514 1.00 79.97 161 HIS B C 1
ATOM 4187 O O . HIS B 1 169 ? 37.638 -11.700 9.356 1.00 75.16 161 HIS B O 1
ATOM 4194 N N . PHE B 1 170 ? 36.188 -9.986 9.658 1.00 72.80 162 PHE B N 1
ATOM 4195 C CA . PHE B 1 170 ? 34.994 -10.822 9.649 1.00 71.97 162 PHE B CA 1
ATOM 4196 C C . PHE B 1 170 ? 33.843 -10.039 9.042 1.00 71.44 162 PHE B C 1
ATOM 4197 O O . PHE B 1 170 ? 33.615 -8.881 9.403 1.00 73.68 162 PHE B O 1
ATOM 4205 N N . THR B 1 171 ? 33.120 -10.677 8.129 1.00 69.00 163 THR B N 1
ATOM 4206 C CA . THR B 1 171 ? 31.929 -10.105 7.526 1.00 69.96 163 THR B CA 1
ATOM 4207 C C . THR B 1 171 ? 30.732 -10.949 7.919 1.00 71.63 163 THR B C 1
ATOM 4208 O O . THR B 1 171 ? 30.731 -12.168 7.711 1.00 69.25 163 THR B O 1
ATOM 4212 N N . PHE B 1 172 ? 29.718 -10.296 8.477 1.00 68.47 164 PHE B N 1
ATOM 4213 C CA . PHE B 1 172 ? 28.487 -10.982 8.834 1.00 69.21 164 PHE B CA 1
ATOM 4214 C C . PHE B 1 172 ? 27.731 -11.424 7.587 1.00 73.33 164 PHE B C 1
ATOM 4215 O O . PHE B 1 172 ? 27.562 -10.647 6.641 1.00 73.16 164 PHE B O 1
ATOM 4223 N N . ASP B 1 173 ? 27.297 -12.689 7.585 1.00 75.52 165 ASP B N 1
ATOM 4224 C CA . ASP B 1 173 ? 26.481 -13.202 6.488 1.00 79.89 165 ASP B CA 1
ATOM 4225 C C . ASP B 1 173 ? 25.110 -12.540 6.474 1.00 78.84 165 ASP B C 1
ATOM 4226 O O . ASP B 1 173 ? 24.666 -12.030 5.440 1.00 78.19 165 ASP B O 1
ATOM 4231 N N . MET B 1 174 ? 24.439 -12.517 7.622 1.00 80.35 166 MET B N 1
ATOM 4232 C CA . MET B 1 174 ? 23.182 -11.805 7.791 1.00 80.27 166 MET B CA 1
ATOM 4233 C C . MET B 1 174 ? 23.355 -10.749 8.873 1.00 72.07 166 MET B C 1
ATOM 4234 O O . MET B 1 174 ? 24.124 -10.931 9.822 1.00 72.54 166 MET B O 1
ATOM 4236 N N . VAL B 1 175 ? 22.652 -9.625 8.708 1.00 72.13 167 VAL B N 1
ATOM 4237 C CA . VAL B 1 175 ? 22.733 -8.554 9.692 1.00 66.37 167 VAL B CA 1
ATOM 4238 C C . VAL B 1 175 ? 22.221 -9.075 11.022 1.00 64.88 167 VAL B C 1
ATOM 4239 O O . VAL B 1 175 ? 21.134 -9.659 11.097 1.00 63.89 167 VAL B O 1
ATOM 4243 N N . SER B 1 176 ? 23.014 -8.892 12.077 1.00 60.15 168 SER B N 1
ATOM 4244 C CA . SER B 1 176 ? 22.653 -9.372 13.408 1.00 61.57 168 SER B CA 1
ATOM 4245 C C . SER B 1 176 ? 23.024 -8.337 14.455 1.00 53.04 168 SER B C 1
ATOM 4246 O O . SER B 1 176 ? 24.208 -8.026 14.624 1.00 54.69 168 SER B O 1
ATOM 4249 N N . VAL B 1 177 ? 22.026 -7.841 15.184 1.00 52.53 169 VAL B N 1
ATOM 4250 C CA . VAL B 1 177 ? 22.298 -6.877 16.248 1.00 52.83 169 VAL B CA 1
ATOM 4251 C C . VAL B 1 177 ? 23.116 -7.524 17.360 1.00 50.07 169 VAL B C 1
ATOM 4252 O O . VAL B 1 177 ? 24.157 -6.998 17.770 1.00 48.13 169 VAL B O 1
ATOM 4256 N N . THR B 1 178 ? 22.667 -8.671 17.876 1.00 51.45 170 THR B N 1
ATOM 4257 C CA . THR B 1 178 ? 23.419 -9.262 18.983 1.00 49.99 170 THR B CA 1
ATOM 4258 C C . THR B 1 178 ? 24.711 -9.902 18.495 1.00 55.36 170 THR B C 1
ATOM 4259 O O . THR B 1 178 ? 25.699 -9.949 19.241 1.00 52.37 170 THR B O 1
ATOM 4263 N N . GLY B 1 179 ? 24.733 -10.384 17.249 1.00 50.95 171 GLY B N 1
ATOM 4264 C CA . GLY B 1 179 ? 25.988 -10.844 16.671 1.00 54.23 171 GLY B CA 1
ATOM 4265 C C . GLY B 1 179 ? 27.041 -9.753 16.625 1.00 50.33 171 GLY B C 1
ATOM 4266 O O . GLY B 1 179 ? 28.171 -9.938 17.087 1.00 48.39 171 GLY B O 1
ATOM 4267 N N . THR B 1 180 ? 26.673 -8.587 16.091 1.00 52.00 172 THR B N 1
ATOM 4268 C CA . THR B 1 180 ? 27.581 -7.443 16.075 1.00 51.14 172 THR B CA 1
ATOM 4269 C C . THR B 1 180 ? 28.092 -7.124 17.476 1.00 53.64 172 THR B C 1
ATOM 4270 O O . THR B 1 180 ? 29.294 -6.919 17.688 1.00 49.61 172 THR B O 1
ATOM 4274 N N . GLU B 1 181 ? 27.182 -7.094 18.453 1.00 49.52 173 GLU B N 1
ATOM 4275 C CA . GLU B 1 181 ? 27.564 -6.725 19.809 1.00 49.74 173 GLU B CA 1
ATOM 4276 C C . GLU B 1 181 ? 28.514 -7.747 20.415 1.00 48.87 173 GLU B C 1
ATOM 4277 O O . GLU B 1 181 ? 29.520 -7.377 21.028 1.00 47.88 173 GLU B O 1
ATOM 4283 N N . ASN B 1 182 ? 28.236 -9.034 20.219 1.00 48.22 174 ASN B N 1
ATOM 4284 C CA . ASN B 1 182 ? 29.049 -10.072 20.846 1.00 52.35 174 ASN B CA 1
ATOM 4285 C C . ASN B 1 182 ? 30.463 -10.083 20.272 1.00 54.35 174 ASN B C 1
ATOM 4286 O O . ASN B 1 182 ? 31.445 -10.210 21.017 1.00 50.50 174 ASN B O 1
ATOM 4291 N N . VAL B 1 183 ? 30.585 -9.958 18.946 1.00 50.27 175 VAL B N 1
ATOM 4292 C CA . VAL B 1 183 ? 31.903 -9.955 18.325 1.00 50.38 175 VAL B CA 1
ATOM 4293 C C . VAL B 1 183 ? 32.648 -8.677 18.672 1.00 51.28 175 VAL B C 1
ATOM 4294 O O . VAL B 1 183 ? 33.862 -8.692 18.883 1.00 52.42 175 VAL B O 1
ATOM 4298 N N . LEU B 1 184 ? 31.935 -7.550 18.731 1.00 53.84 176 LEU B N 1
ATOM 4299 C CA . LEU B 1 184 ? 32.555 -6.298 19.148 1.00 51.38 176 LEU B CA 1
ATOM 4300 C C . LEU B 1 184 ? 33.176 -6.427 20.530 1.00 51.76 176 LEU B C 1
ATOM 4301 O O . LEU B 1 184 ? 34.319 -6.020 20.751 1.00 53.12 176 LEU B O 1
ATOM 4306 N N . MET B 1 185 ? 32.436 -7.002 21.477 1.00 53.79 177 MET B N 1
ATOM 4307 C CA . MET B 1 185 ? 32.974 -7.142 22.823 1.00 52.25 177 MET B CA 1
ATOM 4308 C C . MET B 1 185 ? 34.185 -8.058 22.849 1.00 55.68 177 MET B C 1
ATOM 4309 O O . MET B 1 185 ? 35.097 -7.853 23.660 1.00 54.23 177 MET B O 1
ATOM 4314 N N . GLY B 1 186 ? 34.235 -9.048 21.953 1.00 54.26 178 GLY B N 1
ATOM 4315 C CA . GLY B 1 186 ? 35.425 -9.874 21.855 1.00 53.75 178 GLY B CA 1
ATOM 4316 C C . GLY B 1 186 ? 36.618 -9.134 21.276 1.00 59.05 178 GLY B C 1
ATOM 4317 O O . GLY B 1 186 ? 37.768 -9.453 21.595 1.00 58.97 178 GLY B O 1
ATOM 4318 N N . ALA B 1 187 ? 36.368 -8.124 20.443 1.00 56.07 179 ALA B N 1
ATOM 4319 C CA . ALA B 1 187 ? 37.459 -7.474 19.728 1.00 59.57 179 ALA B CA 1
ATOM 4320 C C . ALA B 1 187 ? 38.168 -6.406 20.553 1.00 56.99 179 ALA B C 1
ATOM 4321 O O . ALA B 1 187 ? 39.350 -6.148 20.320 1.00 56.63 179 ALA B O 1
ATOM 4323 N N . VAL B 1 188 ? 37.490 -5.795 21.528 1.00 57.55 180 VAL B N 1
ATOM 4324 C CA . VAL B 1 188 ? 38.050 -4.598 22.154 1.00 57.15 180 VAL B CA 1
ATOM 4325 C C . VAL B 1 188 ? 39.317 -4.914 22.943 1.00 57.58 180 VAL B C 1
ATOM 4326 O O . VAL B 1 188 ? 40.197 -4.053 23.079 1.00 55.03 180 VAL B O 1
ATOM 4330 N N . LEU B 1 189 ? 39.454 -6.143 23.442 1.00 58.84 181 LEU B N 1
ATOM 4331 C CA . LEU B 1 189 ? 40.637 -6.551 24.185 1.00 53.89 181 LEU B CA 1
ATOM 4332 C C . LEU B 1 189 ? 41.534 -7.483 23.391 1.00 59.99 181 LEU B C 1
ATOM 4333 O O . LEU B 1 189 ? 42.529 -7.973 23.932 1.00 63.71 181 LEU B O 1
ATOM 4338 N N . ALA B 1 190 ? 41.212 -7.743 22.129 1.00 57.87 182 ALA B N 1
ATOM 4339 C CA . ALA B 1 190 ? 42.036 -8.617 21.313 1.00 63.84 182 ALA B CA 1
ATOM 4340 C C . ALA B 1 190 ? 43.357 -7.937 20.955 1.00 65.36 182 ALA B C 1
ATOM 4341 O O . ALA B 1 190 ? 43.511 -6.716 21.042 1.00 66.56 182 ALA B O 1
ATOM 4343 N N . GLU B 1 191 ? 44.323 -8.751 20.555 1.00 63.66 183 GLU B N 1
ATOM 4344 C CA . GLU B 1 191 ? 45.630 -8.254 20.150 1.00 73.25 183 GLU B CA 1
ATOM 4345 C C . GLU B 1 191 ? 45.568 -7.852 18.681 1.00 66.51 183 GLU B C 1
ATOM 4346 O O . GLU B 1 191 ? 45.270 -8.683 17.818 1.00 68.29 183 GLU B O 1
ATOM 4352 N N . GLY B 1 192 ? 45.773 -6.572 18.409 1.00 66.44 184 GLY B N 1
ATOM 4353 C CA . GLY B 1 192 ? 45.775 -6.079 17.048 1.00 69.33 184 GLY B CA 1
ATOM 4354 C C . GLY B 1 192 ? 44.461 -5.427 16.669 1.00 72.54 184 GLY B C 1
ATOM 4355 O O . GLY B 1 192 ? 43.626 -5.087 17.511 1.00 64.48 184 GLY B O 1
ATOM 4356 N N . THR B 1 193 ? 44.265 -5.285 15.360 1.00 65.05 185 THR B N 1
ATOM 4357 C CA . THR B 1 193 ? 43.159 -4.515 14.806 1.00 69.21 185 THR B CA 1
ATOM 4358 C C . THR B 1 193 ? 42.144 -5.444 14.150 1.00 66.47 185 THR B C 1
ATOM 4359 O O . THR B 1 193 ? 42.515 -6.388 13.447 1.00 68.64 185 THR B O 1
ATOM 4363 N N . THR B 1 194 ? 40.862 -5.194 14.423 1.00 64.33 186 THR B N 1
ATOM 4364 C CA . THR B 1 194 ? 39.751 -5.978 13.900 1.00 64.02 186 THR B CA 1
ATOM 4365 C C . THR B 1 194 ? 38.907 -5.103 12.979 1.00 67.53 186 THR B C 1
ATOM 4366 O O . THR B 1 194 ? 38.648 -3.935 13.291 1.00 66.80 186 THR B O 1
ATOM 4370 N N . VAL B 1 195 ? 38.464 -5.670 11.855 1.00 68.49 187 VAL B N 1
ATOM 4371 C CA . VAL B 1 195 ? 37.522 -5.015 10.946 1.00 67.70 187 VAL B CA 1
ATOM 4372 C C . VAL B 1 195 ? 36.297 -5.912 10.808 1.00 69.54 187 VAL B C 1
ATOM 4373 O O . VAL B 1 195 ? 36.415 -7.077 10.405 1.00 73.42 187 VAL B O 1
ATOM 4377 N N . LEU B 1 196 ? 35.128 -5.376 11.151 1.00 66.30 188 LEU B N 1
ATOM 4378 C CA . LEU B 1 196 ? 33.851 -6.066 11.004 1.00 67.62 188 LEU B CA 1
ATOM 4379 C C . LEU B 1 196 ? 33.024 -5.366 9.933 1.00 68.28 188 LEU B C 1
ATOM 4380 O O . LEU B 1 196 ? 32.839 -4.146 9.990 1.00 71.64 188 LEU B O 1
ATOM 4385 N N . ASP B 1 197 ? 32.543 -6.130 8.956 1.00 70.66 189 ASP B N 1
ATOM 4386 C CA . ASP B 1 197 ? 31.698 -5.614 7.888 1.00 70.25 189 ASP B CA 1
ATOM 4387 C C . ASP B 1 197 ? 30.290 -6.179 8.010 1.00 67.72 189 ASP B C 1
ATOM 4388 O O . ASP B 1 197 ? 30.070 -7.232 8.617 1.00 65.60 189 ASP B O 1
ATOM 4393 N N . ASN B 1 198 ? 29.336 -5.456 7.415 1.00 65.37 190 ASN B N 1
ATOM 4394 C CA . ASN B 1 198 ? 27.916 -5.811 7.477 1.00 68.71 190 ASN B CA 1
ATOM 4395 C C . ASN B 1 198 ? 27.425 -5.851 8.925 1.00 63.67 190 ASN B C 1
ATOM 4396 O O . ASN B 1 198 ? 26.669 -6.740 9.322 1.00 60.12 190 ASN B O 1
ATOM 4401 N N . CYS B 1 199 ? 27.866 -4.878 9.720 1.00 65.46 191 CYS B N 1
ATOM 4402 C CA . CYS B 1 199 ? 27.437 -4.754 11.108 1.00 62.96 191 CYS B CA 1
ATOM 4403 C C . CYS B 1 199 ? 26.045 -4.143 11.180 1.00 64.29 191 CYS B C 1
ATOM 4404 O O . CYS B 1 199 ? 25.603 -3.438 10.271 1.00 65.96 191 CYS B O 1
ATOM 4407 N N . ALA B 1 200 ? 25.351 -4.421 12.281 1.00 59.56 192 ALA B N 1
ATOM 4408 C CA . ALA B 1 200 ? 24.082 -3.755 12.534 1.00 57.63 192 ALA B CA 1
ATOM 4409 C C . ALA B 1 200 ? 24.325 -2.281 12.832 1.00 57.25 192 ALA B C 1
ATOM 4410 O O . ALA B 1 200 ? 25.297 -1.920 13.498 1.00 63.79 192 ALA B O 1
ATOM 4412 N N . MET B 1 201 ? 23.427 -1.424 12.351 1.00 55.87 193 MET B N 1
ATOM 4413 C CA . MET B 1 201 ? 23.602 0.015 12.473 1.00 59.93 193 MET B CA 1
ATOM 4414 C C . MET B 1 201 ? 22.649 0.668 13.472 1.00 59.72 193 MET B C 1
ATOM 4415 O O . MET B 1 201 ? 22.652 1.898 13.592 1.00 57.79 193 MET B O 1
ATOM 4420 N N . GLU B 1 202 ? 21.859 -0.116 14.212 1.00 57.56 194 GLU B N 1
ATOM 4421 C CA . GLU B 1 202 ? 20.923 0.449 15.176 1.00 56.63 194 GLU B CA 1
ATOM 4422 C C . GLU B 1 202 ? 21.655 1.284 16.231 1.00 51.41 194 GLU B C 1
ATOM 4423 O O . GLU B 1 202 ? 22.785 0.967 16.614 1.00 53.02 194 GLU B O 1
ATOM 4429 N N . PRO B 1 203 ? 21.032 2.359 16.718 1.00 49.79 195 PRO B N 1
ATOM 4430 C CA . PRO B 1 203 ? 21.689 3.178 17.749 1.00 58.58 195 PRO B CA 1
ATOM 4431 C C . PRO B 1 203 ? 22.026 2.393 19.014 1.00 51.63 195 PRO B C 1
ATOM 4432 O O . PRO B 1 203 ? 22.946 2.784 19.744 1.00 50.73 195 PRO B O 1
ATOM 4436 N N . GLU B 1 204 ? 21.318 1.295 19.288 1.00 51.19 196 GLU B N 1
ATOM 4437 C CA . GLU B 1 204 ? 21.635 0.493 20.465 1.00 44.63 196 GLU B CA 1
ATOM 4438 C C . GLU B 1 204 ? 23.008 -0.153 20.321 1.00 49.13 196 GLU B C 1
ATOM 4439 O O . GLU B 1 204 ? 23.755 -0.265 21.300 1.00 54.43 196 GLU B O 1
ATOM 4445 N N . VAL B 1 205 ? 23.361 -0.580 19.105 1.00 50.02 197 VAL B N 1
ATOM 4446 C CA . VAL B 1 205 ? 24.721 -1.042 18.838 1.00 51.09 197 VAL B CA 1
ATOM 4447 C C . VAL B 1 205 ? 25.718 0.086 19.076 1.00 51.27 197 VAL B C 1
ATOM 4448 O O . VAL B 1 205 ? 26.733 -0.087 19.762 1.00 51.23 197 VAL B O 1
ATOM 4452 N N . THR B 1 206 ? 25.452 1.251 18.486 1.00 51.54 198 THR B N 1
ATOM 4453 C CA . THR B 1 206 ? 26.332 2.397 18.666 1.00 51.97 198 THR B CA 1
ATOM 4454 C C . THR B 1 206 ? 26.455 2.799 20.133 1.00 50.39 198 THR B C 1
ATOM 4455 O O . THR B 1 206 ? 27.519 3.264 20.554 1.00 52.64 198 THR B O 1
ATOM 4459 N N . ASP B 1 207 ? 25.389 2.646 20.925 1.00 46.70 199 ASP B N 1
ATOM 4460 C CA . ASP B 1 207 ? 25.487 2.989 22.341 1.00 47.56 199 ASP B CA 1
ATOM 4461 C C . ASP B 1 207 ? 26.414 2.030 23.079 1.00 49.29 199 ASP B C 1
ATOM 4462 O O . ASP B 1 207 ? 27.139 2.438 23.999 1.00 47.64 199 ASP B O 1
ATOM 4467 N N . LEU B 1 208 ? 26.363 0.742 22.730 1.00 45.05 200 LEU B N 1
ATOM 4468 C CA . LEU B 1 208 ? 27.316 -0.202 23.295 1.00 46.42 200 LEU B CA 1
ATOM 4469 C C . LEU B 1 208 ? 28.737 0.224 22.973 1.00 50.72 200 LEU B C 1
ATOM 4470 O O . LEU B 1 208 ? 29.605 0.259 23.853 1.00 51.75 200 LEU B O 1
ATOM 4475 N N . ALA B 1 209 ? 28.983 0.593 21.715 1.00 48.37 201 ALA B N 1
ATOM 4476 C CA . ALA B 1 209 ? 30.320 1.015 21.334 1.00 51.65 201 ALA B CA 1
ATOM 4477 C C . ALA B 1 209 ? 30.741 2.258 22.110 1.00 53.28 201 ALA B C 1
ATOM 4478 O O . ALA B 1 209 ? 31.896 2.370 22.535 1.00 57.53 201 ALA B O 1
ATOM 4480 N N . HIS B 1 210 ? 29.815 3.202 22.309 1.00 51.60 202 HIS B N 1
ATOM 4481 C CA . HIS B 1 210 ? 30.126 4.385 23.107 1.00 54.86 202 HIS B CA 1
ATOM 4482 C C . HIS B 1 210 ? 30.501 4.004 24.529 1.00 51.16 202 HIS B C 1
ATOM 4483 O O . HIS B 1 210 ? 31.404 4.606 25.122 1.00 54.39 202 HIS B O 1
ATOM 4490 N N . CYS B 1 211 ? 29.807 3.015 25.096 1.00 49.81 203 CYS B N 1
ATOM 4491 C CA . CYS B 1 211 ? 30.138 2.561 26.440 1.00 51.19 203 CYS B CA 1
ATOM 4492 C C . CYS B 1 211 ? 31.553 2.000 26.480 1.00 52.32 203 CYS B C 1
ATOM 4493 O O . CYS B 1 211 ? 32.366 2.394 27.324 1.00 52.55 203 CYS B O 1
ATOM 4496 N N . LEU B 1 212 ? 31.882 1.125 25.526 1.00 52.98 204 LEU B N 1
ATOM 4497 C CA . LEU B 1 212 ? 33.212 0.525 25.485 1.00 50.30 204 LEU B CA 1
ATOM 4498 C C . LEU B 1 212 ? 34.298 1.588 25.358 1.00 55.83 204 LEU B C 1
ATOM 4499 O O . LEU B 1 212 ? 35.350 1.487 25.998 1.00 58.85 204 LEU B O 1
ATOM 4504 N N . ILE B 1 213 ? 34.065 2.616 24.537 1.00 57.00 205 ILE B N 1
ATOM 4505 C CA . ILE B 1 213 ? 35.045 3.694 24.399 1.00 57.97 205 ILE B CA 1
ATOM 4506 C C . ILE B 1 213 ? 35.223 4.429 25.723 1.00 54.56 205 ILE B C 1
ATOM 4507 O O . ILE B 1 213 ? 36.344 4.777 26.114 1.00 58.82 205 ILE B O 1
ATOM 4512 N N . ALA B 1 214 ? 34.124 4.677 26.434 1.00 56.01 206 ALA B N 1
ATOM 4513 C CA . ALA B 1 214 ? 34.224 5.345 27.726 1.00 59.19 206 ALA B CA 1
ATOM 4514 C C . ALA B 1 214 ? 35.089 4.554 28.700 1.00 59.26 206 ALA B C 1
ATOM 4515 O O . ALA B 1 214 ? 35.732 5.144 29.578 1.00 57.59 206 ALA B O 1
ATOM 4517 N N . LEU B 1 215 ? 35.138 3.231 28.549 1.00 55.84 207 LEU B N 1
ATOM 4518 C CA . LEU B 1 215 ? 35.961 2.380 29.399 1.00 58.77 207 LEU B CA 1
ATOM 4519 C C . LEU B 1 215 ? 37.361 2.159 28.845 1.00 60.57 207 LEU B C 1
ATOM 4520 O O . LEU B 1 215 ? 38.153 1.441 29.467 1.00 60.32 207 LEU B O 1
ATOM 4525 N N . GLY B 1 216 ? 37.690 2.763 27.707 1.00 58.60 208 GLY B N 1
ATOM 4526 C CA . GLY B 1 216 ? 39.031 2.697 27.157 1.00 56.90 208 GLY B CA 1
ATOM 4527 C C . GLY B 1 216 ? 39.132 2.037 25.798 1.00 56.93 208 GLY B C 1
ATOM 4528 O O . GLY B 1 216 ? 40.249 1.915 25.280 1.00 58.78 208 GLY B O 1
ATOM 4529 N N . ALA B 1 217 ? 38.037 1.581 25.194 1.00 58.11 209 ALA B N 1
ATOM 4530 C CA . ALA B 1 217 ? 38.123 0.954 23.885 1.00 55.30 209 ALA B CA 1
ATOM 4531 C C . ALA B 1 217 ? 38.412 1.993 22.805 1.00 60.05 209 ALA B C 1
ATOM 4532 O O . ALA B 1 217 ? 38.176 3.195 22.969 1.00 61.94 209 ALA B O 1
ATOM 4534 N N . LYS B 1 218 ? 38.957 1.510 21.697 1.00 60.85 210 LYS B N 1
ATOM 4535 C CA . LYS B 1 218 ? 39.256 2.329 20.522 1.00 65.12 210 LYS B CA 1
ATOM 4536 C C . LYS B 1 218 ? 38.436 1.754 19.372 1.00 62.82 210 LYS B C 1
ATOM 4537 O O . LYS B 1 218 ? 38.758 0.685 18.847 1.00 63.23 210 LYS B O 1
ATOM 4539 N N . ILE B 1 219 ? 37.354 2.444 19.014 1.00 63.96 211 ILE B N 1
ATOM 4540 C CA . ILE B 1 219 ? 36.431 2.002 17.974 1.00 64.45 211 ILE B CA 1
ATOM 4541 C C . ILE B 1 219 ? 36.185 3.167 17.023 1.00 68.71 211 ILE B C 1
ATOM 4542 O O . ILE B 1 219 ? 35.905 4.286 17.467 1.00 69.38 211 ILE B O 1
ATOM 4547 N N . GLU B 1 220 ? 36.299 2.908 15.721 1.00 67.18 212 GLU B N 1
ATOM 4548 C CA . GLU B 1 220 ? 36.007 3.894 14.688 1.00 69.70 212 GLU B CA 1
ATOM 4549 C C . GLU B 1 220 ? 34.950 3.325 13.752 1.00 68.85 212 GLU B C 1
ATOM 4550 O O . GLU B 1 220 ? 34.777 2.107 13.649 1.00 66.99 212 GLU B O 1
ATOM 4556 N N . GLY B 1 221 ? 34.249 4.215 13.055 1.00 72.72 213 GLY B N 1
ATOM 4557 C CA . GLY B 1 221 ? 33.186 3.790 12.167 1.00 66.71 213 GLY B CA 1
ATOM 4558 C C . GLY B 1 221 ? 31.817 3.700 12.797 1.00 65.12 213 GLY B C 1
ATOM 4559 O O . GLY B 1 221 ? 30.941 3.029 12.242 1.00 65.07 213 GLY B O 1
ATOM 4560 N N . LEU B 1 222 ? 31.611 4.338 13.946 1.00 72.14 214 LEU B N 1
ATOM 4561 C CA . LEU B 1 222 ? 30.331 4.276 14.643 1.00 66.16 214 LEU B CA 1
ATOM 4562 C C . LEU B 1 222 ? 29.182 4.720 13.746 1.00 70.30 214 LEU B C 1
ATOM 4563 O O . LEU B 1 222 ? 29.320 5.636 12.926 1.00 67.19 214 LEU B O 1
ATOM 4568 N N . GLY B 1 223 ? 28.048 4.040 13.892 1.00 67.02 215 GLY B N 1
ATOM 4569 C CA . GLY B 1 223 ? 26.876 4.326 13.103 1.00 68.50 215 GLY B CA 1
ATOM 4570 C C . GLY B 1 223 ? 26.887 3.746 11.707 1.00 64.94 215 GLY B C 1
ATOM 4571 O O . GLY B 1 223 ? 25.892 3.901 10.987 1.00 65.65 215 GLY B O 1
ATOM 4572 N N . THR B 1 224 ? 27.964 3.079 11.302 1.00 63.33 216 THR B N 1
ATOM 4573 C CA . THR B 1 224 ? 28.064 2.518 9.963 1.00 67.96 216 THR B CA 1
ATOM 4574 C C . THR B 1 224 ? 28.172 1.002 10.043 1.00 65.79 216 THR B C 1
ATOM 4575 O O . THR B 1 224 ? 28.367 0.421 11.112 1.00 61.60 216 THR B O 1
ATOM 4579 N N . ALA B 1 225 ? 28.048 0.366 8.879 1.00 67.29 217 ALA B N 1
ATOM 4580 C CA . ALA B 1 225 ? 28.136 -1.082 8.768 1.00 63.55 217 ALA B CA 1
ATOM 4581 C C . ALA B 1 225 ? 29.562 -1.616 8.864 1.00 66.01 217 ALA B C 1
ATOM 4582 O O . ALA B 1 225 ? 29.734 -2.837 8.940 1.00 67.83 217 ALA B O 1
ATOM 4584 N N . ARG B 1 226 ? 30.585 -0.755 8.850 1.00 64.04 218 ARG B N 1
ATOM 4585 C CA . ARG B 1 226 ? 31.973 -1.196 8.963 1.00 65.62 218 ARG B CA 1
ATOM 4586 C C . ARG B 1 226 ? 32.587 -0.595 10.224 1.00 67.88 218 ARG B C 1
ATOM 4587 O O . ARG B 1 226 ? 32.794 0.622 10.304 1.00 62.49 218 ARG B O 1
ATOM 4595 N N . LEU B 1 227 ? 32.916 -1.453 11.191 1.00 70.08 219 LEU B N 1
ATOM 4596 C CA . LEU B 1 227 ? 33.528 -1.052 12.454 1.00 62.75 219 LEU B CA 1
ATOM 4597 C C . LEU B 1 227 ? 34.990 -1.474 12.481 1.00 66.00 219 LEU B C 1
ATOM 4598 O O . LEU B 1 227 ? 35.320 -2.610 12.122 1.00 69.99 219 LEU B O 1
ATOM 4603 N N . VAL B 1 228 ? 35.860 -0.556 12.896 1.00 65.80 220 VAL B N 1
ATOM 4604 C CA . VAL B 1 228 ? 37.295 -0.800 13.002 1.00 66.16 220 VAL B CA 1
ATOM 4605 C C . VAL B 1 228 ? 37.687 -0.668 14.466 1.00 67.29 220 VAL B C 1
ATOM 4606 O O . VAL B 1 228 ? 37.474 0.386 15.079 1.00 64.92 220 VAL B O 1
ATOM 4610 N N . ILE B 1 229 ? 38.274 -1.727 15.021 1.00 67.95 221 ILE B N 1
ATOM 4611 C CA . ILE B 1 229 ? 38.562 -1.823 16.447 1.00 67.27 221 ILE B CA 1
ATOM 4612 C C . ILE B 1 229 ? 40.063 -2.003 16.627 1.00 68.90 221 ILE B C 1
ATOM 4613 O O . ILE B 1 229 ? 40.660 -2.907 16.033 1.00 68.72 221 ILE B O 1
ATOM 4618 N N . GLU B 1 230 ? 40.675 -1.120 17.413 1.00 68.48 222 GLU B N 1
ATOM 4619 C CA . GLU B 1 230 ? 42.071 -1.248 17.817 1.00 68.59 222 GLU B CA 1
ATOM 4620 C C . GLU B 1 230 ? 42.095 -1.828 19.230 1.00 68.89 222 GLU B C 1
ATOM 4621 O O . GLU B 1 230 ? 41.740 -1.142 20.194 1.00 65.89 222 GLU B O 1
ATOM 4627 N N . GLY B 1 231 ? 42.512 -3.086 19.348 1.00 68.08 223 GLY B N 1
ATOM 4628 C CA . GLY B 1 231 ? 42.463 -3.752 20.638 1.00 65.34 223 GLY B CA 1
ATOM 4629 C C . GLY B 1 231 ? 43.354 -3.068 21.661 1.00 62.58 223 GLY B C 1
ATOM 4630 O O . GLY B 1 231 ? 44.441 -2.588 21.346 1.00 67.39 223 GLY B O 1
ATOM 4631 N N . VAL B 1 232 ? 42.862 -2.992 22.890 1.00 64.61 224 VAL B N 1
ATOM 4632 C CA . VAL B 1 232 ? 43.634 -2.484 24.013 1.00 65.50 224 VAL B CA 1
ATOM 4633 C C . VAL B 1 232 ? 43.765 -3.610 25.032 1.00 63.08 224 VAL B C 1
ATOM 4634 O O . VAL B 1 232 ? 43.049 -4.611 24.984 1.00 63.41 224 VAL B O 1
ATOM 4638 N N . GLU B 1 233 ? 44.691 -3.440 25.968 1.00 63.10 225 GLU B N 1
ATOM 4639 C CA . GLU B 1 233 ? 44.968 -4.546 26.874 1.00 65.38 225 GLU B CA 1
ATOM 4640 C C . GLU B 1 233 ? 43.900 -4.677 27.947 1.00 63.63 225 GLU B C 1
ATOM 4641 O O . GLU B 1 233 ? 43.517 -5.795 28.311 1.00 66.14 225 GLU B O 1
ATOM 4647 N N . ARG B 1 234 ? 43.402 -3.552 28.455 1.00 63.46 226 ARG B N 1
ATOM 4648 C CA A ARG B 1 234 ? 42.455 -3.534 29.564 0.43 62.03 226 ARG B CA 1
ATOM 4649 C CA B ARG B 1 234 ? 42.397 -3.600 29.501 0.57 62.03 226 ARG B CA 1
ATOM 4650 C C . ARG B 1 234 ? 41.412 -2.454 29.326 1.00 63.00 226 ARG B C 1
ATOM 4651 O O . ARG B 1 234 ? 41.696 -1.439 28.679 1.00 60.29 226 ARG B O 1
ATOM 4666 N N . LEU B 1 235 ? 40.222 -2.666 29.881 1.00 59.43 227 LEU B N 1
ATOM 4667 C CA . LEU B 1 235 ? 39.195 -1.645 30.007 1.00 61.24 227 LEU B CA 1
ATOM 4668 C C . LEU B 1 235 ? 39.092 -1.260 31.479 1.00 61.44 227 LEU B C 1
ATOM 4669 O O . LEU B 1 235 ? 39.175 -2.123 32.360 1.00 59.09 227 LEU B O 1
ATOM 4674 N N . SER B 1 236 ? 38.924 0.031 31.746 1.00 58.75 228 SER B N 1
ATOM 4675 C CA . SER B 1 236 ? 38.802 0.506 33.114 1.00 61.39 228 SER B CA 1
ATOM 4676 C C . SER B 1 236 ? 37.344 0.429 33.562 1.00 58.08 228 SER B C 1
ATOM 4677 O O . SER B 1 236 ? 36.469 -0.048 32.840 1.00 57.04 228 SER B O 1
ATOM 4680 N N . GLY B 1 237 ? 37.079 0.885 34.784 1.00 63.95 229 GLY B N 1
ATOM 4681 C CA . GLY B 1 237 ? 35.723 1.163 35.202 1.00 56.77 229 GLY B CA 1
ATOM 4682 C C . GLY B 1 237 ? 35.290 2.535 34.717 1.00 57.35 229 GLY B C 1
ATOM 4683 O O . GLY B 1 237 ? 36.032 3.259 34.052 1.00 60.62 229 GLY B O 1
ATOM 4684 N N . GLY B 1 238 ? 34.064 2.903 35.064 1.00 57.28 230 GLY B N 1
ATOM 4685 C CA . GLY B 1 238 ? 33.551 4.191 34.632 1.00 55.57 230 GLY B CA 1
ATOM 4686 C C . GLY B 1 238 ? 32.041 4.255 34.787 1.00 57.22 230 GLY B C 1
ATOM 4687 O O . GLY B 1 238 ? 31.455 3.542 35.601 1.00 57.29 230 GLY B O 1
ATOM 4688 N N . ARG B 1 239 ? 31.436 5.135 33.990 1.00 56.55 231 ARG B N 1
ATOM 4689 C CA . ARG B 1 239 ? 30.013 5.422 34.075 1.00 57.91 231 ARG B CA 1
ATOM 4690 C C . ARG B 1 239 ? 29.436 5.494 32.671 1.00 57.27 231 ARG B C 1
ATOM 4691 O O . ARG B 1 239 ? 30.104 5.942 31.737 1.00 58.15 231 ARG B O 1
ATOM 4699 N N . HIS B 1 240 ? 28.189 5.052 32.524 1.00 51.22 232 HIS B N 1
ATOM 4700 C CA . HIS B 1 240 ? 27.514 5.182 31.241 1.00 52.51 232 HIS B CA 1
ATOM 4701 C C . HIS B 1 240 ? 26.010 5.317 31.445 1.00 50.91 232 HIS B C 1
ATOM 4702 O O . HIS B 1 240 ? 25.388 4.520 32.156 1.00 46.02 232 HIS B O 1
ATOM 4709 N N . GLU B 1 241 ? 25.445 6.326 30.798 1.00 48.35 233 GLU B N 1
ATOM 4710 C CA . GLU B 1 241 ? 24.007 6.542 30.741 1.00 51.43 233 GLU B CA 1
ATOM 4711 C C . GLU B 1 241 ? 23.460 5.847 29.497 1.00 49.38 233 GLU B C 1
ATOM 4712 O O . GLU B 1 241 ? 23.858 6.186 28.377 1.00 52.66 233 GLU B O 1
ATOM 4718 N N . VAL B 1 242 ? 22.565 4.873 29.693 1.00 46.05 234 VAL B N 1
ATOM 4719 C CA . VAL B 1 242 ? 22.037 4.099 28.569 1.00 46.88 234 VAL B CA 1
ATOM 4720 C C . VAL B 1 242 ? 21.256 5.006 27.628 1.00 47.96 234 VAL B C 1
ATOM 4721 O O . VAL B 1 242 ? 20.498 5.887 28.060 1.00 45.99 234 VAL B O 1
ATOM 4725 N N . LEU B 1 243 ? 21.455 4.789 26.332 1.00 48.90 235 LEU B N 1
ATOM 4726 C CA . LEU B 1 243 ? 20.713 5.482 25.288 1.00 49.14 235 LEU B CA 1
ATOM 4727 C C . LEU B 1 243 ? 19.212 5.475 25.580 1.00 47.53 235 LEU B C 1
ATOM 4728 O O . LEU B 1 243 ? 18.643 4.407 25.827 1.00 46.42 235 LEU B O 1
ATOM 4733 N N . PRO B 1 244 ? 18.545 6.629 25.536 1.00 49.98 236 PRO B N 1
ATOM 4734 C CA . PRO B 1 244 ? 17.085 6.648 25.703 1.00 51.40 236 PRO B CA 1
ATOM 4735 C C . PRO B 1 244 ? 16.379 5.748 24.696 1.00 50.83 236 PRO B C 1
ATOM 4736 O O . PRO B 1 244 ? 16.771 5.659 23.530 1.00 45.38 236 PRO B O 1
ATOM 4740 N N . ASP B 1 245 ? 15.324 5.079 25.168 1.00 48.66 237 ASP B N 1
ATOM 4741 C CA . ASP B 1 245 ? 14.522 4.178 24.341 1.00 46.32 237 ASP B CA 1
ATOM 4742 C C . ASP B 1 245 ? 13.761 4.988 23.302 1.00 47.20 237 ASP B C 1
ATOM 4743 O O . ASP B 1 245 ? 12.813 5.705 23.640 1.00 45.97 237 ASP B O 1
ATOM 4748 N N . ARG B 1 246 ? 14.156 4.856 22.029 1.00 45.60 238 ARG B N 1
ATOM 4749 C CA . ARG B 1 246 ? 13.506 5.629 20.975 1.00 48.25 238 ARG B CA 1
ATOM 4750 C C . ARG B 1 246 ? 12.082 5.145 20.706 1.00 51.54 238 ARG B C 1
ATOM 4751 O O . ARG B 1 246 ? 11.238 5.938 20.263 1.00 44.56 238 ARG B O 1
ATOM 4759 N N . ILE B 1 247 ? 11.788 3.867 20.974 1.00 42.22 239 ILE B N 1
ATOM 4760 C CA . ILE B 1 247 ? 10.444 3.361 20.715 1.00 45.06 239 ILE B CA 1
ATOM 4761 C C . ILE B 1 247 ? 9.470 3.919 21.742 1.00 49.95 239 ILE B C 1
ATOM 4762 O O . ILE B 1 247 ? 8.390 4.412 21.391 1.00 43.47 239 ILE B O 1
ATOM 4767 N N . GLU B 1 248 ? 9.852 3.872 23.026 1.00 45.93 240 GLU B N 1
ATOM 4768 C CA . GLU B 1 248 ? 9.063 4.512 24.068 1.00 42.76 240 GLU B CA 1
ATOM 4769 C C . GLU B 1 248 ? 8.873 5.990 23.777 1.00 43.79 240 GLU B C 1
ATOM 4770 O O . GLU B 1 248 ? 7.763 6.518 23.907 1.00 43.06 240 GLU B O 1
ATOM 4776 N N . THR B 1 249 ? 9.957 6.686 23.410 1.00 40.10 241 THR B N 1
ATOM 4777 C CA . THR B 1 249 ? 9.830 8.102 23.087 1.00 42.13 241 THR B CA 1
ATOM 4778 C C . THR B 1 249 ? 8.790 8.307 21.993 1.00 45.95 241 THR B C 1
ATOM 4779 O O . THR B 1 249 ? 7.940 9.200 22.084 1.00 41.76 241 THR B O 1
ATOM 4783 N N . GLY B 1 250 ? 8.867 7.504 20.930 1.00 45.46 242 GLY B N 1
ATOM 4784 C CA . GLY B 1 250 ? 7.907 7.642 19.850 1.00 42.85 242 GLY B CA 1
ATOM 4785 C C . GLY B 1 250 ? 6.483 7.381 20.305 1.00 39.36 242 GLY B C 1
ATOM 4786 O O . GLY B 1 250 ? 5.553 8.073 19.887 1.00 42.80 242 GLY B O 1
ATOM 4787 N N . THR B 1 251 ? 6.293 6.381 21.169 1.00 40.92 243 THR B N 1
ATOM 4788 C CA . THR B 1 251 ? 4.946 6.047 21.624 1.00 38.72 243 THR B CA 1
ATOM 4789 C C . THR B 1 251 ? 4.293 7.227 22.332 1.00 39.72 243 THR B C 1
ATOM 4790 O O . THR B 1 251 ? 3.122 7.534 22.086 1.00 39.07 243 THR B O 1
ATOM 4794 N N . PHE B 1 252 ? 5.040 7.928 23.191 1.00 40.34 244 PHE B N 1
ATOM 4795 C CA . PHE B 1 252 ? 4.457 9.088 23.866 1.00 41.95 244 PHE B CA 1
ATOM 4796 C C . PHE B 1 252 ? 4.191 10.224 22.891 1.00 41.55 244 PHE B C 1
ATOM 4797 O O . PHE B 1 252 ? 3.155 10.890 22.980 1.00 42.55 244 PHE B O 1
ATOM 4805 N N . LEU B 1 253 ? 5.093 10.442 21.934 1.00 41.99 245 LEU B N 1
ATOM 4806 C CA . LEU B 1 253 ? 4.852 11.468 20.920 1.00 45.61 245 LEU B CA 1
ATOM 4807 C C . LEU B 1 253 ? 3.608 11.157 20.096 1.00 46.65 245 LEU B C 1
ATOM 4808 O O . LEU B 1 253 ? 2.807 12.057 19.806 1.00 48.52 245 LEU B O 1
ATOM 4813 N N . VAL B 1 254 ? 3.425 9.890 19.714 1.00 41.05 246 VAL B N 1
ATOM 4814 C CA . VAL B 1 254 ? 2.231 9.497 18.964 1.00 40.58 246 VAL B CA 1
ATOM 4815 C C . VAL B 1 254 ? 0.972 9.695 19.803 1.00 46.46 246 VAL B C 1
ATOM 4816 O O . VAL B 1 254 ? -0.059 10.169 19.307 1.00 43.82 246 VAL B O 1
ATOM 4820 N N . ALA B 1 255 ? 1.028 9.317 21.085 1.00 43.38 247 ALA B N 1
ATOM 4821 C CA . ALA B 1 255 ? -0.129 9.492 21.956 1.00 42.16 247 ALA B CA 1
ATOM 4822 C C . ALA B 1 255 ? -0.516 10.961 22.066 1.00 44.00 247 ALA B C 1
ATOM 4823 O O . ALA B 1 255 ? -1.706 11.304 22.047 1.00 46.33 247 ALA B O 1
ATOM 4825 N N . ALA B 1 256 ? 0.474 11.845 22.189 1.00 46.53 248 ALA B N 1
ATOM 4826 C CA . ALA B 1 256 ? 0.190 13.277 22.158 1.00 51.67 248 ALA B CA 1
ATOM 4827 C C . ALA B 1 256 ? -0.442 13.681 20.836 1.00 47.75 248 ALA B C 1
ATOM 4828 O O . ALA B 1 256 ? -1.420 14.433 20.808 1.00 52.21 248 ALA B O 1
ATOM 4830 N N . ALA B 1 257 ? 0.125 13.210 19.723 1.00 50.74 249 ALA B N 1
ATOM 4831 C CA . ALA B 1 257 ? -0.373 13.620 18.413 1.00 49.79 249 ALA B CA 1
ATOM 4832 C C . ALA B 1 257 ? -1.819 13.190 18.214 1.00 52.61 249 ALA B C 1
ATOM 4833 O O . ALA B 1 257 ? -2.653 13.975 17.746 1.00 50.28 249 ALA B O 1
ATOM 4835 N N . MET B 1 258 ? -2.142 11.941 18.562 1.00 47.91 250 MET B N 1
ATOM 4836 C CA . MET B 1 258 ? -3.458 11.436 18.195 1.00 50.97 250 MET B CA 1
ATOM 4837 C C . MET B 1 258 ? -4.562 11.939 19.118 1.00 51.64 250 MET B C 1
ATOM 4838 O O . MET B 1 258 ? -5.733 11.907 18.722 1.00 52.99 250 MET B O 1
ATOM 4843 N N . THR B 1 259 ? -4.224 12.442 20.309 1.00 49.14 251 THR B N 1
ATOM 4844 C CA . THR B 1 259 ? -5.211 13.060 21.191 1.00 51.48 251 THR B CA 1
ATOM 4845 C C . THR B 1 259 ? -5.313 14.569 20.996 1.00 53.34 251 THR B C 1
ATOM 4846 O O . THR B 1 259 ? -6.049 15.230 21.739 1.00 52.93 251 THR B O 1
ATOM 4850 N N . GLY B 1 260 ? -4.593 15.126 20.022 1.00 52.46 252 GLY B N 1
ATOM 4851 C CA . GLY B 1 260 ? -4.625 16.555 19.778 1.00 55.00 252 GLY B CA 1
ATOM 4852 C C . GLY B 1 260 ? -3.994 17.369 20.884 1.00 61.65 252 GLY B C 1
ATOM 4853 O O . GLY B 1 260 ? -4.371 18.530 21.085 1.00 59.29 252 GLY B O 1
ATOM 4854 N N . GLY B 1 261 ? -3.036 16.793 21.605 1.00 56.75 253 GLY B N 1
ATOM 4855 C CA . GLY B 1 261 ? -2.459 17.413 22.774 1.00 58.55 253 GLY B CA 1
ATOM 4856 C C . GLY B 1 261 ? -1.103 18.039 22.522 1.00 64.23 253 GLY B C 1
ATOM 4857 O O . GLY B 1 261 ? -0.715 18.330 21.385 1.00 63.08 253 GLY B O 1
ATOM 4858 N N . LYS B 1 262 ? -0.373 18.253 23.613 1.00 63.39 254 LYS B N 1
ATOM 4859 C CA . LYS B 1 262 ? 0.945 18.875 23.577 1.00 66.18 254 LYS B CA 1
ATOM 4860 C C . LYS B 1 262 ? 1.780 18.249 24.680 1.00 65.83 254 LYS B C 1
ATOM 4861 O O . LYS B 1 262 ? 1.441 18.380 25.860 1.00 66.43 254 LYS B O 1
ATOM 4867 N N . VAL B 1 263 ? 2.857 17.561 24.307 1.00 61.19 255 VAL B N 1
ATOM 4868 C CA . VAL B 1 263 ? 3.691 16.886 25.290 1.00 59.54 255 VAL B CA 1
ATOM 4869 C C . VAL B 1 263 ? 5.152 17.202 25.020 1.00 58.53 255 VAL B C 1
ATOM 4870 O O . VAL B 1 263 ? 5.564 17.429 23.879 1.00 63.16 255 VAL B O 1
ATOM 4874 N N . THR B 1 264 ? 5.933 17.225 26.092 1.00 57.02 256 THR B N 1
ATOM 4875 C CA . THR B 1 264 ? 7.380 17.359 26.027 1.00 60.52 256 THR B CA 1
ATOM 4876 C C . THR B 1 264 ? 7.999 16.101 26.622 1.00 62.85 256 THR B C 1
ATOM 4877 O O . THR B 1 264 ? 7.662 15.714 27.746 1.00 61.86 256 THR B O 1
ATOM 4881 N N . VAL B 1 265 ? 8.883 15.453 25.870 1.00 59.35 257 VAL B N 1
ATOM 4882 C CA . VAL B 1 265 ? 9.587 14.265 26.345 1.00 64.42 257 VAL B CA 1
ATOM 4883 C C . VAL B 1 265 ? 10.990 14.671 26.774 1.00 63.07 257 VAL B C 1
ATOM 4884 O O . VAL B 1 265 ? 11.738 15.259 25.983 1.00 63.10 257 VAL B O 1
ATOM 4888 N N . ASN B 1 266 ? 11.339 14.380 28.029 1.00 61.33 258 ASN B N 1
ATOM 4889 C CA . ASN B 1 266 ? 12.628 14.741 28.603 1.00 58.79 258 ASN B CA 1
ATOM 4890 C C . ASN B 1 266 ? 13.611 13.572 28.581 1.00 66.22 258 ASN B C 1
ATOM 4891 O O . ASN B 1 266 ? 13.229 12.396 28.537 1.00 63.54 258 ASN B O 1
ATOM 4896 N N . ARG B 1 267 ? 14.896 13.931 28.643 1.00 66.60 259 ARG B N 1
ATOM 4897 C CA . ARG B 1 267 ? 16.029 13.016 28.460 1.00 69.97 259 ARG B CA 1
ATOM 4898 C C . ARG B 1 267 ? 15.833 12.139 27.229 1.00 67.49 259 ARG B C 1
ATOM 4899 O O . ARG B 1 267 ? 15.958 10.915 27.274 1.00 65.21 259 ARG B O 1
ATOM 4907 N N . ALA B 1 268 ? 15.506 12.787 26.121 1.00 68.79 260 ALA B N 1
ATOM 4908 C CA . ALA B 1 268 ? 15.383 12.121 24.838 1.00 61.99 260 ALA B CA 1
ATOM 4909 C C . ALA B 1 268 ? 16.704 12.210 24.083 1.00 63.41 260 ALA B C 1
ATOM 4910 O O . ALA B 1 268 ? 17.649 12.879 24.506 1.00 65.77 260 ALA B O 1
ATOM 4912 N N . ARG B 1 269 ? 16.770 11.497 22.962 1.00 57.87 261 ARG B N 1
ATOM 4913 C CA . ARG B 1 269 ? 17.914 11.540 22.052 1.00 59.74 261 ARG B CA 1
ATOM 4914 C C . ARG B 1 269 ? 17.352 11.778 20.657 1.00 60.30 261 ARG B C 1
ATOM 4915 O O . ARG B 1 269 ? 17.184 10.837 19.870 1.00 60.81 261 ARG B O 1
ATOM 4923 N N . PRO B 1 270 ? 17.044 13.034 20.324 1.00 61.18 262 PRO B N 1
ATOM 4924 C CA . PRO B 1 270 ? 16.313 13.320 19.077 1.00 63.10 262 PRO B CA 1
ATOM 4925 C C . PRO B 1 270 ? 16.974 12.807 17.804 1.00 64.03 262 PRO B C 1
ATOM 4926 O O . PRO B 1 270 ? 16.256 12.490 16.847 1.00 61.39 262 PRO B O 1
ATOM 4930 N N . ASN B 1 271 ? 18.306 12.737 17.738 1.00 64.26 263 ASN B N 1
ATOM 4931 C CA . ASN B 1 271 ? 18.950 12.298 16.500 1.00 63.34 263 ASN B CA 1
ATOM 4932 C C . ASN B 1 271 ? 18.865 10.788 16.281 1.00 60.23 263 ASN B C 1
ATOM 4933 O O . ASN B 1 271 ? 19.464 10.279 15.331 1.00 59.03 263 ASN B O 1
ATOM 4938 N N . THR B 1 272 ? 18.119 10.064 17.113 1.00 58.73 264 THR B N 1
ATOM 4939 C CA . THR B 1 272 ? 17.777 8.677 16.837 1.00 54.41 264 THR B CA 1
ATOM 4940 C C . THR B 1 272 ? 16.334 8.533 16.381 1.00 55.69 264 THR B C 1
ATOM 4941 O O . THR B 1 272 ? 15.844 7.409 16.245 1.00 59.26 264 THR B O 1
ATOM 4945 N N . MET B 1 273 ? 15.647 9.651 16.136 1.00 56.80 265 MET B N 1
ATOM 4946 C CA . MET B 1 273 ? 14.207 9.657 15.912 1.00 54.99 265 MET B CA 1
ATOM 4947 C C . MET B 1 273 ? 13.793 10.407 14.654 1.00 57.31 265 MET B C 1
ATOM 4948 O O . MET B 1 273 ? 12.613 10.743 14.515 1.00 57.71 265 MET B O 1
ATOM 4953 N N . ASP B 1 274 ? 14.735 10.703 13.755 1.00 55.96 266 ASP B N 1
ATOM 4954 C CA . ASP B 1 274 ? 14.446 11.587 12.627 1.00 57.54 266 ASP B CA 1
ATOM 4955 C C . ASP B 1 274 ? 13.248 11.107 11.816 1.00 57.57 266 ASP B C 1
ATOM 4956 O O . ASP B 1 274 ? 12.356 11.894 11.480 1.00 57.52 266 ASP B O 1
ATOM 4961 N N . ALA B 1 275 ? 13.228 9.820 11.461 1.00 59.41 267 ALA B N 1
ATOM 4962 C CA . ALA B 1 275 ? 12.163 9.316 10.599 1.00 56.89 267 ALA B CA 1
ATOM 4963 C C . ALA B 1 275 ? 10.806 9.401 11.290 1.00 56.56 267 ALA B C 1
ATOM 4964 O O . ALA B 1 275 ? 9.789 9.702 10.649 1.00 53.56 267 ALA B O 1
ATOM 4966 N N . VAL B 1 276 ? 10.773 9.151 12.599 1.00 50.96 268 VAL B N 1
ATOM 4967 C CA . VAL B 1 276 ? 9.516 9.202 13.335 1.00 52.26 268 VAL B CA 1
ATOM 4968 C C . VAL B 1 276 ? 9.022 10.638 13.452 1.00 51.99 268 VAL B C 1
ATOM 4969 O O . VAL B 1 276 ? 7.847 10.928 13.199 1.00 55.09 268 VAL B O 1
ATOM 4973 N N . LEU B 1 277 ? 9.915 11.563 13.818 1.00 50.73 269 LEU B N 1
ATOM 4974 C CA . LEU B 1 277 ? 9.502 12.958 13.953 1.00 51.43 269 LEU B CA 1
ATOM 4975 C C . LEU B 1 277 ? 9.017 13.511 12.621 1.00 56.38 269 LEU B C 1
ATOM 4976 O O . LEU B 1 277 ? 8.025 14.247 12.567 1.00 57.51 269 LEU B O 1
ATOM 4981 N N . SER B 1 278 ? 9.696 13.148 11.533 1.00 58.23 270 SER B N 1
ATOM 4982 C CA . SER B 1 278 ? 9.275 13.590 10.208 1.00 58.96 270 SER B CA 1
ATOM 4983 C C . SER B 1 278 ? 7.879 13.077 9.874 1.00 57.92 270 SER B C 1
ATOM 4984 O O . SER B 1 278 ? 7.069 13.791 9.268 1.00 56.96 270 SER B O 1
ATOM 4987 N N . LYS B 1 279 ? 7.580 11.839 10.263 1.00 57.31 271 LYS B N 1
ATOM 4988 C CA . LYS B 1 279 ? 6.250 11.293 10.030 1.00 57.76 271 LYS B CA 1
ATOM 4989 C C . LYS B 1 279 ? 5.201 11.997 10.885 1.00 56.69 271 LYS B C 1
ATOM 4990 O O . LYS B 1 279 ? 4.082 12.245 10.421 1.00 53.16 271 LYS B O 1
ATOM 4996 N N . LEU B 1 280 ? 5.550 12.362 12.122 1.00 53.96 272 LEU B N 1
ATOM 4997 C CA . LEU B 1 280 ? 4.607 13.112 12.952 1.00 54.26 272 LEU B CA 1
ATOM 4998 C C . LEU B 1 280 ? 4.325 14.497 12.372 1.00 54.69 272 LEU B C 1
ATOM 4999 O O . LEU B 1 280 ? 3.188 14.978 12.425 1.00 58.55 272 LEU B O 1
ATOM 5004 N N . VAL B 1 281 ? 5.345 15.157 11.821 1.00 61.33 273 VAL B N 1
ATOM 5005 C CA . VAL B 1 281 ? 5.116 16.435 11.147 1.00 60.11 273 VAL B CA 1
ATOM 5006 C C . VAL B 1 281 ? 4.098 16.270 10.026 1.00 59.08 273 VAL B C 1
ATOM 5007 O O . VAL B 1 281 ? 3.188 17.094 9.873 1.00 63.00 273 VAL B O 1
ATOM 5011 N N . GLU B 1 282 ? 4.213 15.185 9.245 1.00 60.33 274 GLU B N 1
ATOM 5012 C CA . GLU B 1 282 ? 3.240 14.922 8.183 1.00 60.74 274 GLU B CA 1
ATOM 5013 C C . GLU B 1 282 ? 1.829 14.736 8.734 1.00 63.25 274 GLU B C 1
ATOM 5014 O O . GLU B 1 282 ? 0.849 14.970 8.017 1.00 57.75 274 GLU B O 1
ATOM 5020 N N . ALA B 1 283 ? 1.703 14.277 9.982 1.00 57.41 275 ALA B N 1
ATOM 5021 C CA . ALA B 1 283 ? 0.402 14.101 10.613 1.00 61.01 275 ALA B CA 1
ATOM 5022 C C . ALA B 1 283 ? -0.189 15.405 11.126 1.00 64.71 275 ALA B C 1
ATOM 5023 O O . ALA B 1 283 ? -1.299 15.391 11.671 1.00 60.59 275 ALA B O 1
ATOM 5025 N N . GLY B 1 284 ? 0.522 16.518 10.972 1.00 62.74 276 GLY B N 1
ATOM 5026 C CA . GLY B 1 284 ? 0.063 17.811 11.427 1.00 62.10 276 GLY B CA 1
ATOM 5027 C C . GLY B 1 284 ? 0.708 18.329 12.691 1.00 62.68 276 GLY B C 1
ATOM 5028 O O . GLY B 1 284 ? 0.321 19.404 13.160 1.00 65.05 276 GLY B O 1
ATOM 5029 N N . ALA B 1 285 ? 1.696 17.627 13.241 1.00 62.88 277 ALA B N 1
ATOM 5030 C CA . ALA B 1 285 ? 2.306 18.050 14.492 1.00 63.88 277 ALA B CA 1
ATOM 5031 C C . ALA B 1 285 ? 3.364 19.122 14.266 1.00 65.29 277 ALA B C 1
ATOM 5032 O O . ALA B 1 285 ? 4.132 19.073 13.302 1.00 62.28 277 ALA B O 1
ATOM 5034 N N . LYS B 1 286 ? 3.416 20.079 15.185 1.00 63.51 278 LYS B N 1
ATOM 5035 C CA . LYS B 1 286 ? 4.505 21.040 15.266 1.00 67.02 278 LYS B CA 1
ATOM 5036 C C . LYS B 1 286 ? 5.501 20.529 16.296 1.00 66.93 278 LYS B C 1
ATOM 5037 O O . LYS B 1 286 ? 5.135 20.304 17.454 1.00 66.47 278 LYS B O 1
ATOM 5043 N N . ILE B 1 287 ? 6.753 20.358 15.884 1.00 63.63 279 ILE B N 1
ATOM 5044 C CA . ILE B 1 287 ? 7.752 19.679 16.697 1.00 64.03 279 ILE B CA 1
ATOM 5045 C C . ILE B 1 287 ? 8.978 20.569 16.841 1.00 72.69 279 ILE B C 1
ATOM 5046 O O . ILE B 1 287 ? 9.500 21.084 15.846 1.00 70.55 279 ILE B O 1
ATOM 5051 N N . GLU B 1 288 ? 9.428 20.757 18.083 1.00 74.51 280 GLU B N 1
ATOM 5052 C CA . GLU B 1 288 ? 10.720 21.354 18.381 1.00 74.33 280 GLU B CA 1
ATOM 5053 C C . GLU B 1 288 ? 11.572 20.335 19.123 1.00 73.51 280 GLU B C 1
ATOM 5054 O O . GLU B 1 288 ? 11.057 19.533 19.907 1.00 73.83 280 GLU B O 1
ATOM 5060 N N . THR B 1 289 ? 12.884 20.376 18.886 1.00 78.32 281 THR B N 1
ATOM 5061 C CA . THR B 1 289 ? 13.819 19.474 19.547 1.00 76.73 281 THR B CA 1
ATOM 5062 C C . THR B 1 289 ? 15.041 20.242 20.030 1.00 80.95 281 THR B C 1
ATOM 5063 O O . THR B 1 289 ? 15.566 21.106 19.322 1.00 84.23 281 THR B O 1
ATOM 5067 N N . THR B 1 290 ? 15.505 19.895 21.223 1.00 83.14 282 THR B N 1
ATOM 5068 C CA . THR B 1 290 ? 16.766 20.366 21.767 1.00 85.97 282 THR B CA 1
ATOM 5069 C C . THR B 1 290 ? 17.814 19.252 21.649 1.00 86.45 282 THR B C 1
ATOM 5070 O O . THR B 1 290 ? 17.702 18.363 20.796 1.00 83.01 282 THR B O 1
ATOM 5074 N N . ASP B 1 291 ? 18.851 19.302 22.485 1.00 86.53 283 ASP B N 1
ATOM 5075 C CA . ASP B 1 291 ? 19.802 18.200 22.544 1.00 85.36 283 ASP B CA 1
ATOM 5076 C C . ASP B 1 291 ? 19.292 17.041 23.393 1.00 82.84 283 ASP B C 1
ATOM 5077 O O . ASP B 1 291 ? 19.834 15.935 23.294 1.00 81.38 283 ASP B O 1
ATOM 5082 N N . ASP B 1 292 ? 18.262 17.271 24.228 1.00 81.94 284 ASP B N 1
ATOM 5083 C CA . ASP B 1 292 ? 17.749 16.205 25.083 1.00 78.90 284 ASP B CA 1
ATOM 5084 C C . ASP B 1 292 ? 16.241 16.288 25.324 1.00 76.87 284 ASP B C 1
ATOM 5085 O O . ASP B 1 292 ? 15.756 15.697 26.296 1.00 75.57 284 ASP B O 1
ATOM 5090 N N . SER B 1 293 ? 15.483 16.989 24.485 1.00 74.35 285 SER B N 1
ATOM 5091 C CA . SER B 1 293 ? 14.042 17.053 24.673 1.00 73.68 285 SER B CA 1
ATOM 5092 C C . SER B 1 293 ? 13.363 17.156 23.319 1.00 66.67 285 SER B C 1
ATOM 5093 O O . SER B 1 293 ? 13.968 17.573 22.329 1.00 71.77 285 SER B O 1
ATOM 5096 N N . ILE B 1 294 ? 12.096 16.755 23.293 1.00 65.49 286 ILE B N 1
ATOM 5097 C CA . ILE B 1 294 ? 11.237 16.874 22.121 1.00 66.26 286 ILE B CA 1
ATOM 5098 C C . ILE B 1 294 ? 9.895 17.410 22.591 1.00 67.03 286 ILE B C 1
ATOM 5099 O O . ILE B 1 294 ? 9.320 16.888 23.553 1.00 63.85 286 ILE B O 1
ATOM 5104 N N . THR B 1 295 ? 9.394 18.448 21.928 1.00 62.63 287 THR B N 1
ATOM 5105 C CA . THR B 1 295 ? 8.074 18.982 22.228 1.00 61.72 287 THR B CA 1
ATOM 5106 C C . THR B 1 295 ? 7.189 18.842 21.000 1.00 64.60 287 THR B C 1
ATOM 5107 O O . THR B 1 295 ? 7.551 19.299 19.912 1.00 63.45 287 THR B O 1
ATOM 5111 N N . LEU B 1 296 ? 6.034 18.204 21.175 1.00 62.35 288 LEU B N 1
ATOM 5112 C CA . LEU B 1 296 ? 5.057 18.039 20.111 1.00 62.00 288 LEU B CA 1
ATOM 5113 C C . LEU B 1 296 ? 3.808 18.812 20.493 1.00 64.94 288 LEU B C 1
ATOM 5114 O O . LEU B 1 296 ? 3.306 18.671 21.610 1.00 64.75 288 LEU B O 1
ATOM 5119 N N . ASP B 1 297 ? 3.301 19.608 19.557 1.00 61.67 289 ASP B N 1
ATOM 5120 C CA . ASP B 1 297 ? 2.120 20.431 19.773 1.00 66.28 289 ASP B CA 1
ATOM 5121 C C . ASP B 1 297 ? 1.193 20.250 18.583 1.00 65.60 289 ASP B C 1
ATOM 5122 O O . ASP B 1 297 ? 1.565 20.576 17.452 1.00 67.22 289 ASP B O 1
ATOM 5127 N N . MET B 1 298 ? -0.008 19.738 18.836 1.00 64.70 290 MET B N 1
ATOM 5128 C CA . MET B 1 298 ? -1.018 19.624 17.793 1.00 67.42 290 MET B CA 1
ATOM 5129 C C . MET B 1 298 ? -1.839 20.892 17.629 1.00 72.51 290 MET B C 1
ATOM 5130 O O . MET B 1 298 ? -2.570 21.012 16.638 1.00 71.90 290 MET B O 1
ATOM 5135 N N . GLN B 1 299 ? -1.726 21.834 18.567 1.00 69.55 291 GLN B N 1
ATOM 5136 C CA . GLN B 1 299 ? -2.447 23.100 18.502 1.00 77.13 291 GLN B CA 1
ATOM 5137 C C . GLN B 1 299 ? -3.945 22.871 18.326 1.00 75.98 291 GLN B C 1
ATOM 5138 O O . GLN B 1 299 ? -4.616 23.553 17.548 1.00 82.13 291 GLN B O 1
ATOM 5144 N N . GLY B 1 300 ? -4.467 21.878 19.038 1.00 74.95 292 GLY B N 1
ATOM 5145 C CA . GLY B 1 300 ? -5.891 21.616 19.024 1.00 80.48 292 GLY B CA 1
ATOM 5146 C C . GLY B 1 300 ? -6.428 20.956 17.777 1.00 77.46 292 GLY B C 1
ATOM 5147 O O . GLY B 1 300 ? -7.649 20.879 17.618 1.00 82.46 292 GLY B O 1
ATOM 5148 N N . ARG B 1 301 ? -5.569 20.481 16.885 1.00 73.84 293 ARG B N 1
ATOM 5149 C CA . ARG B 1 301 ? -6.014 19.836 15.660 1.00 69.41 293 ARG B CA 1
ATOM 5150 C C . ARG B 1 301 ? -6.034 18.320 15.828 1.00 67.36 293 ARG B C 1
ATOM 5151 O O . ARG B 1 301 ? -5.239 17.748 16.580 1.00 62.76 293 ARG B O 1
ATOM 5153 N N . ARG B 1 302 ? -6.970 17.677 15.132 1.00 65.93 294 ARG B N 1
ATOM 5154 C CA . ARG B 1 302 ? -6.903 16.240 14.943 1.00 61.17 294 ARG B CA 1
ATOM 5155 C C . ARG B 1 302 ? -5.724 15.900 14.038 1.00 60.52 294 ARG B C 1
ATOM 5156 O O . ARG B 1 302 ? -5.363 16.685 13.158 1.00 59.41 294 ARG B O 1
ATOM 5164 N N . PRO B 1 303 ? -5.118 14.732 14.214 1.00 60.95 295 PRO B N 1
ATOM 5165 C CA . PRO B 1 303 ? -4.031 14.337 13.314 1.00 58.96 295 PRO B CA 1
ATOM 5166 C C . PRO B 1 303 ? -4.544 14.063 11.908 1.00 55.44 295 PRO B C 1
ATOM 5167 O O . PRO B 1 303 ? -5.679 13.624 11.705 1.00 53.21 295 PRO B O 1
ATOM 5171 N N . LYS B 1 304 ? -3.695 14.346 10.928 1.00 55.21 296 LYS B N 1
ATOM 5172 C CA . LYS B 1 304 ? -3.929 13.886 9.568 1.00 54.43 296 LYS B CA 1
ATOM 5173 C C . LYS B 1 304 ? -3.367 12.477 9.415 1.00 59.54 296 LYS B C 1
ATOM 5174 O O . LYS B 1 304 ? -2.315 12.151 9.975 1.00 59.86 296 LYS B O 1
ATOM 5176 N N . ALA B 1 305 ? -4.093 11.632 8.687 1.00 56.97 297 ALA B N 1
ATOM 5177 C CA . ALA B 1 305 ? -3.601 10.291 8.403 1.00 58.72 297 ALA B CA 1
ATOM 5178 C C . ALA B 1 305 ? -2.272 10.364 7.658 1.00 58.33 297 ALA B C 1
ATOM 5179 O O . ALA B 1 305 ? -2.019 11.287 6.887 1.00 55.57 297 ALA B O 1
ATOM 5181 N N . VAL B 1 306 ? -1.405 9.382 7.900 1.00 55.25 298 VAL B N 1
ATOM 5182 C CA . VAL B 1 306 ? -0.101 9.367 7.255 1.00 56.28 298 VAL B CA 1
ATOM 5183 C C . VAL B 1 306 ? 0.108 8.029 6.560 1.00 54.17 298 VAL B C 1
ATOM 5184 O O . VAL B 1 306 ? -0.486 7.012 6.923 1.00 54.45 298 VAL B O 1
ATOM 5188 N N . ASN B 1 307 ? 0.970 8.049 5.546 1.00 53.28 299 ASN B N 1
ATOM 5189 C CA . ASN B 1 307 ? 1.442 6.851 4.865 1.00 53.20 299 ASN B CA 1
ATOM 5190 C C . ASN B 1 307 ? 2.856 6.548 5.339 1.00 52.67 299 ASN B C 1
ATOM 5191 O O . ASN B 1 307 ? 3.644 7.466 5.584 1.00 56.05 299 ASN B O 1
ATOM 5196 N N . LEU B 1 308 ? 3.184 5.263 5.453 1.00 45.73 300 LEU B N 1
ATOM 5197 C CA . LEU B 1 308 ? 4.522 4.884 5.873 1.00 49.04 300 LEU B CA 1
ATOM 5198 C C . LEU B 1 308 ? 4.868 3.497 5.355 1.00 53.49 300 LEU B C 1
ATOM 5199 O O . LEU B 1 308 ? 3.992 2.666 5.102 1.00 54.43 300 LEU B O 1
ATOM 5204 N N . THR B 1 309 ? 6.174 3.250 5.257 1.00 52.23 301 THR B N 1
ATOM 5205 C CA . THR B 1 309 ? 6.745 1.951 4.920 1.00 54.82 301 THR B CA 1
ATOM 5206 C C . THR B 1 309 ? 7.877 1.662 5.892 1.00 53.23 301 THR B C 1
ATOM 5207 O O . THR B 1 309 ? 8.793 2.477 6.025 1.00 54.08 301 THR B O 1
ATOM 5211 N N . THR B 1 310 ? 7.812 0.526 6.585 1.00 52.84 302 THR B N 1
ATOM 5212 C CA . THR B 1 310 ? 8.879 0.193 7.527 1.00 56.19 302 THR B CA 1
ATOM 5213 C C . THR B 1 310 ? 10.130 -0.234 6.766 1.00 58.65 302 THR B C 1
ATOM 5214 O O . THR B 1 310 ? 10.047 -0.850 5.699 1.00 56.57 302 THR B O 1
ATOM 5218 N N . ALA B 1 311 ? 11.293 0.132 7.297 1.00 55.95 303 ALA B N 1
ATOM 5219 C CA . ALA B 1 311 ? 12.555 -0.107 6.611 1.00 57.35 303 ALA B CA 1
ATOM 5220 C C . ALA B 1 311 ? 13.678 -0.090 7.645 1.00 53.95 303 ALA B C 1
ATOM 5221 O O . ALA B 1 311 ? 13.466 0.338 8.787 1.00 53.38 303 ALA B O 1
ATOM 5223 N N . PRO B 1 312 ? 14.862 -0.597 7.298 1.00 53.87 304 PRO B N 1
ATOM 5224 C CA . PRO B 1 312 ? 15.961 -0.609 8.268 1.00 58.02 304 PRO B CA 1
ATOM 5225 C C . PRO B 1 312 ? 16.355 0.793 8.711 1.00 55.86 304 PRO B C 1
ATOM 5226 O O . PRO B 1 312 ? 16.243 1.762 7.959 1.00 55.96 304 PRO B O 1
ATOM 5230 N N . TYR B 1 313 ? 16.811 0.881 9.957 1.00 56.32 305 TYR B N 1
ATOM 5231 C CA . TYR B 1 313 ? 17.336 2.127 10.495 1.00 56.60 305 TYR B CA 1
ATOM 5232 C C . TYR B 1 313 ? 18.383 2.698 9.541 1.00 60.18 305 TYR B C 1
ATOM 5233 O O . TYR B 1 313 ? 19.237 1.952 9.048 1.00 62.56 305 TYR B O 1
ATOM 5242 N N . PRO B 1 314 ? 18.373 4.017 9.272 1.00 61.91 306 PRO B N 1
ATOM 5243 C CA . PRO B 1 314 ? 17.611 5.055 9.971 1.00 59.53 306 PRO B CA 1
ATOM 5244 C C . PRO B 1 314 ? 16.250 5.398 9.369 1.00 58.85 306 PRO B C 1
ATOM 5245 O O . PRO B 1 314 ? 15.754 6.489 9.639 1.00 57.00 306 PRO B O 1
ATOM 5249 N N . ALA B 1 315 ? 15.657 4.500 8.582 1.00 58.89 307 ALA B N 1
ATOM 5250 C CA . ALA B 1 315 ? 14.337 4.769 8.018 1.00 55.01 307 ALA B CA 1
ATOM 5251 C C . ALA B 1 315 ? 13.248 4.499 9.047 1.00 59.37 307 ALA B C 1
ATOM 5252 O O . ALA B 1 315 ? 13.542 4.365 10.242 1.00 60.24 307 ALA B O 1
ATOM 5254 N N . PHE B 1 316 ? 11.997 4.398 8.615 1.00 58.19 308 PHE B N 1
ATOM 5255 C CA . PHE B 1 316 ? 10.907 4.295 9.584 1.00 54.24 308 PHE B CA 1
ATOM 5256 C C . PHE B 1 316 ? 10.928 2.934 10.278 1.00 52.25 308 PHE B C 1
ATOM 5257 O O . PHE B 1 316 ? 10.893 1.897 9.605 1.00 54.16 308 PHE B O 1
ATOM 5265 N N . PRO B 1 317 ? 10.956 2.898 11.616 1.00 50.09 309 PRO B N 1
ATOM 5266 C CA . PRO B 1 317 ? 11.133 1.632 12.352 1.00 49.37 309 PRO B CA 1
ATOM 5267 C C . PRO B 1 317 ? 9.845 0.822 12.466 1.00 45.47 309 PRO B C 1
ATOM 5268 O O . PRO B 1 317 ? 8.782 1.355 12.794 1.00 45.12 309 PRO B O 1
ATOM 5272 N N . THR B 1 318 ? 9.948 -0.482 12.199 1.00 41.78 310 THR B N 1
ATOM 5273 C CA . THR B 1 318 ? 8.781 -1.353 12.317 1.00 46.21 310 THR B CA 1
ATOM 5274 C C . THR B 1 318 ? 8.196 -1.302 13.727 1.00 45.94 310 THR B C 1
ATOM 5275 O O . THR B 1 318 ? 6.981 -1.449 13.905 1.00 44.01 310 THR B O 1
ATOM 5279 N N . ASP B 1 319 ? 9.037 -1.050 14.731 1.00 38.41 311 ASP B N 1
ATOM 5280 C CA . ASP B 1 319 ? 8.602 -1.017 16.123 1.00 44.61 311 ASP B CA 1
ATOM 5281 C C . ASP B 1 319 ? 7.710 0.172 16.459 1.00 44.74 311 ASP B C 1
ATOM 5282 O O . ASP B 1 319 ? 7.202 0.233 17.587 1.00 40.53 311 ASP B O 1
ATOM 5287 N N . MET B 1 320 ? 7.516 1.110 15.526 1.00 41.63 312 MET B N 1
ATOM 5288 C CA . MET B 1 320 ? 6.558 2.199 15.677 1.00 41.21 312 MET B CA 1
ATOM 5289 C C . MET B 1 320 ? 5.316 2.007 14.815 1.00 40.58 312 MET B C 1
ATOM 5290 O O . MET B 1 320 ? 4.427 2.865 14.824 1.00 38.92 312 MET B O 1
ATOM 5295 N N . GLN B 1 321 ? 5.237 0.914 14.059 1.00 42.97 313 GLN B N 1
ATOM 5296 C CA . GLN B 1 321 ? 4.165 0.769 13.082 1.00 45.41 313 GLN B CA 1
ATOM 5297 C C . GLN B 1 321 ? 2.804 0.620 13.755 1.00 39.08 313 GLN B C 1
ATOM 5298 O O . GLN B 1 321 ? 1.843 1.297 13.373 1.00 41.88 313 GLN B O 1
ATOM 5304 N N . ALA B 1 322 ? 2.692 -0.265 14.749 1.00 39.02 314 ALA B N 1
ATOM 5305 C CA . ALA B 1 322 ? 1.406 -0.450 15.419 1.00 39.36 314 ALA B CA 1
ATOM 5306 C C . ALA B 1 322 ? 0.898 0.856 16.026 1.00 38.56 314 ALA B C 1
ATOM 5307 O O . ALA B 1 322 ? -0.305 1.136 15.978 1.00 38.78 314 ALA B O 1
ATOM 5309 N N . GLN B 1 323 ? 1.795 1.672 16.595 1.00 35.53 315 GLN B N 1
ATOM 5310 C CA . GLN B 1 323 ? 1.368 2.938 17.199 1.00 37.51 315 GLN B CA 1
ATOM 5311 C C . GLN B 1 323 ? 0.830 3.915 16.152 1.00 39.21 315 GLN B C 1
ATOM 5312 O O . GLN B 1 323 ? -0.198 4.573 16.365 1.00 36.41 315 GLN B O 1
ATOM 5318 N N . PHE B 1 324 ? 1.518 4.043 15.024 1.00 38.05 316 PHE B N 1
ATOM 5319 C CA . PHE B 1 324 ? 1.011 4.915 13.971 1.00 39.87 316 PHE B CA 1
ATOM 5320 C C . PHE B 1 324 ? -0.268 4.370 13.352 1.00 40.34 316 PHE B C 1
ATOM 5321 O O . PHE B 1 324 ? -1.109 5.151 12.890 1.00 42.11 316 PHE B O 1
ATOM 5329 N N . MET B 1 325 ? -0.444 3.048 13.345 1.00 38.98 317 MET B N 1
ATOM 5330 C CA . MET B 1 325 ? -1.711 2.482 12.898 1.00 39.48 317 MET B CA 1
ATOM 5331 C C . MET B 1 325 ?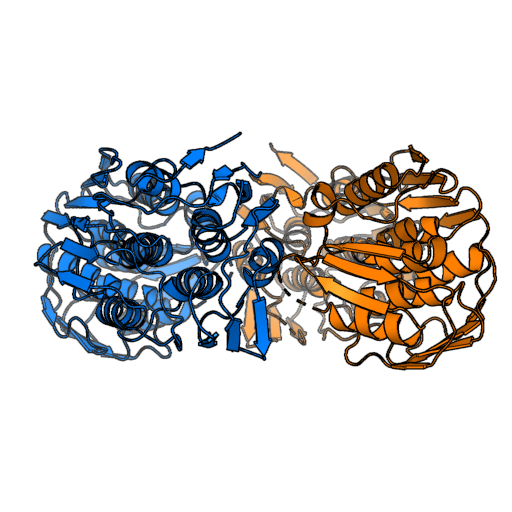 -2.864 2.959 13.774 1.00 40.93 317 MET B C 1
ATOM 5332 O O . MET B 1 325 ? -3.928 3.329 13.262 1.00 38.30 317 MET B O 1
ATOM 5337 N N . ALA B 1 326 ? -2.674 2.925 15.105 1.00 37.31 318 ALA B N 1
ATOM 5338 C CA . ALA B 1 326 ? -3.663 3.484 16.026 1.00 37.63 318 ALA B CA 1
ATOM 5339 C C . ALA B 1 326 ? -3.895 4.965 15.754 1.00 37.71 318 ALA B C 1
ATOM 5340 O O . ALA B 1 326 ? -5.040 5.435 15.770 1.00 42.64 318 ALA B O 1
ATOM 5342 N N . LEU B 1 327 ? -2.824 5.728 15.530 1.00 36.80 319 LEU B N 1
ATOM 5343 C CA . LEU B 1 327 ? -2.992 7.128 15.149 1.00 42.92 319 LEU B CA 1
ATOM 5344 C C . LEU B 1 327 ? -3.863 7.262 13.900 1.00 41.99 319 LEU B C 1
ATOM 5345 O O . LEU B 1 327 ? -4.777 8.092 13.856 1.00 44.04 319 LEU B O 1
ATOM 5350 N N . ASN B 1 328 ? -3.583 6.462 12.867 1.00 45.19 320 ASN B N 1
ATOM 5351 C CA . ASN B 1 328 ? -4.370 6.565 11.635 1.00 44.92 320 ASN B CA 1
ATOM 5352 C C . ASN B 1 328 ? -5.832 6.215 11.880 1.00 43.56 320 ASN B C 1
ATOM 5353 O O . ASN B 1 328 ? -6.720 6.774 11.228 1.00 44.85 320 ASN B O 1
ATOM 5358 N N . CYS B 1 329 ? -6.097 5.308 12.828 1.00 40.80 321 CYS B N 1
ATOM 5359 C CA . CYS B 1 329 ? -7.466 4.881 13.107 1.00 42.62 321 CYS B CA 1
ATOM 5360 C C . CYS B 1 329 ? -8.352 6.042 13.539 1.00 43.93 321 CYS B C 1
ATOM 5361 O O . CYS B 1 329 ? -9.567 5.993 13.329 1.00 45.69 321 CYS B O 1
ATOM 5364 N N . VAL B 1 330 ? -7.777 7.082 14.150 1.00 46.15 322 VAL B N 1
ATOM 5365 C CA . VAL B 1 330 ? -8.535 8.238 14.628 1.00 46.21 322 VAL B CA 1
ATOM 5366 C C . VAL B 1 330 ? -8.181 9.512 13.871 1.00 50.36 322 VAL B C 1
ATOM 5367 O O . VAL B 1 330 ? -8.637 10.598 14.246 1.00 53.70 322 VAL B O 1
ATOM 5371 N N . ALA B 1 331 ? -7.373 9.416 12.817 1.00 50.93 323 ALA B N 1
ATOM 5372 C CA . ALA B 1 331 ? -6.926 10.604 12.114 1.00 51.87 323 ALA B CA 1
ATOM 5373 C C . ALA B 1 331 ? -7.898 10.973 10.999 1.00 55.25 323 ALA B C 1
ATOM 5374 O O . ALA B 1 331 ? -8.735 10.179 10.571 1.00 54.76 323 ALA B O 1
ATOM 5376 N N . ASP B 1 332 ? -7.748 12.189 10.498 1.00 53.47 324 ASP B N 1
ATOM 5377 C CA . ASP B 1 332 ? -8.534 12.650 9.361 1.00 55.21 324 ASP B CA 1
ATOM 5378 C C . ASP B 1 332 ? -7.827 12.181 8.097 1.00 58.87 324 ASP B C 1
ATOM 5379 O O . ASP B 1 332 ? -6.711 12.628 7.804 1.00 57.65 324 ASP B O 1
ATOM 5384 N N . GLY B 1 333 ? -8.444 11.240 7.383 1.00 60.18 325 GLY B N 1
ATOM 5385 C CA . GLY B 1 333 ? -7.978 10.818 6.072 1.00 57.76 325 GLY B CA 1
ATOM 5386 C C . GLY B 1 333 ? -7.660 9.335 6.032 1.00 62.80 325 GLY B C 1
ATOM 5387 O O . GLY B 1 333 ? -7.907 8.581 6.983 1.00 48.72 325 GLY B O 1
ATOM 5388 N N . VAL B 1 334 ? -7.080 8.918 4.910 1.00 57.72 326 VAL B N 1
ATOM 5389 C CA . VAL B 1 334 ? -6.704 7.528 4.674 1.00 60.14 326 VAL B CA 1
ATOM 5390 C C . VAL B 1 334 ? -5.189 7.410 4.771 1.00 58.71 326 VAL B C 1
ATOM 5391 O O . VAL B 1 334 ? -4.460 8.227 4.192 1.00 58.34 326 VAL B O 1
ATOM 5395 N N . GLY B 1 335 ? -4.717 6.411 5.505 1.00 52.55 327 GLY B N 1
ATOM 5396 C CA . GLY B 1 335 ? -3.293 6.128 5.610 1.00 54.34 327 GLY B CA 1
ATOM 5397 C C . GLY B 1 335 ? -2.969 4.697 5.216 1.00 53.42 327 GLY B C 1
ATOM 5398 O O . GLY B 1 335 ? -3.618 3.755 5.679 1.00 58.13 327 GLY B O 1
ATOM 5399 N N . VAL B 1 336 ? -1.913 4.545 4.423 1.00 51.65 328 VAL B N 1
ATOM 5400 C CA . VAL B 1 336 ? -1.464 3.254 3.907 1.00 52.91 328 VAL B CA 1
ATOM 5401 C C . VAL B 1 336 ? -0.167 2.878 4.607 1.00 53.07 328 VAL B C 1
ATOM 5402 O O . VAL B 1 336 ? 0.816 3.627 4.539 1.00 47.34 328 VAL B O 1
ATOM 5406 N N . ILE B 1 337 ? -0.152 1.703 5.243 1.00 49.16 329 ILE B N 1
ATOM 5407 C CA . ILE B 1 337 ? 0.990 1.225 6.022 1.00 47.79 329 ILE B CA 1
ATOM 5408 C C . ILE B 1 337 ? 1.565 -0.019 5.349 1.00 51.31 329 ILE B C 1
ATOM 5409 O O . ILE B 1 337 ? 0.857 -1.019 5.180 1.00 55.58 329 ILE B O 1
ATOM 5414 N N . ASN B 1 338 ? 2.852 0.028 5.006 1.00 47.38 330 ASN B N 1
ATOM 5415 C CA . ASN B 1 338 ? 3.546 -1.057 4.311 1.00 54.25 330 ASN B CA 1
ATOM 5416 C C . ASN B 1 338 ? 4.585 -1.692 5.235 1.00 59.95 330 ASN B C 1
ATOM 5417 O O . ASN B 1 338 ? 5.520 -1.017 5.681 1.00 57.98 330 ASN B O 1
ATOM 5422 N N . GLU B 1 339 ? 4.432 -2.994 5.499 1.00 61.31 331 GLU B N 1
ATOM 5423 C CA . GLU B 1 339 ? 5.293 -3.745 6.417 1.00 61.23 331 GLU B CA 1
ATOM 5424 C C . GLU B 1 339 ? 6.168 -4.735 5.652 1.00 72.07 331 GLU B C 1
ATOM 5425 O O . GLU B 1 339 ? 5.674 -5.750 5.153 1.00 80.58 331 GLU B O 1
ATOM 5431 N N . THR B 1 340 ? 7.464 -4.465 5.589 1.00 71.43 332 THR B N 1
ATOM 5432 C CA . THR B 1 340 ? 8.365 -5.303 4.807 1.00 72.53 332 THR B CA 1
ATOM 5433 C C . THR B 1 340 ? 9.057 -6.384 5.639 1.00 72.56 332 THR B C 1
ATOM 5434 O O . THR B 1 340 ? 9.173 -6.275 6.862 1.00 75.34 332 THR B O 1
ATOM 5438 N N . GLU B 1 343 ? 7.572 -11.788 8.032 1.00 99.26 335 GLU B N 1
ATOM 5439 C CA . G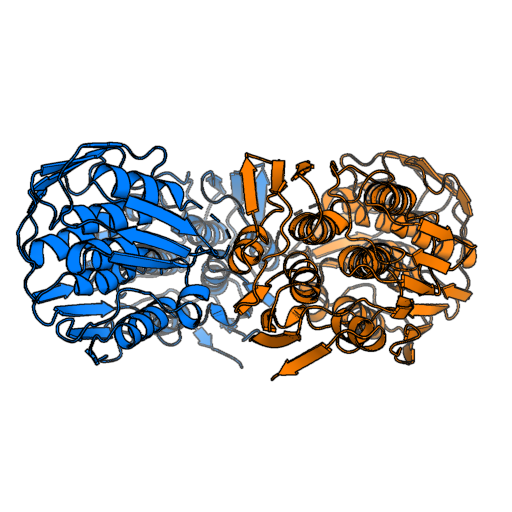LU B 1 343 ? 7.009 -11.771 9.378 1.00 96.06 335 GLU B CA 1
ATOM 5440 C C . GLU B 1 343 ? 5.611 -11.140 9.385 1.00 98.12 335 GLU B C 1
ATOM 5441 O O . GLU B 1 343 ? 5.394 -10.083 8.792 1.00 99.72 335 GLU B O 1
ATOM 5443 N N . ASN B 1 344 ? 4.670 -11.812 10.052 1.00 96.36 336 ASN B N 1
ATOM 5444 C CA . ASN B 1 344 ? 3.272 -11.380 10.161 1.00 92.68 336 ASN B CA 1
ATOM 5445 C C . ASN B 1 344 ? 3.122 -10.365 11.292 1.00 82.64 336 ASN B C 1
ATOM 5446 O O . ASN B 1 344 ? 2.989 -10.739 12.460 1.00 86.34 336 ASN B O 1
ATOM 5448 N N . ARG B 1 345 ? 3.179 -9.073 10.955 1.00 74.57 337 ARG B N 1
ATOM 5449 C CA . ARG B 1 345 ? 3.260 -7.993 11.935 1.00 70.41 337 ARG B CA 1
ATOM 5450 C C . ARG B 1 345 ? 1.934 -7.254 12.149 1.00 62.21 337 ARG B C 1
ATOM 5451 O O . ARG B 1 345 ? 1.932 -6.156 12.723 1.00 56.15 337 ARG B O 1
ATOM 5459 N N . PHE B 1 346 ? 0.805 -7.852 11.763 1.00 53.75 338 PHE B N 1
ATOM 5460 C CA . PHE B 1 346 ? -0.510 -7.245 11.946 1.00 47.03 338 PHE B CA 1
ATOM 5461 C C . PHE B 1 346 ? -1.414 -7.991 12.940 1.00 51.53 338 PHE B C 1
ATOM 5462 O O . PHE B 1 346 ? -2.642 -7.927 12.825 1.00 47.43 338 PHE B O 1
ATOM 5470 N N . MET B 1 347 ? -0.840 -8.670 13.941 1.00 51.28 339 MET B N 1
ATOM 5471 C CA . MET B 1 347 ? -1.661 -9.399 14.914 1.00 51.20 339 MET B CA 1
ATOM 5472 C C . MET B 1 347 ? -2.664 -8.496 15.632 1.00 50.13 339 MET B C 1
ATOM 5473 O O . MET B 1 347 ? -3.755 -8.950 15.990 1.00 55.54 339 MET B O 1
ATOM 5475 N N . HIS B 1 348 ? -2.324 -7.222 15.838 1.00 43.12 340 HIS B N 1
ATOM 5476 C CA . HIS B 1 348 ? -3.174 -6.269 16.545 1.00 44.69 340 HIS B CA 1
ATOM 5477 C C . HIS B 1 348 ? -4.377 -5.787 15.733 1.00 45.86 340 HIS B C 1
ATOM 5478 O O . HIS B 1 348 ? -5.259 -5.138 16.305 1.00 40.44 340 HIS B O 1
ATOM 5485 N N . VAL B 1 349 ? -4.451 -6.081 14.428 1.00 43.37 341 VAL B N 1
ATOM 5486 C CA . VAL B 1 349 ? -5.498 -5.478 13.604 1.00 39.72 341 VAL B CA 1
ATOM 5487 C C . VAL B 1 349 ? -6.886 -5.860 14.108 1.00 39.95 341 VAL B C 1
ATOM 5488 O O . VAL B 1 349 ? -7.745 -4.994 14.310 1.00 40.12 341 VAL B O 1
ATOM 5492 N N . ASN B 1 350 ? -7.126 -7.157 14.325 1.00 36.40 342 ASN B N 1
ATOM 5493 C CA . ASN B 1 350 ? -8.462 -7.595 14.731 1.00 42.06 342 ASN B CA 1
ATOM 5494 C C . ASN B 1 350 ? -8.862 -6.971 16.068 1.00 39.90 342 ASN B C 1
ATOM 5495 O O . ASN B 1 350 ? -10.055 -6.775 16.338 1.00 38.90 342 ASN B O 1
ATOM 5500 N N . GLU B 1 351 ? -7.883 -6.631 16.906 1.00 36.75 343 GLU B N 1
ATOM 5501 C CA . GLU B 1 351 ? -8.215 -5.959 18.156 1.00 40.95 343 GLU B CA 1
ATOM 5502 C C . GLU B 1 351 ? -8.655 -4.521 17.905 1.00 42.82 343 GLU B C 1
ATOM 5503 O O . GLU B 1 351 ? -9.631 -4.052 18.500 1.00 41.04 343 GLU B O 1
ATOM 5509 N N . LEU B 1 352 ? -7.952 -3.800 17.028 1.00 37.51 344 LEU B N 1
ATOM 5510 C CA . LEU B 1 352 ? -8.418 -2.465 16.668 1.00 40.81 344 LEU B CA 1
ATOM 5511 C C . LEU B 1 352 ? -9.798 -2.509 16.016 1.00 36.58 344 LEU B C 1
ATOM 5512 O O . LEU B 1 352 ? -10.598 -1.588 16.197 1.00 37.49 344 LEU B O 1
ATOM 5517 N N . LEU B 1 353 ? -10.111 -3.577 15.276 1.00 37.81 345 LEU B N 1
ATOM 5518 C CA . LEU B 1 353 ? -11.435 -3.675 14.671 1.00 40.40 345 LEU B CA 1
ATOM 5519 C C . LEU B 1 353 ? -12.535 -3.759 15.726 1.00 41.32 345 LEU B C 1
ATOM 5520 O O . LEU B 1 353 ? -13.654 -3.274 15.495 1.00 38.17 345 LEU B O 1
ATOM 5525 N N . ARG B 1 354 ? -12.248 -4.374 16.879 1.00 37.38 346 ARG B N 1
ATOM 5526 C CA . ARG B 1 354 ? -13.243 -4.435 17.947 1.00 42.31 346 ARG B CA 1
ATOM 5527 C C . ARG B 1 354 ? -13.588 -3.049 18.472 1.00 39.81 346 ARG B C 1
ATOM 5528 O O . ARG B 1 354 ? -14.656 -2.867 19.069 1.00 40.09 346 ARG B O 1
ATOM 5536 N N . LEU B 1 355 ? -12.700 -2.076 18.284 1.00 39.57 347 LEU B N 1
ATOM 5537 C CA . LEU B 1 355 ? -12.962 -0.694 18.667 1.00 41.96 347 LEU B CA 1
ATOM 5538 C C . LEU B 1 355 ? -13.678 0.091 17.568 1.00 43.03 347 LEU B C 1
ATOM 5539 O O . LEU B 1 355 ? -13.959 1.281 17.750 1.00 42.75 347 LEU B O 1
ATOM 5544 N N . GLY B 1 356 ? -14.006 -0.542 16.449 1.00 39.56 348 GLY B N 1
ATOM 5545 C CA . GLY B 1 356 ? -14.672 0.164 15.371 1.00 39.39 348 GLY B CA 1
ATOM 5546 C C . GLY B 1 356 ? -13.754 0.720 14.308 1.00 47.04 348 GLY B C 1
ATOM 5547 O O . GLY B 1 356 ? -14.224 1.464 13.446 1.00 48.50 348 GLY B O 1
ATOM 5548 N N . ALA B 1 357 ? -12.470 0.373 14.324 1.00 43.52 349 ALA B N 1
ATOM 5549 C CA . ALA B 1 357 ? -11.553 0.917 13.331 1.00 44.29 349 ALA B CA 1
ATOM 5550 C C . ALA B 1 357 ? -11.861 0.379 11.930 1.00 44.71 349 ALA B C 1
ATOM 5551 O O . ALA B 1 357 ? -12.446 -0.695 11.752 1.00 43.63 349 ALA B O 1
ATOM 5553 N N . ASP B 1 358 ? -11.456 1.151 10.920 1.00 43.73 350 ASP B N 1
ATOM 5554 C CA . ASP B 1 358 ? -11.630 0.771 9.519 1.00 46.73 350 ASP B CA 1
ATOM 5555 C C . ASP B 1 358 ? -10.250 0.407 8.972 1.00 47.96 350 ASP B C 1
ATOM 5556 O O . ASP B 1 358 ? -9.467 1.279 8.586 1.00 50.54 350 ASP B O 1
ATOM 5561 N N . ILE B 1 359 ? -9.957 -0.887 8.945 1.00 47.72 351 ILE B N 1
ATOM 5562 C CA . ILE B 1 359 ? -8.663 -1.397 8.518 1.00 47.75 351 ILE B CA 1
ATOM 5563 C C . ILE B 1 359 ? -8.916 -2.566 7.581 1.00 49.84 351 ILE B C 1
ATOM 5564 O O . ILE B 1 359 ? -9.652 -3.497 7.931 1.00 50.66 351 ILE B O 1
ATOM 5569 N N . GLN B 1 360 ? -8.322 -2.517 6.395 1.00 51.77 352 GLN B N 1
ATOM 5570 C CA . GLN B 1 360 ? -8.306 -3.665 5.502 1.00 56.09 352 GLN B CA 1
ATOM 5571 C C . GLN B 1 360 ? -6.854 -4.051 5.281 1.00 55.43 352 GLN B C 1
ATOM 5572 O O . GLN B 1 360 ? -5.990 -3.184 5.123 1.00 57.43 352 GLN B O 1
ATOM 5578 N N . VAL B 1 361 ? -6.579 -5.348 5.317 1.00 56.23 353 VAL B N 1
ATOM 5579 C CA . VAL B 1 361 ? -5.225 -5.865 5.170 1.00 53.77 353 VAL B CA 1
ATOM 5580 C C . VAL B 1 361 ? -5.154 -6.609 3.848 1.00 56.12 353 VAL B C 1
ATOM 5581 O O . VAL B 1 361 ? -6.011 -7.451 3.553 1.00 56.75 353 VAL B O 1
ATOM 5585 N N . GLU B 1 362 ? -4.142 -6.286 3.046 1.00 56.29 354 GLU B N 1
ATOM 5586 C CA . GLU B 1 362 ? -3.880 -6.954 1.775 1.00 59.46 354 GLU B CA 1
ATOM 5587 C C . GLU B 1 362 ? -2.391 -7.281 1.733 1.00 64.14 354 GLU B C 1
ATOM 5588 O O . GLU B 1 362 ? -1.563 -6.406 1.457 1.00 63.05 354 GLU B O 1
ATOM 5594 N N . GLY B 1 363 ? -2.061 -8.534 2.024 1.00 65.35 355 GLY B N 1
ATOM 5595 C CA . GLY B 1 363 ? -0.666 -8.937 2.077 1.00 71.89 355 GLY B CA 1
ATOM 5596 C C . GLY B 1 363 ? 0.051 -8.198 3.187 1.00 61.20 355 GLY B C 1
ATOM 5597 O O . GLY B 1 363 ? -0.361 -8.232 4.349 1.00 64.94 355 GLY B O 1
ATOM 5598 N N . HIS B 1 364 ? 1.141 -7.520 2.840 1.00 62.31 356 HIS B N 1
ATOM 5599 C CA . HIS B 1 364 ? 1.936 -6.764 3.799 1.00 66.88 356 HIS B CA 1
ATOM 5600 C C . HIS B 1 364 ? 1.478 -5.316 3.949 1.00 58.79 356 HIS B C 1
ATOM 5601 O O . HIS B 1 364 ? 2.184 -4.520 4.568 1.00 57.54 356 HIS B O 1
ATOM 5608 N N . THR B 1 365 ? 0.343 -4.947 3.367 1.00 62.23 357 THR B N 1
ATOM 5609 C CA . THR B 1 365 ? -0.137 -3.572 3.366 1.00 57.04 357 THR B CA 1
ATOM 5610 C C . THR B 1 365 ? -1.428 -3.504 4.158 1.00 51.88 357 THR B C 1
ATOM 5611 O O . THR B 1 365 ? -2.323 -4.328 3.950 1.00 51.98 357 THR B O 1
ATOM 5615 N N . ALA B 1 366 ? -1.516 -2.535 5.069 1.00 52.82 358 ALA B N 1
ATOM 5616 C CA . ALA B 1 366 ? -2.749 -2.213 5.777 1.00 48.04 358 ALA B CA 1
ATOM 5617 C C . ALA B 1 366 ? -3.230 -0.842 5.326 1.00 52.42 358 ALA B C 1
ATOM 5618 O O . ALA B 1 366 ? -2.454 0.121 5.325 1.00 50.61 358 ALA B O 1
ATOM 5620 N N . ILE B 1 367 ? -4.503 -0.752 4.946 1.00 49.24 359 ILE B N 1
ATOM 5621 C CA . ILE B 1 367 ? -5.127 0.513 4.573 1.00 49.07 359 ILE B CA 1
ATOM 5622 C C . ILE B 1 367 ? -6.051 0.930 5.703 1.00 52.86 359 ILE B C 1
ATOM 5623 O O . ILE B 1 367 ? -6.975 0.188 6.064 1.00 54.95 359 ILE B O 1
ATOM 5628 N N . VAL B 1 368 ? -5.804 2.108 6.265 1.00 51.65 360 VAL B N 1
ATOM 5629 C CA . VAL B 1 368 ? -6.553 2.601 7.415 1.00 47.67 360 VAL B CA 1
ATOM 5630 C C . VAL B 1 368 ? -7.304 3.857 7.003 1.00 51.72 360 VAL B C 1
ATOM 5631 O O . VAL B 1 368 ? -6.697 4.818 6.516 1.00 52.42 360 VAL B O 1
ATOM 5635 N N . ARG B 1 369 ? -8.621 3.843 7.163 1.00 55.20 361 ARG B N 1
ATOM 5636 C CA . ARG B 1 369 ? -9.432 5.041 6.995 1.00 52.76 361 ARG B CA 1
ATOM 5637 C C . ARG B 1 369 ? -9.788 5.562 8.382 1.00 51.70 361 ARG B C 1
ATOM 5638 O O . ARG B 1 369 ? -10.465 4.870 9.148 1.00 53.47 361 ARG B O 1
ATOM 5646 N N . GLY B 1 370 ? -9.302 6.759 8.706 1.00 55.66 362 GLY B N 1
ATOM 5647 C CA . GLY B 1 370 ? -9.510 7.309 10.034 1.00 54.63 362 GLY B CA 1
ATOM 5648 C C . GLY B 1 370 ? -10.959 7.678 10.299 1.00 57.06 362 GLY B C 1
ATOM 5649 O O . GLY B 1 370 ? -11.725 7.998 9.391 1.00 51.31 362 GLY B O 1
ATOM 5650 N N . SER B 1 371 ? -11.322 7.661 11.580 1.00 50.04 363 SER B N 1
ATOM 5651 C CA . SER B 1 371 ? -12.705 7.844 11.988 1.00 55.32 363 SER B CA 1
ATOM 5652 C C . SER B 1 371 ? -12.762 8.556 13.330 1.00 57.18 363 SER B C 1
ATOM 5653 O O . SER B 1 371 ? -11.885 8.384 14.180 1.00 52.35 363 SER B O 1
ATOM 5656 N N . GLU B 1 372 ? -13.833 9.318 13.532 1.00 57.12 364 GLU B N 1
ATOM 5657 C CA . GLU B 1 372 ? -14.105 9.934 14.820 1.00 59.77 364 GLU B CA 1
ATOM 5658 C C . GLU B 1 372 ? -14.999 9.081 15.704 1.00 57.25 364 GLU B C 1
ATOM 5659 O O . GLU B 1 372 ? -15.398 9.541 16.777 1.00 52.53 364 GLU B O 1
ATOM 5665 N N . HIS B 1 373 ? -15.316 7.851 15.289 1.00 53.41 365 HIS B N 1
ATOM 5666 C CA . HIS B 1 373 ? -16.367 7.076 15.942 1.00 55.37 365 HIS B CA 1
ATOM 5667 C C . HIS B 1 373 ? -15.869 5.766 16.552 1.00 50.39 365 HIS B C 1
ATOM 5668 O O . HIS B 1 373 ? -16.674 4.849 16.747 1.00 51.99 365 HIS B O 1
ATOM 5675 N N . LEU B 1 374 ? -14.572 5.635 16.840 1.00 43.99 366 LEU B N 1
ATOM 5676 C CA . LEU B 1 374 ? -14.124 4.450 17.564 1.00 47.95 366 LEU B CA 1
ATOM 5677 C C . LEU B 1 374 ? -14.845 4.398 18.903 1.00 44.56 366 LEU B C 1
ATOM 5678 O O . LEU B 1 374 ? -15.060 5.429 19.543 1.00 44.92 366 LEU B O 1
ATOM 5683 N N . SER B 1 375 ? -15.249 3.201 19.318 1.00 43.12 367 SER B N 1
ATOM 5684 C CA A SER B 1 375 ? -15.989 3.006 20.559 0.72 44.21 367 SER B CA 1
ATOM 5685 C CA B SER B 1 375 ? -15.989 3.007 20.559 0.28 44.22 367 SER B CA 1
ATOM 5686 C C . SER B 1 375 ? -15.257 2.009 21.446 1.00 44.34 367 SER B C 1
ATOM 5687 O O . SER B 1 375 ? -14.841 0.944 20.974 1.00 41.92 367 SER B O 1
ATOM 5692 N N . GLY B 1 376 ? -15.106 2.352 22.720 1.00 41.88 368 GLY B N 1
ATOM 5693 C CA . GLY B 1 376 ? -14.386 1.475 23.635 1.00 40.21 368 GLY B CA 1
ATOM 5694 C C . GLY B 1 376 ? -15.044 0.109 23.747 1.00 39.14 368 GLY B C 1
ATOM 5695 O O . GLY B 1 376 ? -16.268 -0.019 23.770 1.00 42.99 368 GLY B O 1
ATOM 5696 N N . ALA B 1 377 ? -14.216 -0.921 23.836 1.00 40.63 369 ALA B N 1
ATOM 5697 C CA . ALA B 1 377 ? -14.707 -2.285 23.943 1.00 39.94 369 ALA B CA 1
ATOM 5698 C C . ALA B 1 377 ? -13.617 -3.135 24.559 1.00 37.53 369 ALA B C 1
ATOM 5699 O O . ALA B 1 377 ? -12.455 -2.710 24.607 1.00 38.31 369 ALA B O 1
ATOM 5701 N N . PRO B 1 378 ? -13.941 -4.337 25.031 1.00 40.23 370 PRO B N 1
ATOM 5702 C CA . PRO B 1 378 ? -12.896 -5.247 25.513 1.00 42.44 370 PRO B CA 1
ATOM 5703 C C . PRO B 1 378 ? -11.988 -5.693 24.375 1.00 43.47 370 PRO B C 1
ATOM 5704 O O . PRO B 1 378 ? -12.456 -6.085 23.302 1.00 42.10 370 PRO B O 1
ATOM 5708 N N . VAL B 1 379 ? -10.680 -5.623 24.616 1.00 40.05 371 VAL B N 1
ATOM 5709 C CA . VAL B 1 379 ? -9.683 -6.073 23.655 1.00 42.20 371 VAL B CA 1
ATOM 5710 C C . VAL B 1 379 ? -8.590 -6.805 24.403 1.00 46.16 371 VAL B C 1
ATOM 5711 O O . VAL B 1 379 ? -8.424 -6.652 25.616 1.00 41.82 371 VAL B O 1
ATOM 5715 N N . MET B 1 380 ? -7.799 -7.559 23.647 1.00 39.32 372 MET B N 1
ATOM 5716 C CA . MET B 1 380 ? -6.773 -8.420 24.213 1.00 40.66 372 MET B CA 1
ATOM 5717 C C . MET B 1 380 ? -5.413 -8.106 23.611 1.00 45.02 372 MET B C 1
ATOM 5718 O O . MET B 1 380 ? -5.282 -7.995 22.384 1.00 39.50 372 MET B O 1
ATOM 5723 N N . ALA B 1 381 ? -4.393 -8.015 24.472 1.00 36.23 373 ALA B N 1
ATOM 5724 C CA . ALA B 1 381 ? -3.028 -7.716 24.055 1.00 38.33 373 ALA B CA 1
ATOM 5725 C C . ALA B 1 381 ? -2.105 -8.821 24.553 1.00 46.62 373 ALA B C 1
ATOM 5726 O O . ALA B 1 381 ? -1.899 -8.976 25.767 1.00 41.84 373 ALA B O 1
ATOM 5728 N N . THR B 1 382 ? -1.563 -9.594 23.616 1.00 43.09 374 THR B N 1
ATOM 5729 C CA . THR B 1 382 ? -0.622 -10.656 23.929 1.00 46.09 374 THR B CA 1
ATOM 5730 C C . THR B 1 382 ? 0.788 -10.341 23.461 1.00 43.82 374 THR B C 1
ATOM 5731 O O . THR B 1 382 ? 1.660 -11.209 23.546 1.00 47.53 374 THR B O 1
ATOM 5735 N N . ASP B 1 383 ? 1.033 -9.135 22.955 1.00 41.62 375 ASP B N 1
ATOM 5736 C CA . ASP B 1 383 ? 2.384 -8.754 22.580 1.00 43.46 375 ASP B CA 1
ATOM 5737 C C . ASP B 1 383 ? 2.478 -7.242 22.652 1.00 40.61 375 ASP B C 1
ATOM 5738 O O . ASP B 1 383 ? 1.472 -6.545 22.775 1.00 43.43 375 ASP B O 1
ATOM 5743 N N . LEU B 1 384 ? 3.708 -6.741 22.559 1.00 47.19 376 LEU B N 1
ATOM 5744 C CA . LEU B 1 384 ? 3.953 -5.308 22.687 1.00 48.69 376 LEU B CA 1
ATOM 5745 C C . LEU B 1 384 ? 3.155 -4.490 21.678 1.00 49.93 376 LEU B C 1
ATOM 5746 O O . LEU B 1 384 ? 2.627 -3.422 22.020 1.00 48.23 376 LEU B O 1
ATOM 5751 N N . ARG B 1 385 ? 3.051 -4.965 20.430 1.00 45.78 377 ARG B N 1
ATOM 5752 C CA . ARG B 1 385 ? 2.366 -4.177 19.411 1.00 45.38 377 ARG B CA 1
ATOM 5753 C C . ARG B 1 385 ? 0.900 -3.995 19.762 1.00 39.72 377 ARG B C 1
ATOM 5754 O O . ARG B 1 385 ? 0.376 -2.876 19.740 1.00 42.37 377 ARG B O 1
ATOM 5762 N N . ALA B 1 386 ? 0.209 -5.095 20.052 1.00 40.40 378 ALA B N 1
ATOM 5763 C CA . ALA B 1 386 ? -1.177 -4.987 20.487 1.00 38.88 378 ALA B CA 1
ATOM 5764 C C . ALA B 1 386 ? -1.291 -4.079 21.705 1.00 41.97 378 ALA B C 1
ATOM 5765 O O . ALA B 1 386 ? -2.221 -3.273 21.803 1.00 40.14 378 ALA B O 1
ATOM 5767 N N . SER B 1 387 ? -0.349 -4.190 22.645 1.00 39.38 379 SER B N 1
ATOM 5768 C CA . SER B 1 387 ? -0.452 -3.411 23.872 1.00 37.08 379 SER B CA 1
ATOM 5769 C C . SER B 1 387 ? -0.366 -1.915 23.583 1.00 32.83 379 SER B C 1
ATOM 5770 O O . SER B 1 387 ? -1.271 -1.144 23.927 1.00 30.87 379 SER B O 1
ATOM 5773 N N . ALA B 1 388 ? 0.706 -1.482 22.918 1.00 34.40 380 ALA B N 1
ATOM 5774 C CA . ALA B 1 388 ? 0.872 -0.055 22.666 1.00 37.01 380 ALA B CA 1
ATOM 5775 C C . ALA B 1 388 ? -0.243 0.479 21.773 1.00 36.63 380 ALA B C 1
ATOM 5776 O O . ALA B 1 388 ? -0.816 1.543 22.038 1.00 32.67 380 ALA B O 1
ATOM 5778 N N . SER B 1 389 ? -0.590 -0.256 20.726 1.00 37.34 381 SER B N 1
ATOM 5779 C CA A SER B 1 389 ? -1.586 0.253 19.790 0.69 37.03 381 SER B CA 1
ATOM 5780 C CA B SER B 1 389 ? -1.589 0.239 19.787 0.31 36.98 381 SER B CA 1
ATOM 5781 C C . SER B 1 389 ? -2.958 0.346 20.446 1.00 35.18 381 SER B C 1
ATOM 5782 O O . SER B 1 389 ? -3.681 1.325 20.240 1.00 33.91 381 SER B O 1
ATOM 5787 N N . LEU B 1 390 ? -3.323 -0.646 21.260 1.00 34.69 382 LEU B N 1
ATOM 5788 C CA . LEU B 1 390 ? -4.656 -0.651 21.853 1.00 33.71 382 LEU B CA 1
ATOM 5789 C C . LEU B 1 390 ? -4.794 0.389 22.947 1.00 32.12 382 LEU B C 1
ATOM 5790 O O . LEU B 1 390 ? -5.864 0.987 23.098 1.00 33.42 382 LEU B O 1
ATOM 5795 N N . ILE B 1 391 ? -3.749 0.579 23.759 1.00 34.88 383 ILE B N 1
ATOM 5796 C CA . ILE B 1 391 ? -3.790 1.644 24.753 1.00 33.33 383 ILE B CA 1
ATOM 5797 C C . ILE B 1 391 ? -3.923 2.996 24.064 1.00 32.94 383 ILE B C 1
ATOM 5798 O O . ILE B 1 391 ? -4.730 3.841 24.473 1.00 35.00 383 ILE B O 1
ATOM 5803 N N . LEU B 1 392 ? -3.154 3.218 22.992 1.00 35.80 384 LEU B N 1
ATOM 5804 C CA . LEU B 1 392 ? -3.238 4.500 22.284 1.00 33.16 384 LEU B CA 1
ATOM 5805 C C . LEU B 1 392 ? -4.622 4.707 21.686 1.00 33.58 384 LEU B C 1
ATOM 5806 O O . LEU B 1 392 ? -5.209 5.786 21.808 1.00 34.41 384 LEU B O 1
ATOM 5811 N N . ALA B 1 393 ? -5.158 3.689 21.012 1.00 31.62 385 ALA B N 1
ATOM 5812 C CA . ALA B 1 393 ? -6.502 3.830 20.469 1.00 33.17 385 ALA B CA 1
ATOM 5813 C C . ALA B 1 393 ? -7.502 4.115 21.578 1.00 34.16 385 ALA B C 1
ATOM 5814 O O . ALA B 1 393 ? -8.415 4.939 21.414 1.00 32.97 385 ALA B O 1
ATOM 5816 N N . GLY B 1 394 ? -7.314 3.473 22.732 1.00 34.74 386 GLY B N 1
ATOM 5817 C CA . GLY B 1 394 ? -8.209 3.697 23.853 1.00 35.88 386 GLY B CA 1
ATOM 5818 C C . GLY B 1 394 ? -8.237 5.136 24.313 1.00 34.47 386 GLY B C 1
ATOM 5819 O O . GLY B 1 394 ? -9.257 5.601 24.819 1.00 39.36 386 GLY B O 1
ATOM 5820 N N . LEU B 1 395 ? -7.145 5.873 24.104 1.00 34.48 387 LEU B N 1
ATOM 5821 C CA . LEU B 1 395 ? -7.102 7.280 24.502 1.00 41.05 387 LEU B CA 1
ATOM 5822 C C . LEU B 1 395 ? -8.142 8.131 23.782 1.00 41.85 387 LEU B C 1
ATOM 5823 O O . LEU B 1 395 ? -8.485 9.217 24.263 1.00 43.45 387 LEU B O 1
ATOM 5828 N N . MET B 1 396 ? -8.635 7.689 22.633 1.00 40.82 388 MET B N 1
ATOM 5829 C CA . MET B 1 396 ? -9.582 8.489 21.875 1.00 43.30 388 MET B CA 1
ATOM 5830 C C . MET B 1 396 ? -10.902 7.792 21.603 1.00 44.17 388 MET B C 1
ATOM 5831 O O . MET B 1 396 ? -11.834 8.445 21.112 1.00 45.56 388 MET B O 1
ATOM 5836 N N . ALA B 1 397 ? -10.999 6.492 21.855 1.00 41.66 389 ALA B N 1
ATOM 5837 C CA . ALA B 1 397 ? -12.262 5.801 21.662 1.00 45.77 389 ALA B CA 1
ATOM 5838 C C . ALA B 1 397 ? -13.280 6.303 22.678 1.00 46.41 389 ALA B C 1
ATOM 5839 O O . ALA B 1 397 ? -12.938 6.619 23.823 1.00 46.93 389 ALA B O 1
ATOM 5841 N N . SER B 1 398 ? -14.539 6.365 22.266 1.00 45.54 390 SER B N 1
ATOM 5842 C CA . SER B 1 398 ? -15.561 6.854 23.176 1.00 50.94 390 SER B CA 1
ATOM 5843 C C . SER B 1 398 ? -15.788 5.841 24.296 1.00 47.93 390 SER B C 1
ATOM 5844 O O . SER B 1 398 ? -15.728 4.625 24.086 1.00 45.25 390 SER B O 1
ATOM 5847 N N . GLY B 1 399 ? -16.045 6.350 25.495 1.00 45.11 391 GLY B N 1
ATOM 5848 C CA . GLY B 1 399 ? -16.284 5.432 26.594 1.00 45.49 391 GLY B CA 1
ATOM 5849 C C . GLY B 1 399 ? -14.998 4.772 27.057 1.00 44.15 391 GLY B C 1
ATOM 5850 O O . GLY B 1 399 ? -13.915 5.367 27.023 1.00 47.18 391 GLY B O 1
ATOM 5851 N N . ASP B 1 400 ? -15.115 3.510 27.473 1.00 39.79 392 ASP B N 1
ATOM 5852 C CA . ASP B 1 400 ? -14.026 2.800 28.131 1.00 43.12 392 ASP B CA 1
ATOM 5853 C C . ASP B 1 400 ? -13.536 1.638 27.278 1.00 40.00 392 ASP B C 1
ATOM 5854 O O . ASP B 1 400 ? -14.335 0.809 26.833 1.00 39.66 392 ASP B O 1
ATOM 5859 N N . THR B 1 401 ? -12.224 1.573 27.078 1.00 36.39 393 THR B N 1
ATOM 5860 C CA . THR B 1 401 ? -11.577 0.431 26.442 1.00 37.06 393 THR B CA 1
ATOM 5861 C C . THR B 1 401 ? -10.923 -0.424 27.521 1.00 37.24 393 THR B C 1
ATOM 5862 O O . THR B 1 401 ? -10.168 0.094 28.349 1.00 39.18 393 THR B O 1
ATOM 5866 N N . THR B 1 402 ? -11.241 -1.717 27.539 1.00 36.22 394 THR B N 1
ATOM 5867 C CA . THR B 1 402 ? -10.754 -2.626 28.575 1.00 39.02 394 THR B CA 1
ATOM 5868 C C . THR B 1 402 ? -9.742 -3.580 27.965 1.00 39.18 394 THR B C 1
ATOM 5869 O O . THR B 1 402 ? -10.111 -4.471 27.191 1.00 40.85 394 THR B O 1
ATOM 5873 N N . ILE B 1 403 ? -8.474 -3.394 28.301 1.00 35.95 395 ILE B N 1
ATOM 5874 C CA . ILE B 1 403 ? -7.389 -4.128 27.665 1.00 38.44 395 ILE B CA 1
ATOM 5875 C C . ILE B 1 403 ? -6.925 -5.232 28.607 1.00 43.21 395 ILE B C 1
ATOM 5876 O O . ILE B 1 403 ? -6.372 -4.959 29.681 1.00 36.96 395 ILE B O 1
ATOM 5881 N N . ASP B 1 404 ? -7.160 -6.477 28.193 1.00 41.21 396 ASP B N 1
ATOM 5882 C CA . ASP B 1 404 ? -6.580 -7.657 28.828 1.00 42.57 396 ASP B CA 1
ATOM 5883 C C . ASP B 1 404 ? -5.175 -7.848 28.282 1.00 48.67 396 ASP B C 1
ATOM 5884 O O . ASP B 1 404 ? -4.992 -7.981 27.067 1.00 47.94 396 ASP B O 1
ATOM 5889 N N . ARG B 1 405 ? -4.179 -7.836 29.152 1.00 40.96 397 ARG B N 1
ATOM 5890 C CA . ARG B 1 405 ? -2.789 -7.910 28.733 1.00 40.07 397 ARG B CA 1
ATOM 5891 C C . ARG B 1 405 ? -2.094 -9.086 29.405 1.00 49.69 397 ARG B C 1
ATOM 5892 O O . ARG B 1 405 ? -2.302 -9.353 30.601 1.00 49.01 397 ARG B O 1
ATOM 5900 N N . ILE B 1 406 ? -1.276 -9.793 28.622 1.00 44.20 398 ILE B N 1
ATOM 5901 C CA . ILE B 1 406 ? -0.583 -10.968 29.136 1.00 47.91 398 ILE B CA 1
ATOM 5902 C C . ILE B 1 406 ? 0.431 -10.551 30.205 1.00 47.42 398 ILE B C 1
ATOM 5903 O O . ILE B 1 406 ? 0.976 -9.441 30.179 1.00 40.17 398 ILE B O 1
ATOM 5908 N N . TYR B 1 407 ? 0.652 -11.440 31.182 1.00 52.53 399 TYR B N 1
ATOM 5909 C CA . TYR B 1 407 ? 1.356 -11.067 32.412 1.00 50.45 399 TYR B CA 1
ATOM 5910 C C . TYR B 1 407 ? 2.786 -10.587 32.143 1.00 44.39 399 TYR B C 1
ATOM 5911 O O . TYR B 1 407 ? 3.240 -9.611 32.750 1.00 43.59 399 TYR B O 1
ATOM 5920 N N . HIS B 1 408 ? 3.508 -11.232 31.223 1.00 46.61 400 HIS B N 1
ATOM 5921 C CA . HIS B 1 408 ? 4.921 -10.889 31.058 1.00 49.73 400 HIS B CA 1
ATOM 5922 C C . HIS B 1 408 ? 5.149 -9.511 30.438 1.00 41.36 400 HIS B C 1
ATOM 5923 O O . HIS B 1 408 ? 6.295 -9.053 30.419 1.00 47.03 400 HIS B O 1
ATOM 5930 N N . LEU B 1 409 ? 4.110 -8.842 29.934 1.00 35.92 401 LEU B N 1
ATOM 5931 C CA . LEU B 1 409 ? 4.264 -7.476 29.438 1.00 41.04 401 LEU B CA 1
ATOM 5932 C C . LEU B 1 409 ? 4.256 -6.431 30.555 1.00 39.30 401 LEU B C 1
ATOM 5933 O O . LEU B 1 409 ? 4.532 -5.255 30.301 1.00 35.28 401 LEU B O 1
ATOM 5938 N N . ASP B 1 410 ? 3.941 -6.825 31.778 1.00 36.99 402 ASP B N 1
ATOM 5939 C CA . ASP B 1 410 ? 3.791 -5.857 32.856 1.00 38.30 402 ASP B CA 1
ATOM 5940 C C . ASP B 1 410 ? 5.158 -5.308 33.233 1.00 34.38 402 ASP B C 1
ATOM 5941 O O . ASP B 1 410 ? 6.027 -6.068 33.666 1.00 37.38 402 ASP B O 1
ATOM 5946 N N . ARG B 1 411 ? 5.359 -3.998 33.055 1.00 35.52 403 ARG B N 1
ATOM 5947 C CA . ARG B 1 411 ? 6.593 -3.341 33.484 1.00 36.80 403 ARG B CA 1
ATOM 5948 C C . ARG B 1 411 ? 6.401 -2.411 34.683 1.00 36.47 403 ARG B C 1
ATOM 5949 O O . ARG B 1 411 ? 7.285 -1.592 34.959 1.00 36.74 403 ARG B O 1
ATOM 5957 N N . GLY B 1 412 ? 5.280 -2.501 35.382 1.00 38.75 404 GLY B N 1
ATOM 5958 C CA . GLY B 1 412 ? 5.099 -1.694 36.591 1.00 36.53 404 GLY B CA 1
ATOM 5959 C C . GLY B 1 412 ? 5.111 -0.211 36.273 1.00 38.66 404 GLY B C 1
ATOM 5960 O O . GLY B 1 412 ? 4.318 0.274 35.451 1.00 39.78 404 GLY B O 1
ATOM 5961 N N . TYR B 1 413 ? 6.015 0.527 36.923 1.00 36.68 405 TYR B N 1
ATOM 5962 C CA . TYR B 1 413 ? 6.085 1.975 36.743 1.00 39.35 405 TYR B CA 1
ATOM 5963 C C . TYR B 1 413 ? 6.499 2.391 35.341 1.00 41.65 405 TYR B C 1
ATOM 5964 O O . TYR B 1 413 ? 6.368 3.571 34.999 1.00 42.50 405 TYR B O 1
ATOM 5973 N N . GLU B 1 414 ? 7.004 1.475 34.526 1.00 40.32 406 GLU B N 1
ATOM 5974 C CA . GLU B 1 414 ? 7.335 1.815 33.155 1.00 38.75 406 GLU B CA 1
ATOM 5975 C C . GLU B 1 414 ? 6.346 1.237 32.150 1.00 41.35 406 GLU B C 1
ATOM 5976 O O . GLU B 1 414 ? 6.609 1.280 30.943 1.00 42.62 406 GLU B O 1
ATOM 5982 N N . ASN B 1 415 ? 5.199 0.728 32.608 1.00 37.69 407 ASN B N 1
ATOM 5983 C CA . ASN B 1 415 ? 4.068 0.571 31.697 1.00 40.62 407 ASN B CA 1
ATOM 5984 C C . ASN B 1 415 ? 3.713 1.927 31.102 1.00 42.32 407 ASN B C 1
ATOM 5985 O O . ASN B 1 415 ? 3.668 2.930 31.818 1.00 38.65 407 ASN B O 1
ATOM 5990 N N . ILE B 1 416 ? 3.403 1.964 29.795 1.00 36.72 408 ILE B N 1
ATOM 5991 C CA . ILE B 1 416 ? 3.157 3.270 29.182 1.00 38.40 408 ILE B CA 1
ATOM 5992 C C . ILE B 1 416 ? 1.971 3.950 29.844 1.00 35.98 408 ILE B C 1
ATOM 5993 O O . ILE B 1 416 ? 1.952 5.177 29.973 1.00 39.19 408 ILE B O 1
ATOM 5998 N N . GLU B 1 417 ? 0.986 3.177 30.309 1.00 36.63 409 GLU B N 1
ATOM 5999 C CA . GLU B 1 417 ? -0.207 3.802 30.868 1.00 41.33 409 GLU B CA 1
ATOM 6000 C C . GLU B 1 417 ? 0.101 4.612 32.128 1.00 42.38 409 GLU B C 1
ATOM 6001 O O . GLU B 1 417 ? -0.611 5.575 32.425 1.00 40.93 409 GLU B O 1
ATOM 6007 N N . GLU B 1 418 ? 1.154 4.259 32.874 1.00 45.25 410 GLU B N 1
ATOM 6008 C CA . GLU B 1 418 ? 1.483 5.041 34.070 1.00 45.03 410 GLU B CA 1
ATOM 6009 C C . GLU B 1 418 ? 1.933 6.450 33.702 1.00 45.29 410 GLU B C 1
ATOM 6010 O O . GLU B 1 418 ? 1.563 7.426 34.367 1.00 45.03 410 GLU B O 1
ATOM 6016 N N . LYS B 1 419 ? 2.736 6.579 32.651 1.00 45.23 411 LYS B N 1
ATOM 6017 C CA . LYS B 1 419 ? 3.171 7.904 32.241 1.00 46.18 411 LYS B CA 1
ATOM 6018 C C . LYS B 1 419 ? 2.081 8.645 31.478 1.00 48.85 411 LYS B C 1
ATOM 6019 O O . LYS B 1 419 ? 1.950 9.865 31.636 1.00 50.95 411 LYS B O 1
ATOM 6025 N N . LEU B 1 420 ? 1.267 7.932 30.684 1.00 48.06 412 LEU B N 1
ATOM 6026 C CA . LEU B 1 420 ? 0.123 8.570 30.035 1.00 42.01 412 LEU B CA 1
ATOM 6027 C C . LEU B 1 420 ? -0.822 9.183 31.068 1.00 46.82 412 LEU B C 1
ATOM 6028 O O . LEU B 1 420 ? -1.332 10.293 30.874 1.00 43.93 412 LEU B O 1
ATOM 6033 N N . SER B 1 421 ? -1.059 8.479 32.180 1.00 44.34 413 SER B N 1
ATOM 6034 C CA . SER B 1 421 ? -1.853 9.058 33.266 1.00 46.79 413 SER B CA 1
ATOM 6035 C C . SER B 1 421 ? -1.283 10.395 33.730 1.00 46.62 413 SER B C 1
ATOM 6036 O O . SER B 1 421 ? -2.033 11.351 33.966 1.00 49.36 413 SER B O 1
ATOM 6039 N N . SER B 1 422 ? 0.037 10.481 33.881 1.00 47.56 414 SER B N 1
ATOM 6040 C CA . SER B 1 422 ? 0.633 11.732 34.325 1.00 51.53 414 SER B CA 1
ATOM 6041 C C . SER B 1 422 ? 0.492 12.832 33.285 1.00 53.53 414 SER B C 1
ATOM 6042 O O . SER B 1 422 ? 0.732 14.001 33.605 1.00 52.70 414 SER B O 1
ATOM 6045 N N . LEU B 1 423 ? 0.108 12.487 32.056 1.00 51.92 415 LEU B N 1
ATOM 6046 C CA . LEU B 1 423 ? -0.121 13.462 31.005 1.00 52.11 415 LEU B CA 1
ATOM 6047 C C . LEU B 1 423 ? -1.594 13.800 30.851 1.00 50.69 415 LEU B C 1
ATOM 6048 O O . LEU B 1 423 ? -1.965 14.485 29.895 1.00 56.67 415 LEU B O 1
ATOM 6053 N N . GLY B 1 424 ? -2.439 13.344 31.772 1.00 48.58 416 GLY B N 1
ATOM 6054 C CA . GLY B 1 424 ? -3.852 13.649 31.739 1.00 46.60 416 GLY B CA 1
ATOM 6055 C C . GLY B 1 424 ? -4.752 12.547 31.217 1.00 44.74 416 GLY B C 1
ATOM 6056 O O . GLY B 1 424 ? -5.968 12.758 31.136 1.00 50.30 416 GLY B O 1
ATOM 6057 N N . ALA B 1 425 ? -4.209 11.388 30.851 1.00 47.73 417 ALA B N 1
ATOM 6058 C CA . ALA B 1 425 ? -5.061 10.269 30.485 1.00 42.23 417 ALA B CA 1
ATOM 6059 C C . ALA B 1 425 ? -5.749 9.700 31.728 1.00 44.59 417 ALA B C 1
ATOM 6060 O O . ALA B 1 425 ? -5.291 9.879 32.857 1.00 45.21 417 ALA B O 1
ATOM 6062 N N . THR B 1 426 ? -6.882 9.030 31.504 1.00 41.28 418 THR B N 1
ATOM 6063 C CA . THR B 1 426 ? -7.634 8.326 32.542 1.00 44.74 418 THR B CA 1
ATOM 6064 C C . THR B 1 426 ? -7.494 6.827 32.283 1.00 45.50 418 THR B C 1
ATOM 6065 O O . THR B 1 426 ? -8.194 6.273 31.430 1.00 43.76 418 THR B O 1
ATOM 6069 N N . ILE B 1 427 ? -6.567 6.181 32.999 1.00 42.74 419 ILE B N 1
ATOM 6070 C CA . ILE B 1 427 ? -6.267 4.758 32.840 1.00 39.16 419 ILE B CA 1
ATOM 6071 C C . ILE B 1 427 ? -6.101 4.150 34.227 1.00 43.49 419 ILE B C 1
ATOM 6072 O O . ILE B 1 427 ? -5.395 4.711 35.071 1.00 41.97 419 ILE B O 1
ATOM 6077 N N . ARG B 1 428 ? -6.735 3.008 34.472 1.00 42.09 420 ARG B N 1
ATOM 6078 C CA . ARG B 1 428 ? -6.593 2.365 35.776 1.00 39.52 420 ARG B CA 1
ATOM 6079 C C . ARG B 1 428 ? -6.446 0.862 35.616 1.00 38.15 420 ARG B C 1
ATOM 6080 O O . ARG B 1 428 ? -7.034 0.247 34.715 1.00 36.86 420 ARG B O 1
ATOM 6088 N N . ARG B 1 429 ? -5.622 0.294 36.484 1.00 34.82 421 ARG B N 1
ATOM 6089 C CA . ARG B 1 429 ? -5.379 -1.137 36.535 1.00 36.13 421 ARG B CA 1
ATOM 6090 C C . ARG B 1 429 ? -6.424 -1.780 37.429 1.00 36.46 421 ARG B C 1
ATOM 6091 O O . ARG B 1 429 ? -6.654 -1.321 38.556 1.00 36.20 421 ARG B O 1
ATOM 6099 N N . VAL B 1 430 ? -7.054 -2.839 36.937 1.00 31.75 422 VAL B N 1
ATOM 6100 C CA . VAL B 1 430 ? -8.173 -3.469 37.643 1.00 34.64 422 VAL B CA 1
ATOM 6101 C C . VAL B 1 430 ? -7.895 -4.956 37.838 1.00 40.71 422 VAL B C 1
ATOM 6102 O O . VAL B 1 430 ? -8.355 -5.783 37.037 1.00 44.12 422 VAL B O 1
ATOM 6106 N N . PRO B 1 431 ? -7.124 -5.349 38.870 1.00 36.81 423 PRO B N 1
ATOM 6107 C CA . PRO B 1 431 ? -6.770 -6.748 39.125 1.00 39.97 423 PRO B CA 1
ATOM 6108 C C . PRO B 1 431 ? -7.944 -7.568 39.641 1.00 49.24 423 PRO B C 1
ATOM 6109 O O . PRO B 1 431 ? -8.884 -7.021 40.227 1.00 46.88 423 PRO B O 1
#